Protein AF-0000000087792859 (afdb_homodimer)

Organism: NCBI:txid1960156

InterPro domains:
  IPR000683 Gfo/Idh/MocA-like oxidoreductase, N-terminal [PF01408] (98-216)
  IPR036291 NAD(P)-binding domain superfamily [SSF51735] (92-246)
  IPR052515 Gfo/Idh/MocA Oxidoreductase [PTHR43249] (97-436)
  IPR055170 GFO/IDH/MocA-like oxidoreductase domain [PF22725] (226-365)

pLDDT: mean 83.4, std 25.58, range [20.78, 98.94]

Foldseek 3Di:
DPPCPDDPPPVVPPVCVVVPVVVVVVCVVCVVVPVPPPPVNVVVVVVPPPPPPVPPVVVVVVVCVVPPPPPVVCVVVVVVVCVCCCVVVVPVPVAAAFEEEEEDCPCSLLLLQLQLPAPRHAHAAYEDLPQVSRVVSCVVSVHHYHYYPDVVVVLVVPRGQAYEYDDFQQCLLVSLLVQLQSNHAYEYEPLNHLFLVSLVVSQVSCVVSLHAYHYPLLVCQFQLLVLLLVCVVVCQQPQFQEKEWEFDAAFAFADALFLQQDCNGRSAHQCRPVVLNRVLSQCVSNPNAAWWWKAKAFAADARQVVHRHDHHGDHDVVGHGDHTQKMWIWIAGPVNHIYTYITGSHDPDDGGFGWMKIHGPAWIWTGGPWTWIQGNVRDIGTGDRPDDDSSNRSVNQSSVCRSVVHHGVVGSVSSSSSSVRSVRRVVNNVVVHMGTD/DPPPPDPPPPVVPVVCVVVPVVVVVVCVVCVVVPVPCPPVNVVVVVVPPPPPVVPPVVVVVVVVVVPPPDPVVCVVVVVVVCVCCCVVVVPVVVAAAFEEEEEDCPCSLLLLQLQLPAPRHAHAAYEDLPQVSRVVSCVVSVHHYHYYPDVVVVLVVPRGQAYEYDDFQQCLLVSLLVQLQSNHAYEYEPLNHLFLVSLVVSQVSCVVSLHAYHYPLLVCQFQLLVLLLVCVVVCQQPQFQEKEWEFEAAFAFADALFLQQDCNGRSAHQCRPVVLNRVLSQCVSNPNAAWWWKAKAFAADARQVVHRHDHHGDHDVVGHGDHTQKMWIWIAGPVNHIYTYITGSHDPDDGGFGWMKTHGPAWIWTGGPWTWIQGNVRDIGTGDRPDDDSSNRSVNQSSVCRSVVHHGVVTSVSSSSSSVRSVRRVVNNVVVHMGTD

Secondary structure (DSSP, 8-state):
---------HHHHHTT----HHHHHHHHHTHHHHHT--HHHHHHHHHHS---THHHHHHHHHHHHHTT--HHHHHHHHHHHHHHHHHHTT------PEEEEEE-SSTHHHHHHHHTT-TTEEEEEEE-S-HHHHHHHHHHTT---EEES-HHHHHHHT--SEEEE-S-HHHHHHHHHHHHHTT-EEEEESSS-SSHHHHHHHHHHHHHTT--EEEE-GGGG-HHHHHHHHHHHTTTT--EEEEEEEEE-SB-BPSTTSGGG-HHHHSSSHIIIIIHHHHHHHHHHTT-PPEEEEEEEEE-SSGGGT-SB-S-S---TT----S-SEEEEEEEETTS-EEEEEEESB---SS-EEEEEEEESS-EEEESSS-EEE-TT--EEEPPP----HHHHHHHHHHHHHHHT---SSBHHHHHHHHHHHHHHHHHHHHTS-EE-/---------HHHHHHTT---HHHHHHHHHHHHHHHT--HHHHHHHHHHS---THHHHHHHHHHHHHTT--HHHHHHHHHHHHHHHHHHTT------PEEEEEE-SSTHHHHHHHHTT-TTEEEEEEE-S-HHHHHHHHHHTT---EEES-HHHHHHHT--SEEEE-S-HHHHHHHHHHHHHTT-EEEEESSS-SSHHHHHHHHHHHHHTT--EEEE-GGGG-HHHHHHHHHHHTTTT--EEEEEEEEE-SB-BPSTTSGGG-HHHHSSSHIIIIIHHHHHHHHHHTT-PPEEEEEEEEE-SSGGGT-SB-S-S---TT----S-SEEEEEEEETTS-EEEEEEESB---SS-EEEEEEEESS-EEEESSS-EEE-TT--EEEPPP----HHHHHHHHHHHHHHHT---SSBHHHHHHHHHHHHHHHHHHHHTS-EE-

Nearest PDB structures (foldseek):
  7xr9-assembly1_B  TM=8.881E-01  e=1.914E-32  human intestinal bacterium PUE
  7xre-assembly1_E  TM=8.761E-01  e=1.801E-32  human intestinal bacterium PUE
  7xre-assembly1_B  TM=8.894E-01  e=1.260E-31  human intestinal bacterium PUE
  6a3f-assembly1_A-2  TM=8.768E-01  e=1.961E-29  Pseudarthrobacter phenanthrenivorans Sphe3
  7xre-assembly1_A  TM=8.786E-01  e=2.354E-29  human intestinal bacterium PUE

Sequence (874 aa):
MFWEIQNQPSILAWSCKAQNAECKTQIESRREIFFGFSLRKLENLVHYNGLNAKCQICGILKVLDNHRVTERIQEKISVTLWFIFCEKHSMNFPLSPVRVGVIGAGIGRQHLRGYQNVSGAIVTAICDLDTRLAAQLAAENGIEAQIFSDYRALLDANCVDAVSLCVPNFLHATVALACLENGLHVLCEKPLAINAIEAQQIADAATKNERVCMVGQVLRFRDDVLALKAEIESGAVGEIYYARAMARRTQGIPKWGGWFTQQKLAGGGPLIDTGVHILDLAWWLSGCPRPISASGTSYAKFGPRKLGLGAGGAAIEDGVFDVEDLAAGIVRFENGLSIHFEAAWAIHAAKDERFCHLHGTEGAILWDDAPKIIDQNGIITPISAQGGDAWTREMAHFIACIQNGTAPDPDAGQGVVMMQILDALAQSAREETEVKIMFWEIQNQPSILAWSCKAQNAECKTQIESRREIFFGFSLRKLENLVHYNGLNAKCQICGILKVLDNHRVTERIQEKISVTLWFIFCEKHSMNFPLSPVRVGVIGAGIGRQHLRGYQNVSGAIVTAICDLDTRLAAQLAAENGIEAQIFSDYRALLDANCVDAVSLCVPNFLHATVALACLENGLHVLCEKPLAINAIEAQQIADAATKNERVCMVGQVLRFRDDVLALKAEIESGAVGEIYYARAMARRTQGIPKWGGWFTQQKLAGGGPLIDTGVHILDLAWWLSGCPRPISASGTSYAKFGPRKLGLGAGGAAIEDGVFDVEDLAAGIVRFENGLSIHFEAAWAIHAAKDERFCHLHGTEGAILWDDAPKIIDQNGIITPISAQGGDAWTREMAHFIACIQNGTAPDPDAGQGVVMMQILDALAQSAREETEVKI

Solvent-accessible surface area (backbone atoms only — not comparable to full-atom values): 44311 Å² total; per-residue (Å²): 138,84,79,78,83,71,84,78,66,68,76,66,60,64,72,56,64,81,60,55,64,66,58,50,53,52,45,59,65,45,42,65,62,56,70,70,59,48,72,62,57,55,54,52,56,49,61,64,62,76,52,75,67,53,59,65,53,48,48,50,49,47,50,44,63,71,56,72,53,52,72,69,54,46,48,47,44,48,49,44,45,44,44,42,42,38,58,71,44,55,61,66,63,75,66,76,56,45,28,27,24,35,34,21,56,70,71,24,50,55,51,57,58,13,41,74,72,23,88,51,46,42,61,34,30,34,23,17,79,52,49,65,59,36,50,50,54,28,58,76,66,72,45,77,48,49,78,28,64,40,68,68,60,49,62,71,60,68,60,53,50,28,33,38,41,33,59,62,39,62,45,33,42,63,54,50,42,53,40,25,75,69,66,24,27,38,37,29,37,64,48,52,28,49,38,34,69,47,16,42,52,44,30,49,42,23,61,74,54,72,35,54,38,27,39,48,59,50,69,70,37,26,38,50,48,44,53,52,46,53,42,51,76,71,48,55,21,53,58,63,44,41,33,41,26,31,32,34,29,40,54,41,28,49,23,70,16,10,58,60,25,25,37,90,37,32,49,27,24,22,44,53,64,50,20,45,57,35,52,46,48,51,39,53,72,64,66,57,64,56,62,43,33,17,38,20,45,65,40,57,79,34,54,76,70,75,39,37,65,35,87,42,75,53,67,40,88,87,39,47,61,66,36,39,26,28,28,36,37,38,37,37,28,74,85,61,29,35,41,38,40,37,11,21,20,36,43,51,59,95,59,65,44,58,34,38,35,40,28,19,74,29,5,19,40,39,42,48,99,70,32,30,36,31,37,72,84,65,50,74,42,76,59,74,61,81,56,78,57,22,51,30,46,44,47,40,49,53,52,49,20,62,76,66,70,41,84,47,89,47,24,33,64,55,36,21,53,52,28,40,52,53,49,26,25,54,50,5,32,75,67,71,42,59,26,77,91,138,83,83,78,85,72,86,77,65,66,75,67,57,63,70,56,64,78,59,54,65,66,58,51,52,52,46,60,66,46,45,65,63,57,69,70,59,50,75,61,56,55,53,53,57,49,62,63,62,76,50,74,65,53,56,63,53,48,48,49,49,46,50,44,63,71,54,73,53,51,73,68,53,46,48,47,44,48,51,44,46,46,44,42,43,37,59,72,43,57,60,67,64,76,66,76,55,45,28,28,25,36,35,21,59,66,69,24,49,54,52,56,59,14,42,74,71,24,90,50,48,42,59,35,31,34,24,17,81,53,49,65,58,37,52,48,54,29,59,76,67,73,45,75,48,51,79,28,63,40,68,68,60,50,63,70,61,66,62,54,51,28,34,39,42,35,60,61,39,61,45,33,41,63,52,50,42,54,40,25,76,71,64,24,27,38,38,30,39,64,47,50,30,48,39,34,69,48,17,42,52,42,32,51,42,22,60,75,56,72,36,54,36,29,39,47,60,49,69,69,37,26,37,51,49,44,52,51,46,53,42,51,75,71,49,55,21,53,58,62,44,41,34,41,25,32,30,35,30,39,54,40,26,49,23,70,16,10,57,60,24,25,37,91,37,32,48,28,25,22,45,54,64,49,21,45,56,34,52,46,48,51,40,54,72,64,66,56,63,56,61,43,32,17,36,21,44,65,42,55,80,32,54,75,70,75,38,38,64,35,88,43,76,53,67,42,88,86,39,45,60,67,37,39,26,27,29,35,36,41,39,36,28,73,84,62,29,34,40,38,40,37,10,20,18,36,42,52,61,96,59,66,45,58,34,37,36,40,28,20,75,29,5,16,42,39,41,47,98,71,32,30,37,30,35,72,85,64,51,76,42,76,59,72,62,80,58,79,56,23,51,29,46,45,46,39,50,54,51,49,21,62,77,68,72,43,84,46,88,47,24,32,64,56,35,20,52,51,29,42,53,53,48,26,25,54,49,5,31,75,67,70,42,61,26,78,93

Structure (mmCIF, N/CA/C/O backbone):
data_AF-0000000087792859-model_v1
#
loop_
_entity.id
_entity.type
_entity.pdbx_description
1 polymer 'Putative dehydrogenase'
#
loop_
_atom_site.group_PDB
_atom_site.id
_atom_site.type_symbol
_atom_site.label_atom_id
_atom_site.label_alt_id
_atom_site.label_comp_id
_atom_site.label_asym_id
_atom_site.label_entity_id
_atom_site.label_seq_id
_atom_site.pdbx_PDB_ins_code
_atom_site.Cartn_x
_atom_site.Cartn_y
_atom_site.Cartn_z
_atom_site.occupancy
_atom_site.B_iso_or_equiv
_atom_site.auth_seq_id
_atom_site.auth_comp_id
_atom_site.auth_asym_id
_atom_site.auth_atom_id
_atom_site.pdbx_PDB_model_num
ATOM 1 N N . MET A 1 1 ? -63.844 41.094 30.797 1 20.98 1 MET A N 1
ATOM 2 C CA . MET A 1 1 ? -62.906 40.656 31.812 1 20.98 1 MET A CA 1
ATOM 3 C C . MET A 1 1 ? -61.469 40.875 31.359 1 20.98 1 MET A C 1
ATOM 5 O O . MET A 1 1 ? -61.031 40.25 30.375 1 20.98 1 MET A O 1
ATOM 9 N N . PHE A 1 2 ? -60.844 42.156 31.531 1 21.5 2 PHE A N 1
ATOM 10 C CA . PHE A 1 2 ? -59.625 42.938 31.297 1 21.5 2 PHE A CA 1
ATOM 11 C C . PHE A 1 2 ? -58.406 42.219 31.922 1 21.5 2 PHE A C 1
ATOM 13 O O . PHE A 1 2 ? -58.375 42.031 33.125 1 21.5 2 PHE A O 1
ATOM 20 N N . TRP A 1 3 ? -57.844 41.219 31.203 1 21.75 3 TRP A N 1
ATOM 21 C CA . TRP A 1 3 ? -56.781 40.312 31.594 1 21.75 3 TRP A CA 1
ATOM 22 C C . TRP A 1 3 ? -55.625 41.062 32.25 1 21.75 3 TRP A C 1
ATOM 24 O O . TRP A 1 3 ? -55.156 42.062 31.703 1 21.75 3 TRP A O 1
ATOM 34 N N . GLU A 1 4 ? -55.5 41.188 33.531 1 22.8 4 GLU A N 1
ATOM 35 C CA . GLU A 1 4 ? -54.594 41.719 34.531 1 22.8 4 GLU A CA 1
ATOM 36 C C . GLU A 1 4 ? -53.156 41.281 34.219 1 22.8 4 GLU A C 1
ATOM 38 O O . GLU A 1 4 ? -52.812 40.094 34.281 1 22.8 4 GLU A O 1
ATOM 43 N N . ILE A 1 5 ? -52.5 41.906 33.156 1 22.77 5 ILE A N 1
ATOM 44 C CA . ILE A 1 5 ? -51.094 41.781 32.781 1 22.77 5 ILE A CA 1
ATOM 45 C C . ILE A 1 5 ? -50.188 41.969 34 1 22.77 5 ILE A C 1
ATOM 47 O O . ILE A 1 5 ? -50.125 43.062 34.562 1 22.77 5 ILE A O 1
ATOM 51 N N . GLN A 1 6 ? -50.25 41.031 34.938 1 23.33 6 GLN A N 1
ATOM 52 C CA . GLN A 1 6 ? -49.531 40.969 36.219 1 23.33 6 GLN A CA 1
ATOM 53 C C . GLN A 1 6 ? -48.031 41.281 36 1 23.33 6 GLN A C 1
ATOM 55 O O . GLN A 1 6 ? -47.5 41.031 34.906 1 23.33 6 GLN A O 1
ATOM 60 N N . ASN A 1 7 ? -47.25 42 36.906 1 24.47 7 ASN A N 1
ATOM 61 C CA . ASN A 1 7 ? -46 42.656 37.25 1 24.47 7 ASN A CA 1
ATOM 62 C C . ASN A 1 7 ? -44.812 41.719 37.156 1 24.47 7 ASN A C 1
ATOM 64 O O . ASN A 1 7 ? -44.406 41.125 38.125 1 24.47 7 ASN A O 1
ATOM 68 N N . GLN A 1 8 ? -44.75 40.688 36.281 1 22.73 8 GLN A N 1
ATOM 69 C CA . GLN A 1 8 ? -43.625 39.781 36.5 1 22.73 8 GLN A CA 1
ATOM 70 C C . GLN A 1 8 ? -42.281 40.469 36.281 1 22.73 8 GLN A C 1
ATOM 72 O O . GLN A 1 8 ? -41.969 40.844 35.125 1 22.73 8 GLN A O 1
ATOM 77 N N . PRO A 1 9 ? -41.625 41.219 37.25 1 26.89 9 PRO A N 1
ATOM 78 C CA . PRO A 1 9 ? -40.375 42 37.375 1 26.89 9 PRO A CA 1
ATOM 79 C C . PRO A 1 9 ? -39.156 41.188 36.969 1 26.89 9 PRO A C 1
ATOM 81 O O . PRO A 1 9 ? -38.094 41.75 36.625 1 26.89 9 PRO A O 1
ATOM 84 N N . SER A 1 10 ? -39.156 39.875 37.188 1 27.38 10 SER A N 1
ATOM 85 C CA . SER A 1 10 ? -37.906 39.156 37.344 1 27.38 10 SER A CA 1
ATOM 86 C C . SER A 1 10 ? -37.125 39.062 36.062 1 27.38 10 SER A C 1
ATOM 88 O O . SER A 1 10 ? -35.906 38.75 36.062 1 27.38 10 SER A O 1
ATOM 90 N N . ILE A 1 11 ? -37.844 39.094 34.906 1 26 11 ILE A N 1
ATOM 91 C CA . ILE A 1 11 ? -37.062 38.781 33.719 1 26 11 ILE A CA 1
ATOM 92 C C . ILE A 1 11 ? -36.094 39.938 33.406 1 26 11 ILE A C 1
ATOM 94 O O . ILE A 1 11 ? -35.094 39.719 32.719 1 26 11 ILE A O 1
ATOM 98 N N . LEU A 1 12 ? -36.438 41.156 33.844 1 25.88 12 LEU A N 1
ATOM 99 C CA . LEU A 1 12 ? -35.625 42.281 33.406 1 25.88 12 LEU A CA 1
ATOM 100 C C . LEU A 1 12 ? -34.312 42.344 34.188 1 25.88 12 LEU A C 1
ATOM 102 O O . LEU A 1 12 ? -33.312 42.906 33.719 1 25.88 12 LEU A O 1
ATOM 106 N N . ALA A 1 13 ? -34.344 41.906 35.469 1 27.8 13 ALA A N 1
ATOM 107 C CA . ALA A 1 13 ? -33.188 42.156 36.344 1 27.8 13 ALA A CA 1
ATOM 108 C C . ALA A 1 13 ? -31.984 41.312 35.938 1 27.8 13 ALA A C 1
ATOM 110 O O . ALA A 1 13 ? -30.844 41.656 36.219 1 27.8 13 ALA A O 1
ATOM 111 N N . TRP A 1 14 ? -32.281 40.062 35.531 1 26.69 14 TRP A N 1
ATOM 112 C CA . TRP A 1 14 ? -31.141 39.188 35.438 1 26.69 14 TRP A CA 1
ATOM 113 C C . TRP A 1 14 ? -30.203 39.625 34.312 1 26.69 14 TRP A C 1
ATOM 115 O O . TRP A 1 14 ? -28.969 39.5 34.438 1 26.69 14 TRP A O 1
ATOM 125 N N . SER A 1 15 ? -30.734 40.188 33.25 1 27.59 15 SER A N 1
ATOM 126 C CA . SER A 1 15 ? -29.844 40.406 32.125 1 27.59 15 SER A CA 1
ATOM 127 C C . SER A 1 15 ? -28.875 41.562 32.406 1 27.59 15 SER A C 1
ATOM 129 O O . SER A 1 15 ? -27.922 41.781 31.656 1 27.59 15 SER A O 1
ATOM 131 N N . CYS A 1 16 ? -29.203 42.438 33.312 1 27.56 16 CYS A N 1
ATOM 132 C CA . CYS A 1 16 ? -28.359 43.625 33.469 1 27.56 16 CYS A CA 1
ATOM 133 C C . CYS A 1 16 ? -27.125 43.312 34.312 1 27.56 16 CYS A C 1
ATOM 135 O O . CYS A 1 16 ? -26.375 44.188 34.688 1 27.56 16 CYS A O 1
ATOM 137 N N . LYS A 1 17 ? -27.031 42.188 35.031 1 32.19 17 LYS A N 1
ATOM 138 C CA . LYS A 1 17 ? -25.922 42.094 35.969 1 32.19 17 LYS A CA 1
ATOM 139 C C . LYS A 1 17 ? -24.578 42.062 35.25 1 32.19 17 LYS A C 1
ATOM 141 O O . LYS A 1 17 ? -23.531 42.031 35.906 1 32.19 17 LYS A O 1
ATOM 146 N N . ALA A 1 18 ? -24.484 41.438 34.062 1 29.14 18 ALA A N 1
ATOM 147 C CA . ALA A 1 18 ? -23.125 41.562 33.531 1 29.14 18 ALA A CA 1
ATOM 148 C C . ALA A 1 18 ? -22.797 43 33.219 1 29.14 18 ALA A C 1
ATOM 150 O O . ALA A 1 18 ? -23.125 43.531 32.156 1 29.14 18 ALA A O 1
ATOM 151 N N . GLN A 1 19 ? -23.016 43.938 34.188 1 29.98 19 GLN A N 1
ATOM 152 C CA . GLN A 1 19 ? -22.656 45.344 34.25 1 29.98 19 GLN A CA 1
ATOM 153 C C . GLN A 1 19 ? -21.156 45.531 34.062 1 29.98 19 GLN A C 1
ATOM 155 O O . GLN A 1 19 ? -20.391 45.406 35 1 29.98 19 GLN A O 1
ATOM 160 N N . ASN A 1 20 ? -20.547 44.844 33.031 1 28.16 20 ASN A N 1
ATOM 161 C CA . ASN A 1 20 ? -19.156 45.25 32.906 1 28.16 20 ASN A CA 1
ATOM 162 C C . ASN A 1 20 ? -19.016 46.75 32.875 1 28.16 20 ASN A C 1
ATOM 164 O O . ASN A 1 20 ? -19.812 47.438 32.219 1 28.16 20 ASN A O 1
ATOM 168 N N . ALA A 1 21 ? -18.391 47.344 33.875 1 33.09 21 ALA A N 1
ATOM 169 C CA . ALA A 1 21 ? -17.984 48.719 34.125 1 33.09 21 ALA A CA 1
ATOM 170 C C . ALA A 1 21 ? -17.578 49.406 32.844 1 33.09 21 ALA A C 1
ATOM 172 O O . ALA A 1 21 ? -17.859 50.594 32.656 1 33.09 21 ALA A O 1
ATOM 173 N N . GLU A 1 22 ? -16.922 48.594 31.984 1 33.03 22 GLU A N 1
ATOM 174 C CA . GLU A 1 22 ? -16.391 49.219 30.781 1 33.03 22 GLU A CA 1
ATOM 175 C C . GLU A 1 22 ? -17.516 49.75 29.891 1 33.03 22 GLU A C 1
ATOM 177 O O . GLU A 1 22 ? -17.375 50.781 29.219 1 33.03 22 GLU A O 1
ATOM 182 N N . CYS A 1 23 ? -18.656 49.094 29.938 1 28.92 23 CYS A N 1
ATOM 183 C CA . CYS A 1 23 ? -19.812 49.531 29.156 1 28.92 23 CYS A CA 1
ATOM 184 C C . CYS A 1 23 ? -20.375 50.844 29.703 1 28.92 23 CYS A C 1
ATOM 186 O O . CYS A 1 23 ? -21.031 51.562 28.969 1 28.92 23 CYS A O 1
ATOM 188 N N . LYS A 1 24 ? -20.188 50.969 31.047 1 36.62 24 LYS A N 1
ATOM 189 C CA . LYS A 1 24 ? -20.703 52.219 31.609 1 36.62 24 LYS A CA 1
ATOM 190 C C . LYS A 1 24 ? -19.922 53.406 31.094 1 36.62 24 LYS A C 1
ATOM 192 O O . LYS A 1 24 ? -20.5 54.438 30.75 1 36.62 24 LYS A O 1
ATOM 197 N N . THR A 1 25 ? -18.672 53.188 31.219 1 32.78 25 THR A N 1
ATOM 198 C CA . THR A 1 25 ? -17.828 54.312 30.844 1 32.78 25 THR A CA 1
ATOM 199 C C . THR A 1 25 ? -17.984 54.656 29.359 1 32.78 25 THR A C 1
ATOM 201 O O . THR A 1 25 ? -17.953 55.812 28.969 1 32.78 25 THR A O 1
ATOM 204 N N . GLN A 1 26 ? -18.062 53.531 28.547 1 30.41 26 GLN A N 1
ATOM 205 C CA . GLN A 1 26 ? -18.25 53.844 27.141 1 30.41 26 GLN A CA 1
ATOM 206 C C . GLN A 1 26 ? -19.609 54.5 26.891 1 30.41 26 GLN A C 1
ATOM 208 O O . GLN A 1 26 ? -19.75 55.344 25.984 1 30.41 26 GLN A O 1
ATOM 213 N N . ILE A 1 27 ? -20.547 54.188 27.734 1 32.69 27 ILE A N 1
ATOM 214 C CA . ILE A 1 27 ? -21.859 54.812 27.609 1 32.69 27 ILE A CA 1
ATOM 215 C C . ILE A 1 27 ? -21.75 56.281 28.031 1 32.69 27 ILE A C 1
ATOM 217 O O . ILE A 1 27 ? -22.297 57.156 27.359 1 32.69 27 ILE A O 1
ATOM 221 N N . GLU A 1 28 ? -21.062 56.5 29.156 1 33.62 28 GLU A N 1
ATOM 222 C CA . GLU A 1 28 ? -21 57.875 29.609 1 33.62 28 GLU A CA 1
ATOM 223 C C . GLU A 1 28 ? -20.219 58.75 28.641 1 33.62 28 GLU A C 1
ATOM 225 O O . GLU A 1 28 ? -20.562 59.906 28.391 1 33.62 28 GLU A O 1
ATOM 230 N N . SER A 1 29 ? -19.031 58.219 28.172 1 33.06 29 SER A N 1
ATOM 231 C CA . SER A 1 29 ? -18.25 59.031 27.266 1 33.06 29 SER A CA 1
ATOM 232 C C . SER A 1 29 ? -18.984 59.25 25.938 1 33.06 29 SER A C 1
ATOM 234 O O . SER A 1 29 ? -18.766 60.25 25.266 1 33.06 29 SER A O 1
ATOM 236 N N . ARG A 1 30 ? -19.672 58.219 25.438 1 29.69 30 ARG A N 1
ATOM 237 C CA . ARG A 1 30 ? -20.375 58.375 24.172 1 29.69 30 ARG A CA 1
ATOM 238 C C . ARG A 1 30 ? -21.75 59 24.391 1 29.69 30 ARG A C 1
ATOM 240 O O . ARG A 1 30 ? -22.531 59.094 23.453 1 29.69 30 ARG A O 1
ATOM 247 N N . ARG A 1 31 ? -22.094 59.219 25.625 1 33.53 31 ARG A N 1
ATOM 248 C CA . ARG A 1 31 ? -23.312 60 25.891 1 33.53 31 ARG A CA 1
ATOM 249 C C . ARG A 1 31 ? -23.328 61.281 25.109 1 33.53 31 ARG A C 1
ATOM 251 O O . ARG A 1 31 ? -24.391 61.75 24.656 1 33.53 31 ARG A O 1
ATOM 258 N N . GLU A 1 32 ? 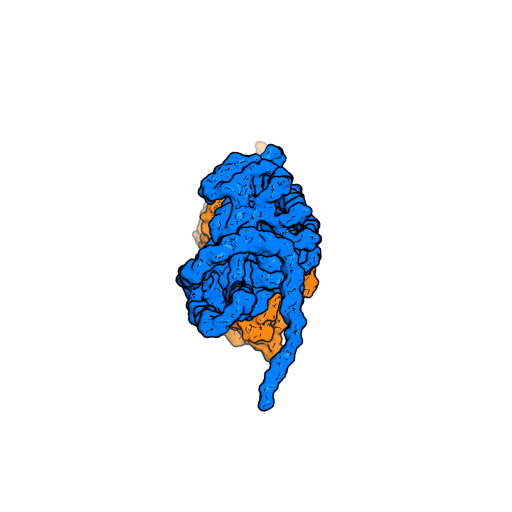-22.125 61.844 25.188 1 31.44 32 GLU A N 1
ATOM 259 C CA . GLU A 1 32 ? -22.094 63.156 24.547 1 31.44 32 GLU A CA 1
ATOM 260 C C . GLU A 1 32 ? -22.375 63.031 23.047 1 31.44 32 GLU A C 1
ATOM 262 O O . GLU A 1 32 ? -22.891 63.969 22.438 1 31.44 32 GLU A O 1
ATOM 267 N N . ILE A 1 33 ? -21.906 61.906 22.359 1 31.44 33 ILE A N 1
ATOM 268 C CA . ILE A 1 33 ? -22.141 61.875 20.922 1 31.44 33 ILE A CA 1
ATOM 269 C C . ILE A 1 33 ? -23.641 61.719 20.656 1 31.44 33 ILE A C 1
ATOM 271 O O . ILE A 1 33 ? -24.141 62.219 19.641 1 31.44 33 ILE A O 1
ATOM 275 N N . PHE A 1 34 ? -24.328 61.094 21.547 1 30.64 34 PHE A N 1
ATOM 276 C CA . PHE A 1 34 ? -25.719 60.75 21.266 1 30.64 34 PHE A CA 1
ATOM 277 C C . PHE A 1 34 ? -26.609 62 21.406 1 30.64 34 PHE A C 1
ATOM 279 O O . PHE A 1 34 ? -27.766 61.969 21 1 30.64 34 PHE A O 1
ATOM 286 N N . PHE A 1 35 ? -26.25 62.906 22.234 1 32.59 35 PHE A N 1
ATOM 287 C CA . PHE A 1 35 ? -27.234 64 22.359 1 32.59 35 PHE A CA 1
ATOM 288 C C . PHE A 1 35 ? -27.5 64.625 21.016 1 32.59 35 PHE A C 1
ATOM 290 O O . PHE A 1 35 ? -28.562 65.188 20.797 1 32.59 35 PHE A O 1
ATOM 297 N N . GLY A 1 36 ? -26.422 64.938 20.203 1 31.84 36 GLY A N 1
ATOM 298 C CA . GLY A 1 36 ? -26.625 65.688 19 1 31.84 36 GLY A CA 1
ATOM 299 C C . GLY A 1 36 ? -27.188 64.938 17.844 1 31.84 36 GLY A C 1
ATOM 300 O O . GLY A 1 36 ? -27.203 65.375 16.703 1 31.84 36 GLY A O 1
ATOM 301 N N . PHE A 1 37 ? -27.281 63.562 17.969 1 30.2 37 PHE A N 1
ATOM 302 C CA . PHE A 1 37 ? -27.641 62.875 16.75 1 30.2 37 PHE A CA 1
ATOM 303 C C . PHE A 1 37 ? -29.109 63.062 16.422 1 30.2 37 PHE A C 1
ATOM 305 O O . PHE A 1 37 ? -29.984 62.781 17.234 1 30.2 37 PHE A O 1
ATOM 312 N N . SER A 1 38 ? -29.422 64.188 15.688 1 32.12 38 SER A N 1
ATOM 313 C CA . SER A 1 38 ? -30.734 64.438 15.125 1 32.12 38 SER A CA 1
ATOM 314 C C . SER A 1 38 ? -31.312 63.188 14.453 1 32.12 38 SER A C 1
ATOM 316 O O . SER A 1 38 ? -30.578 62.312 14.047 1 32.12 38 SER A O 1
ATOM 318 N N . LEU A 1 39 ? -32.594 62.938 14.578 1 31.41 39 LEU A N 1
ATOM 319 C CA . LEU A 1 39 ? -33.438 61.906 13.922 1 31.41 39 LEU A CA 1
ATOM 320 C C . LEU A 1 39 ? -32.969 61.688 12.492 1 31.41 39 LEU A C 1
ATOM 322 O O . LEU A 1 39 ? -33.156 60.594 11.945 1 31.41 39 LEU A O 1
ATOM 326 N N . ARG A 1 40 ? -32.375 62.719 11.883 1 35.31 40 ARG A N 1
ATOM 327 C CA . ARG A 1 40 ? -31.984 62.594 10.484 1 35.31 40 ARG A CA 1
ATOM 328 C C . ARG A 1 40 ? -30.812 61.625 10.336 1 35.31 40 ARG A C 1
ATOM 330 O O . ARG A 1 40 ? -30.719 60.875 9.352 1 35.31 40 ARG A O 1
ATOM 337 N N . LYS A 1 41 ? -29.969 61.781 11.258 1 33.84 41 LYS A N 1
ATOM 338 C CA . LYS A 1 41 ? -28.797 60.938 11.102 1 33.84 41 LYS A CA 1
ATOM 339 C C . LYS A 1 41 ? -29.156 59.469 11.297 1 33.84 41 LYS A C 1
ATOM 341 O O . LYS A 1 41 ? -28.578 58.594 10.648 1 33.84 41 LYS A O 1
ATOM 346 N N . LEU A 1 42 ? -30.172 59.156 12.18 1 34.31 42 LEU A N 1
ATOM 347 C CA . LEU A 1 42 ? -30.609 57.781 12.273 1 34.31 42 LEU A CA 1
ATOM 348 C C . LEU A 1 42 ? -31.281 57.344 10.977 1 34.31 42 LEU A C 1
ATOM 350 O O . LEU A 1 42 ? -31.125 56.188 10.555 1 34.31 42 LEU A O 1
ATOM 354 N N . GLU A 1 43 ? -31.969 58.219 10.328 1 37.28 43 GLU A N 1
ATOM 355 C CA . GLU A 1 43 ? -32.594 57.875 9.047 1 37.28 43 GLU A CA 1
ATOM 356 C C . GLU A 1 43 ? -31.531 57.469 8.023 1 37.28 43 GLU A C 1
ATOM 358 O O . GLU A 1 43 ? -31.75 56.5 7.254 1 37.28 43 GLU A O 1
ATOM 363 N N . ASN A 1 44 ? -30.391 58.125 7.961 1 35.34 44 ASN A N 1
ATOM 364 C CA . ASN A 1 44 ? -29.375 57.812 6.965 1 35.34 44 ASN A CA 1
ATOM 365 C C . ASN A 1 44 ? -28.656 56.5 7.289 1 35.34 44 ASN A C 1
ATOM 367 O O . ASN A 1 44 ? -28.219 55.812 6.387 1 35.34 44 ASN A O 1
ATOM 371 N N . LEU A 1 45 ? -28.438 56.219 8.609 1 33.03 45 LEU A N 1
ATOM 372 C CA . LEU A 1 45 ? -27.781 54.938 8.945 1 33.03 45 LEU A CA 1
ATOM 373 C C . LEU A 1 45 ? -28.688 53.781 8.578 1 33.03 45 LEU A C 1
ATOM 375 O O . LEU A 1 45 ? -28.203 52.75 8.109 1 33.03 45 LEU A O 1
ATOM 379 N N . VAL A 1 46 ? -29.953 53.969 8.789 1 33.12 46 VAL A N 1
ATOM 380 C CA . VAL A 1 46 ? -30.906 52.906 8.43 1 33.12 46 VAL A CA 1
ATOM 381 C C . VAL A 1 46 ? -30.922 52.719 6.91 1 33.12 46 VAL A C 1
ATOM 383 O O . VAL A 1 46 ? -31.062 51.594 6.418 1 33.12 46 VAL A O 1
ATOM 386 N N . HIS A 1 47 ? -30.703 53.844 6.168 1 34.47 47 HIS A N 1
ATOM 387 C CA . HIS A 1 47 ? -30.734 53.688 4.719 1 34.47 47 HIS A CA 1
ATOM 388 C C . HIS A 1 47 ? -29.578 52.812 4.23 1 34.47 47 HIS A C 1
ATOM 390 O O . HIS A 1 47 ? -29.672 52.188 3.162 1 34.47 47 HIS A O 1
ATOM 396 N N . TYR A 1 48 ? -28.391 53 4.91 1 31.14 48 TYR A N 1
ATOM 397 C CA . TYR A 1 48 ? -27.281 52.312 4.273 1 31.14 48 TYR A CA 1
ATOM 398 C C . TYR A 1 48 ? -27.438 50.812 4.41 1 31.14 48 TYR A C 1
ATOM 400 O O . TYR A 1 48 ? -26.969 50.031 3.561 1 31.14 48 TYR A O 1
ATOM 408 N N . ASN A 1 49 ? -27.531 50.344 5.602 1 29.66 49 ASN A N 1
ATOM 409 C CA . ASN A 1 49 ? -27.328 48.906 5.723 1 29.66 49 ASN A CA 1
ATOM 410 C C . ASN A 1 49 ? -28.594 48.125 5.375 1 29.66 49 ASN A C 1
ATOM 412 O O . ASN A 1 49 ? -29.344 47.719 6.27 1 29.66 49 ASN A O 1
ATOM 416 N N . GLY A 1 50 ? -29.062 48.219 3.936 1 32.91 50 GLY A N 1
ATOM 417 C CA . GLY A 1 50 ? -30.062 47.438 3.225 1 32.91 50 GLY A CA 1
ATOM 418 C C . GLY A 1 50 ? -31.156 46.906 4.125 1 32.91 50 GLY A C 1
ATOM 419 O O . GLY A 1 50 ? -31.938 46.031 3.727 1 32.91 50 GLY A O 1
ATOM 420 N N . LEU A 1 51 ? -30.922 46.938 5.418 1 31.94 51 LEU A N 1
ATOM 421 C CA . LEU A 1 51 ? -31.906 46.25 6.223 1 31.94 51 LEU A CA 1
ATOM 422 C C . LEU A 1 51 ? -33.281 46.906 6.117 1 31.94 51 LEU A C 1
ATOM 424 O O . LEU A 1 51 ? -33.375 48.156 6.262 1 31.94 51 LEU A O 1
ATOM 428 N N . ASN A 1 52 ? -34.25 46.438 5.227 1 32.44 52 ASN A N 1
ATOM 429 C CA . ASN A 1 52 ? -35.656 46.75 5.145 1 32.44 52 ASN A CA 1
ATOM 430 C C . ASN A 1 52 ? -36.281 46.875 6.531 1 32.44 52 ASN A C 1
ATOM 432 O O . ASN A 1 52 ? -37.5 46.719 6.688 1 32.44 52 ASN A O 1
ATOM 436 N N . ALA A 1 53 ? -35.5 46.625 7.586 1 31.97 53 ALA A N 1
ATOM 437 C CA . ALA A 1 53 ? -36.094 46.781 8.914 1 31.97 53 ALA A CA 1
ATOM 438 C C . ALA A 1 53 ? -36.656 48.188 9.109 1 31.97 53 ALA A C 1
ATOM 440 O O . ALA A 1 53 ? -36.656 48.719 10.227 1 31.97 53 ALA A O 1
ATOM 441 N N . LYS A 1 54 ? -36.812 48.969 7.906 1 36.88 54 LYS A N 1
ATOM 442 C CA . LYS A 1 54 ? -37.406 50.281 7.879 1 36.88 54 LYS A CA 1
ATOM 443 C C . LYS A 1 54 ? -38.719 50.344 8.656 1 36.88 54 LYS A C 1
ATOM 445 O O . LYS A 1 54 ? -38.969 51.312 9.383 1 36.88 54 LYS A O 1
ATOM 450 N N . CYS A 1 55 ? -39.5 49.344 8.203 1 34.09 55 CYS A N 1
ATOM 451 C CA . CYS A 1 55 ? -40.938 49.531 8.445 1 34.09 55 CYS A CA 1
ATOM 452 C C . CYS A 1 55 ? -41.25 49.438 9.938 1 34.09 55 CYS A C 1
ATOM 454 O O . CYS A 1 55 ? -42.062 50.188 10.453 1 34.09 55 CYS A O 1
ATOM 456 N N . GLN A 1 56 ? -40.625 48.344 10.555 1 33.84 56 GLN A N 1
ATOM 457 C CA . GLN A 1 56 ? -41.188 48.094 11.875 1 33.84 56 GLN A CA 1
ATOM 458 C C . GLN A 1 56 ? -40.688 49.094 12.898 1 33.84 56 GLN A C 1
ATOM 460 O O . GLN A 1 56 ? -41.438 49.531 13.766 1 33.84 56 GLN A O 1
ATOM 465 N N . ILE A 1 57 ? -39.375 49.531 12.68 1 38.47 57 ILE A N 1
ATOM 466 C CA . ILE A 1 57 ? -38.812 50.5 13.617 1 38.47 57 ILE A CA 1
ATOM 467 C C . ILE A 1 57 ? -39.469 51.844 13.414 1 38.47 57 ILE A C 1
ATOM 469 O O . ILE A 1 57 ? -39.781 52.531 14.383 1 38.47 57 ILE A O 1
ATOM 473 N N . CYS A 1 58 ? -39.594 52.156 12.117 1 37.72 58 CYS A N 1
ATOM 474 C CA . CYS A 1 58 ? -40.281 53.406 11.82 1 37.72 58 CYS A CA 1
ATOM 475 C C . CYS A 1 58 ? -41.688 53.406 12.414 1 37.72 58 CYS A C 1
ATOM 477 O O . CYS A 1 58 ? -42.156 54.438 12.898 1 37.72 58 CYS A O 1
ATOM 479 N N . GLY A 1 59 ? -42.344 52.25 12.312 1 40.62 59 GLY A N 1
ATOM 480 C CA . GLY A 1 59 ? -43.688 52.188 12.898 1 40.62 59 GLY A CA 1
ATOM 481 C C . GLY A 1 59 ? -43.688 52.406 14.406 1 40.62 59 GLY A C 1
ATOM 482 O O . GLY A 1 59 ? -44.531 53.094 14.945 1 40.62 59 GLY A O 1
ATOM 483 N N . ILE A 1 60 ? -42.625 51.844 15.039 1 43.28 60 ILE A N 1
ATOM 484 C CA . ILE A 1 60 ? -42.594 51.969 16.484 1 43.28 60 ILE A CA 1
ATOM 485 C C . ILE A 1 60 ? -42.219 53.406 16.859 1 43.28 60 ILE A C 1
ATOM 487 O O . ILE A 1 60 ? -42.844 53.969 17.766 1 43.28 60 ILE A O 1
ATOM 491 N N . LEU A 1 61 ? -41.312 53.969 16 1 39.84 61 LEU A N 1
ATOM 492 C CA . LEU A 1 61 ? -40.938 55.344 16.266 1 39.84 61 LEU A CA 1
ATOM 493 C C . LEU A 1 61 ? -42.094 56.312 16.016 1 39.84 61 LEU A C 1
ATOM 495 O O . LEU A 1 61 ? -42.281 57.281 16.75 1 39.84 61 LEU A O 1
ATOM 499 N N . LYS A 1 62 ? -42.812 55.969 14.945 1 44.5 62 LYS A N 1
ATOM 500 C CA . LYS A 1 62 ? -44 56.781 14.664 1 44.5 62 LYS A CA 1
ATOM 501 C C . LYS A 1 62 ? -45 56.688 15.789 1 44.5 62 LYS A C 1
ATOM 503 O O . LYS A 1 62 ? -45.656 57.656 16.156 1 44.5 62 LYS A O 1
ATOM 508 N N . VAL A 1 63 ? -45.188 55.469 16.266 1 43.38 63 VAL A N 1
ATOM 509 C CA . VAL A 1 63 ? -46.156 55.281 17.344 1 43.38 63 VAL A CA 1
ATOM 510 C C . VAL A 1 63 ? -45.656 56 18.609 1 43.38 63 VAL A C 1
ATOM 512 O O . VAL A 1 63 ? -46.438 56.656 19.312 1 43.38 63 VAL A O 1
ATOM 515 N N . LEU A 1 64 ? -44.312 55.969 18.703 1 44.59 64 LEU A N 1
ATOM 516 C CA . LEU A 1 64 ? -43.75 56.625 19.875 1 44.59 64 LEU A CA 1
ATOM 517 C C . LEU A 1 64 ? -43.844 58.156 19.734 1 44.59 64 LEU A C 1
ATOM 519 O O . LEU A 1 64 ? -44.125 58.844 20.703 1 44.59 64 LEU A O 1
ATOM 523 N N . ASP A 1 65 ? -43.625 58.625 18.5 1 45.12 65 ASP A N 1
ATOM 524 C CA . ASP A 1 65 ? -43.781 60.062 18.219 1 45.12 65 ASP A CA 1
ATOM 525 C C . ASP A 1 65 ? -45.219 60.5 18.438 1 45.12 65 ASP A C 1
ATOM 527 O O . ASP A 1 65 ? -45.469 61.594 18.938 1 45.12 65 ASP A O 1
ATOM 531 N N . ASN A 1 66 ? -46.156 59.75 17.875 1 45.41 66 ASN A N 1
ATOM 532 C CA . ASN A 1 66 ? -47.562 60.156 17.953 1 45.41 66 ASN A CA 1
ATOM 533 C C . ASN A 1 66 ? -48.094 60.094 19.375 1 45.41 66 ASN A C 1
ATOM 535 O O . ASN A 1 66 ? -49.125 60.688 19.688 1 45.41 66 ASN A O 1
ATOM 539 N N . HIS A 1 67 ? -47.656 59.062 20.156 1 43.19 67 HIS A N 1
ATOM 540 C CA . HIS A 1 67 ? -48.25 58.938 21.484 1 43.19 67 HIS A CA 1
ATOM 541 C C . HIS A 1 67 ? -47.406 59.625 22.547 1 43.19 67 HIS A C 1
ATOM 543 O O . HIS A 1 67 ? -47.562 59.375 23.734 1 43.19 67 HIS A O 1
ATOM 549 N N . ARG A 1 68 ? -46.969 60.844 22.438 1 42.44 68 ARG A N 1
ATOM 550 C CA . ARG A 1 68 ? -46.375 61.719 23.422 1 42.44 68 ARG A CA 1
ATOM 551 C C . ARG A 1 68 ? -45.656 60.938 24.516 1 42.44 68 ARG A C 1
ATOM 553 O O . ARG A 1 68 ? -45.969 61.094 25.703 1 42.44 68 ARG A O 1
ATOM 560 N N . VAL A 1 69 ? -45.188 59.719 24.172 1 41.38 69 VAL A N 1
ATOM 561 C CA . VAL A 1 69 ? -44.531 58.875 25.188 1 41.38 69 VAL A CA 1
ATOM 562 C C . VAL A 1 69 ? -43.344 59.625 25.812 1 41.38 69 VAL A C 1
ATOM 564 O O . VAL A 1 69 ? -42.625 60.312 25.109 1 41.38 69 VAL A O 1
ATOM 567 N N . THR A 1 70 ? -43.469 59.969 27.125 1 46.53 70 THR A N 1
ATOM 568 C CA . THR A 1 70 ? -42.531 60.75 27.938 1 46.53 70 THR A CA 1
ATOM 569 C C . THR A 1 70 ? -41.094 60.312 27.672 1 46.53 70 THR A C 1
ATOM 571 O O . THR A 1 70 ? -40.875 59.188 27.203 1 46.53 70 THR A O 1
ATOM 574 N N . GLU A 1 71 ? -40.125 61.281 27.781 1 48.62 71 GLU A N 1
ATOM 575 C CA . GLU A 1 71 ? -38.688 61.156 27.531 1 48.62 71 GLU A CA 1
ATOM 576 C C . GLU A 1 71 ? -38.156 59.844 28.125 1 48.62 71 GLU A C 1
ATOM 578 O O . GLU A 1 71 ? -37.312 59.188 27.5 1 48.62 71 GLU A O 1
ATOM 583 N N . ARG A 1 72 ? -38.719 59.469 29.234 1 50.56 72 ARG A N 1
ATOM 584 C CA . ARG A 1 72 ? -38.219 58.281 29.953 1 50.56 72 ARG A CA 1
ATOM 585 C C . ARG A 1 72 ? -38.625 57 29.219 1 50.56 72 ARG A C 1
ATOM 587 O O . ARG A 1 72 ? -37.844 56.062 29.141 1 50.56 72 ARG A O 1
ATOM 594 N N . ILE A 1 73 ? -39.812 57 28.719 1 49.34 73 ILE A N 1
ATOM 595 C CA . ILE A 1 73 ? -40.312 55.844 28.016 1 49.34 73 ILE A CA 1
ATOM 596 C C . ILE A 1 73 ? -39.656 55.75 26.625 1 49.34 73 ILE A C 1
ATOM 598 O O . ILE A 1 73 ? -39.344 54.656 26.156 1 49.34 73 ILE A O 1
ATOM 602 N N . GLN A 1 74 ? -39.406 56.906 26.047 1 45.59 74 GLN A N 1
ATOM 603 C CA . GLN A 1 74 ? -38.688 56.938 24.781 1 45.59 74 GLN A CA 1
ATOM 604 C C . GLN A 1 74 ? -37.281 56.375 24.938 1 45.59 74 GLN A C 1
ATOM 606 O O . GLN A 1 74 ? -36.812 55.625 24.062 1 45.59 74 GLN A O 1
ATOM 611 N N . GLU A 1 75 ? -36.719 56.688 26.109 1 48.41 75 GLU A N 1
ATOM 612 C CA . GLU A 1 75 ? -35.406 56.156 26.406 1 48.41 75 GLU A CA 1
ATOM 613 C C . GLU A 1 75 ? -35.438 54.625 26.578 1 48.41 75 GLU A C 1
ATOM 615 O O . GLU A 1 75 ? -34.594 53.906 26.078 1 48.41 75 GLU A O 1
ATOM 620 N N . LYS A 1 76 ? -36.406 54.188 27.141 1 51.81 76 LYS A N 1
ATOM 621 C CA . LYS A 1 76 ? -36.531 52.75 27.375 1 51.81 76 LYS A CA 1
ATOM 622 C C . LYS A 1 76 ? -36.875 52 26.078 1 51.81 76 LYS A C 1
ATOM 624 O O . LYS A 1 76 ? -36.344 50.906 25.828 1 51.81 76 LYS A O 1
ATOM 629 N N . ILE A 1 77 ? -37.625 52.75 25.438 1 49.72 77 ILE A N 1
ATOM 630 C CA . ILE A 1 77 ? -38.031 52.125 24.172 1 49.72 77 ILE A CA 1
ATOM 631 C C . ILE A 1 77 ? -36.844 52.156 23.203 1 49.72 77 ILE A C 1
ATOM 633 O O . ILE A 1 77 ? -36.594 51.188 22.484 1 49.72 77 ILE A O 1
ATOM 637 N N . SER A 1 78 ? -36.156 53.281 23.234 1 45.59 78 SER A N 1
ATOM 638 C CA . SER A 1 78 ? -34.969 53.375 22.391 1 45.59 78 SER A CA 1
ATOM 639 C C . SER A 1 78 ? -33.938 52.344 22.797 1 45.59 78 SER A C 1
ATOM 641 O O . SER A 1 78 ? -33.312 51.688 21.953 1 45.59 78 SER A O 1
ATOM 643 N N . VAL A 1 79 ? -33.75 52.219 24.094 1 48.03 79 VAL A N 1
ATOM 644 C CA . VAL A 1 79 ? -32.812 51.219 24.609 1 48.03 79 VAL A CA 1
ATOM 645 C C . VAL A 1 79 ? -33.344 49.844 24.328 1 48.03 79 VAL A C 1
ATOM 647 O O . VAL A 1 79 ? -32.594 48.969 23.891 1 48.03 79 VAL A O 1
ATOM 650 N N . THR A 1 80 ? -34.594 49.625 24.516 1 48.38 80 THR A N 1
ATOM 651 C CA . THR A 1 80 ? -35.188 48.344 24.21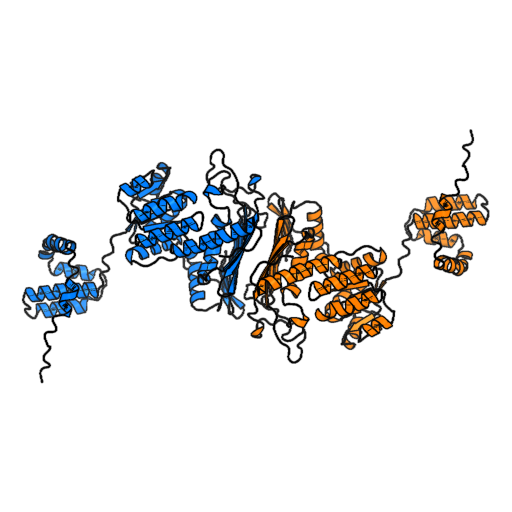9 1 48.38 80 THR A CA 1
ATOM 652 C C . THR A 1 80 ? -35.188 48.062 22.719 1 48.38 80 THR A C 1
ATOM 654 O O . THR A 1 80 ? -34.875 46.969 22.281 1 48.38 80 THR A O 1
ATOM 657 N N . LEU A 1 81 ? -35.594 49 21.953 1 47.12 81 LEU A N 1
ATOM 658 C CA . LEU A 1 81 ? -35.5 48.844 20.5 1 47.12 81 LEU A CA 1
ATOM 659 C C . LEU A 1 81 ? -34.062 48.688 20.047 1 47.12 81 LEU A C 1
ATOM 661 O O . LEU A 1 81 ? -33.781 47.875 19.141 1 47.12 81 LEU A O 1
ATOM 665 N N . TRP A 1 82 ? -33.125 49.5 20.656 1 43.19 82 TRP A N 1
ATOM 666 C CA . TRP A 1 82 ? -31.719 49.25 20.422 1 43.19 82 TRP A CA 1
ATOM 667 C C . TRP A 1 82 ? -31.312 47.844 20.844 1 43.19 82 TRP A C 1
ATOM 669 O O . TRP A 1 82 ? -30.609 47.156 20.109 1 43.19 82 TRP A O 1
ATOM 679 N N . PHE A 1 83 ? -31.797 47.375 21.922 1 45 83 PHE A N 1
ATOM 680 C CA . PHE A 1 83 ? -31.547 46.031 22.344 1 45 83 PHE A CA 1
ATOM 681 C C . PHE A 1 83 ? -32.219 45.031 21.406 1 45 83 PHE A C 1
ATOM 683 O O . PHE A 1 83 ? -31.641 44 21.031 1 45 83 PHE A O 1
ATOM 690 N N . ILE A 1 84 ? -33.438 45.219 21.141 1 46.44 84 ILE A N 1
ATOM 691 C CA . ILE A 1 84 ? -34.156 44.375 20.172 1 46.44 84 ILE A CA 1
ATOM 692 C C . ILE A 1 84 ? -33.531 44.531 18.781 1 46.44 84 ILE A C 1
ATOM 694 O O . ILE A 1 84 ? -33.344 43.562 18.062 1 46.44 84 ILE A O 1
ATOM 698 N N . PHE A 1 85 ? -33.344 45.844 18.328 1 40.59 85 PHE A N 1
ATOM 699 C CA . PHE A 1 85 ? -32.562 46.031 17.109 1 40.59 85 PHE A CA 1
ATOM 700 C C . PHE A 1 85 ? -31.203 45.375 17.234 1 40.59 85 PHE A C 1
ATOM 702 O O . PHE A 1 85 ? -30.734 44.719 16.297 1 40.59 85 PHE A O 1
ATOM 709 N N . CYS A 1 86 ? -30.484 45.75 18.344 1 39.34 86 CYS A N 1
ATOM 710 C CA . CYS A 1 86 ? -29.234 45.031 18.594 1 39.34 86 CYS A CA 1
ATOM 711 C C . CYS A 1 86 ? -29.469 43.531 18.719 1 39.34 86 CYS A C 1
ATOM 713 O O . CYS A 1 86 ? -28.688 42.719 18.219 1 39.34 86 CYS A O 1
ATOM 715 N N . GLU A 1 87 ? -30.422 43.062 19.484 1 38.84 87 GLU A N 1
ATOM 716 C CA . GLU A 1 87 ? -30.75 41.625 19.547 1 38.84 87 GLU A CA 1
ATOM 717 C C . GLU A 1 87 ? -31.266 41.125 18.203 1 38.84 87 GLU A C 1
ATOM 719 O O . GLU A 1 87 ? -30.938 40.031 17.781 1 38.84 87 GLU A O 1
ATOM 724 N N . LYS A 1 88 ? -32.312 41.688 17.797 1 40.16 88 LYS A N 1
ATOM 725 C CA . LYS A 1 88 ? -32.844 41.25 16.531 1 40.16 88 LYS A CA 1
ATOM 726 C C . LYS A 1 88 ? -31.891 41.531 15.383 1 40.16 88 LYS A C 1
ATOM 728 O O . LYS A 1 88 ? -31.922 40.844 14.352 1 40.16 88 LYS A O 1
ATOM 733 N N . HIS A 1 89 ? -31.578 42.75 15.203 1 34.44 89 HIS A N 1
ATOM 734 C CA . HIS A 1 89 ? -30.359 42.969 14.438 1 34.44 89 HIS A CA 1
ATOM 735 C C . HIS A 1 89 ? -29.125 42.625 15.258 1 34.44 89 HIS A C 1
ATOM 737 O O . HIS A 1 89 ? -28.828 43.281 16.25 1 34.44 89 HIS A O 1
ATOM 743 N N . SER A 1 90 ? -28.969 41.469 15.789 1 36.12 90 SER A N 1
ATOM 744 C CA . SER A 1 90 ? -27.703 40.969 16.281 1 36.12 90 SER A CA 1
ATOM 745 C C . SER A 1 90 ? -26.531 41.812 15.789 1 36.12 90 SER A C 1
ATOM 747 O O . SER A 1 90 ? -26.031 41.594 14.68 1 36.12 90 SER A O 1
ATOM 749 N N . MET A 1 91 ? -26.672 43.125 15.859 1 33.16 91 MET A N 1
ATOM 750 C CA . MET A 1 91 ? -25.453 43.812 15.445 1 33.16 91 MET A CA 1
ATOM 751 C C . MET A 1 91 ? -24.219 43.031 15.875 1 33.16 91 MET A C 1
ATOM 753 O O . MET A 1 91 ? -24 42.812 17.062 1 33.16 91 MET A O 1
ATOM 757 N N . ASN A 1 92 ? -23.938 42.031 15.336 1 36.47 92 ASN A N 1
ATOM 758 C CA . ASN A 1 92 ? -22.594 41.438 15.391 1 36.47 92 ASN A CA 1
ATOM 759 C C . ASN A 1 92 ? -21.516 42.5 15.562 1 36.47 92 ASN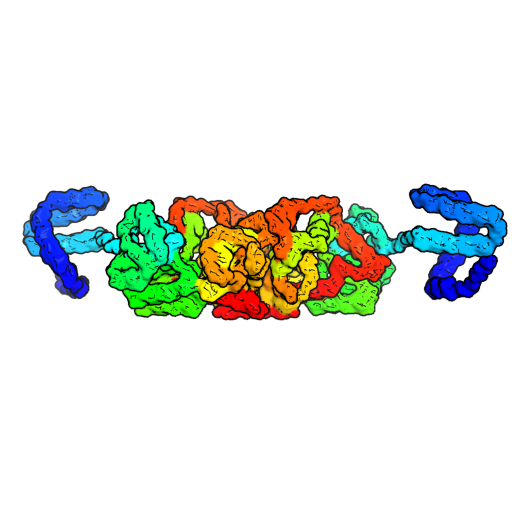 A C 1
ATOM 761 O O . ASN A 1 92 ? -21.266 43.281 14.648 1 36.47 92 ASN A O 1
ATOM 765 N N . PHE A 1 93 ? -21.625 43.531 16.562 1 37.72 93 PHE A N 1
ATOM 766 C CA . PHE A 1 93 ? -20.391 44.281 16.75 1 37.72 93 PHE A CA 1
ATOM 767 C C . PHE A 1 93 ? -19.203 43.562 16.125 1 37.72 93 PHE A C 1
ATOM 769 O O . PHE A 1 93 ? -19.031 42.375 16.312 1 37.72 93 PHE A O 1
ATOM 776 N N . PRO A 1 94 ? -18.859 44.062 15.016 1 47.47 94 PRO A N 1
ATOM 777 C CA . PRO A 1 94 ? -17.688 43.375 14.484 1 47.47 94 PRO A CA 1
ATOM 778 C C . PRO A 1 94 ? -16.672 43 15.562 1 47.47 94 PRO A C 1
ATOM 780 O O . PRO A 1 94 ? -16.312 43.844 16.391 1 47.47 94 PRO A O 1
ATOM 783 N N . LEU A 1 95 ? -16.766 41.938 16.188 1 59.88 95 LEU A N 1
ATOM 784 C CA . LEU A 1 95 ? -15.703 41.469 17.078 1 59.88 95 LEU A CA 1
ATOM 785 C C . LEU A 1 95 ? -14.367 42.125 16.734 1 59.88 95 LEU A C 1
ATOM 787 O O . LEU A 1 95 ? -14.094 42.375 15.562 1 59.88 95 LEU A O 1
ATOM 791 N N . SER A 1 96 ? -13.727 42.969 17.641 1 80.94 96 SER A N 1
ATOM 792 C CA . SER A 1 96 ? -12.383 43.5 17.438 1 80.94 96 SER A CA 1
ATOM 793 C C . SER A 1 96 ? -11.492 42.469 16.734 1 80.94 96 SER A C 1
ATOM 795 O O . SER A 1 96 ? -11.594 41.25 17 1 80.94 96 SER A O 1
ATOM 797 N N . PRO A 1 97 ? -10.867 42.969 15.711 1 93.12 97 PRO A N 1
ATOM 798 C CA . PRO A 1 97 ? -9.992 42.031 15.016 1 93.12 97 PRO A CA 1
ATOM 799 C C . PRO A 1 97 ? -8.992 41.344 15.945 1 93.12 97 PRO A C 1
ATOM 801 O O . PRO A 1 97 ? -8.516 41.969 16.891 1 93.12 97 PRO A O 1
ATOM 804 N N . VAL A 1 98 ? -8.82 40.125 15.766 1 97.88 98 VAL A N 1
ATOM 805 C CA . VAL A 1 98 ? -7.793 39.375 16.484 1 97.88 98 VAL A CA 1
ATOM 806 C C . VAL A 1 98 ? -6.41 39.812 16 1 97.88 98 VAL A C 1
ATOM 808 O O . VAL A 1 98 ? -6.121 39.75 14.805 1 97.88 98 VAL A O 1
ATOM 811 N N . ARG A 1 99 ? -5.531 40.312 16.891 1 98.31 99 ARG A N 1
ATOM 812 C CA . ARG A 1 99 ? -4.148 40.625 16.547 1 98.31 99 ARG A CA 1
ATOM 813 C C . ARG A 1 99 ? -3.295 39.344 16.484 1 98.31 99 ARG A C 1
ATOM 815 O O . ARG A 1 99 ? -3.137 38.656 17.5 1 98.31 99 ARG A O 1
ATOM 822 N N . VAL A 1 100 ? -2.715 39.156 15.281 1 98.69 100 VAL A N 1
ATOM 823 C CA . VAL A 1 100 ? -2.029 37.875 15.07 1 98.69 100 VAL A CA 1
ATOM 824 C C . VAL A 1 100 ? -0.533 38.125 14.883 1 98.69 100 VAL A C 1
ATOM 826 O O . VAL A 1 100 ? -0.133 39.062 14.18 1 98.69 100 VAL A O 1
ATOM 829 N N . GLY A 1 101 ? 0.255 37.312 15.57 1 98.75 101 GLY A N 1
ATOM 830 C CA . GLY A 1 101 ? 1.679 37.219 15.297 1 98.75 101 GLY A CA 1
ATOM 831 C C . GLY A 1 101 ? 2.055 36 14.492 1 98.75 101 GLY A C 1
ATOM 832 O O . GLY A 1 101 ? 1.508 34.906 14.719 1 98.75 101 GLY A O 1
ATOM 833 N N . VAL A 1 102 ? 2.992 36.156 13.531 1 98.75 102 VAL A N 1
ATOM 834 C CA . VAL A 1 102 ? 3.529 35.031 12.789 1 98.75 102 VAL A CA 1
ATOM 835 C C . VAL A 1 102 ? 4.98 34.781 13.188 1 98.75 102 VAL A C 1
ATOM 837 O O . VAL A 1 102 ? 5.84 35.656 12.992 1 98.75 102 VAL A O 1
ATOM 840 N N . ILE A 1 103 ? 5.156 33.594 13.789 1 98.75 103 ILE A N 1
ATOM 841 C CA . ILE A 1 103 ? 6.492 33.25 14.242 1 98.75 103 ILE A CA 1
ATOM 842 C C . ILE A 1 103 ? 7.102 32.219 13.266 1 98.75 103 ILE A C 1
ATOM 844 O O . ILE A 1 103 ? 6.668 31.078 13.195 1 98.75 103 ILE A O 1
ATOM 848 N N . GLY A 1 104 ? 8.148 32.594 12.594 1 97.88 104 GLY A N 1
ATOM 849 C CA . GLY A 1 104 ? 8.711 31.875 11.469 1 97.88 104 GLY A CA 1
ATOM 850 C C . GLY A 1 104 ? 8.242 32.406 10.125 1 97.88 104 GLY A C 1
ATOM 851 O O . GLY A 1 104 ? 7.051 32.344 9.82 1 97.88 104 GLY A O 1
ATOM 852 N N . ALA A 1 105 ? 9.211 32.844 9.305 1 94.62 105 ALA A N 1
ATOM 853 C CA . ALA A 1 105 ? 8.82 33.531 8.086 1 94.62 105 ALA A CA 1
ATOM 854 C C . ALA A 1 105 ? 8.992 32.625 6.863 1 94.62 105 ALA A C 1
ATOM 856 O O . ALA A 1 105 ? 8.734 33.062 5.734 1 94.62 105 ALA A O 1
ATOM 857 N N . GLY A 1 106 ? 9.477 31.375 7.023 1 92.94 106 GLY A N 1
ATOM 858 C CA . GLY A 1 106 ? 9.531 30.438 5.906 1 92.94 106 GLY A CA 1
ATOM 859 C C . GLY A 1 106 ? 8.164 30.109 5.344 1 92.94 106 GLY A C 1
ATOM 860 O O . GLY A 1 106 ? 7.652 30.828 4.473 1 92.94 106 GLY A O 1
ATOM 861 N N . ILE A 1 107 ? 7.605 29.094 5.926 1 94.5 107 ILE A N 1
ATOM 862 C CA . ILE A 1 107 ? 6.246 28.734 5.527 1 94.5 107 ILE A CA 1
ATOM 863 C C . ILE A 1 107 ? 5.266 29.781 6.066 1 94.5 107 ILE A C 1
ATOM 865 O O . ILE A 1 107 ? 4.133 29.875 5.594 1 94.5 107 ILE A O 1
ATOM 869 N N . GLY A 1 108 ? 5.707 30.578 6.992 1 97.19 108 GLY A N 1
ATOM 870 C CA . GLY A 1 108 ? 4.902 31.672 7.52 1 97.19 108 GLY A CA 1
ATOM 871 C C . GLY A 1 108 ? 4.449 32.656 6.453 1 97.19 108 GLY A C 1
ATOM 872 O O . GLY A 1 108 ? 3.447 33.344 6.629 1 97.19 108 GLY A O 1
ATOM 873 N N . ARG A 1 109 ? 5.137 32.688 5.367 1 96.75 109 ARG A N 1
ATOM 874 C CA . ARG A 1 109 ? 4.766 33.562 4.258 1 96.75 109 ARG A CA 1
ATOM 875 C C . ARG A 1 109 ? 3.375 33.219 3.736 1 96.75 109 ARG A C 1
ATOM 877 O O . ARG A 1 109 ? 2.627 34.094 3.324 1 96.75 109 ARG A O 1
ATOM 884 N N . GLN A 1 110 ? 3.059 31.938 3.727 1 97 110 GLN A N 1
ATOM 885 C CA . GLN A 1 110 ? 1.731 31.516 3.287 1 97 110 GLN A CA 1
ATOM 886 C C . GLN A 1 110 ? 0.658 31.969 4.277 1 97 110 GLN A C 1
ATOM 888 O O . GLN A 1 110 ? -0.447 32.344 3.875 1 97 110 GLN A O 1
ATOM 893 N N . HIS A 1 111 ? 1.049 31.938 5.562 1 98.06 111 HIS A N 1
ATOM 894 C CA . HIS A 1 111 ? 0.114 32.375 6.586 1 98.06 111 HIS A CA 1
ATOM 895 C C . HIS A 1 111 ? -0.131 33.875 6.48 1 98.06 111 HIS A C 1
ATOM 897 O O . HIS A 1 111 ? -1.273 34.344 6.57 1 98.06 111 HIS A O 1
ATOM 903 N N . LEU A 1 112 ? 0.925 34.656 6.262 1 97.44 112 LEU A N 1
ATOM 904 C CA . LEU A 1 112 ? 0.802 36.094 6.094 1 97.44 112 LEU A CA 1
ATOM 905 C C . LEU A 1 112 ? -0.151 36.438 4.953 1 97.44 112 LEU A C 1
ATOM 907 O O . LEU A 1 112 ? -1.046 37.281 5.109 1 97.44 112 LEU A O 1
ATOM 911 N N . ARG A 1 113 ? 0.002 35.75 3.879 1 95.5 113 ARG A N 1
ATOM 912 C CA . ARG A 1 113 ? -0.867 35.969 2.727 1 95.5 113 ARG A CA 1
ATOM 913 C C . ARG A 1 113 ? -2.307 35.562 3.047 1 95.5 113 ARG A C 1
ATOM 915 O O . ARG A 1 113 ? -3.244 36.25 2.646 1 95.5 113 ARG A O 1
ATOM 922 N N . GLY A 1 114 ? -2.441 34.469 3.746 1 96.25 114 GLY A N 1
ATOM 923 C CA . GLY A 1 114 ? -3.77 34 4.113 1 96.25 114 GLY A CA 1
ATOM 924 C C . GLY A 1 114 ? -4.516 35 5.004 1 96.25 114 GLY A C 1
ATOM 925 O O . GLY A 1 114 ? -5.699 35.25 4.789 1 96.25 114 GLY A O 1
ATOM 926 N N . TYR A 1 115 ? -3.848 35.562 5.961 1 96.81 115 TYR A N 1
ATOM 927 C CA . TYR A 1 115 ? -4.477 36.469 6.922 1 96.81 115 TYR A CA 1
ATOM 928 C C . TYR A 1 115 ? -4.945 37.75 6.238 1 96.81 115 TYR A C 1
ATOM 930 O O . TYR A 1 115 ? -5.891 38.406 6.699 1 96.81 115 TYR A O 1
ATOM 938 N N . GLN A 1 116 ? -4.32 38.094 5.156 1 94.5 116 GLN A N 1
ATOM 939 C CA . GLN A 1 116 ? -4.699 39.312 4.441 1 94.5 116 GLN A CA 1
ATOM 940 C C . GLN A 1 116 ? -6.121 39.219 3.896 1 94.5 116 GLN A C 1
ATOM 942 O O . GLN A 1 116 ? -6.777 40.219 3.67 1 94.5 116 GLN A O 1
ATOM 947 N N . ASN A 1 117 ? -6.551 38.031 3.785 1 94.06 117 ASN A N 1
ATOM 948 C CA . ASN A 1 117 ? -7.863 37.781 3.193 1 94.06 117 ASN A CA 1
ATOM 949 C C . ASN A 1 117 ? -8.891 37.375 4.246 1 94.06 117 ASN A C 1
ATOM 951 O O . ASN A 1 117 ? -9.977 36.906 3.91 1 94.06 117 ASN A O 1
ATOM 955 N N . VAL A 1 118 ? -8.547 37.469 5.445 1 95.62 118 VAL A N 1
ATOM 956 C CA . VAL A 1 118 ? -9.438 37.094 6.531 1 95.62 118 VAL A CA 1
ATOM 957 C C . VAL A 1 118 ? -9.93 38.344 7.273 1 95.62 118 VAL A C 1
ATOM 959 O O . VAL A 1 118 ? -9.141 39.031 7.91 1 95.62 118 VAL A O 1
ATOM 962 N N . SER A 1 119 ? -11.281 38.375 7.184 1 90.25 119 SER A N 1
ATOM 963 C CA . SER A 1 119 ? -11.883 39.469 7.941 1 90.25 119 SER A CA 1
ATOM 964 C C . SER A 1 119 ? -11.82 39.219 9.438 1 90.25 119 SER A C 1
ATOM 966 O O . SER A 1 119 ? -11.898 38.062 9.875 1 90.25 119 SER A O 1
ATOM 968 N N . GLY A 1 120 ? -11.352 40.062 10.211 1 93.06 120 GLY A N 1
ATOM 969 C CA . GLY A 1 120 ? -11.352 39.906 11.664 1 93.06 120 GLY A CA 1
ATOM 970 C C . GLY A 1 120 ? -9.969 39.656 12.234 1 93.06 120 GLY A C 1
ATOM 971 O O . GLY A 1 120 ? -9.812 39.438 13.438 1 93.06 120 GLY A O 1
ATOM 972 N N . ALA A 1 121 ? -9.07 39.562 11.328 1 96.81 121 ALA A N 1
ATOM 973 C CA . ALA A 1 121 ? -7.691 39.344 11.773 1 96.81 121 ALA A CA 1
ATOM 974 C C . ALA A 1 121 ? -6.781 40.469 11.281 1 96.81 121 ALA A C 1
ATOM 976 O O . ALA A 1 121 ? -6.973 41 10.18 1 96.81 121 ALA A O 1
ATOM 977 N N . ILE A 1 122 ? -5.867 40.844 12.047 1 97 122 ILE A N 1
ATOM 978 C CA . ILE A 1 122 ? -4.828 41.812 11.648 1 97 122 ILE A CA 1
ATOM 979 C C . ILE A 1 122 ? -3.465 41.281 12.117 1 97 122 ILE A C 1
ATOM 981 O O . ILE A 1 122 ? -3.289 40.969 13.289 1 97 122 ILE A O 1
ATOM 985 N N . VAL A 1 123 ? -2.504 41.188 11.195 1 98.25 123 VAL A N 1
ATOM 986 C CA . VAL A 1 123 ? -1.15 40.812 11.57 1 98.25 123 VAL A CA 1
ATOM 987 C C . VAL A 1 123 ? -0.423 42 12.188 1 98.25 123 VAL A C 1
ATOM 989 O O . VAL A 1 123 ? -0.278 43.031 11.555 1 98.25 123 VAL A O 1
ATOM 992 N N . THR A 1 124 ? 0.021 41.812 13.422 1 98.19 124 THR A N 1
ATOM 993 C CA . THR A 1 124 ? 0.632 42.969 14.109 1 98.19 124 THR A CA 1
ATOM 994 C C . THR A 1 124 ? 2.092 42.656 14.445 1 98.19 124 THR A C 1
ATOM 996 O O . THR A 1 124 ? 2.832 43.562 14.852 1 98.19 124 THR A O 1
ATOM 999 N N . ALA A 1 125 ? 2.482 41.438 14.25 1 98.56 125 ALA A N 1
ATOM 1000 C CA . ALA A 1 125 ? 3.867 41.094 14.555 1 98.56 125 ALA A CA 1
ATOM 1001 C C . ALA A 1 125 ? 4.367 39.969 13.641 1 98.56 125 ALA A C 1
ATOM 1003 O O . ALA A 1 125 ? 3.6 39.094 13.266 1 98.56 125 ALA A O 1
ATOM 1004 N N . ILE A 1 126 ? 5.621 40.031 13.273 1 98.62 126 ILE A N 1
ATOM 1005 C CA . ILE A 1 126 ? 6.352 38.969 12.578 1 98.62 126 ILE A CA 1
ATOM 1006 C C . ILE A 1 126 ? 7.676 38.719 13.289 1 98.62 126 ILE A C 1
ATOM 1008 O O . ILE A 1 126 ? 8.414 39.625 13.602 1 98.62 126 ILE A O 1
ATOM 1012 N N . CYS A 1 127 ? 7.879 37.438 13.586 1 98.56 127 CYS A N 1
ATOM 1013 C CA . CYS A 1 127 ? 9.094 37.031 14.289 1 98.56 127 CYS A CA 1
ATOM 1014 C C . CYS A 1 127 ? 9.898 36.031 13.461 1 98.56 127 CYS A C 1
ATOM 1016 O O . CYS A 1 127 ? 9.359 35.031 13.023 1 98.56 127 CYS A O 1
ATOM 1018 N N . ASP A 1 128 ? 11.102 36.312 13.203 1 97.69 128 ASP A N 1
ATOM 1019 C CA . ASP A 1 128 ? 12.047 35.438 12.531 1 97.69 128 ASP A CA 1
ATOM 1020 C C . ASP A 1 128 ? 13.484 35.781 12.914 1 97.69 128 ASP A C 1
ATOM 1022 O O . ASP A 1 128 ? 13.805 36.938 13.188 1 97.69 128 ASP A O 1
ATOM 1026 N N . LEU A 1 129 ? 14.289 34.688 12.898 1 94.69 129 LEU A N 1
ATOM 1027 C CA . LEU A 1 129 ? 15.703 34.969 13.133 1 94.69 129 LEU A CA 1
ATOM 1028 C C . LEU A 1 129 ? 16.266 35.906 12.078 1 94.69 129 LEU A C 1
ATOM 1030 O O . LEU A 1 129 ? 17.172 36.688 12.367 1 94.69 129 LEU A O 1
ATOM 1034 N N . ASP A 1 130 ? 15.789 35.719 10.898 1 94.88 130 ASP A N 1
ATOM 1035 C CA . ASP A 1 130 ? 16.125 36.656 9.812 1 94.88 130 ASP A CA 1
ATOM 1036 C C . ASP A 1 130 ? 15.164 37.812 9.773 1 94.88 130 ASP A C 1
ATOM 1038 O O . ASP A 1 130 ? 14.195 37.812 9.008 1 94.88 130 ASP A O 1
ATOM 1042 N N . THR A 1 131 ? 15.5 38.906 10.43 1 96.38 131 THR A N 1
ATOM 1043 C CA . THR A 1 131 ? 14.609 40.062 10.539 1 96.38 131 THR A CA 1
ATOM 1044 C C . THR A 1 131 ? 14.477 40.781 9.195 1 96.38 131 THR A C 1
ATOM 1046 O O . THR A 1 131 ? 13.461 41.438 8.938 1 96.38 131 THR A O 1
ATOM 1049 N N . ARG A 1 132 ? 15.484 40.625 8.383 1 96.38 132 ARG A N 1
ATOM 1050 C CA . ARG A 1 132 ? 15.383 41.219 7.055 1 96.38 132 ARG A CA 1
ATOM 1051 C C . ARG A 1 132 ? 14.289 40.531 6.234 1 96.38 132 ARG A C 1
ATOM 1053 O O . ARG A 1 132 ? 13.508 41.219 5.562 1 96.38 132 ARG A O 1
ATOM 1060 N N . LEU A 1 133 ? 14.32 39.25 6.344 1 94.94 133 LEU A N 1
ATOM 1061 C CA . LEU A 1 133 ? 13.281 38.5 5.652 1 94.94 133 LEU A CA 1
ATOM 1062 C C . LEU A 1 133 ? 11.898 38.875 6.184 1 94.94 133 LEU A C 1
ATOM 1064 O O . LEU A 1 133 ? 10.969 39.094 5.406 1 94.94 133 LEU A O 1
ATOM 1068 N N . ALA A 1 134 ? 11.789 38.969 7.465 1 96.75 134 ALA A N 1
ATOM 1069 C CA . ALA A 1 134 ? 10.523 39.312 8.102 1 96.75 134 ALA A CA 1
ATOM 1070 C C . ALA A 1 134 ? 10.039 40.688 7.637 1 96.75 134 ALA A C 1
ATOM 1072 O O . ALA A 1 134 ? 8.875 40.875 7.285 1 96.75 134 ALA A O 1
ATOM 1073 N N . ALA A 1 135 ? 10.914 41.625 7.609 1 96.75 135 ALA A N 1
ATOM 1074 C CA . ALA A 1 135 ? 10.586 42.969 7.188 1 96.75 135 ALA A CA 1
ATOM 1075 C C . ALA A 1 135 ? 10.188 43 5.715 1 96.75 135 ALA A C 1
ATOM 1077 O O . ALA A 1 135 ? 9.25 43.719 5.336 1 96.75 135 ALA A O 1
ATOM 1078 N N . GLN A 1 136 ? 10.883 42.312 4.961 1 97.12 136 GLN A N 1
ATOM 1079 C CA . GLN A 1 136 ? 10.594 42.25 3.535 1 97.12 136 GLN A CA 1
ATOM 1080 C C . GLN A 1 136 ? 9.195 41.688 3.287 1 97.12 136 GLN A C 1
ATOM 1082 O O . GLN A 1 136 ? 8.445 42.219 2.467 1 97.12 136 GLN A O 1
ATOM 1087 N N . LEU A 1 137 ? 8.93 40.594 3.965 1 96.5 137 LEU A N 1
ATOM 1088 C CA . LEU A 1 137 ? 7.625 39.969 3.805 1 96.5 137 LEU A CA 1
ATOM 1089 C C . LEU A 1 137 ? 6.512 40.906 4.262 1 96.5 137 LEU A C 1
ATOM 1091 O O . LEU A 1 137 ? 5.453 40.969 3.637 1 96.5 137 LEU A O 1
ATOM 1095 N N . ALA A 1 138 ? 6.699 41.625 5.316 1 96.25 138 ALA A N 1
ATOM 1096 C CA . ALA A 1 138 ? 5.727 42.625 5.781 1 96.25 138 ALA A CA 1
ATOM 1097 C C . ALA A 1 138 ? 5.473 43.688 4.715 1 96.25 138 ALA A C 1
ATOM 1099 O O . ALA A 1 138 ? 4.32 44 4.391 1 96.25 138 ALA A O 1
ATOM 1100 N N . ALA A 1 139 ? 6.52 44.156 4.168 1 95.69 139 ALA A N 1
ATOM 1101 C CA . ALA A 1 139 ? 6.438 45.219 3.158 1 95.69 139 ALA A CA 1
ATOM 1102 C C . ALA A 1 139 ? 5.734 44.719 1.901 1 95.69 139 ALA A C 1
ATOM 1104 O O . ALA A 1 139 ? 4.863 45.375 1.354 1 95.69 139 ALA A O 1
ATOM 1105 N N . GLU A 1 140 ? 6.109 43.562 1.492 1 95 140 GLU A N 1
ATOM 1106 C CA . GLU A 1 140 ? 5.551 42.969 0.284 1 95 140 GLU A CA 1
ATOM 1107 C C . GLU A 1 140 ? 4.043 42.781 0.414 1 95 140 GLU A C 1
ATOM 1109 O O . GLU A 1 140 ? 3.316 42.812 -0.58 1 95 140 GLU A O 1
ATOM 1114 N N . ASN A 1 141 ? 3.658 42.562 1.608 1 94.06 141 ASN A N 1
ATOM 1115 C CA . ASN A 1 141 ? 2.244 42.25 1.819 1 94.06 141 ASN A CA 1
ATOM 1116 C C . ASN A 1 141 ? 1.494 43.469 2.365 1 94.06 141 ASN A C 1
ATOM 1118 O O . ASN A 1 141 ? 0.319 43.375 2.723 1 94.06 141 ASN A O 1
ATOM 1122 N N . GLY A 1 142 ? 2.135 44.594 2.508 1 94 142 GLY A N 1
ATOM 1123 C CA . GLY A 1 142 ? 1.511 45.812 3.006 1 94 142 GLY A CA 1
ATOM 1124 C C . GLY A 1 142 ? 1.064 45.688 4.453 1 94 142 GLY A C 1
ATOM 1125 O O . GLY A 1 142 ? 0.017 46.219 4.824 1 94 142 GLY A O 1
ATOM 1126 N N . ILE A 1 143 ? 1.809 45 5.258 1 95.38 143 ILE A N 1
ATOM 1127 C CA . ILE A 1 143 ? 1.453 44.75 6.652 1 95.38 143 ILE A CA 1
ATOM 1128 C C . ILE A 1 143 ? 2.264 45.688 7.566 1 95.38 143 ILE A C 1
ATOM 1130 O O . ILE A 1 143 ? 3.49 45.75 7.457 1 95.38 143 ILE A O 1
ATOM 1134 N N . GLU A 1 144 ? 1.558 46.406 8.352 1 95 144 GLU A N 1
ATOM 1135 C CA . GLU A 1 144 ? 2.225 47.156 9.43 1 95 144 GLU A CA 1
ATOM 1136 C C . GLU A 1 144 ? 2.387 46.281 10.664 1 95 144 GLU A C 1
ATOM 1138 O O . GLU A 1 144 ? 1.453 46.125 11.461 1 95 144 GLU A O 1
ATOM 1143 N N . ALA A 1 145 ? 3.533 45.719 10.82 1 96.88 145 ALA A N 1
ATOM 1144 C CA . ALA A 1 145 ? 3.793 44.781 11.906 1 96.88 145 ALA A CA 1
ATOM 1145 C C . ALA A 1 145 ? 5.109 45.094 12.609 1 96.88 145 ALA A C 1
ATOM 1147 O O . ALA A 1 145 ? 6.051 45.594 11.977 1 96.88 145 ALA A O 1
ATOM 1148 N N . GLN A 1 146 ? 5.109 44.875 13.859 1 98.19 146 GLN A N 1
ATOM 1149 C CA . GLN A 1 146 ? 6.379 44.875 14.578 1 98.19 146 GLN A CA 1
ATOM 1150 C C . GLN A 1 146 ? 7.215 43.656 14.227 1 98.19 146 GLN A C 1
ATOM 1152 O O . GLN A 1 146 ? 6.684 42.562 14.109 1 98.19 146 GLN A O 1
ATOM 1157 N N . ILE A 1 147 ? 8.523 43.906 14.039 1 98.31 147 ILE A N 1
ATOM 1158 C CA . ILE A 1 147 ? 9.43 42.844 13.648 1 98.31 147 ILE A CA 1
ATOM 1159 C C . ILE A 1 147 ? 10.266 42.406 14.852 1 98.31 147 ILE A C 1
ATOM 1161 O O . ILE A 1 147 ? 10.828 43.25 15.555 1 98.31 147 ILE A O 1
ATOM 1165 N N . PHE A 1 148 ? 10.312 41.094 15.125 1 98.31 148 PHE A N 1
ATOM 1166 C CA . PHE A 1 148 ? 11.07 40.531 16.25 1 98.31 148 PHE A CA 1
ATOM 1167 C C . PHE A 1 148 ? 12.062 39.5 15.766 1 98.31 148 PHE A C 1
ATOM 1169 O O . PHE A 1 148 ? 11.797 38.781 14.789 1 98.31 148 PHE A O 1
ATOM 1176 N N . SER A 1 149 ? 13.18 39.312 16.484 1 97.75 149 SER A N 1
ATOM 1177 C CA . SER A 1 149 ? 14.148 38.25 16.203 1 97.75 149 SER A CA 1
ATOM 1178 C C . SER A 1 149 ? 14.039 37.125 17.219 1 97.75 149 SER A C 1
ATOM 1180 O O . SER A 1 149 ? 14.664 36.062 17.062 1 97.75 149 SER A O 1
ATOM 1182 N N . ASP A 1 150 ? 13.227 37.375 18.219 1 97.94 150 ASP A N 1
ATOM 1183 C CA . ASP A 1 150 ? 13.023 36.438 19.312 1 97.94 150 ASP A CA 1
ATOM 1184 C C . ASP A 1 150 ? 11.555 36.406 19.734 1 97.94 150 ASP A C 1
ATOM 1186 O O . ASP A 1 150 ? 10.961 37.438 20.016 1 97.94 150 ASP A O 1
ATOM 1190 N N . TYR A 1 151 ? 11.023 35.125 19.812 1 98.06 151 TYR A N 1
ATOM 1191 C CA . TYR A 1 151 ? 9.609 35 20.156 1 98.06 151 TYR A CA 1
ATOM 1192 C C . TYR A 1 151 ? 9.352 35.5 21.578 1 98.06 151 TYR A C 1
ATOM 1194 O O . TYR A 1 151 ? 8.242 35.938 21.906 1 98.06 151 TYR A O 1
ATOM 1202 N N . ARG A 1 152 ? 10.312 35.375 22.5 1 98.31 152 ARG A N 1
ATOM 1203 C CA . ARG A 1 152 ? 10.141 35.844 23.875 1 98.31 152 ARG A CA 1
ATOM 1204 C C . ARG A 1 152 ? 9.898 37.344 23.906 1 98.31 152 ARG A C 1
ATOM 1206 O O . ARG A 1 152 ? 9.094 37.844 24.703 1 98.31 152 ARG A O 1
ATOM 1213 N N . ALA A 1 153 ? 10.68 38.062 23.031 1 98.31 153 ALA A N 1
ATOM 1214 C CA . ALA A 1 153 ? 10.461 39.5 22.922 1 98.31 153 ALA A CA 1
ATOM 1215 C C . ALA A 1 153 ? 9.062 39.812 22.406 1 98.31 153 ALA A C 1
ATOM 1217 O O . ALA A 1 153 ? 8.43 40.781 22.844 1 98.31 153 ALA A O 1
ATOM 1218 N N . LEU A 1 154 ? 8.641 39 21.484 1 98.19 154 LEU A N 1
ATOM 1219 C CA . LEU A 1 154 ? 7.285 39.156 20.969 1 98.19 154 LEU A CA 1
ATOM 1220 C C . LEU A 1 154 ? 6.258 38.938 22.062 1 98.19 154 LEU A C 1
ATOM 1222 O O . LEU A 1 154 ? 5.289 39.688 22.172 1 98.19 154 LEU A O 1
ATOM 1226 N N . LEU A 1 155 ? 6.406 37.969 22.922 1 98 155 LEU A N 1
ATOM 1227 C CA . LEU A 1 155 ? 5.5 37.719 24.047 1 98 155 LEU A CA 1
ATOM 1228 C C . LEU A 1 155 ? 5.465 38.875 25.016 1 98 155 LEU A C 1
ATOM 1230 O O . LEU A 1 155 ? 4.395 39.25 25.5 1 98 155 LEU A O 1
ATOM 1234 N N . ASP A 1 156 ? 6.594 39.5 25.219 1 97.25 156 ASP A N 1
ATOM 1235 C CA . ASP A 1 156 ? 6.723 40.594 26.172 1 97.25 156 ASP A CA 1
ATOM 1236 C C . ASP A 1 156 ? 6.051 41.844 25.656 1 97.25 156 ASP A C 1
ATOM 1238 O O . ASP A 1 156 ? 5.629 42.719 26.438 1 97.25 156 ASP A O 1
ATOM 1242 N N . ALA A 1 157 ? 5.98 41.938 24.359 1 97.25 157 ALA A N 1
ATOM 1243 C CA . ALA A 1 157 ? 5.465 43.156 23.734 1 97.25 157 ALA A CA 1
ATOM 1244 C C . ALA A 1 157 ? 3.949 43.25 23.891 1 97.25 157 ALA A C 1
ATOM 1246 O O . ALA A 1 157 ? 3.363 44.312 23.688 1 97.25 157 ALA A O 1
ATOM 1247 N N . ASN A 1 158 ? 3.25 42.219 24.188 1 96.19 158 ASN A N 1
ATOM 1248 C CA . ASN A 1 158 ? 1.805 42.156 24.375 1 96.19 158 ASN A CA 1
ATOM 1249 C C . ASN A 1 158 ? 1.062 42.812 23.219 1 96.19 158 ASN A C 1
ATOM 1251 O O . ASN A 1 158 ? 0.121 43.594 23.422 1 96.19 158 ASN A O 1
ATOM 1255 N N . CYS A 1 159 ? 1.458 42.531 22.016 1 97 159 CYS A N 1
ATOM 1256 C CA . CYS A 1 159 ? 0.888 43.156 20.844 1 97 159 CYS A CA 1
ATOM 1257 C C . CYS A 1 159 ? 0.104 42.156 20 1 97 159 CYS A C 1
ATOM 1259 O O . CYS A 1 159 ? -0.333 42.5 18.891 1 97 159 CYS A O 1
ATOM 1261 N N . VAL A 1 160 ? -0.084 40.969 20.531 1 98.38 160 VAL A N 1
ATOM 1262 C CA . VAL A 1 160 ? -0.813 39.969 19.766 1 98.38 160 VAL A CA 1
ATOM 1263 C C . VAL A 1 160 ? -1.783 39.219 20.703 1 98.38 160 VAL A C 1
ATOM 1265 O O . VAL A 1 160 ? -1.562 39.156 21.906 1 98.38 160 VAL A O 1
ATOM 1268 N N . ASP A 1 161 ? -2.848 38.688 20.109 1 98.38 161 ASP A N 1
ATOM 1269 C CA . ASP A 1 161 ? -3.824 37.844 20.797 1 98.38 161 ASP A CA 1
ATOM 1270 C C . ASP A 1 161 ? -3.641 36.375 20.438 1 98.38 161 ASP A C 1
ATOM 1272 O O . ASP A 1 161 ? -4.109 35.5 21.156 1 98.38 161 ASP A O 1
ATOM 1276 N N . ALA A 1 162 ? -3.061 36.156 19.312 1 98.81 162 ALA A N 1
ATOM 1277 C CA . ALA A 1 162 ? -2.857 34.812 18.75 1 98.81 162 ALA A CA 1
ATOM 1278 C C . ALA A 1 162 ? -1.574 34.781 17.922 1 98.81 162 ALA A C 1
ATOM 1280 O O . ALA A 1 162 ? -1.051 35.812 17.516 1 98.81 162 ALA A O 1
ATOM 1281 N N . VAL A 1 163 ? -1.094 33.5 17.734 1 98.88 163 VAL A N 1
ATOM 1282 C CA . VAL A 1 163 ? 0.108 33.375 16.922 1 98.88 163 VAL A CA 1
ATOM 1283 C C . VAL A 1 163 ? -0.054 32.188 15.945 1 98.88 163 VAL A C 1
ATOM 1285 O O . VAL A 1 163 ? -0.721 31.219 16.266 1 98.88 163 VAL A O 1
ATOM 1288 N N . SER A 1 164 ? 0.513 32.344 14.75 1 98.81 164 SER A N 1
ATOM 1289 C CA . SER A 1 164 ? 0.882 31.219 13.891 1 98.81 164 SER A CA 1
ATOM 1290 C C . SER A 1 164 ? 2.322 30.781 14.141 1 98.81 164 SER A C 1
ATOM 1292 O O . SER A 1 164 ? 3.248 31.594 14.023 1 98.81 164 SER A O 1
ATOM 1294 N N . LEU A 1 165 ? 2.387 29.609 14.492 1 98.75 165 LEU A N 1
ATOM 1295 C CA . LEU A 1 165 ? 3.709 29.047 14.75 1 98.75 165 LEU A CA 1
ATOM 1296 C C . LEU A 1 165 ? 4.215 28.266 13.539 1 98.75 165 LEU A C 1
ATOM 1298 O O . LEU A 1 165 ? 3.738 27.172 13.266 1 98.75 165 LEU A O 1
ATOM 1302 N N . CYS A 1 166 ? 5.223 28.766 12.852 1 98.31 166 CYS A N 1
ATOM 1303 C CA . CYS A 1 166 ? 5.754 28.266 11.586 1 98.31 166 CYS A CA 1
ATOM 1304 C C . CYS A 1 166 ? 7.262 28.062 11.672 1 98.31 166 CYS A C 1
ATOM 1306 O O . CYS A 1 166 ? 7.996 28.469 10.766 1 98.31 166 CYS A O 1
ATOM 1308 N N . VAL A 1 167 ? 7.719 27.484 12.758 1 97.5 167 VAL A N 1
ATOM 1309 C CA . VAL A 1 167 ? 9.141 27.266 13.023 1 97.5 167 VAL A CA 1
ATOM 1310 C C . VAL A 1 167 ? 9.492 25.797 12.805 1 97.5 167 VAL A C 1
ATOM 1312 O O . VAL A 1 167 ? 8.609 24.969 12.57 1 97.5 167 VAL A O 1
ATOM 1315 N N . PRO A 1 168 ? 10.758 25.5 12.805 1 96.25 168 PRO A N 1
ATOM 1316 C CA . PRO A 1 168 ? 11.141 24.078 12.688 1 96.25 168 PRO A CA 1
ATOM 1317 C C . PRO A 1 168 ? 10.492 23.203 13.75 1 96.25 168 PRO A C 1
ATOM 1319 O O . PRO A 1 168 ? 10.203 23.672 14.859 1 96.25 168 PRO A O 1
ATOM 1322 N N . ASN A 1 169 ? 10.406 21.922 13.461 1 98 169 ASN A N 1
ATOM 1323 C CA . ASN A 1 169 ? 9.648 20.984 14.297 1 98 169 ASN A CA 1
ATOM 1324 C C . ASN A 1 169 ? 10.125 21.016 15.742 1 98 169 ASN A C 1
ATOM 1326 O O . ASN A 1 169 ? 9.312 21.031 16.672 1 98 169 ASN A O 1
ATOM 1330 N N . PHE A 1 170 ? 11.406 21.078 15.93 1 97.56 170 PHE A N 1
ATOM 1331 C CA . PHE A 1 170 ? 11.992 20.922 17.266 1 97.56 170 PHE A CA 1
ATOM 1332 C C . PHE A 1 170 ? 11.633 22.109 18.141 1 97.56 170 PHE A C 1
ATOM 1334 O O . PHE A 1 170 ? 11.789 22.047 19.359 1 97.56 170 PHE A O 1
ATOM 1341 N N . LEU A 1 171 ? 11.125 23.172 17.578 1 98.19 171 LEU A N 1
ATOM 1342 C CA . LEU A 1 171 ? 10.781 24.375 18.328 1 98.19 171 LEU A CA 1
ATOM 1343 C C . LEU A 1 171 ? 9.289 24.422 18.609 1 98.19 171 LEU A C 1
ATOM 1345 O O . LEU A 1 171 ? 8.828 25.266 19.375 1 98.19 171 LEU A O 1
ATOM 1349 N N . HIS A 1 172 ? 8.492 23.547 18.016 1 98.81 172 HIS A N 1
ATOM 1350 C CA . HIS A 1 172 ? 7.043 23.625 18.141 1 98.81 172 HIS A CA 1
ATOM 1351 C C . HIS A 1 172 ? 6.605 23.562 19.609 1 98.81 172 HIS A C 1
ATOM 1353 O O . HIS A 1 172 ? 5.914 24.469 20.078 1 98.81 172 HIS A O 1
ATOM 1359 N N . ALA A 1 173 ? 7.094 22.594 20.281 1 98.81 173 ALA A N 1
ATOM 1360 C CA . ALA A 1 173 ? 6.648 22.422 21.656 1 98.81 173 ALA A CA 1
ATOM 1361 C C . ALA A 1 173 ? 7.066 23.609 22.531 1 98.81 173 ALA A C 1
ATOM 1363 O O . ALA A 1 173 ? 6.238 24.203 23.219 1 98.81 173 ALA A O 1
ATOM 1364 N N . THR A 1 174 ? 8.289 23.969 22.453 1 98.75 174 THR A N 1
ATOM 1365 C CA . THR A 1 174 ? 8.836 25.047 23.281 1 98.75 174 THR A CA 1
ATOM 1366 C C . THR A 1 174 ? 8.086 26.344 23.047 1 98.75 174 THR A C 1
ATOM 1368 O O . THR A 1 174 ? 7.641 26.984 24 1 98.75 174 THR A O 1
ATOM 1371 N N . VAL A 1 175 ? 7.895 26.703 21.828 1 98.88 175 VAL A N 1
ATOM 1372 C CA . VAL A 1 175 ? 7.301 28 21.5 1 98.88 175 VAL A CA 1
ATOM 1373 C C . VAL A 1 175 ? 5.793 27.953 21.734 1 98.88 175 VAL A C 1
ATOM 1375 O O . VAL A 1 175 ? 5.215 28.906 22.266 1 98.88 175 VAL A O 1
ATOM 1378 N N . ALA A 1 176 ? 5.16 26.875 21.391 1 98.94 176 ALA A N 1
ATOM 1379 C CA . ALA A 1 176 ? 3.723 26.734 21.609 1 98.94 176 ALA A CA 1
ATOM 1380 C C . ALA A 1 176 ? 3.389 26.828 23.094 1 98.94 176 ALA A C 1
ATOM 1382 O O . ALA A 1 176 ? 2.457 27.531 23.484 1 98.94 176 ALA A O 1
ATOM 1383 N N . LEU A 1 177 ? 4.129 26.109 23.891 1 98.88 177 LEU A N 1
ATOM 1384 C CA . LEU A 1 177 ? 3.896 26.125 25.328 1 98.88 177 LEU A CA 1
ATOM 1385 C C . LEU A 1 177 ? 4.062 27.531 25.891 1 98.88 177 LEU A C 1
ATOM 1387 O O . LEU A 1 177 ? 3.223 27.984 26.672 1 98.88 177 LEU A O 1
ATOM 1391 N N . ALA A 1 178 ? 5.121 28.188 25.484 1 98.81 178 ALA A N 1
ATOM 1392 C CA . ALA A 1 178 ? 5.359 29.547 25.953 1 98.81 178 ALA A CA 1
ATOM 1393 C C . ALA A 1 178 ? 4.195 30.469 25.578 1 98.81 178 ALA A C 1
ATOM 1395 O O . ALA A 1 178 ? 3.748 31.281 26.406 1 98.81 178 ALA A O 1
ATOM 1396 N N . CYS A 1 179 ? 3.74 30.328 24.359 1 98.88 179 CYS A N 1
ATOM 1397 C CA . CYS A 1 179 ? 2.648 31.172 23.875 1 98.88 179 CYS A CA 1
ATOM 1398 C C . CYS A 1 179 ? 1.362 30.891 24.641 1 98.88 179 CYS A C 1
ATOM 1400 O O . CYS A 1 179 ? 0.692 31.812 25.109 1 98.88 179 CYS A O 1
ATOM 1402 N N . LEU A 1 180 ? 1.026 29.672 24.812 1 98.81 180 LEU A N 1
ATOM 1403 C CA . LEU A 1 180 ? -0.197 29.266 25.5 1 98.81 180 LEU A CA 1
ATOM 1404 C C . LEU A 1 180 ? -0.161 29.703 26.953 1 98.81 180 LEU A C 1
ATOM 1406 O O . LEU A 1 180 ? -1.16 30.188 27.484 1 98.81 180 LEU A O 1
ATOM 1410 N N . GLU A 1 181 ? 0.96 29.531 27.547 1 98.25 181 GLU A N 1
ATOM 1411 C CA . GLU A 1 181 ? 1.117 29.906 28.953 1 98.25 181 GLU A CA 1
ATOM 1412 C C . GLU A 1 181 ? 1.01 31.422 29.141 1 98.25 181 GLU A C 1
ATOM 1414 O O . GLU A 1 181 ? 0.691 31.891 30.234 1 98.25 181 GLU A O 1
ATOM 1419 N N . ASN A 1 182 ? 1.271 32.125 28.078 1 98.19 182 ASN A N 1
ATOM 1420 C CA . ASN A 1 182 ? 1.134 33.594 28.109 1 98.19 182 ASN A CA 1
ATOM 1421 C C . ASN A 1 182 ? -0.252 34.031 27.656 1 98.19 182 ASN A C 1
ATOM 1423 O O . ASN A 1 182 ? -0.471 35.219 27.375 1 98.19 182 ASN A O 1
ATOM 1427 N N . GLY A 1 183 ? -1.158 33.094 27.5 1 98.19 183 GLY A N 1
ATOM 1428 C CA . GLY A 1 183 ? -2.559 33.406 27.234 1 98.19 183 GLY A CA 1
ATOM 1429 C C . GLY A 1 183 ? -2.865 33.594 25.766 1 98.19 183 GLY A C 1
ATOM 1430 O O . GLY A 1 183 ? -3.92 34.125 25.422 1 98.19 183 GLY A O 1
ATOM 1431 N N . LEU A 1 184 ? -1.99 33.25 24.891 1 98.81 184 LEU A N 1
ATOM 1432 C CA . LEU A 1 184 ? -2.207 33.438 23.453 1 98.81 184 LEU A CA 1
ATOM 1433 C C . LEU A 1 184 ? -2.848 32.188 22.828 1 98.81 184 LEU A C 1
ATOM 1435 O O . LEU A 1 184 ? -2.602 31.062 23.281 1 98.81 184 LEU A O 1
ATOM 1439 N N . HIS A 1 185 ? -3.719 32.375 21.797 1 98.88 185 HIS A N 1
ATOM 1440 C CA . HIS A 1 185 ? -4.16 31.297 20.922 1 98.88 185 HIS A CA 1
ATOM 1441 C C . HIS A 1 185 ? -3.061 30.906 19.953 1 98.88 185 HIS A C 1
ATOM 1443 O O . HIS A 1 185 ? -2.234 31.734 19.562 1 98.88 185 HIS A O 1
ATOM 1449 N N . VAL A 1 186 ? -3.068 29.594 19.594 1 98.94 186 VAL A N 1
ATOM 1450 C CA . VAL A 1 186 ? -1.948 29.125 18.781 1 98.94 186 VAL A CA 1
ATOM 1451 C C . VAL A 1 186 ? -2.471 28.328 17.578 1 98.94 186 VAL A C 1
ATOM 1453 O O . VAL A 1 186 ? -3.285 27.422 17.75 1 98.94 186 VAL A O 1
ATOM 1456 N N . LEU A 1 187 ? -2.098 28.688 16.375 1 98.94 187 LEU A N 1
ATOM 1457 C CA . LEU A 1 187 ? -2.102 27.844 15.195 1 98.94 187 LEU A CA 1
ATOM 1458 C C . LEU A 1 187 ? -0.707 27.297 14.914 1 98.94 187 LEU A C 1
ATOM 1460 O O . LEU A 1 187 ? 0.171 28.031 14.453 1 98.94 187 LEU A O 1
ATOM 1464 N N . CYS A 1 188 ? -0.522 26.047 15.195 1 98.88 188 CYS A N 1
ATOM 1465 C CA . CYS A 1 188 ? 0.787 25.438 15.023 1 98.88 188 CYS A CA 1
ATOM 1466 C C . CYS A 1 188 ? 0.843 24.641 13.727 1 98.88 188 CYS A C 1
ATOM 1468 O O . CYS A 1 188 ? 0.02 23.75 13.5 1 98.88 188 CYS A O 1
ATOM 1470 N N . GLU A 1 189 ? 1.775 24.922 12.898 1 98.69 189 GLU A N 1
ATOM 1471 C CA . GLU A 1 189 ? 1.994 24.125 11.703 1 98.69 189 GLU A CA 1
ATOM 1472 C C . GLU A 1 189 ? 2.184 22.641 12.055 1 98.69 189 GLU A C 1
ATOM 1474 O O . GLU A 1 189 ? 2.617 22.328 13.164 1 98.69 189 GLU A O 1
ATOM 1479 N N . LYS A 1 190 ? 1.827 21.844 11.133 1 98.62 190 LYS A N 1
ATOM 1480 C CA . LYS A 1 190 ? 2.076 20.406 11.312 1 98.62 190 LYS A CA 1
ATOM 1481 C C . LYS A 1 190 ? 3.564 20.094 11.195 1 98.62 190 LYS A C 1
ATOM 1483 O O . LYS A 1 190 ? 4.301 20.797 10.492 1 98.62 190 LYS A O 1
ATOM 1488 N N . PRO A 1 191 ? 4.039 19.094 11.797 1 98.5 191 PRO A N 1
ATOM 1489 C CA . PRO A 1 191 ? 3.33 18.359 12.844 1 98.5 191 PRO A CA 1
ATOM 1490 C C . PRO A 1 191 ? 3.238 19.156 14.148 1 98.5 191 PRO A C 1
ATOM 1492 O O . PRO A 1 191 ? 3.965 20.125 14.336 1 98.5 191 PRO A O 1
ATOM 1495 N N . LEU A 1 192 ? 2.342 18.703 15.039 1 98.81 192 LEU A N 1
ATOM 1496 C CA . LEU A 1 192 ? 2.141 19.469 16.266 1 98.81 192 LEU A CA 1
ATOM 1497 C C . LEU A 1 192 ? 3.42 19.516 17.094 1 98.81 192 LEU A C 1
ATOM 1499 O O . LEU A 1 192 ? 3.701 20.531 17.75 1 98.81 192 LEU A O 1
ATOM 1503 N N . ALA A 1 193 ? 4.137 18.438 17.109 1 98.75 193 ALA A N 1
ATOM 1504 C CA . ALA A 1 193 ? 5.414 18.281 17.812 1 98.75 193 ALA A CA 1
ATOM 1505 C C . ALA A 1 193 ? 6.258 17.188 17.156 1 98.75 193 ALA A C 1
ATOM 1507 O O . ALA A 1 193 ? 5.871 16.625 16.141 1 98.75 193 ALA A O 1
ATOM 1508 N N . ILE A 1 194 ? 7.426 16.922 17.781 1 98.5 194 ILE A N 1
ATOM 1509 C CA . ILE A 1 194 ? 8.312 15.93 17.172 1 98.5 194 ILE A CA 1
ATOM 1510 C C . ILE A 1 194 ? 7.957 14.531 17.672 1 98.5 194 ILE A C 1
ATOM 1512 O O . ILE A 1 194 ? 8.445 13.531 17.141 1 98.5 194 ILE A O 1
ATOM 1516 N N . ASN A 1 195 ? 7.125 14.461 18.734 1 98.56 195 ASN A N 1
ATOM 1517 C CA . ASN A 1 195 ? 6.641 13.195 19.266 1 98.56 195 ASN A CA 1
ATOM 1518 C C . ASN A 1 195 ? 5.34 13.375 20.047 1 98.56 195 ASN A C 1
ATOM 1520 O O . ASN A 1 195 ? 4.914 14.5 20.297 1 98.56 195 ASN A O 1
ATOM 1524 N N . ALA A 1 196 ? 4.754 12.266 20.406 1 98.81 196 ALA A N 1
ATOM 1525 C CA . ALA A 1 196 ? 3.436 12.281 21.031 1 98.81 196 ALA A CA 1
ATOM 1526 C C . ALA A 1 196 ? 3.506 12.867 22.438 1 98.81 196 ALA A C 1
ATOM 1528 O O . ALA A 1 196 ? 2.561 13.508 22.906 1 98.81 196 ALA A O 1
ATOM 1529 N N . ILE A 1 197 ? 4.582 12.711 23.094 1 98.75 197 ILE A N 1
ATOM 1530 C CA . ILE A 1 197 ? 4.738 13.211 24.453 1 98.75 197 ILE A CA 1
ATOM 1531 C C . ILE A 1 197 ? 4.695 14.742 24.453 1 98.75 197 ILE A C 1
ATOM 1533 O O . ILE A 1 197 ? 3.939 15.352 25.219 1 98.75 197 ILE A O 1
ATOM 1537 N N . GLU A 1 198 ? 5.441 15.328 23.547 1 98.88 198 GLU A N 1
ATOM 1538 C CA . GLU A 1 198 ? 5.441 16.781 23.422 1 98.88 198 GLU A CA 1
ATOM 1539 C C . GLU A 1 198 ? 4.09 17.297 22.938 1 98.88 198 GLU A C 1
ATOM 1541 O O . GLU A 1 198 ? 3.621 18.344 23.391 1 98.88 198 GLU A O 1
ATOM 1546 N N . ALA A 1 199 ? 3.506 16.578 22.062 1 98.94 199 ALA A N 1
ATOM 1547 C CA . ALA A 1 199 ? 2.182 16.953 21.578 1 98.94 199 ALA A CA 1
ATOM 1548 C C . ALA A 1 199 ? 1.171 17 22.719 1 98.94 199 ALA A C 1
ATOM 1550 O O . ALA A 1 199 ? 0.351 17.906 22.812 1 98.94 199 ALA A O 1
ATOM 1551 N N . GLN A 1 200 ? 1.272 15.984 23.516 1 98.94 200 GLN A N 1
ATOM 1552 C CA . GLN A 1 200 ? 0.367 15.922 24.656 1 98.94 200 GLN A CA 1
ATOM 1553 C C . GLN A 1 200 ? 0.568 17.109 25.594 1 98.94 200 GLN A C 1
ATOM 1555 O O . GLN A 1 200 ? -0.399 17.672 26.125 1 98.94 200 GLN A O 1
ATOM 1560 N N . GLN A 1 201 ? 1.779 17.5 25.781 1 98.94 201 GLN A N 1
ATOM 1561 C CA . GLN A 1 201 ? 2.072 18.672 26.609 1 98.94 201 GLN A CA 1
ATOM 1562 C C . GLN A 1 201 ? 1.403 19.922 26.047 1 98.94 201 GLN A C 1
ATOM 1564 O O . GLN A 1 201 ? 0.854 20.734 26.812 1 98.94 201 GLN A O 1
ATOM 1569 N N . ILE A 1 202 ? 1.478 20.078 24.781 1 98.94 202 ILE A N 1
ATOM 1570 C CA . ILE A 1 202 ? 0.858 21.219 24.125 1 98.94 202 ILE A CA 1
ATOM 1571 C C . ILE A 1 202 ? -0.654 21.172 24.328 1 98.94 202 ILE A C 1
ATOM 1573 O O . ILE A 1 202 ? -1.27 22.188 24.688 1 98.94 202 ILE A O 1
ATOM 1577 N N . ALA A 1 203 ? -1.249 20.016 24.109 1 98.88 203 ALA A N 1
ATOM 1578 C CA . ALA A 1 203 ? -2.693 19.859 24.266 1 98.88 203 ALA A CA 1
ATOM 1579 C C . ALA A 1 203 ? -3.123 20.172 25.703 1 98.88 203 ALA A C 1
ATOM 1581 O O . ALA A 1 203 ? -4.125 20.859 25.906 1 98.88 203 ALA A O 1
ATOM 1582 N N . ASP A 1 204 ? -2.383 19.703 26.625 1 98.88 204 ASP A N 1
ATOM 1583 C CA . ASP A 1 204 ? -2.674 19.953 28.031 1 98.88 204 ASP A CA 1
ATOM 1584 C C . ASP A 1 204 ? -2.602 21.453 28.344 1 98.88 204 ASP A C 1
ATOM 1586 O O . ASP A 1 204 ? -3.441 21.984 29.078 1 98.88 204 ASP A O 1
ATOM 1590 N N . ALA A 1 205 ? -1.612 22.094 27.828 1 98.88 205 ALA A N 1
ATOM 1591 C CA . ALA A 1 205 ? -1.447 23.531 28.047 1 98.88 205 ALA A CA 1
ATOM 1592 C C . ALA A 1 205 ? -2.617 24.312 27.469 1 98.88 205 ALA A C 1
ATOM 1594 O O . ALA A 1 205 ? -3.09 25.281 28.078 1 98.88 205 ALA A O 1
ATOM 1595 N N . ALA A 1 206 ? -3.006 23.953 26.297 1 98.81 206 ALA A N 1
ATOM 1596 C CA . ALA A 1 206 ? -4.152 24.609 25.672 1 98.81 206 ALA A CA 1
ATOM 1597 C C . ALA A 1 206 ? -5.395 24.484 26.547 1 98.81 206 ALA A C 1
ATOM 1599 O O . ALA A 1 206 ? -6.125 25.453 26.75 1 98.81 206 ALA A O 1
ATOM 1600 N N . THR A 1 207 ? -5.605 23.297 27.016 1 98.44 207 THR A N 1
ATOM 1601 C CA . THR A 1 207 ? -6.75 23.031 27.891 1 98.44 207 THR A CA 1
ATOM 1602 C C . THR A 1 207 ? -6.633 23.812 29.188 1 98.44 207 THR A C 1
ATOM 1604 O O . THR A 1 207 ? -7.586 24.484 29.609 1 98.44 207 THR A O 1
ATOM 1607 N N . LYS A 1 208 ? -5.523 23.812 29.812 1 98.31 208 LYS A N 1
ATOM 1608 C CA . LYS A 1 208 ? -5.277 24.469 31.094 1 98.31 208 LYS A CA 1
ATOM 1609 C C . LYS A 1 208 ? -5.5 25.969 30.984 1 98.31 208 LYS A C 1
ATOM 1611 O O . LYS A 1 208 ? -6.051 26.578 31.906 1 98.31 208 LYS A O 1
ATOM 1616 N N . ASN A 1 209 ? -5.078 26.578 29.922 1 98.38 209 ASN A N 1
ATOM 1617 C CA . ASN A 1 209 ? -5.129 28.031 29.766 1 98.38 209 ASN A CA 1
ATOM 1618 C C . ASN A 1 209 ? -6.379 28.469 29.016 1 98.38 209 ASN A C 1
ATOM 1620 O O . ASN A 1 209 ? -6.555 29.656 28.734 1 98.38 209 ASN A O 1
ATOM 1624 N N . GLU A 1 210 ? -7.227 27.5 28.641 1 98.12 210 GLU A N 1
ATOM 1625 C CA . GLU A 1 210 ? -8.484 27.75 27.938 1 98.12 210 GLU A CA 1
ATOM 1626 C C . GLU A 1 210 ? -8.25 28.562 26.672 1 98.12 210 GLU A C 1
ATOM 1628 O O . GLU A 1 210 ? -8.914 29.578 26.453 1 98.12 210 GLU A O 1
ATOM 1633 N N . ARG A 1 211 ? -7.305 28.141 25.875 1 98.56 211 ARG A N 1
ATOM 1634 C CA . ARG A 1 211 ? -6.965 28.812 24.625 1 98.56 211 ARG A CA 1
ATOM 1635 C C . ARG A 1 211 ? -7.145 27.875 23.438 1 98.56 211 ARG A C 1
ATOM 1637 O O . ARG A 1 211 ? -6.98 26.656 23.562 1 98.56 211 ARG A O 1
ATOM 1644 N N . VAL A 1 212 ? -7.473 28.438 22.297 1 98.75 212 VAL A N 1
ATOM 1645 C CA . VAL A 1 212 ? -7.582 27.703 21.047 1 98.75 212 VAL A CA 1
ATOM 1646 C C . VAL A 1 212 ? -6.195 27.281 20.562 1 98.75 212 VAL A C 1
ATOM 1648 O O . VAL A 1 212 ? -5.277 28.109 20.5 1 98.75 212 VAL A O 1
ATOM 1651 N N . CYS A 1 213 ? -6.004 26.031 20.406 1 98.88 213 CYS A N 1
ATOM 1652 C CA . CYS A 1 213 ? -4.809 25.484 19.781 1 98.88 213 CYS A CA 1
ATOM 1653 C C . CYS A 1 213 ? -5.176 24.609 18.578 1 98.88 213 CYS A C 1
ATOM 1655 O O . CYS A 1 213 ? -5.781 23.547 18.734 1 98.88 213 CYS A O 1
ATOM 1657 N N . MET A 1 214 ? -4.824 25.094 17.406 1 98.94 214 MET A N 1
ATOM 1658 C CA . MET A 1 214 ? -5.152 24.422 16.156 1 98.94 214 MET A CA 1
ATOM 1659 C C . MET A 1 214 ? -3.893 23.922 15.453 1 98.94 214 MET A C 1
ATOM 1661 O O . MET A 1 214 ? -2.859 24.594 15.469 1 98.94 214 MET A O 1
ATOM 1665 N N . VAL A 1 215 ? -3.957 22.719 14.906 1 98.88 215 VAL A N 1
ATOM 1666 C CA . VAL A 1 215 ? -2.855 22.188 14.117 1 98.88 215 VAL A CA 1
ATOM 1667 C C . VAL A 1 215 ? -3.02 22.609 12.656 1 98.88 215 VAL A C 1
ATOM 1669 O O . VAL A 1 215 ? -4.117 22.516 12.102 1 98.88 215 VAL A O 1
ATOM 1672 N N . GLY A 1 216 ? -1.985 23.062 12.047 1 98.69 216 GLY A N 1
ATOM 1673 C CA . GLY A 1 216 ? -2.01 23.547 10.672 1 98.69 216 GLY A CA 1
ATOM 1674 C C . GLY A 1 216 ? -2.006 22.422 9.648 1 98.69 216 GLY A C 1
ATOM 1675 O O . GLY A 1 216 ? -0.993 22.172 8.992 1 98.69 216 GLY A O 1
ATOM 1676 N N . GLN A 1 217 ? -3.16 21.766 9.453 1 98.62 217 GLN A N 1
ATOM 1677 C CA . GLN A 1 217 ? -3.369 20.766 8.406 1 98.62 217 GLN A CA 1
ATOM 1678 C C . GLN A 1 217 ? -4.082 21.375 7.199 1 98.62 217 GLN A C 1
ATOM 1680 O O . GLN A 1 217 ? -5.273 21.141 6.988 1 98.62 217 GLN A O 1
ATOM 1685 N N . VAL A 1 218 ? -3.359 22.016 6.328 1 98.44 218 VAL A N 1
ATOM 1686 C CA . VAL A 1 218 ? -3.898 22.906 5.301 1 98.44 218 VAL A CA 1
ATOM 1687 C C . VAL A 1 218 ? -4.699 22.078 4.285 1 98.44 218 VAL A C 1
ATOM 1689 O O . VAL A 1 218 ? -5.664 22.578 3.705 1 98.44 218 VAL A O 1
ATOM 1692 N N . LEU A 1 219 ? -4.426 20.828 4.125 1 97.75 219 LEU A N 1
ATOM 1693 C CA . LEU A 1 219 ? -5.109 20.016 3.123 1 97.75 219 LEU A CA 1
ATOM 1694 C C . LEU A 1 219 ? -6.586 19.859 3.463 1 97.75 219 LEU A C 1
ATOM 1696 O O . LEU A 1 219 ? -7.422 19.719 2.566 1 97.75 219 LEU A O 1
ATOM 1700 N N . ARG A 1 220 ? -6.898 19.891 4.762 1 98.25 220 ARG A N 1
ATOM 1701 C CA . ARG A 1 220 ? -8.297 19.781 5.172 1 98.25 220 ARG A CA 1
ATOM 1702 C C . ARG A 1 220 ? -9.125 20.938 4.625 1 98.25 220 ARG A C 1
ATOM 1704 O O . ARG A 1 220 ? -10.352 20.859 4.559 1 98.25 220 ARG A O 1
ATOM 1711 N N . PHE A 1 221 ? -8.453 21.984 4.203 1 97.88 221 PHE A N 1
ATOM 1712 C CA . PHE A 1 221 ? -9.156 23.219 3.881 1 97.88 221 PHE A CA 1
ATOM 1713 C C . PHE A 1 221 ? -9.164 23.453 2.377 1 97.88 221 PHE A C 1
ATOM 1715 O O . PHE A 1 221 ? -9.641 24.5 1.911 1 97.88 221 PHE A O 1
ATOM 1722 N N . ARG A 1 222 ? -8.641 22.547 1.659 1 97.06 222 ARG A N 1
ATOM 1723 C CA . ARG A 1 222 ? -8.75 22.641 0.207 1 97.06 222 ARG A CA 1
ATOM 1724 C C . ARG A 1 222 ? -10.203 22.5 -0.239 1 97.06 222 ARG A C 1
ATOM 1726 O O . ARG A 1 222 ? -10.969 21.734 0.334 1 97.06 222 ARG A O 1
ATOM 1733 N N . ASP A 1 223 ? -10.484 23.234 -1.326 1 96.06 223 ASP A N 1
ATOM 1734 C CA . ASP A 1 223 ? -11.859 23.281 -1.817 1 96.06 223 ASP A CA 1
ATOM 1735 C C . ASP A 1 223 ? -12.312 21.891 -2.287 1 96.06 223 ASP A C 1
ATOM 1737 O O . ASP A 1 223 ? -13.438 21.469 -2.014 1 96.06 223 ASP A O 1
ATOM 1741 N N . ASP A 1 224 ? -11.5 21.188 -2.99 1 95.81 224 ASP A N 1
ATOM 1742 C CA . ASP A 1 224 ? -11.844 19.859 -3.49 1 95.81 224 ASP A CA 1
ATOM 1743 C C . ASP A 1 224 ? -11.992 18.859 -2.344 1 95.81 224 ASP A C 1
ATOM 1745 O O . ASP A 1 224 ? -12.875 18 -2.371 1 95.81 224 ASP A O 1
ATOM 1749 N N . VAL A 1 225 ? -11.195 18.984 -1.325 1 97.06 225 VAL A N 1
ATOM 1750 C CA . VAL A 1 225 ? -11.266 18.109 -0.165 1 97.06 225 VAL A CA 1
ATOM 1751 C C . VAL A 1 225 ? -12.555 18.359 0.606 1 97.06 225 VAL A C 1
ATOM 1753 O O . VAL A 1 225 ? -13.242 17.422 1.019 1 97.06 225 VAL A O 1
ATOM 1756 N N . LEU A 1 226 ? -12.852 19.625 0.766 1 96.5 226 LEU A N 1
ATOM 1757 C CA . LEU A 1 226 ? -14.086 19.969 1.461 1 96.5 226 LEU A CA 1
ATOM 1758 C C . LEU A 1 226 ? -15.305 19.469 0.701 1 96.5 226 LEU A C 1
ATOM 1760 O O . LEU A 1 226 ? -16.281 19.016 1.312 1 96.5 226 LEU A O 1
ATOM 1764 N N . ALA A 1 227 ? -15.242 19.547 -0.573 1 95.19 227 ALA A N 1
ATOM 1765 C CA . ALA A 1 227 ? -16.328 19 -1.391 1 95.19 227 ALA A CA 1
ATOM 1766 C C . ALA A 1 227 ? -16.453 17.484 -1.185 1 95.19 227 ALA A C 1
ATOM 1768 O O . ALA A 1 227 ? -17.562 16.969 -1.048 1 95.19 227 ALA A O 1
ATOM 1769 N N . LEU A 1 228 ? -15.367 16.797 -1.171 1 96.44 228 LEU A N 1
ATOM 1770 C CA . LEU A 1 228 ? -15.359 15.352 -0.939 1 96.44 228 LEU A CA 1
ATOM 1771 C C . LEU A 1 228 ? -15.891 15.023 0.453 1 96.44 228 LEU A C 1
ATOM 1773 O O . LEU A 1 228 ? -16.641 14.055 0.626 1 96.44 228 LEU A O 1
ATOM 1777 N N . LYS A 1 229 ? -15.484 15.773 1.408 1 96.56 229 LYS A N 1
ATOM 1778 C CA . LYS A 1 229 ? -15.961 15.586 2.775 1 96.56 229 LYS A CA 1
ATOM 1779 C C . LYS A 1 229 ? -17.484 15.688 2.846 1 96.56 229 LYS A C 1
ATOM 1781 O O . LYS A 1 229 ? -18.141 14.898 3.533 1 96.56 229 LYS A O 1
ATOM 1786 N N . ALA A 1 230 ? -18 16.688 2.182 1 95.06 230 ALA A N 1
ATOM 1787 C CA . ALA A 1 230 ? -19.453 16.875 2.152 1 95.06 230 ALA A CA 1
ATOM 1788 C C . ALA A 1 230 ? -20.156 15.641 1.592 1 95.06 230 ALA A C 1
ATOM 1790 O O . ALA A 1 230 ? -21.203 15.234 2.092 1 95.06 230 ALA A O 1
ATOM 1791 N N . GLU A 1 231 ? -19.578 15.055 0.587 1 94.88 231 GLU A N 1
ATOM 1792 C CA . GLU A 1 231 ? -20.141 13.836 0.005 1 94.88 231 GLU A CA 1
ATOM 1793 C C . GLU A 1 231 ? -20.109 12.68 1.001 1 94.88 231 GLU A C 1
ATOM 1795 O O . GLU A 1 231 ? -21.062 11.922 1.114 1 94.88 231 GLU A O 1
ATOM 1800 N N . ILE A 1 232 ? -19.047 12.539 1.725 1 97.38 232 ILE A N 1
ATOM 1801 C CA . ILE A 1 232 ? -18.906 11.492 2.727 1 97.38 232 ILE A CA 1
ATOM 1802 C C . ILE A 1 232 ? -19.953 11.664 3.818 1 97.38 232 ILE A C 1
ATOM 1804 O O . ILE A 1 232 ? -20.625 10.703 4.211 1 97.38 232 ILE A O 1
ATOM 1808 N N . GLU A 1 233 ? -20.125 12.875 4.242 1 96.56 233 GLU A N 1
ATOM 1809 C CA . GLU A 1 233 ? -21.047 13.18 5.328 1 96.56 233 GLU A CA 1
ATOM 1810 C C . GLU A 1 233 ? -22.5 12.977 4.891 1 96.56 233 GLU A C 1
ATOM 1812 O O . GLU A 1 233 ? -23.375 12.719 5.723 1 96.56 233 GLU A O 1
ATOM 1817 N N . SER A 1 234 ? -22.719 13.055 3.576 1 95.81 234 SER A N 1
ATOM 1818 C CA . SER A 1 234 ? -24.047 12.805 3.041 1 95.81 234 SER A CA 1
ATOM 1819 C C . SER A 1 234 ? -24.344 11.312 2.967 1 95.81 234 SER A C 1
ATOM 1821 O O . SER A 1 234 ? -25.484 10.914 2.67 1 95.81 234 SER A O 1
ATOM 1823 N N . GLY A 1 235 ? -23.328 10.492 3.182 1 96.81 235 GLY A N 1
ATOM 1824 C CA . GLY A 1 235 ? -23.5 9.055 3.148 1 96.81 235 GLY A CA 1
ATOM 1825 C C . GLY A 1 235 ? -23.266 8.453 1.776 1 96.81 235 GLY A C 1
ATOM 1826 O O . GLY A 1 235 ? -23.562 7.281 1.543 1 96.81 235 GLY A O 1
ATOM 1827 N N . ALA A 1 236 ? -22.656 9.172 0.91 1 95.31 236 ALA A N 1
ATOM 1828 C CA . ALA A 1 236 ? -22.547 8.805 -0.498 1 95.31 236 ALA A CA 1
ATOM 1829 C C . ALA A 1 236 ? -21.688 7.551 -0.668 1 95.31 236 ALA A C 1
ATOM 1831 O O . ALA A 1 236 ? -21.844 6.809 -1.642 1 95.31 236 ALA A O 1
ATOM 1832 N N . VAL A 1 237 ? -20.828 7.281 0.277 1 97.62 237 VAL A N 1
ATOM 1833 C CA . VAL A 1 237 ? -19.891 6.18 0.035 1 97.62 237 VAL A CA 1
ATOM 1834 C C . VAL A 1 237 ? -20.109 5.09 1.083 1 97.62 237 VAL A C 1
ATOM 1836 O O . VAL A 1 237 ? -19.344 4.117 1.131 1 97.62 237 VAL A O 1
ATOM 1839 N N . GLY A 1 238 ? -21.094 5.18 1.952 1 98.19 238 GLY A N 1
ATOM 1840 C CA . GLY A 1 238 ? -21.344 4.184 2.984 1 98.19 238 GLY A CA 1
ATOM 1841 C C . GLY A 1 238 ? -20.234 4.137 4.031 1 98.19 238 GLY A C 1
ATOM 1842 O O . GLY A 1 238 ? -19.688 5.172 4.398 1 98.19 238 GLY A O 1
ATOM 1843 N N . GLU A 1 239 ? -19.984 2.943 4.562 1 98.12 239 GLU A N 1
ATOM 1844 C CA . GLU A 1 239 ? -18.938 2.74 5.562 1 98.12 239 GLU A CA 1
ATOM 1845 C C . GLU A 1 239 ? -17.562 2.678 4.91 1 98.12 239 GLU A C 1
ATOM 1847 O O . GLU A 1 239 ? -17.312 1.821 4.062 1 98.12 239 GLU A O 1
ATOM 1852 N N . ILE A 1 240 ? -16.734 3.586 5.285 1 98.69 240 ILE A N 1
ATOM 1853 C CA . ILE A 1 240 ? -15.352 3.533 4.824 1 98.69 240 ILE A CA 1
ATOM 1854 C C . ILE A 1 240 ? -14.586 2.467 5.609 1 98.69 240 ILE A C 1
ATOM 1856 O O . ILE A 1 240 ? -14.438 2.572 6.828 1 98.69 240 ILE A O 1
ATOM 1860 N N . TYR A 1 241 ? -14.047 1.405 4.922 1 98.75 241 TYR A N 1
ATOM 1861 C CA . TYR A 1 241 ? -13.43 0.283 5.629 1 98.75 241 TYR A CA 1
ATOM 1862 C C . TYR A 1 241 ? -11.961 0.138 5.254 1 98.75 241 TYR A C 1
ATOM 1864 O O . TYR A 1 241 ? -11.203 -0.542 5.945 1 98.75 241 TYR A O 1
ATOM 1872 N N . TYR A 1 242 ? -11.57 0.733 4.191 1 98.88 242 TYR A N 1
ATOM 1873 C CA . TYR A 1 242 ? -10.219 0.599 3.65 1 98.88 242 TYR A CA 1
ATOM 1874 C C . TYR A 1 242 ? -9.766 1.895 2.988 1 98.88 242 TYR A C 1
ATOM 1876 O O . TYR A 1 242 ? -10.539 2.541 2.279 1 98.88 242 TYR A O 1
ATOM 1884 N N . ALA A 1 243 ? -8.516 2.277 3.26 1 98.88 243 ALA A N 1
ATOM 1885 C CA . ALA A 1 243 ? -7.98 3.494 2.65 1 98.88 243 ALA A CA 1
ATOM 1886 C C . ALA A 1 243 ? -6.516 3.312 2.256 1 98.88 243 ALA A C 1
ATOM 1888 O O . ALA A 1 243 ? -5.789 2.537 2.883 1 98.88 243 ALA A O 1
ATOM 1889 N N . ARG A 1 244 ? -6.133 4.004 1.224 1 98.62 244 ARG A N 1
ATOM 1890 C CA . ARG A 1 244 ? -4.75 4.133 0.781 1 98.62 244 ARG A CA 1
ATOM 1891 C C . ARG A 1 244 ? -4.332 5.598 0.708 1 98.62 244 ARG A C 1
ATOM 1893 O O . ARG A 1 244 ? -5.082 6.438 0.203 1 98.62 244 ARG A O 1
ATOM 1900 N N . ALA A 1 245 ? -3.189 5.855 1.244 1 98.69 245 ALA A N 1
ATOM 1901 C CA . ALA A 1 245 ? -2.662 7.219 1.219 1 98.69 245 ALA A CA 1
ATOM 1902 C C . ALA A 1 245 ? -1.184 7.227 0.84 1 98.69 245 ALA A C 1
ATOM 1904 O O . ALA A 1 245 ? -0.404 6.41 1.34 1 98.69 245 ALA A O 1
ATOM 1905 N N . MET A 1 246 ? -0.826 8.172 -0.059 1 98.62 246 MET A N 1
ATOM 1906 C CA . MET A 1 246 ? 0.554 8.203 -0.537 1 98.62 246 MET A CA 1
ATOM 1907 C C . MET A 1 246 ? 1.035 9.641 -0.725 1 98.62 246 MET A C 1
ATOM 1909 O O . MET A 1 246 ? 0.293 10.484 -1.223 1 98.62 246 MET A O 1
ATOM 1913 N N . ALA A 1 247 ? 2.215 9.945 -0.251 1 98.62 247 ALA A N 1
ATOM 1914 C CA . ALA A 1 247 ? 3.008 11.133 -0.558 1 98.62 247 ALA A CA 1
ATOM 1915 C C . ALA A 1 247 ? 4.414 10.75 -1.006 1 98.62 247 ALA A C 1
ATOM 1917 O O . ALA A 1 247 ? 5.34 10.68 -0.19 1 98.62 247 ALA A O 1
ATOM 1918 N N . ARG A 1 248 ? 4.582 10.57 -2.293 1 98.31 248 ARG A N 1
ATOM 1919 C CA . ARG A 1 248 ? 5.828 10.016 -2.816 1 98.31 248 ARG A CA 1
ATOM 1920 C C . ARG A 1 248 ? 6.516 11.008 -3.754 1 98.31 248 ARG A C 1
ATOM 1922 O O . ARG A 1 248 ? 5.918 11.453 -4.734 1 98.31 248 ARG A O 1
ATOM 1929 N N . ARG A 1 249 ? 7.734 11.344 -3.395 1 97.81 249 ARG A N 1
ATOM 1930 C CA . ARG A 1 249 ? 8.617 12.062 -4.301 1 97.81 249 ARG A CA 1
ATOM 1931 C C . ARG A 1 249 ? 9.734 11.156 -4.816 1 97.81 249 ARG A C 1
ATOM 1933 O O . ARG A 1 249 ? 10.18 10.25 -4.109 1 97.81 249 ARG A O 1
ATOM 1940 N N . THR A 1 250 ? 10.148 11.422 -6.031 1 97.25 250 THR A N 1
ATOM 1941 C CA . THR A 1 250 ? 11.242 10.648 -6.598 1 97.25 250 THR A CA 1
ATOM 1942 C C . THR A 1 250 ? 12.586 11.25 -6.199 1 97.25 250 THR A C 1
ATOM 1944 O O . THR A 1 250 ? 13.578 10.531 -6.051 1 97.25 250 THR A O 1
ATOM 1947 N N . GLN A 1 251 ? 12.586 12.477 -6.117 1 95.81 251 GLN A N 1
ATOM 1948 C CA . GLN A 1 251 ? 13.75 13.273 -5.738 1 95.81 251 GLN A CA 1
ATOM 1949 C C . GLN A 1 251 ? 13.336 14.555 -5.02 1 95.81 251 GLN A C 1
ATOM 1951 O O . GLN A 1 251 ? 12.93 15.523 -5.66 1 95.81 251 GLN A O 1
ATOM 1956 N N . GLY A 1 252 ? 13.445 14.469 -3.701 1 96.06 252 GLY A N 1
ATOM 1957 C CA . GLY A 1 252 ? 12.938 15.633 -2.982 1 96.06 252 GLY A CA 1
ATOM 1958 C C . GLY A 1 252 ? 13.422 15.695 -1.547 1 96.06 252 GLY A C 1
ATOM 1959 O O . GLY A 1 252 ? 12.711 16.188 -0.669 1 96.06 252 GLY A O 1
ATOM 1960 N N . ILE A 1 253 ? 14.547 15.109 -1.246 1 95.69 253 ILE A N 1
ATOM 1961 C CA . ILE A 1 253 ? 15.117 15.25 0.088 1 95.69 253 ILE A CA 1
ATOM 1962 C C . ILE A 1 253 ? 15.445 16.719 0.362 1 95.69 253 ILE A C 1
ATOM 1964 O O . ILE A 1 253 ? 16.156 17.359 -0.421 1 95.69 253 ILE A O 1
ATOM 1968 N N . PRO A 1 254 ? 14.93 17.172 1.424 1 94.19 254 PRO A N 1
ATOM 1969 C CA . PRO A 1 254 ? 15.281 18.547 1.748 1 94.19 254 PRO A CA 1
ATOM 1970 C C . PRO A 1 254 ? 16.781 18.75 1.91 1 94.19 254 PRO A C 1
ATOM 1972 O O . PRO A 1 254 ? 17.547 17.781 1.881 1 94.19 254 PRO A O 1
ATOM 1975 N N . LYS A 1 255 ? 17.188 19.984 2.049 1 90.25 255 LYS A N 1
ATOM 1976 C CA . LYS A 1 255 ? 18.609 20.328 2.098 1 90.25 255 LYS A CA 1
ATOM 1977 C C . LYS A 1 255 ? 19.344 19.422 3.078 1 90.25 255 LYS A C 1
ATOM 1979 O O . LYS A 1 255 ? 19.062 19.422 4.277 1 90.25 255 LYS A O 1
ATOM 1984 N N . TRP A 1 256 ? 20.266 18.797 2.559 1 90.19 256 TRP A N 1
ATOM 1985 C CA . TRP A 1 256 ? 21.047 17.812 3.312 1 90.19 256 TRP A CA 1
ATOM 1986 C C . TRP A 1 256 ? 21.797 18.484 4.461 1 90.19 256 TRP A C 1
ATOM 1988 O O . TRP A 1 256 ? 22.422 19.547 4.277 1 90.19 256 TRP A O 1
ATOM 1998 N N . GLY A 1 257 ? 21.672 17.922 5.566 1 89.31 257 GLY A N 1
ATOM 1999 C CA . GLY A 1 257 ? 22.391 18.438 6.73 1 89.31 257 GLY A CA 1
ATOM 2000 C C . GLY A 1 257 ? 21.625 19.531 7.453 1 89.31 257 GLY A C 1
ATOM 2001 O O . GLY A 1 257 ? 22.094 20.047 8.477 1 89.31 257 GLY A O 1
ATOM 2002 N N . GLY A 1 258 ? 20.469 19.859 6.973 1 92.06 258 GLY A N 1
ATOM 2003 C CA . GLY A 1 258 ? 19.609 20.797 7.672 1 92.06 258 GLY A CA 1
ATOM 2004 C C . GLY A 1 258 ? 18.812 20.156 8.789 1 92.06 258 GLY A C 1
ATOM 2005 O O . GLY A 1 258 ? 19.031 18.984 9.125 1 92.06 258 GLY A O 1
ATOM 2006 N N . TRP A 1 259 ? 17.906 20.922 9.391 1 93.19 259 TRP A N 1
ATOM 2007 C CA . TRP A 1 259 ? 17.172 20.375 10.523 1 93.19 259 TRP A CA 1
ATOM 2008 C C . TRP A 1 259 ? 16.234 19.25 10.078 1 93.19 259 TRP A C 1
ATOM 2010 O O . TRP A 1 259 ? 15.977 18.312 10.844 1 93.19 259 TRP A O 1
ATOM 2020 N N . PHE A 1 260 ? 15.844 19.297 8.82 1 94.25 260 PHE A N 1
ATOM 2021 C CA . PHE A 1 260 ? 14.93 18.297 8.273 1 94.25 260 PHE A CA 1
ATOM 2022 C C . PHE A 1 260 ? 15.531 16.906 8.359 1 94.25 260 PHE A C 1
ATOM 2024 O O . PHE A 1 260 ? 14.812 15.914 8.516 1 94.25 260 PHE A O 1
ATOM 2031 N N . THR A 1 261 ? 16.828 16.859 8.211 1 96.06 261 THR A N 1
ATOM 2032 C CA . THR A 1 261 ? 17.438 15.547 7.984 1 96.06 261 THR A CA 1
ATOM 2033 C C . THR A 1 261 ? 18.016 14.984 9.281 1 96.06 261 THR A C 1
ATOM 2035 O O . THR A 1 261 ? 18.75 14 9.258 1 96.06 261 THR A O 1
ATOM 2038 N N . GLN A 1 262 ? 17.641 15.586 10.391 1 95.94 262 GLN A N 1
ATOM 2039 C CA . GLN A 1 262 ? 18.141 15.148 11.695 1 95.94 262 GLN A CA 1
ATOM 2040 C C . GLN A 1 262 ? 17 14.656 12.586 1 95.94 262 GLN A C 1
ATOM 2042 O O . GLN A 1 262 ? 16.078 15.414 12.875 1 95.94 262 GLN A O 1
ATOM 2047 N N . GLN A 1 263 ? 17.203 13.469 13.078 1 96.94 263 GLN A N 1
ATOM 2048 C CA . GLN A 1 263 ? 16.172 12.82 13.883 1 96.94 263 GLN A CA 1
ATOM 2049 C C . GLN A 1 263 ? 15.844 13.648 15.133 1 96.94 263 GLN A C 1
ATOM 2051 O O . GLN A 1 263 ? 14.672 13.859 15.453 1 96.94 263 GLN A O 1
ATOM 2056 N N . LYS A 1 264 ? 16.781 14.172 15.805 1 95.88 264 LYS A N 1
ATOM 2057 C CA . LYS A 1 264 ? 16.609 14.898 17.062 1 95.88 264 LYS A CA 1
ATOM 2058 C C . LYS A 1 264 ? 15.867 16.219 16.844 1 95.88 264 LYS A C 1
ATOM 2060 O O . LYS A 1 264 ? 15.195 16.719 17.734 1 95.88 264 LYS A O 1
ATOM 2065 N N . LEU A 1 265 ? 15.945 16.734 15.617 1 96.56 265 LEU A N 1
ATOM 2066 C CA . LEU A 1 265 ? 15.375 18.047 15.328 1 96.56 265 LEU A CA 1
ATOM 2067 C C . LEU A 1 265 ? 14.031 17.906 14.617 1 96.56 265 LEU A C 1
ATOM 2069 O O . LEU A 1 265 ? 13.07 18.609 14.938 1 96.56 265 LEU A O 1
ATOM 2073 N N . ALA A 1 266 ? 13.938 16.984 13.734 1 97.06 266 ALA A N 1
ATOM 2074 C CA . ALA A 1 266 ? 12.758 16.891 12.875 1 97.06 266 ALA A CA 1
ATOM 2075 C C . ALA A 1 266 ? 11.766 15.867 13.43 1 97.06 266 ALA A C 1
ATOM 2077 O O . ALA A 1 266 ? 10.562 15.969 13.18 1 97.06 266 ALA A O 1
ATOM 2078 N N . GLY A 1 267 ? 12.258 14.898 14.133 1 98.25 267 GLY A N 1
ATOM 2079 C CA . GLY A 1 267 ? 11.422 13.812 14.609 1 98.25 267 GLY A CA 1
ATOM 2080 C C . GLY A 1 267 ? 11.266 12.688 13.602 1 98.25 267 GLY A C 1
ATOM 2081 O O . GLY A 1 267 ? 10.641 11.664 13.898 1 98.25 267 GLY A O 1
ATOM 2082 N N . GLY A 1 268 ? 11.781 12.836 12.406 1 98.44 268 GLY A N 1
ATOM 2083 C CA . GLY A 1 268 ? 11.703 11.852 11.336 1 98.44 268 GLY A CA 1
ATOM 2084 C C . GLY A 1 268 ? 11.883 12.461 9.953 1 98.44 268 GLY A C 1
ATOM 2085 O O . GLY A 1 268 ? 12.156 13.648 9.828 1 98.44 268 GLY A O 1
ATOM 2086 N N . GLY A 1 269 ? 11.805 11.609 8.953 1 98.31 269 GLY A N 1
ATOM 2087 C CA . GLY A 1 269 ? 11.914 12.039 7.566 1 98.31 269 GLY A CA 1
ATOM 2088 C C . GLY A 1 269 ? 10.57 12.297 6.914 1 98.31 269 GLY A C 1
ATOM 2089 O O . GLY A 1 269 ? 9.766 13.07 7.426 1 98.31 269 GLY A O 1
ATOM 2090 N N . PRO A 1 270 ? 10.336 11.648 5.766 1 98.62 270 PRO A N 1
ATOM 2091 C CA . PRO A 1 270 ? 9.086 11.898 5.051 1 98.62 270 PRO A CA 1
ATOM 2092 C C . PRO A 1 270 ? 7.855 11.461 5.844 1 98.62 270 PRO A C 1
ATOM 2094 O O . PRO A 1 270 ? 6.758 11.977 5.617 1 98.62 270 PRO A O 1
ATOM 2097 N N . LEU A 1 271 ? 7.945 10.555 6.746 1 98.81 271 LEU A N 1
ATOM 2098 C CA . LEU A 1 271 ? 6.816 10.125 7.562 1 98.81 271 LEU A CA 1
ATOM 2099 C C . LEU A 1 271 ? 6.195 11.305 8.297 1 98.81 271 LEU A C 1
ATOM 2101 O O . LEU A 1 271 ? 4.992 11.547 8.195 1 98.81 271 LEU A O 1
ATOM 2105 N N . ILE A 1 272 ? 6.977 12.078 8.969 1 98.69 272 ILE A N 1
ATOM 2106 C CA . ILE A 1 272 ? 6.473 13.148 9.812 1 98.69 272 ILE A CA 1
ATOM 2107 C C . ILE A 1 272 ? 6.371 14.438 9 1 98.69 272 ILE A C 1
ATOM 2109 O O . ILE A 1 272 ? 5.691 15.383 9.406 1 98.69 272 ILE A O 1
ATOM 2113 N N . ASP A 1 273 ? 7.023 14.5 7.836 1 97.75 273 ASP A N 1
ATOM 2114 C CA . ASP A 1 273 ? 7.066 15.711 7.023 1 97.75 273 ASP A CA 1
ATOM 2115 C C . ASP A 1 273 ? 5.93 15.734 6.004 1 97.75 273 ASP A C 1
ATOM 2117 O O . ASP A 1 273 ? 5.016 16.562 6.102 1 97.75 273 ASP A O 1
ATOM 2121 N N . THR A 1 274 ? 5.934 14.828 5.07 1 97.75 274 THR A N 1
ATOM 2122 C CA . THR A 1 274 ? 4.922 14.797 4.02 1 97.75 274 THR A CA 1
ATOM 2123 C C . THR A 1 274 ? 3.857 13.75 4.328 1 97.75 274 THR A C 1
ATOM 2125 O O . THR A 1 274 ? 2.691 13.914 3.965 1 97.75 274 THR A O 1
ATOM 2128 N N . GLY A 1 275 ? 4.258 12.695 4.992 1 98.56 275 GLY A N 1
ATOM 2129 C CA . GLY A 1 275 ? 3.33 11.633 5.352 1 98.56 275 GLY A CA 1
ATOM 2130 C C . GLY A 1 275 ? 2.23 12.094 6.289 1 98.56 275 GLY A C 1
ATOM 2131 O O . GLY A 1 275 ? 1.089 11.641 6.184 1 98.56 275 GLY A O 1
ATOM 2132 N N . VAL A 1 276 ? 2.566 12.938 7.172 1 98.75 276 VAL A N 1
ATOM 2133 C CA . VAL A 1 276 ? 1.607 13.43 8.156 1 98.75 276 VAL A CA 1
ATOM 2134 C C . VAL A 1 276 ? 0.422 14.078 7.441 1 98.75 276 VAL A C 1
ATOM 2136 O O . VAL A 1 276 ? -0.719 13.961 7.895 1 98.75 276 VAL A O 1
ATOM 2139 N N . HIS A 1 277 ? 0.612 14.734 6.293 1 98.06 277 HIS A N 1
ATOM 2140 C CA . HIS A 1 277 ? -0.448 15.383 5.527 1 98.06 277 HIS A CA 1
ATOM 2141 C C . HIS A 1 277 ? -1.463 14.367 5.02 1 98.06 277 HIS A C 1
ATOM 2143 O O . HIS A 1 277 ? -2.666 14.516 5.238 1 98.06 277 HIS A O 1
ATOM 2149 N N . ILE A 1 278 ? -0.961 13.367 4.434 1 98.31 278 ILE A N 1
ATOM 2150 C CA . ILE A 1 278 ? -1.861 12.461 3.727 1 98.31 278 ILE A CA 1
ATOM 2151 C C . ILE A 1 278 ? -2.494 11.484 4.715 1 98.31 278 ILE A C 1
ATOM 2153 O O . ILE A 1 278 ? -3.646 11.078 4.543 1 98.31 278 ILE A O 1
ATOM 2157 N N . LEU A 1 279 ? -1.76 11.086 5.73 1 98.75 279 LEU A N 1
ATOM 2158 C CA . LEU A 1 279 ? -2.346 10.258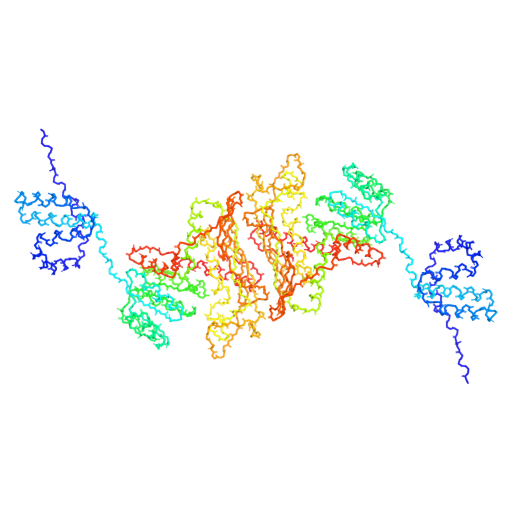 6.781 1 98.75 279 LEU A CA 1
ATOM 2159 C C . LEU A 1 279 ? -3.461 11.008 7.5 1 98.75 279 LEU A C 1
ATOM 2161 O O . LEU A 1 279 ? -4.516 10.438 7.781 1 98.75 279 LEU A O 1
ATOM 2165 N N . ASP A 1 280 ? -3.166 12.234 7.785 1 98.88 280 ASP A N 1
ATOM 2166 C CA . ASP A 1 280 ? -4.176 13.055 8.438 1 98.88 280 ASP A CA 1
ATOM 2167 C C . ASP A 1 280 ? -5.43 13.18 7.578 1 98.88 280 ASP A C 1
ATOM 2169 O O . ASP A 1 280 ? -6.551 13.086 8.086 1 98.88 280 ASP A O 1
ATOM 2173 N N . LEU A 1 281 ? -5.246 13.422 6.34 1 98.75 281 LEU A N 1
ATOM 2174 C CA . LEU A 1 281 ? -6.375 13.57 5.426 1 98.75 281 LEU A CA 1
ATOM 2175 C C . LEU A 1 281 ? -7.23 12.312 5.41 1 98.75 281 LEU A C 1
ATOM 2177 O O . LEU A 1 281 ? -8.453 12.383 5.547 1 98.75 281 LEU A O 1
ATOM 2181 N N . ALA A 1 282 ? -6.617 11.172 5.262 1 98.88 282 ALA A N 1
ATOM 2182 C CA . ALA A 1 282 ? -7.332 9.906 5.246 1 98.88 282 ALA A CA 1
ATOM 2183 C C . ALA A 1 282 ? -8.078 9.672 6.559 1 98.88 282 ALA A C 1
ATOM 2185 O O . ALA A 1 282 ? -9.234 9.258 6.559 1 98.88 282 ALA A O 1
ATOM 2186 N N . TRP A 1 283 ? -7.371 9.922 7.641 1 98.88 283 TRP A N 1
ATOM 2187 C CA . TRP A 1 283 ? -7.922 9.727 8.977 1 98.88 283 TRP A CA 1
ATOM 2188 C C . TRP A 1 283 ? -9.117 10.641 9.219 1 98.88 283 TRP A C 1
ATOM 2190 O O . TRP A 1 283 ? -10.172 10.195 9.656 1 98.88 283 TRP A O 1
ATOM 2200 N N . TRP A 1 284 ? -8.984 11.883 8.844 1 98.88 284 TRP A N 1
ATOM 2201 C CA . TRP A 1 284 ? -10.008 12.898 9.047 1 98.88 284 TRP A CA 1
ATOM 2202 C C . TRP A 1 284 ? -11.234 12.617 8.188 1 98.88 284 TRP A C 1
ATOM 2204 O O . TRP A 1 284 ? -12.367 12.633 8.68 1 98.88 284 TRP A O 1
ATOM 2214 N N . LEU A 1 285 ? -11 12.328 6.953 1 98.62 285 LEU A N 1
ATOM 2215 C CA . LEU A 1 285 ? -12.102 12.055 6.035 1 98.62 285 LEU A CA 1
ATOM 2216 C C . LEU A 1 285 ? -12.852 10.789 6.449 1 98.62 285 LEU A C 1
ATOM 2218 O O . LEU A 1 285 ? -14.023 10.617 6.113 1 98.62 285 LEU A O 1
ATOM 2222 N N . SER A 1 286 ? -12.188 9.93 7.172 1 98.44 286 SER A N 1
ATOM 2223 C CA . SER A 1 286 ? -12.805 8.68 7.605 1 98.44 286 SER A CA 1
ATOM 2224 C C . SER A 1 286 ? -13.523 8.852 8.938 1 98.44 286 SER A C 1
ATOM 2226 O O . SER A 1 286 ? -14.008 7.875 9.523 1 98.44 286 SER A O 1
ATOM 2228 N N . GLY A 1 287 ? -13.484 9.992 9.516 1 98 287 GLY A N 1
ATOM 2229 C CA . GLY A 1 287 ? -14.258 10.273 10.719 1 98 287 GLY A CA 1
ATOM 2230 C C . GLY A 1 287 ? -13.43 10.195 11.984 1 98 287 GLY A C 1
ATOM 2231 O O . GLY A 1 287 ? -13.977 10.008 13.078 1 98 287 GLY A O 1
ATOM 2232 N N . CYS A 1 288 ? -12.102 10.133 11.875 1 98.56 288 CYS A N 1
ATOM 2233 C CA . CYS A 1 288 ? -11.148 10.172 12.977 1 98.56 288 CYS A CA 1
ATOM 2234 C C . CYS A 1 288 ? -11.398 9.031 13.961 1 98.56 288 CYS A C 1
ATOM 2236 O O . CYS A 1 288 ? -11.492 9.258 15.172 1 98.56 288 CYS A O 1
ATOM 2238 N N . PRO A 1 289 ? -11.516 7.812 13.461 1 98.69 289 PRO A N 1
ATOM 2239 C CA . PRO A 1 289 ? -11.672 6.711 14.414 1 98.69 289 PRO A CA 1
ATOM 2240 C C . PRO A 1 289 ? -10.438 6.512 15.289 1 98.69 289 PRO A C 1
ATOM 2242 O O . PRO A 1 289 ? -9.336 6.922 14.906 1 98.69 289 PRO A O 1
ATOM 2245 N N . ARG A 1 290 ? -10.562 5.879 16.422 1 98.75 290 ARG A N 1
ATOM 2246 C CA . ARG A 1 290 ? -9.461 5.637 17.344 1 98.75 290 ARG A CA 1
ATOM 2247 C C . ARG A 1 290 ? -8.469 4.629 16.766 1 98.75 290 ARG A C 1
ATOM 2249 O O . ARG A 1 290 ? -8.852 3.518 16.406 1 98.75 290 ARG A O 1
ATOM 2256 N N . PRO A 1 291 ? -7.234 5.008 16.688 1 98.75 291 PRO A N 1
ATOM 2257 C CA . PRO A 1 291 ? -6.242 4.039 16.219 1 98.75 291 PRO A CA 1
ATOM 2258 C C . PRO A 1 291 ? -5.949 2.949 17.25 1 98.75 291 PRO A C 1
ATOM 2260 O O . PRO A 1 291 ? -5.941 3.219 18.453 1 98.75 291 PRO A O 1
ATOM 2263 N N . ILE A 1 292 ? -5.629 1.725 16.734 1 98.31 292 ILE A N 1
ATOM 2264 C CA . ILE A 1 292 ? -5.398 0.584 17.625 1 98.31 292 ILE A CA 1
ATOM 2265 C C . ILE A 1 292 ? -3.93 0.165 17.547 1 98.31 292 ILE A C 1
ATOM 2267 O O . ILE A 1 292 ? -3.305 -0.111 18.562 1 98.31 292 ILE A O 1
ATOM 2271 N N . SER A 1 293 ? -3.389 0.04 16.375 1 98.69 293 SER A N 1
ATOM 2272 C CA . SER A 1 293 ? -2.018 -0.42 16.188 1 98.69 293 SER A CA 1
ATOM 2273 C C . SER A 1 293 ? -1.472 0.01 14.828 1 98.69 293 SER A C 1
ATOM 2275 O O . SER A 1 293 ? -2.225 0.476 13.977 1 98.69 293 SER A O 1
ATOM 2277 N N . ALA A 1 294 ? -0.149 -0.067 14.742 1 98.81 294 ALA A N 1
ATOM 2278 C CA . ALA A 1 294 ? 0.52 0.304 13.5 1 98.81 294 ALA A CA 1
ATOM 2279 C C . ALA A 1 294 ? 1.679 -0.641 13.195 1 98.81 294 ALA A C 1
ATOM 2281 O O . ALA A 1 294 ? 2.371 -1.097 14.109 1 98.81 294 ALA A O 1
ATOM 2282 N N . SER A 1 295 ? 1.829 -0.984 11.977 1 98.69 295 SER A N 1
ATOM 2283 C CA . SER A 1 295 ? 2.979 -1.697 11.43 1 98.69 295 SER A CA 1
ATOM 2284 C C . SER A 1 295 ? 3.668 -0.884 10.336 1 98.69 295 SER A C 1
ATOM 2286 O O . SER A 1 295 ? 3.051 -0.545 9.328 1 98.69 295 SER A O 1
ATOM 2288 N N . GLY A 1 296 ? 4.938 -0.58 10.609 1 98.5 296 GLY A N 1
ATOM 2289 C CA . GLY A 1 296 ? 5.637 0.294 9.68 1 98.5 296 GLY A CA 1
ATOM 2290 C C . GLY A 1 296 ? 6.973 -0.267 9.219 1 98.5 296 GLY A C 1
ATOM 2291 O O . GLY A 1 296 ? 7.543 -1.139 9.883 1 98.5 296 GLY A O 1
ATOM 2292 N N . THR A 1 297 ? 7.379 0.157 8.023 1 98.75 297 THR A N 1
ATOM 2293 C CA . THR A 1 297 ? 8.719 -0.048 7.477 1 98.75 297 THR A CA 1
ATOM 2294 C C . THR A 1 297 ? 9.352 1.283 7.082 1 98.75 297 THR A C 1
ATOM 2296 O O . THR A 1 297 ? 8.641 2.236 6.746 1 98.75 297 THR A O 1
ATOM 2299 N N . SER A 1 298 ? 10.648 1.364 7.195 1 98.62 298 SER A N 1
ATOM 2300 C CA . SER A 1 298 ? 11.344 2.584 6.801 1 98.62 298 SER A CA 1
ATOM 2301 C C . SER A 1 298 ? 12.727 2.275 6.23 1 98.62 298 SER A C 1
ATOM 2303 O O . SER A 1 298 ? 13.312 1.236 6.543 1 98.62 298 SER A O 1
ATOM 2305 N N . TYR A 1 299 ? 13.18 3.172 5.371 1 98.75 299 TYR A N 1
ATOM 2306 C CA . TYR A 1 299 ? 14.453 2.996 4.688 1 98.75 299 TYR A CA 1
ATOM 2307 C C . TYR A 1 299 ? 15.188 4.324 4.555 1 98.75 299 TYR A C 1
ATOM 2309 O O . TYR A 1 299 ? 14.562 5.383 4.488 1 98.75 299 TYR A O 1
ATOM 2317 N N . ALA A 1 300 ? 16.516 4.297 4.535 1 98.5 300 ALA A N 1
ATOM 2318 C CA . ALA A 1 300 ? 17.406 5.402 4.199 1 98.5 300 ALA A CA 1
ATOM 2319 C C . ALA A 1 300 ? 18.469 4.965 3.188 1 98.5 300 ALA A C 1
ATOM 2321 O O . ALA A 1 300 ? 19.594 4.668 3.559 1 98.5 300 ALA A O 1
ATOM 2322 N N . LYS A 1 301 ? 18.078 4.988 1.92 1 98.38 301 LYS A N 1
ATOM 2323 C CA . LYS A 1 301 ? 18.953 4.418 0.901 1 98.38 301 LYS A CA 1
ATOM 2324 C C . LYS A 1 301 ? 19.625 5.512 0.073 1 98.38 301 LYS A C 1
ATOM 2326 O O . LYS A 1 301 ? 20.609 5.258 -0.61 1 98.38 301 LYS A O 1
ATOM 2331 N N . PHE A 1 302 ? 19.141 6.691 0.154 1 98.06 302 PHE A N 1
ATOM 2332 C CA . PHE A 1 302 ? 19.609 7.766 -0.708 1 98.06 302 PHE A CA 1
ATOM 2333 C C . PHE A 1 302 ? 20.25 8.875 0.115 1 98.06 302 PHE A C 1
ATOM 2335 O O . PHE A 1 302 ? 21.375 9.297 -0.168 1 98.06 302 PHE A O 1
ATOM 2342 N N . GLY A 1 303 ? 19.625 9.266 1.138 1 96.69 303 GLY A N 1
ATOM 2343 C CA . GLY A 1 303 ? 20.094 10.344 1.992 1 96.69 303 GLY A CA 1
ATOM 2344 C C . GLY A 1 303 ? 21.5 10.141 2.5 1 96.69 303 GLY A C 1
ATOM 2345 O O . GLY A 1 303 ? 22.375 11 2.318 1 96.69 303 GLY A O 1
ATOM 2346 N N . PRO A 1 304 ? 21.781 9.016 3.082 1 96.94 304 PRO A N 1
ATOM 2347 C CA . PRO A 1 304 ? 23.125 8.773 3.602 1 96.94 304 PRO A CA 1
ATOM 2348 C C . PRO A 1 304 ? 24.203 8.859 2.516 1 96.94 304 PRO A C 1
ATOM 2350 O O . PRO A 1 304 ? 25.359 9.125 2.816 1 96.94 304 PRO A O 1
ATOM 2353 N N . ARG A 1 305 ? 23.766 8.688 1.265 1 95.31 305 ARG A N 1
ATOM 2354 C CA . ARG A 1 305 ? 24.688 8.719 0.136 1 95.31 305 ARG A CA 1
ATOM 2355 C C . ARG A 1 305 ? 24.656 10.07 -0.563 1 95.31 305 ARG A C 1
ATOM 2357 O O . ARG A 1 305 ? 25.25 10.25 -1.63 1 95.31 305 ARG A O 1
ATOM 2364 N N . LYS A 1 306 ? 23.906 11.016 -0.03 1 94 306 LYS A N 1
ATOM 2365 C CA . LYS A 1 306 ? 23.734 12.359 -0.574 1 94 306 LYS A CA 1
ATOM 2366 C C . LYS A 1 306 ? 23.156 12.312 -1.981 1 94 306 LYS A C 1
ATOM 2368 O O . LYS A 1 306 ? 23.594 13.031 -2.875 1 94 306 LYS A O 1
ATOM 2373 N N . LEU A 1 307 ? 22.234 11.344 -2.18 1 94.06 307 LEU A N 1
ATOM 2374 C CA . LEU A 1 307 ? 21.438 11.227 -3.402 1 94.06 307 LEU A CA 1
ATOM 2375 C C . LEU A 1 307 ? 19.984 11.602 -3.148 1 94.06 307 LEU A C 1
ATOM 2377 O O . LEU A 1 307 ? 19.531 11.625 -2.002 1 94.06 307 LEU A O 1
ATOM 2381 N N . GLY A 1 308 ? 19.266 11.93 -4.207 1 93.62 308 GLY A N 1
ATOM 2382 C CA . GLY A 1 308 ? 17.844 12.219 -4.082 1 93.62 308 GLY A CA 1
ATOM 2383 C C . GLY A 1 308 ? 17.562 13.594 -3.504 1 93.62 308 GLY A C 1
ATOM 2384 O O . GLY A 1 308 ? 16.5 13.82 -2.914 1 93.62 308 GLY A O 1
ATOM 2385 N N . LEU A 1 309 ? 18.453 14.508 -3.631 1 92.25 309 LEU A N 1
ATOM 2386 C CA . LEU A 1 309 ? 18.359 15.828 -3.01 1 92.25 309 LEU A CA 1
ATOM 2387 C C . LEU A 1 309 ? 17.422 16.734 -3.801 1 92.25 309 LEU A C 1
ATOM 2389 O O . LEU A 1 309 ? 17.438 16.719 -5.035 1 92.25 309 LEU A O 1
ATOM 2393 N N . GLY A 1 310 ? 16.609 17.406 -3.047 1 90.12 310 GLY A N 1
ATOM 2394 C CA . GLY A 1 310 ? 15.742 18.438 -3.617 1 90.12 310 GLY A CA 1
ATOM 2395 C C . GLY A 1 310 ? 16.141 19.844 -3.223 1 90.12 310 GLY A C 1
ATOM 2396 O O . GLY A 1 310 ? 17.297 20.078 -2.842 1 90.12 310 GLY A O 1
ATOM 2397 N N . ALA A 1 311 ? 15.344 20.859 -3.461 1 75.88 311 ALA A N 1
ATOM 2398 C CA . ALA A 1 311 ? 15.664 22.281 -3.293 1 75.88 311 ALA A CA 1
ATOM 2399 C C . ALA A 1 311 ? 15.242 22.781 -1.913 1 75.88 311 ALA A C 1
ATOM 2401 O O . ALA A 1 311 ? 15.672 23.844 -1.472 1 75.88 311 ALA A O 1
ATOM 2402 N N . GLY A 1 312 ? 14.695 22.031 -1.114 1 72.62 312 GLY A N 1
ATOM 2403 C CA . GLY A 1 312 ? 14.07 22.562 0.084 1 72.62 312 GLY A CA 1
ATOM 2404 C C . GLY A 1 312 ? 14.977 22.516 1.301 1 72.62 312 GLY A C 1
ATOM 2405 O O . GLY A 1 312 ? 15.828 21.641 1.412 1 72.62 312 GLY A O 1
ATOM 2406 N N . GLY A 1 313 ? 15.023 23.641 2.162 1 69.12 313 GLY A N 1
ATOM 2407 C CA . GLY A 1 313 ? 15.703 23.656 3.445 1 69.12 313 GLY A CA 1
ATOM 2408 C C . GLY A 1 313 ? 17.031 24.391 3.412 1 69.12 313 GLY A C 1
ATOM 2409 O O . GLY A 1 313 ? 17.375 25 2.398 1 69.12 313 GLY A O 1
ATOM 2410 N N . ALA A 1 314 ? 17.609 24.516 4.617 1 73.25 314 ALA A N 1
ATOM 2411 C CA . ALA A 1 314 ? 18.906 25.156 4.77 1 73.25 314 ALA A CA 1
ATOM 2412 C C . ALA A 1 314 ? 19.906 24.219 5.445 1 73.25 314 ALA A C 1
ATOM 2414 O O . ALA A 1 314 ? 19.547 23.484 6.359 1 73.25 314 ALA A O 1
ATOM 2415 N N . ALA A 1 315 ? 21.109 24.25 4.855 1 74.06 315 ALA A N 1
ATOM 2416 C CA . ALA A 1 315 ? 22.141 23.406 5.434 1 74.06 315 ALA A CA 1
ATOM 2417 C C . ALA A 1 315 ? 22.656 23.984 6.746 1 74.06 315 ALA A C 1
ATOM 2419 O O . ALA A 1 315 ? 22.641 25.203 6.945 1 74.06 315 ALA A O 1
ATOM 2420 N N . ILE A 1 316 ? 22.922 23.094 7.672 1 77.75 316 ILE A N 1
ATOM 2421 C CA . ILE A 1 316 ? 23.578 23.484 8.914 1 77.75 316 ILE A CA 1
ATOM 2422 C C . ILE A 1 316 ? 25 22.938 8.938 1 77.75 316 ILE A C 1
ATOM 2424 O O . ILE A 1 316 ? 25.312 21.938 8.297 1 77.75 316 ILE A O 1
ATOM 2428 N N . GLU A 1 317 ? 25.844 23.656 9.57 1 75.75 317 GLU A N 1
ATOM 2429 C CA . GLU A 1 317 ? 27.219 23.219 9.727 1 75.75 317 GLU A CA 1
ATOM 2430 C C . GLU A 1 317 ? 27.281 21.844 10.383 1 75.75 317 GLU A C 1
ATOM 2432 O O . GLU A 1 317 ? 26.578 21.578 11.367 1 75.75 317 GLU A O 1
ATOM 2437 N N . ASP A 1 318 ? 27.922 20.906 9.883 1 82.5 318 ASP A N 1
ATOM 2438 C CA . ASP A 1 318 ? 28.109 19.578 10.445 1 82.5 318 ASP A CA 1
ATOM 2439 C C . ASP A 1 318 ? 26.812 18.766 10.398 1 82.5 318 ASP A C 1
ATOM 2441 O O . ASP A 1 318 ? 26.609 17.875 11.227 1 82.5 318 ASP A O 1
ATOM 2445 N N . GLY A 1 319 ? 26.016 19.266 9.547 1 85.38 319 GLY A N 1
ATOM 2446 C CA . GLY A 1 319 ? 24.75 18.578 9.391 1 85.38 319 GLY A CA 1
ATOM 2447 C C . GLY A 1 319 ? 24.906 17.125 9.008 1 85.38 319 GLY A C 1
ATOM 2448 O O . GLY A 1 319 ? 25.906 16.734 8.398 1 85.38 319 GLY A O 1
ATOM 2449 N N . VAL A 1 320 ? 23.906 16.312 9.586 1 92.38 320 VAL A N 1
ATOM 2450 C CA . VAL A 1 320 ? 23.922 14.875 9.289 1 92.38 320 VAL A CA 1
ATOM 2451 C C . VAL A 1 320 ? 22.594 14.461 8.664 1 92.38 320 VAL A C 1
ATOM 2453 O O . VAL A 1 320 ? 21.672 15.266 8.555 1 92.38 320 VAL A O 1
ATOM 2456 N N . PHE A 1 321 ? 22.641 13.305 8.148 1 96.06 321 PHE A N 1
ATOM 2457 C CA . PHE A 1 321 ? 21.422 12.633 7.688 1 96.06 321 PHE A CA 1
ATOM 2458 C C . PHE A 1 321 ? 21.172 11.359 8.484 1 96.06 321 PHE A C 1
ATOM 2460 O O . PHE A 1 321 ? 21.844 10.344 8.266 1 96.06 321 PHE A O 1
ATOM 2467 N N . ASP A 1 322 ? 20.219 11.414 9.461 1 97.31 322 ASP A N 1
ATOM 2468 C CA . ASP A 1 322 ? 19.984 10.227 10.273 1 97.31 322 ASP A CA 1
ATOM 2469 C C . ASP A 1 322 ? 18.5 9.93 10.383 1 97.31 322 ASP A C 1
ATOM 2471 O O . ASP A 1 322 ? 18.031 9.375 11.391 1 97.31 322 ASP A O 1
ATOM 2475 N N . VAL A 1 323 ? 17.75 10.375 9.344 1 98.25 323 VAL A N 1
ATOM 2476 C CA . VAL A 1 323 ? 16.328 10.055 9.234 1 98.25 323 VAL A CA 1
ATOM 2477 C C . VAL A 1 323 ? 16.094 9.133 8.031 1 98.25 323 VAL A C 1
ATOM 2479 O O . VAL A 1 323 ? 17.031 8.789 7.316 1 98.25 323 VAL A O 1
ATOM 2482 N N . GLU A 1 324 ? 14.883 8.656 7.914 1 98.56 324 GLU A N 1
ATOM 2483 C CA . GLU A 1 324 ? 14.547 7.82 6.766 1 98.56 324 GLU A CA 1
ATOM 2484 C C . GLU A 1 324 ? 14.273 8.664 5.523 1 98.56 324 GLU A C 1
ATOM 2486 O O . GLU A 1 324 ? 13.992 9.859 5.629 1 98.56 324 GLU A O 1
ATOM 2491 N N . ASP A 1 325 ? 14.344 8.055 4.312 1 97.5 325 ASP A N 1
ATOM 2492 C CA . ASP A 1 325 ? 13.922 8.719 3.086 1 97.5 325 ASP A CA 1
ATOM 2493 C C . ASP A 1 325 ? 12.633 8.109 2.545 1 97.5 325 ASP A C 1
ATOM 2495 O O . ASP A 1 325 ? 12.016 8.656 1.625 1 97.5 325 ASP A O 1
ATOM 2499 N N . LEU A 1 326 ? 12.258 6.965 3.135 1 98.81 326 LEU A N 1
ATOM 2500 C CA . LEU A 1 326 ? 11 6.301 2.801 1 98.81 326 LEU A CA 1
ATOM 2501 C C . LEU A 1 326 ? 10.398 5.629 4.027 1 98.81 326 LEU A C 1
ATOM 2503 O O . LEU A 1 326 ? 11.109 4.988 4.805 1 98.81 326 LEU A O 1
ATOM 2507 N N . ALA A 1 327 ? 9.125 5.84 4.23 1 98.88 327 ALA A N 1
ATOM 2508 C CA . ALA A 1 327 ? 8.344 5.137 5.242 1 98.88 327 ALA A CA 1
ATOM 2509 C C . ALA A 1 327 ? 7.016 4.652 4.672 1 98.88 327 ALA A C 1
ATOM 2511 O O . ALA A 1 327 ? 6.383 5.352 3.877 1 98.88 327 ALA A O 1
ATOM 2512 N N . ALA A 1 328 ? 6.609 3.469 5.023 1 98.81 328 ALA A N 1
ATOM 2513 C CA . ALA A 1 328 ? 5.328 2.883 4.633 1 98.81 328 ALA A CA 1
ATOM 2514 C C . ALA A 1 328 ? 4.746 2.035 5.762 1 98.81 328 ALA A C 1
ATOM 2516 O O . ALA A 1 328 ? 5.445 1.707 6.723 1 98.81 328 ALA A O 1
ATOM 2517 N N . GLY A 1 329 ? 3.42 1.795 5.664 1 98.69 329 GLY A N 1
ATOM 2518 C CA . GLY A 1 329 ? 2.875 0.979 6.734 1 98.69 329 GLY A CA 1
ATOM 2519 C C . GLY A 1 329 ? 1.362 0.873 6.695 1 98.69 329 GLY A C 1
ATOM 2520 O O . GLY A 1 329 ? 0.735 1.236 5.699 1 98.69 329 GLY A O 1
ATOM 2521 N N . ILE A 1 330 ? 0.849 0.212 7.805 1 98.75 330 ILE A N 1
ATOM 2522 C CA . ILE A 1 330 ? -0.577 0.005 8.031 1 98.75 330 ILE A CA 1
ATOM 2523 C C . ILE A 1 330 ? -0.96 0.526 9.414 1 98.75 330 ILE A C 1
ATOM 2525 O O . ILE A 1 330 ? -0.236 0.309 10.391 1 98.75 330 ILE A O 1
ATOM 2529 N N . VAL A 1 331 ? -2.029 1.245 9.414 1 98.94 331 VAL A N 1
ATOM 2530 C CA . VAL A 1 331 ? -2.641 1.607 10.688 1 98.94 331 VAL A CA 1
ATOM 2531 C C . VAL A 1 331 ? -4.02 0.965 10.797 1 98.94 331 VAL A C 1
ATOM 2533 O O . VAL A 1 331 ? -4.828 1.05 9.875 1 98.94 331 VAL A O 1
ATOM 2536 N N . ARG A 1 332 ? -4.293 0.336 11.977 1 98.81 332 ARG A N 1
ATOM 2537 C CA . ARG A 1 332 ? -5.59 -0.267 12.266 1 98.81 332 ARG A CA 1
ATOM 2538 C C . ARG A 1 332 ? -6.414 0.623 13.195 1 98.81 332 ARG A C 1
ATOM 2540 O O . ARG A 1 332 ? -5.875 1.216 14.133 1 98.81 332 ARG A O 1
ATOM 2547 N N . PHE A 1 333 ? -7.664 0.629 12.922 1 98.81 333 PHE A N 1
ATOM 2548 C CA . PHE A 1 333 ? -8.547 1.465 13.727 1 98.81 333 PHE A CA 1
ATOM 2549 C C . PHE A 1 333 ? -9.656 0.631 14.359 1 98.81 333 PHE A C 1
ATOM 2551 O O . PHE A 1 333 ? -9.969 -0.46 13.875 1 98.81 333 PHE A O 1
ATOM 2558 N N . GLU A 1 334 ? -10.297 1.125 15.383 1 97.75 334 GLU A N 1
ATOM 2559 C CA . GLU A 1 334 ? -11.25 0.403 16.219 1 97.75 334 GLU A CA 1
ATOM 2560 C C . GLU A 1 334 ? -12.516 0.057 15.438 1 97.75 334 GLU A C 1
ATOM 2562 O O . GLU A 1 334 ? -13.164 -0.957 15.711 1 97.75 334 GLU A O 1
ATOM 2567 N N . ASN A 1 335 ? -12.859 0.829 14.469 1 97.44 335 ASN A N 1
ATOM 2568 C CA . ASN A 1 335 ? -14.102 0.599 13.734 1 97.44 335 ASN A CA 1
ATOM 2569 C C . ASN A 1 335 ? -13.883 -0.345 12.555 1 97.44 335 ASN A C 1
ATOM 2571 O O . ASN A 1 335 ? -14.75 -0.464 11.68 1 97.44 335 ASN A O 1
ATOM 2575 N N . GLY A 1 336 ? -12.727 -0.89 12.438 1 97.25 336 GLY A N 1
ATOM 2576 C CA . GLY A 1 336 ? -12.445 -1.854 11.391 1 97.25 336 GLY A CA 1
ATOM 2577 C C . GLY A 1 336 ? -11.695 -1.252 10.219 1 97.25 336 GLY A C 1
ATOM 2578 O O . GLY A 1 336 ? -11.203 -1.978 9.352 1 97.25 336 GLY A O 1
ATOM 2579 N N . LEU A 1 337 ? -11.531 0.037 10.172 1 98.62 337 LEU A N 1
ATOM 2580 C CA . LEU A 1 337 ? -10.781 0.725 9.125 1 98.62 337 LEU A CA 1
ATOM 2581 C C . LEU A 1 337 ? -9.297 0.402 9.219 1 98.62 337 LEU A C 1
ATOM 2583 O O . LEU A 1 337 ? -8.742 0.323 10.32 1 98.62 337 LEU A O 1
ATOM 2587 N N . SER A 1 338 ? -8.711 0.203 8.062 1 98.81 338 SER A N 1
ATOM 2588 C CA . SER A 1 338 ? -7.258 0.254 7.984 1 98.81 338 SER A CA 1
ATOM 2589 C C . SER A 1 338 ? -6.793 1.261 6.941 1 98.81 338 SER A C 1
ATOM 2591 O O . SER A 1 338 ? -7.434 1.421 5.898 1 98.81 338 SER A O 1
ATOM 2593 N N . ILE A 1 339 ? -5.734 1.931 7.242 1 98.88 339 ILE A N 1
ATOM 2594 C CA . ILE A 1 339 ? -5.098 2.848 6.301 1 98.88 339 ILE A CA 1
ATOM 2595 C C . ILE A 1 339 ? -3.719 2.318 5.918 1 98.88 339 ILE A C 1
ATOM 2597 O O . ILE A 1 339 ? -2.869 2.098 6.781 1 98.88 339 ILE A O 1
ATOM 2601 N N . HIS A 1 340 ? -3.551 2.043 4.668 1 98.75 340 HIS A N 1
ATOM 2602 C CA . HIS A 1 340 ? -2.258 1.695 4.086 1 98.75 340 HIS A CA 1
ATOM 2603 C C . HIS A 1 340 ? -1.57 2.922 3.498 1 98.75 340 HIS A C 1
ATOM 2605 O O . HIS A 1 340 ? -2.154 3.631 2.674 1 98.75 340 HIS A O 1
ATOM 2611 N N . PHE A 1 341 ? -0.331 3.15 3.922 1 96.88 341 PHE A N 1
ATOM 2612 C CA . PHE A 1 341 ? 0.233 4.43 3.512 1 96.88 341 PHE A CA 1
ATOM 2613 C C . PHE A 1 341 ? 1.693 4.273 3.104 1 96.88 341 PHE A C 1
ATOM 2615 O O . PHE A 1 341 ? 2.322 3.256 3.406 1 96.88 341 PHE A O 1
ATOM 2622 N N . GLU A 1 342 ? 2.166 5.312 2.297 1 98.62 342 GLU A N 1
ATOM 2623 C CA . GLU A 1 342 ? 3.553 5.457 1.86 1 98.62 342 GLU A CA 1
ATOM 2624 C C . GLU A 1 342 ? 3.949 6.926 1.768 1 98.62 342 GLU A C 1
ATOM 2626 O O . GLU A 1 342 ? 3.197 7.746 1.236 1 98.62 342 GLU A O 1
ATOM 2631 N N . ALA A 1 343 ? 5.074 7.246 2.346 1 98.88 343 ALA A N 1
ATOM 2632 C CA . ALA A 1 343 ? 5.699 8.555 2.189 1 98.88 343 ALA A CA 1
ATOM 2633 C C . ALA A 1 343 ? 7.176 8.422 1.838 1 98.88 343 ALA A C 1
ATOM 2635 O O . ALA A 1 343 ? 7.91 7.676 2.49 1 98.88 343 ALA A O 1
ATOM 2636 N N . ALA A 1 344 ? 7.59 9.195 0.793 1 98.81 344 ALA A N 1
ATOM 2637 C CA . ALA A 1 344 ? 8.984 9.125 0.371 1 98.81 344 ALA A CA 1
ATOM 2638 C C . ALA A 1 344 ? 9.484 10.484 -0.106 1 98.81 344 ALA A C 1
ATOM 2640 O O . ALA A 1 344 ? 8.766 11.203 -0.802 1 98.81 344 ALA A O 1
ATOM 2641 N N . TRP A 1 345 ? 10.727 10.812 0.354 1 98.38 345 TRP A N 1
ATOM 2642 C CA . TRP A 1 345 ? 11.438 11.945 -0.224 1 98.38 345 TRP A CA 1
ATOM 2643 C C . TRP A 1 345 ? 12.203 11.531 -1.479 1 98.38 345 TRP A C 1
ATOM 2645 O O . TRP A 1 345 ? 12.461 12.359 -2.354 1 98.38 345 TRP A O 1
ATOM 2655 N N . ALA A 1 346 ? 12.57 10.273 -1.444 1 98.31 346 ALA A N 1
ATOM 2656 C CA . ALA A 1 346 ? 13.375 9.758 -2.553 1 98.31 346 ALA A CA 1
ATOM 2657 C C . ALA A 1 346 ? 13.109 8.273 -2.783 1 98.31 346 ALA A C 1
ATOM 2659 O O . ALA A 1 346 ? 13.133 7.48 -1.84 1 98.31 346 ALA A O 1
ATOM 2660 N N . ILE A 1 347 ? 12.867 7.961 -4.008 1 98.56 347 ILE A N 1
ATOM 2661 C CA . ILE A 1 347 ? 12.641 6.594 -4.469 1 98.56 347 ILE A CA 1
ATOM 2662 C C . ILE A 1 347 ? 12.75 6.535 -5.988 1 98.56 347 ILE A C 1
ATOM 2664 O O . ILE A 1 347 ? 12.328 7.461 -6.684 1 98.56 347 ILE A O 1
ATOM 2668 N N . HIS A 1 348 ? 13.391 5.52 -6.5 1 98.38 348 HIS A N 1
ATOM 2669 C CA . HIS A 1 348 ? 13.305 5.344 -7.945 1 98.38 348 HIS A CA 1
ATOM 2670 C C . HIS A 1 348 ? 11.906 4.926 -8.375 1 98.38 348 HIS A C 1
ATOM 2672 O O . HIS A 1 348 ? 11.477 3.799 -8.102 1 98.38 348 HIS A O 1
ATOM 2678 N N . ALA A 1 349 ? 11.148 5.777 -8.953 1 97.31 349 ALA A N 1
ATOM 2679 C CA . ALA A 1 349 ? 9.797 5.578 -9.469 1 97.31 349 ALA A CA 1
ATOM 2680 C C . ALA A 1 349 ? 9.547 6.434 -10.711 1 97.31 349 ALA A C 1
ATOM 2682 O O . ALA A 1 349 ? 10.383 7.27 -11.07 1 97.31 349 ALA A O 1
ATOM 2683 N N . ALA A 1 350 ? 8.438 6.18 -11.344 1 95.56 350 ALA A N 1
ATOM 2684 C CA . ALA A 1 350 ? 8.172 6.828 -12.625 1 95.56 350 ALA A CA 1
ATOM 2685 C C . ALA A 1 350 ? 7.867 8.312 -12.438 1 95.56 350 ALA A C 1
ATOM 2687 O O . ALA A 1 350 ? 8.148 9.125 -13.32 1 95.56 350 ALA A O 1
ATOM 2688 N N . LYS A 1 351 ? 7.223 8.617 -11.359 1 96 351 LYS A N 1
ATOM 2689 C CA . LYS A 1 351 ? 6.824 10 -11.094 1 96 351 LYS A CA 1
ATOM 2690 C C . LYS A 1 351 ? 6.523 10.211 -9.617 1 96 351 LYS A C 1
ATOM 2692 O O . LYS A 1 351 ? 6.391 9.242 -8.859 1 96 351 LYS A O 1
ATOM 2697 N N . ASP A 1 352 ? 6.496 11.508 -9.258 1 97.25 352 ASP A N 1
ATOM 2698 C CA . ASP A 1 352 ? 5.906 11.852 -7.965 1 97.25 352 ASP A CA 1
ATOM 2699 C C . ASP A 1 352 ? 4.426 11.484 -7.922 1 97.25 352 ASP A C 1
ATOM 2701 O O . ASP A 1 352 ? 3.734 11.555 -8.938 1 97.25 352 ASP A O 1
ATOM 2705 N N . GLU A 1 353 ? 3.988 11.047 -6.77 1 97 353 GLU A N 1
ATOM 2706 C CA . GLU A 1 353 ? 2.574 10.711 -6.617 1 97 353 GLU A CA 1
ATOM 2707 C C . GLU A 1 353 ? 2.051 11.141 -5.25 1 97 353 GLU A C 1
ATOM 2709 O O . GLU A 1 353 ? 2.73 10.969 -4.238 1 97 353 GLU A O 1
ATOM 2714 N N . ARG A 1 354 ? 0.93 11.758 -5.277 1 98.06 354 ARG A N 1
ATOM 2715 C CA . ARG A 1 354 ? 0.202 12.125 -4.066 1 98.06 354 ARG A CA 1
ATOM 2716 C C . ARG A 1 354 ? -1.281 11.789 -4.199 1 98.06 354 ARG A C 1
ATOM 2718 O O . ARG A 1 354 ? -1.948 12.273 -5.121 1 98.06 354 ARG A O 1
ATOM 2725 N N . PHE A 1 355 ? -1.815 10.953 -3.264 1 98.25 355 PHE A N 1
ATOM 2726 C CA . PHE A 1 355 ? -3.24 10.656 -3.334 1 98.25 355 PHE A CA 1
ATOM 2727 C C . PHE A 1 355 ? -3.766 10.188 -1.981 1 98.25 355 PHE A C 1
ATOM 2729 O O . PHE A 1 355 ? -2.984 9.859 -1.087 1 98.25 355 PHE A O 1
ATOM 2736 N N . CYS A 1 356 ? -4.988 10.227 -1.815 1 98.62 356 CYS A N 1
ATOM 2737 C CA . CYS A 1 356 ? -5.781 9.672 -0.722 1 98.62 356 CYS A CA 1
ATOM 2738 C C . CYS A 1 356 ? -7.059 9.023 -1.244 1 98.62 356 CYS A C 1
ATOM 2740 O O . CYS A 1 356 ? -7.977 9.719 -1.679 1 98.62 356 CYS A O 1
ATOM 2742 N N . HIS A 1 357 ? -7.098 7.719 -1.204 1 98.75 357 HIS A N 1
ATOM 2743 C CA . HIS A 1 357 ? -8.234 6.953 -1.689 1 98.75 357 HIS A CA 1
ATOM 2744 C C . HIS A 1 357 ? -8.977 6.277 -0.54 1 98.75 357 HIS A C 1
ATOM 2746 O O . HIS A 1 357 ? -8.383 5.523 0.233 1 98.75 357 HIS A O 1
ATOM 2752 N N . LEU A 1 358 ? -10.227 6.562 -0.407 1 98.81 358 LEU A N 1
ATOM 2753 C CA . LEU A 1 358 ? -11.086 5.953 0.6 1 98.81 358 LEU A CA 1
ATOM 2754 C C . LEU A 1 358 ? -12.133 5.059 -0.052 1 98.81 358 LEU A C 1
ATOM 2756 O O . LEU A 1 358 ? -12.875 5.508 -0.93 1 98.81 358 LEU A O 1
ATOM 2760 N N . HIS A 1 359 ? -12.195 3.867 0.389 1 98.88 359 HIS A N 1
ATOM 2761 C CA . HIS A 1 359 ? -13.102 2.877 -0.188 1 98.88 359 HIS A CA 1
ATOM 2762 C C . HIS A 1 359 ? -14.203 2.504 0.793 1 98.88 359 HIS A C 1
ATOM 2764 O O . HIS A 1 359 ? -13.93 2.018 1.893 1 98.88 359 HIS A O 1
ATOM 2770 N N . GLY A 1 360 ? -15.445 2.742 0.325 1 98.75 360 GLY A N 1
ATOM 2771 C CA . GLY A 1 360 ? -16.594 2.465 1.171 1 98.75 360 GLY A CA 1
ATOM 2772 C C . GLY A 1 360 ? -17.469 1.355 0.632 1 98.75 360 GLY A C 1
ATOM 2773 O O . GLY A 1 360 ? -17.25 0.858 -0.473 1 98.75 360 GLY A O 1
ATOM 2774 N N . THR A 1 361 ? -18.484 0.985 1.416 1 98.56 361 THR A N 1
ATOM 2775 C CA . THR A 1 361 ? -19.391 -0.115 1.098 1 98.56 361 THR A CA 1
ATOM 2776 C C . THR A 1 361 ? -20.344 0.274 -0.033 1 98.56 361 THR A C 1
ATOM 2778 O O . THR A 1 361 ? -20.906 -0.593 -0.706 1 98.56 361 THR A O 1
ATOM 2781 N N . GLU A 1 362 ? -20.5 1.625 -0.235 1 98.31 362 GLU A N 1
ATOM 2782 C CA . GLU A 1 362 ? -21.469 2.072 -1.232 1 98.31 362 GLU A CA 1
ATOM 2783 C C . GLU A 1 362 ? -20.797 2.971 -2.275 1 98.31 362 GLU A C 1
ATOM 2785 O O . GLU A 1 362 ? -21.484 3.545 -3.127 1 98.31 362 GLU A O 1
ATOM 2790 N N . GLY A 1 363 ? -19.531 3.127 -2.195 1 98.38 363 GLY A N 1
ATOM 2791 C CA . GLY A 1 363 ? -18.781 3.973 -3.113 1 98.38 363 GLY A CA 1
ATOM 2792 C C . GLY A 1 363 ? -17.359 4.254 -2.65 1 98.38 363 GLY A C 1
ATOM 2793 O O . GLY A 1 363 ? -16.875 3.619 -1.712 1 98.38 363 GLY A O 1
ATOM 2794 N N . ALA A 1 364 ? -16.703 5.141 -3.402 1 98.75 364 ALA A N 1
ATOM 2795 C CA . ALA A 1 364 ? -15.328 5.508 -3.053 1 98.75 364 ALA A CA 1
ATOM 2796 C C . ALA A 1 364 ? -15.055 6.977 -3.369 1 98.75 364 ALA A C 1
ATOM 2798 O O . ALA A 1 364 ? -15.703 7.562 -4.238 1 98.75 364 ALA A O 1
ATOM 2799 N N . ILE A 1 365 ? -14.125 7.473 -2.566 1 97.94 365 ILE A N 1
ATOM 2800 C CA . ILE A 1 365 ? -13.578 8.797 -2.836 1 97.94 365 ILE A CA 1
ATOM 2801 C C . ILE A 1 365 ? -12.117 8.664 -3.262 1 97.94 365 ILE A C 1
ATOM 2803 O O . ILE A 1 365 ? -11.32 8.008 -2.582 1 97.94 365 ILE A O 1
ATOM 2807 N N . LEU A 1 366 ? -11.844 9.297 -4.391 1 98.25 366 LEU A N 1
ATOM 2808 C CA . LEU A 1 366 ? -10.477 9.305 -4.895 1 98.25 366 LEU A CA 1
ATOM 2809 C C . LEU A 1 366 ? -9.938 10.727 -4.984 1 98.25 366 LEU A C 1
ATOM 2811 O O . LEU A 1 366 ? -10.289 11.477 -5.898 1 98.25 366 LEU A O 1
ATOM 2815 N N . TRP A 1 367 ? -9.07 11.047 -4.008 1 98.06 367 TRP A N 1
ATOM 2816 C CA . TRP A 1 367 ? -8.422 12.352 -4.035 1 98.06 367 TRP A CA 1
ATOM 2817 C C . TRP A 1 367 ? -7.004 12.25 -4.594 1 98.06 367 TRP A C 1
ATOM 2819 O O . TRP A 1 367 ? -6.164 11.539 -4.039 1 98.06 367 TRP A O 1
ATOM 2829 N N . ASP A 1 368 ? -6.742 12.844 -5.715 1 96.31 368 ASP A N 1
ATOM 2830 C CA . ASP A 1 368 ? -5.449 12.984 -6.375 1 96.31 368 ASP A CA 1
ATOM 2831 C C . ASP A 1 368 ? -5.426 14.219 -7.273 1 96.31 368 ASP A C 1
ATOM 2833 O O . ASP A 1 368 ? -5.98 15.266 -6.918 1 96.31 368 ASP A O 1
ATOM 2837 N N . ASP A 1 369 ? -4.73 14.219 -8.406 1 92.56 369 ASP A N 1
ATOM 2838 C CA . ASP A 1 369 ? -4.648 15.383 -9.281 1 92.56 369 ASP A CA 1
ATOM 2839 C C . ASP A 1 369 ? -5.992 15.656 -9.961 1 92.56 369 ASP A C 1
ATOM 2841 O O . ASP A 1 369 ? -6.219 16.75 -10.484 1 92.56 369 ASP A O 1
ATOM 2845 N N . ALA A 1 370 ? -6.867 14.664 -9.977 1 93.94 370 ALA A N 1
ATOM 2846 C CA . ALA A 1 370 ? -8.211 14.766 -10.531 1 93.94 370 ALA A CA 1
ATOM 2847 C C . ALA A 1 370 ? -9.234 14.117 -9.602 1 93.94 370 ALA A C 1
ATOM 2849 O O . ALA A 1 370 ? -9.75 13.031 -9.891 1 93.94 370 ALA A O 1
ATOM 2850 N N . PRO A 1 371 ? -9.609 14.797 -8.547 1 96.5 371 PRO A N 1
ATOM 2851 C CA . PRO A 1 371 ? -10.484 14.195 -7.535 1 96.5 371 PRO A CA 1
ATOM 2852 C C . PRO A 1 371 ? -11.828 13.75 -8.109 1 96.5 371 PRO A C 1
ATOM 2854 O O . PRO A 1 371 ? -12.391 14.422 -8.977 1 96.5 371 PRO A O 1
ATOM 2857 N N . LYS A 1 372 ? -12.312 12.641 -7.664 1 97.56 372 LYS A N 1
ATOM 2858 C CA . LYS A 1 372 ? -13.562 12.07 -8.164 1 97.56 372 LYS A CA 1
ATOM 2859 C C . LYS A 1 372 ? -14.227 11.188 -7.109 1 97.56 372 LYS A C 1
ATOM 2861 O O . LYS A 1 372 ? -13.594 10.812 -6.121 1 97.56 372 LYS A O 1
ATOM 2866 N N . ILE A 1 373 ? -15.461 10.945 -7.316 1 97.38 373 ILE A N 1
ATOM 2867 C CA . ILE A 1 373 ? -16.25 10.031 -6.5 1 97.38 373 ILE A CA 1
ATOM 2868 C C . ILE A 1 373 ? -16.781 8.883 -7.363 1 97.38 373 ILE A C 1
ATOM 2870 O O . ILE A 1 373 ? -17.109 9.086 -8.531 1 97.38 373 ILE A O 1
ATOM 2874 N N . ILE A 1 374 ? -16.734 7.75 -6.812 1 98.12 374 ILE A N 1
ATOM 2875 C CA . ILE A 1 374 ? -17.328 6.566 -7.422 1 98.12 374 ILE A CA 1
ATOM 2876 C C . ILE A 1 374 ? -18.562 6.145 -6.629 1 98.12 374 ILE A C 1
ATOM 2878 O O . ILE A 1 374 ? -18.484 5.945 -5.414 1 98.12 374 ILE A O 1
ATOM 2882 N N . ASP A 1 375 ? -19.672 5.957 -7.32 1 96.31 375 ASP A N 1
ATOM 2883 C CA . ASP A 1 375 ? -20.875 5.594 -6.59 1 96.31 375 ASP A CA 1
ATOM 2884 C C . ASP A 1 375 ? -21.078 4.078 -6.578 1 96.31 375 ASP A C 1
ATOM 2886 O O . ASP A 1 375 ? -20.219 3.33 -7.035 1 96.31 375 ASP A O 1
ATOM 2890 N N . GLN A 1 376 ? -22.188 3.656 -6 1 94.31 376 GLN A N 1
ATOM 2891 C CA . GLN A 1 376 ? -22.438 2.238 -5.766 1 94.31 376 GLN A CA 1
ATOM 2892 C C . GLN A 1 376 ? -22.562 1.479 -7.086 1 94.31 376 GLN A C 1
ATOM 2894 O O . GLN A 1 376 ? -22.391 0.257 -7.117 1 94.31 376 GLN A O 1
ATOM 2899 N N . ASN A 1 377 ? -22.844 2.18 -8.164 1 94.06 377 ASN A N 1
ATOM 2900 C CA . ASN A 1 377 ? -23 1.548 -9.469 1 94.06 377 ASN A CA 1
ATOM 2901 C C . ASN A 1 377 ? -21.719 1.634 -10.289 1 94.06 377 ASN A C 1
ATOM 2903 O O . ASN A 1 377 ? -21.688 1.232 -11.453 1 94.06 377 ASN A O 1
ATOM 2907 N N . GLY A 1 378 ? -20.719 2.199 -9.711 1 94.06 378 GLY A N 1
ATOM 2908 C CA . GLY A 1 378 ? -19.438 2.297 -10.398 1 94.06 378 GLY A CA 1
ATOM 2909 C C . GLY A 1 378 ? -19.312 3.533 -11.266 1 94.06 378 GLY A C 1
ATOM 2910 O O . GLY A 1 378 ? -18.359 3.67 -12.031 1 94.06 378 GLY A O 1
ATOM 2911 N N . ILE A 1 379 ? -20.25 4.383 -11.172 1 96.12 379 ILE A N 1
ATOM 2912 C CA . ILE A 1 379 ? -20.219 5.605 -11.969 1 96.12 379 ILE A CA 1
ATOM 2913 C C . ILE A 1 379 ? -19.234 6.598 -11.359 1 96.12 379 ILE A C 1
ATOM 2915 O O . ILE A 1 379 ? -19.297 6.883 -10.156 1 96.12 379 ILE A O 1
ATOM 2919 N N . ILE A 1 380 ? -18.406 7.098 -12.203 1 97.12 380 ILE A N 1
ATOM 2920 C CA . ILE A 1 380 ? -17.359 8.016 -11.773 1 97.12 380 ILE A CA 1
ATOM 2921 C C . ILE A 1 380 ? -17.781 9.461 -12.047 1 97.12 380 ILE A C 1
ATOM 2923 O O . ILE A 1 380 ? -18.125 9.805 -13.18 1 97.12 380 ILE A O 1
ATOM 2927 N N . THR A 1 381 ? -17.75 10.297 -11.008 1 96.44 381 THR A N 1
ATOM 2928 C CA . THR A 1 381 ? -18.094 11.711 -11.133 1 96.44 381 THR A CA 1
ATOM 2929 C C . THR A 1 381 ? -16.953 12.594 -10.641 1 96.44 381 THR A C 1
ATOM 2931 O O . THR A 1 381 ? -16.547 12.5 -9.477 1 96.44 381 THR A O 1
ATOM 2934 N N . PRO A 1 382 ? -16.484 13.414 -11.508 1 95.81 382 PRO A N 1
ATOM 2935 C CA . PRO A 1 382 ? -15.445 14.352 -11.062 1 95.81 382 PRO A CA 1
ATOM 2936 C C . PRO A 1 382 ? -15.969 15.375 -10.055 1 95.81 382 PRO A C 1
ATOM 2938 O O . PRO A 1 382 ? -17.141 15.766 -10.117 1 95.81 382 PRO A O 1
ATOM 2941 N N . ILE A 1 383 ? -15.016 15.68 -9.102 1 91.75 383 ILE A N 1
ATOM 2942 C CA . ILE A 1 383 ? -15.32 16.734 -8.148 1 91.75 383 ILE A CA 1
ATOM 2943 C C . ILE A 1 383 ? -14.742 18.062 -8.648 1 91.75 383 ILE A C 1
ATOM 2945 O O . ILE A 1 383 ? -13.57 18.125 -9.039 1 91.75 383 ILE A O 1
ATOM 2949 N N . SER A 1 384 ? -15.617 19.062 -8.695 1 82.25 384 SER A N 1
ATOM 2950 C CA . SER A 1 384 ? -15.164 20.375 -9.141 1 82.25 384 SER A CA 1
ATOM 2951 C C . SER A 1 384 ? -14.773 21.25 -7.965 1 82.25 384 SER A C 1
ATOM 2953 O O . SER A 1 384 ? -15.484 21.312 -6.961 1 82.25 384 SER A O 1
ATOM 2955 N N . ALA A 1 385 ? -13.586 21.734 -8.164 1 77.44 385 ALA A N 1
ATOM 2956 C CA . ALA A 1 385 ? -13.133 22.688 -7.152 1 77.44 385 ALA A CA 1
ATOM 2957 C C . ALA A 1 385 ? -13.93 23.984 -7.227 1 77.44 385 ALA A C 1
ATOM 2959 O O . ALA A 1 385 ? -14.273 24.438 -8.32 1 77.44 385 ALA A O 1
ATOM 2960 N N . GLN A 1 386 ? -14.516 24.406 -6.164 1 75.31 386 GLN A N 1
ATOM 2961 C CA . GLN A 1 386 ? -15.305 25.641 -6.125 1 75.31 386 GLN A CA 1
ATOM 2962 C C . GLN A 1 386 ? -14.398 26.859 -6.012 1 75.31 386 GLN A C 1
ATOM 2964 O O . GLN A 1 386 ? -14.875 28 -6.078 1 75.31 386 GLN A O 1
ATOM 2969 N N . GLY A 1 387 ? -13.18 26.625 -5.977 1 80.31 387 GLY A N 1
ATOM 2970 C CA . GLY A 1 387 ? -12.258 27.75 -5.887 1 80.31 387 GLY A CA 1
ATOM 2971 C C . GLY A 1 387 ? -11.922 28.141 -4.461 1 80.31 387 GLY A C 1
ATOM 2972 O O . GLY A 1 387 ? -12.43 27.531 -3.512 1 80.31 387 GLY A O 1
ATOM 2973 N N . GLY A 1 388 ? -11.023 28.984 -4.23 1 82 388 GLY A N 1
ATOM 2974 C CA . GLY A 1 388 ? -10.57 29.484 -2.943 1 82 388 GLY A CA 1
ATOM 2975 C C . GLY A 1 388 ? -9.219 28.938 -2.525 1 82 388 GLY A C 1
ATOM 2976 O O . GLY A 1 388 ? -8.805 27.891 -3.002 1 82 388 GLY A O 1
ATOM 2977 N N . ASP A 1 389 ? -8.664 29.703 -1.565 1 92.88 389 ASP A N 1
ATOM 2978 C CA . ASP A 1 389 ? -7.316 29.391 -1.092 1 92.88 389 ASP A CA 1
ATOM 2979 C C . ASP A 1 389 ? -7.359 28.641 0.238 1 92.88 389 ASP A C 1
ATOM 2981 O O . ASP A 1 389 ? -8 29.094 1.19 1 92.88 389 ASP A O 1
ATOM 2985 N N . ALA A 1 390 ? -6.762 27.5 0.299 1 96.75 390 ALA A N 1
ATOM 2986 C CA . ALA A 1 390 ? -6.797 26.641 1.478 1 96.75 390 ALA A CA 1
ATOM 2987 C C . ALA A 1 390 ? -6.184 27.344 2.688 1 96.75 390 ALA A C 1
ATOM 2989 O O . ALA A 1 390 ? -6.641 27.156 3.818 1 96.75 390 ALA A O 1
ATOM 2990 N N . TRP A 1 391 ? -5.211 28.141 2.428 1 97.88 391 TRP A N 1
ATOM 2991 C CA . TRP A 1 391 ? -4.57 28.875 3.52 1 97.88 391 TRP A CA 1
ATOM 2992 C C . TRP A 1 391 ? -5.527 29.891 4.121 1 97.88 391 TRP A C 1
ATOM 2994 O O . TRP A 1 391 ? -5.664 29.984 5.344 1 97.88 391 TRP A O 1
ATOM 3004 N N . THR A 1 392 ? -6.164 30.609 3.295 1 97.69 392 THR A N 1
ATOM 3005 C CA . THR A 1 392 ? -7.141 31.594 3.75 1 97.69 392 THR A CA 1
ATOM 3006 C C . THR A 1 392 ? -8.242 30.922 4.559 1 97.69 392 THR A C 1
ATOM 3008 O O . THR A 1 392 ? -8.625 31.406 5.629 1 97.69 392 THR A O 1
ATOM 3011 N N . ARG A 1 393 ? -8.68 29.797 4.098 1 97.62 393 ARG A N 1
ATOM 3012 C CA . ARG A 1 393 ? -9.742 29.078 4.793 1 97.62 393 ARG A CA 1
ATOM 3013 C C . ARG A 1 393 ? -9.266 28.562 6.145 1 97.62 393 ARG A C 1
ATOM 3015 O O . ARG A 1 393 ? -10 28.594 7.133 1 97.62 393 ARG A O 1
ATOM 3022 N N . GLU A 1 394 ? -8.102 28.047 6.176 1 98.56 394 GLU A N 1
ATOM 3023 C CA . GLU A 1 394 ? -7.535 27.578 7.434 1 98.56 394 GLU A CA 1
ATOM 3024 C C . GLU A 1 394 ? -7.414 28.703 8.453 1 98.56 394 GLU A C 1
ATOM 3026 O O . GLU A 1 394 ? -7.832 28.547 9.602 1 98.56 394 GLU A O 1
ATOM 3031 N N . MET A 1 395 ? -6.93 29.828 7.996 1 98.31 395 MET A N 1
ATOM 3032 C CA . MET A 1 395 ? -6.766 30.984 8.883 1 98.31 395 MET A CA 1
ATOM 3033 C C . MET A 1 395 ? -8.117 31.531 9.32 1 98.31 395 MET A C 1
ATOM 3035 O O . MET A 1 395 ? -8.297 31.922 10.477 1 98.31 395 MET A O 1
ATOM 3039 N N . ALA A 1 396 ? -9.039 31.578 8.398 1 98.12 396 ALA A N 1
ATOM 3040 C CA . ALA A 1 396 ? -10.383 32.031 8.727 1 98.12 396 ALA A CA 1
ATOM 3041 C C . ALA A 1 396 ? -11.023 31.141 9.789 1 98.12 396 ALA A C 1
ATOM 3043 O O . ALA A 1 396 ? -11.68 31.641 10.711 1 98.12 396 ALA A O 1
ATOM 3044 N N . HIS A 1 397 ? -10.828 29.875 9.641 1 98.44 397 HIS A N 1
ATOM 3045 C CA . HIS A 1 397 ? -11.359 28.922 10.617 1 98.44 397 HIS A CA 1
ATOM 3046 C C . HIS A 1 397 ? -10.742 29.156 11.992 1 98.44 397 HIS A C 1
ATOM 3048 O O . HIS A 1 397 ? -11.453 29.172 13 1 98.44 397 HIS A O 1
ATOM 3054 N N . PHE A 1 398 ? -9.5 29.328 12.016 1 98.69 398 PHE A N 1
ATOM 3055 C CA . PHE A 1 398 ? -8.789 29.609 13.258 1 98.69 398 PHE A CA 1
ATOM 3056 C C . PHE A 1 398 ? -9.344 30.844 13.945 1 98.69 398 PHE A C 1
ATOM 3058 O O . PHE A 1 398 ? -9.68 30.812 15.125 1 98.69 398 PHE A O 1
ATOM 3065 N N . ILE A 1 399 ? -9.484 31.906 13.211 1 98.5 399 ILE A N 1
ATOM 3066 C CA . ILE A 1 399 ? -9.961 33.188 13.727 1 98.5 399 ILE A CA 1
ATOM 3067 C C . ILE A 1 399 ? -11.406 33.062 14.195 1 98.5 399 ILE A C 1
ATOM 3069 O O . ILE A 1 399 ? -11.766 33.531 15.273 1 98.5 399 ILE A O 1
ATOM 3073 N N . ALA A 1 400 ? -12.18 32.344 13.438 1 98.12 400 ALA A N 1
ATOM 3074 C CA . ALA A 1 400 ? -13.57 32.156 13.805 1 98.12 400 ALA A CA 1
ATOM 3075 C C . ALA A 1 400 ? -13.68 31.375 15.117 1 98.12 400 ALA A C 1
ATOM 3077 O O . ALA A 1 400 ? -14.539 31.672 15.953 1 98.12 400 ALA A O 1
ATOM 3078 N N . CYS A 1 401 ? -12.836 30.438 15.297 1 98.44 401 CYS A N 1
ATOM 3079 C CA . CYS A 1 401 ? -12.859 29.641 16.531 1 98.44 401 CYS A CA 1
ATOM 3080 C C . CYS A 1 401 ? -12.508 30.5 17.734 1 98.44 401 CYS A C 1
ATOM 3082 O O . CYS A 1 401 ? -13.094 30.359 18.812 1 98.44 401 CYS A O 1
ATOM 3084 N N . ILE A 1 402 ? -11.562 31.391 17.547 1 98 402 ILE A N 1
ATOM 3085 C CA . ILE A 1 402 ? -11.172 32.312 18.609 1 98 402 ILE A CA 1
ATOM 3086 C C . ILE A 1 402 ? -12.336 33.219 18.953 1 98 402 ILE A C 1
ATOM 3088 O O . ILE A 1 402 ? -12.695 33.375 20.125 1 98 402 ILE A O 1
ATOM 3092 N N . GLN A 1 403 ? -12.938 33.812 18 1 96.62 403 GLN A N 1
ATOM 3093 C CA . GLN A 1 403 ? -13.984 34.781 18.188 1 96.62 403 GLN A CA 1
ATOM 3094 C C . GLN A 1 403 ? -15.242 34.156 18.766 1 96.62 403 GLN A C 1
ATOM 3096 O O . GLN A 1 403 ? -15.945 34.781 19.562 1 96.62 403 GLN A O 1
ATOM 3101 N N . ASN A 1 404 ? -15.492 32.906 18.391 1 95.81 404 ASN A N 1
ATOM 3102 C CA . ASN A 1 404 ? -16.734 32.25 18.797 1 95.81 404 ASN A CA 1
ATOM 3103 C C . ASN A 1 404 ? -16.516 31.359 20.016 1 95.81 404 ASN A C 1
ATOM 3105 O O . ASN A 1 404 ? -17.469 30.812 20.578 1 95.81 404 ASN A O 1
ATOM 3109 N N . GLY A 1 405 ? -15.312 31.234 20.391 1 95.75 405 GLY A N 1
ATOM 3110 C CA . GLY A 1 405 ? -15.023 30.375 21.516 1 95.75 405 GLY A CA 1
ATOM 3111 C C . GLY A 1 405 ? -15.336 28.922 21.266 1 95.75 405 GLY A C 1
ATOM 3112 O O . GLY A 1 405 ? -15.922 28.25 22.109 1 95.75 405 GLY A O 1
ATOM 3113 N N . THR A 1 406 ? -15.078 28.438 20.062 1 97.19 406 THR A N 1
ATOM 3114 C CA . THR A 1 406 ? -15.336 27.047 19.688 1 97.19 406 THR A CA 1
ATOM 3115 C C . THR A 1 406 ? -14.031 26.297 19.453 1 97.19 406 THR A C 1
ATOM 3117 O O . THR A 1 406 ? -12.992 26.906 19.219 1 97.19 406 THR A O 1
ATOM 3120 N N . ALA A 1 407 ? -14.07 25.016 19.641 1 97.62 407 ALA A N 1
ATOM 3121 C CA . ALA A 1 407 ? -12.898 24.172 19.375 1 97.62 407 ALA A CA 1
ATOM 3122 C C . ALA A 1 407 ? -12.586 24.125 17.891 1 97.62 407 ALA A C 1
ATOM 3124 O O . ALA A 1 407 ? -13.492 24.016 17.047 1 97.62 407 ALA A O 1
ATOM 3125 N N . PRO A 1 408 ? -11.344 24.25 17.594 1 98.62 408 PRO A N 1
ATOM 3126 C CA . PRO A 1 408 ? -10.977 24.141 16.172 1 98.62 408 PRO A CA 1
ATOM 3127 C C . PRO A 1 408 ? -10.953 22.688 15.68 1 98.62 408 PRO A C 1
ATOM 3129 O O . PRO A 1 408 ? -10.953 21.766 16.484 1 98.62 408 PRO A O 1
ATOM 3132 N N . ASP A 1 409 ? -10.93 22.594 14.359 1 98.06 409 ASP A N 1
ATOM 3133 C CA . ASP A 1 409 ? -10.719 21.328 13.664 1 98.06 409 ASP A CA 1
ATOM 3134 C C . ASP A 1 409 ? -9.641 21.469 12.594 1 98.06 409 ASP A C 1
ATOM 3136 O O . ASP A 1 409 ? -9.883 22.047 11.531 1 98.06 409 ASP A O 1
ATOM 3140 N N . PRO A 1 410 ? -8.531 20.844 12.844 1 98.38 410 PRO A N 1
ATOM 3141 C CA . PRO A 1 410 ? -8.172 19.953 13.945 1 98.38 410 PRO A CA 1
ATOM 3142 C C . PRO A 1 410 ? -7.777 20.703 15.211 1 98.38 410 PRO 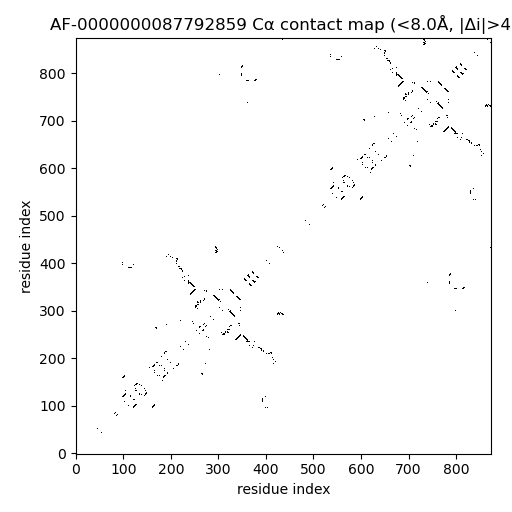A C 1
ATOM 3144 O O . PRO A 1 410 ? -7.129 21.75 15.133 1 98.38 410 PRO A O 1
ATOM 3147 N N . ASP A 1 411 ? -8.102 20.172 16.344 1 98.69 411 ASP A N 1
ATOM 3148 C CA . ASP A 1 411 ? -7.633 20.688 17.625 1 98.69 411 ASP A CA 1
ATOM 3149 C C . ASP A 1 411 ? -6.332 20 18.047 1 98.69 411 ASP A C 1
ATOM 3151 O O . ASP A 1 411 ? -5.805 19.156 17.312 1 98.69 411 ASP A O 1
ATOM 3155 N N . ALA A 1 412 ? -5.844 20.422 19.188 1 98.81 412 ALA A N 1
ATOM 3156 C CA . ALA A 1 412 ? -4.578 19.891 19.672 1 98.81 412 ALA A CA 1
ATOM 3157 C C . ALA A 1 412 ? -4.703 18.406 20.016 1 98.81 412 ALA A C 1
ATOM 3159 O O . ALA A 1 412 ? -3.746 17.641 19.875 1 98.81 412 ALA A O 1
ATOM 3160 N N . GLY A 1 413 ? -5.855 17.984 20.469 1 98.75 413 GLY A N 1
ATOM 3161 C CA . GLY A 1 413 ? -6.086 16.578 20.75 1 98.75 413 GLY A CA 1
ATOM 3162 C C . GLY A 1 413 ? -5.922 15.695 19.516 1 98.75 413 GLY A C 1
ATOM 3163 O O . GLY A 1 413 ? -5.32 14.625 19.594 1 98.75 413 GLY A O 1
ATOM 3164 N N . GLN A 1 414 ? -6.465 16.141 18.453 1 98.81 414 GLN A N 1
ATOM 3165 C CA . GLN A 1 414 ? -6.273 15.422 17.203 1 98.81 414 GLN A CA 1
ATOM 3166 C C . GLN A 1 414 ? -4.801 15.391 16.812 1 98.81 414 GLN A C 1
ATOM 3168 O O . GLN A 1 414 ? -4.328 14.414 16.219 1 98.81 414 GLN A O 1
ATOM 3173 N N . GLY A 1 415 ? -4.109 16.516 17.109 1 98.88 415 GLY A N 1
ATOM 3174 C CA . GLY A 1 415 ? -2.674 16.531 16.891 1 98.88 415 GLY A CA 1
ATOM 3175 C C . GLY A 1 415 ? -1.933 15.461 17.672 1 98.88 415 GLY A C 1
ATOM 3176 O O . GLY A 1 415 ? -0.983 14.859 17.172 1 98.88 415 GLY A O 1
ATOM 3177 N N . VAL A 1 416 ? -2.352 15.258 18.875 1 98.94 416 VAL A N 1
ATOM 3178 C CA . VAL A 1 416 ? -1.747 14.242 19.734 1 98.94 416 VAL A CA 1
ATOM 3179 C C . VAL A 1 416 ? -1.941 12.859 19.125 1 98.94 416 VAL A C 1
ATOM 3181 O O . VAL A 1 416 ? -0.992 12.078 19.016 1 98.94 416 VAL A O 1
ATOM 3184 N N . VAL A 1 417 ? -3.129 12.539 18.672 1 98.94 417 VAL A N 1
ATOM 3185 C CA . VAL A 1 417 ? -3.436 11.234 18.094 1 98.94 417 VAL A CA 1
ATOM 3186 C C . VAL A 1 417 ? -2.592 11.023 16.844 1 98.94 417 VAL A C 1
ATOM 3188 O O . VAL A 1 417 ? -2.041 9.938 16.625 1 98.94 417 VAL A O 1
ATOM 3191 N N . MET A 1 418 ? -2.486 12.031 16.047 1 98.88 418 MET A N 1
ATOM 3192 C CA . MET A 1 418 ? -1.675 11.93 14.836 1 98.88 418 MET A CA 1
ATOM 3193 C C . MET A 1 418 ? -0.22 11.625 15.18 1 98.88 418 MET A C 1
ATOM 3195 O O . MET A 1 418 ? 0.41 10.773 14.547 1 98.88 418 MET A O 1
ATOM 3199 N N . MET A 1 419 ? 0.298 12.289 16.203 1 98.88 419 MET A N 1
ATOM 3200 C CA . MET A 1 419 ? 1.678 12.023 16.609 1 98.88 419 MET A CA 1
ATOM 3201 C C . MET A 1 419 ? 1.818 10.609 17.156 1 98.88 419 MET A C 1
ATOM 3203 O O . MET A 1 419 ? 2.852 9.961 16.969 1 98.88 419 MET A O 1
ATOM 3207 N N . GLN A 1 420 ? 0.786 10.125 17.844 1 98.94 420 GLN A N 1
ATOM 3208 C CA . GLN A 1 420 ? 0.812 8.742 18.328 1 98.94 420 GLN A CA 1
ATOM 3209 C C . GLN A 1 420 ? 0.894 7.762 17.156 1 98.94 420 GLN A C 1
ATOM 3211 O O . GLN A 1 420 ? 1.628 6.773 17.219 1 98.94 420 GLN A O 1
ATOM 3216 N N . ILE A 1 421 ? 0.168 8.008 16.125 1 98.94 421 ILE A N 1
ATOM 3217 C CA . ILE A 1 421 ? 0.186 7.172 14.93 1 98.94 421 ILE A CA 1
ATOM 3218 C C . ILE A 1 421 ? 1.578 7.199 14.305 1 98.94 421 ILE A C 1
ATOM 3220 O O . ILE A 1 421 ? 2.154 6.148 14.008 1 98.94 421 ILE A O 1
ATOM 3224 N N . LEU A 1 422 ? 2.119 8.391 14.156 1 98.94 422 LEU A N 1
ATOM 3225 C CA . LEU A 1 422 ? 3.43 8.547 1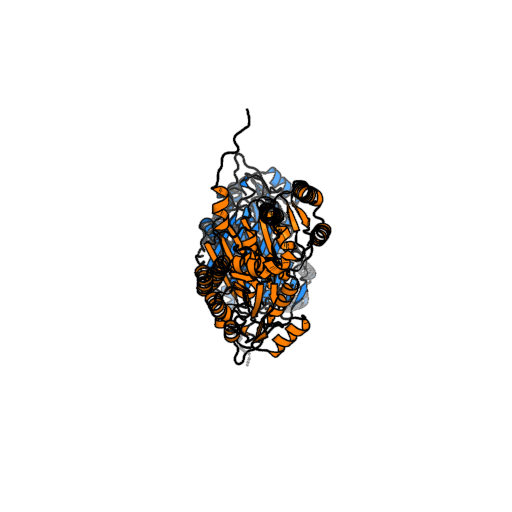3.531 1 98.94 422 LEU A CA 1
ATOM 3226 C C . LEU A 1 422 ? 4.508 7.863 14.367 1 98.94 422 LEU A C 1
ATOM 3228 O O . LEU A 1 422 ? 5.371 7.164 13.828 1 98.94 422 LEU A O 1
ATOM 3232 N N . ASP A 1 423 ? 4.426 8.086 15.68 1 98.94 423 ASP A N 1
ATOM 3233 C CA . ASP A 1 423 ? 5.379 7.457 16.594 1 98.94 423 ASP A CA 1
ATOM 3234 C C . ASP A 1 423 ? 5.305 5.934 16.5 1 98.94 423 ASP A C 1
ATOM 3236 O O . ASP A 1 423 ? 6.336 5.258 16.484 1 98.94 423 ASP A O 1
ATOM 3240 N N . ALA A 1 424 ? 4.145 5.418 16.422 1 98.88 424 ALA A N 1
ATOM 3241 C CA . ALA A 1 424 ? 3.951 3.971 16.375 1 98.88 424 ALA A CA 1
ATOM 3242 C C . ALA A 1 424 ? 4.508 3.387 15.086 1 98.88 424 ALA A C 1
ATOM 3244 O O . ALA A 1 424 ? 5.141 2.328 15.094 1 98.88 424 ALA A O 1
ATOM 3245 N N . LEU A 1 425 ? 4.277 4.035 13.992 1 98.88 425 LEU A N 1
ATOM 3246 C CA . LEU A 1 425 ? 4.809 3.586 12.711 1 98.88 425 LEU A CA 1
ATOM 3247 C C . LEU A 1 425 ? 6.332 3.57 12.727 1 98.88 425 LEU A C 1
ATOM 3249 O O . LEU A 1 425 ? 6.953 2.602 12.289 1 98.88 425 LEU A O 1
ATOM 3253 N N . ALA A 1 426 ? 6.926 4.637 13.258 1 98.81 426 ALA A N 1
ATOM 3254 C CA . ALA A 1 426 ? 8.383 4.734 13.328 1 98.81 426 ALA A CA 1
ATOM 3255 C C . ALA A 1 426 ? 8.961 3.656 14.242 1 98.81 426 ALA A C 1
ATOM 3257 O O . ALA A 1 426 ? 9.969 3.027 13.914 1 98.81 426 ALA A O 1
ATOM 3258 N N . GLN A 1 427 ? 8.336 3.494 15.375 1 98.81 427 GLN A N 1
ATOM 3259 C CA . GLN A 1 427 ? 8.781 2.475 16.328 1 98.81 427 GLN A CA 1
ATOM 3260 C C . GLN A 1 427 ? 8.68 1.078 15.711 1 98.81 427 GLN A C 1
ATOM 3262 O O . GLN A 1 427 ? 9.586 0.26 15.867 1 98.81 427 GLN A O 1
ATOM 3267 N N . SER A 1 428 ? 7.594 0.838 15.062 1 98.75 428 SER A N 1
ATOM 3268 C CA . SER A 1 428 ? 7.391 -0.448 14.406 1 98.75 428 SER A CA 1
ATOM 3269 C C . SER A 1 428 ? 8.484 -0.725 13.383 1 98.75 428 SER A C 1
ATOM 3271 O O . SER A 1 428 ? 9 -1.843 13.305 1 98.75 428 SER A O 1
ATOM 3273 N N . ALA A 1 429 ? 8.789 0.231 12.602 1 98.5 429 ALA A N 1
ATOM 3274 C CA . ALA A 1 429 ? 9.844 0.085 11.602 1 98.5 429 ALA A CA 1
ATOM 3275 C C . ALA A 1 429 ? 11.18 -0.252 12.25 1 98.5 429 ALA A C 1
ATOM 3277 O O . ALA A 1 429 ? 11.922 -1.101 11.758 1 98.5 429 ALA A O 1
ATOM 3278 N N . ARG A 1 430 ? 11.461 0.395 13.312 1 97.56 430 ARG A N 1
ATOM 3279 C CA . ARG A 1 430 ? 12.727 0.195 14.016 1 97.56 430 ARG A CA 1
ATOM 3280 C C . ARG A 1 430 ? 12.781 -1.186 14.656 1 97.56 430 ARG A C 1
ATOM 3282 O O . ARG A 1 430 ? 13.82 -1.854 14.617 1 97.56 430 ARG A O 1
ATOM 3289 N N . GLU A 1 431 ? 11.664 -1.585 15.234 1 97.06 431 GLU A N 1
ATOM 3290 C CA . GLU A 1 431 ? 11.648 -2.803 16.031 1 97.06 431 GLU A CA 1
ATOM 3291 C C . GLU A 1 431 ? 11.18 -4 15.219 1 97.06 431 GLU A C 1
ATOM 3293 O O . GLU A 1 431 ? 11.242 -5.141 15.688 1 97.06 431 GLU A O 1
ATOM 3298 N N . GLU A 1 432 ? 10.68 -3.73 14.023 1 95.25 432 GLU A N 1
ATOM 3299 C CA . GLU A 1 432 ? 10.195 -4.766 13.117 1 95.25 432 GLU A CA 1
ATOM 3300 C C . GLU A 1 432 ? 9.109 -5.609 13.773 1 95.25 432 GLU A C 1
ATOM 3302 O O . GLU A 1 432 ? 9.156 -6.84 13.727 1 95.25 432 GLU A O 1
ATOM 3307 N N . THR A 1 433 ? 8.227 -4.93 14.398 1 95.38 433 THR A N 1
ATOM 3308 C CA . THR A 1 433 ? 7.051 -5.531 15.031 1 95.38 433 THR A CA 1
ATOM 3309 C C . THR A 1 433 ? 5.898 -4.531 15.086 1 95.38 433 THR A C 1
ATOM 3311 O O . THR A 1 433 ? 6.121 -3.318 15.086 1 95.38 433 THR A O 1
ATOM 3314 N N . GLU A 1 434 ? 4.703 -5.074 15.062 1 97.75 434 GLU A N 1
ATOM 3315 C CA . GLU A 1 434 ? 3.537 -4.211 15.195 1 97.75 434 GLU A CA 1
ATOM 3316 C C . GLU A 1 434 ? 3.502 -3.539 16.562 1 97.75 434 GLU A C 1
ATOM 3318 O O . GLU A 1 434 ? 3.824 -4.164 17.578 1 97.75 434 GLU A O 1
ATOM 3323 N N . VAL A 1 435 ? 3.059 -2.238 16.625 1 98.56 435 VAL A N 1
ATOM 3324 C CA . VAL A 1 435 ? 3.053 -1.444 17.844 1 98.56 435 VAL A CA 1
ATOM 3325 C C . VAL A 1 435 ? 1.622 -1.032 18.188 1 98.56 435 VAL A C 1
ATOM 3327 O O . VAL A 1 435 ? 0.898 -0.516 17.328 1 98.56 435 VAL A O 1
ATOM 3330 N N . LYS A 1 436 ? 1.213 -1.229 19.438 1 98.12 436 LYS A N 1
ATOM 3331 C CA . LYS A 1 436 ? -0.091 -0.784 19.906 1 98.12 436 LYS A CA 1
ATOM 3332 C C . LYS A 1 436 ? -0.087 0.713 20.203 1 98.12 436 LYS A C 1
ATOM 3334 O O . LYS A 1 436 ? 0.906 1.251 20.703 1 98.12 436 LYS A O 1
ATOM 3339 N N . ILE A 1 437 ? -1.206 1.332 19.891 1 98.38 437 ILE A N 1
ATOM 3340 C CA . ILE A 1 437 ? -1.342 2.77 20.109 1 98.38 437 ILE A CA 1
ATOM 3341 C C . ILE A 1 437 ? -2.289 3.029 21.266 1 98.38 437 ILE A C 1
ATOM 3343 O O . ILE A 1 437 ? -3.395 2.486 21.312 1 98.38 437 ILE A O 1
ATOM 3347 N N . MET B 1 1 ? 64.438 -42.438 -30.438 1 20.78 1 MET B N 1
ATOM 3348 C CA . MET B 1 1 ? 63.906 -42.594 -29.078 1 20.78 1 MET B CA 1
ATOM 3349 C C . MET B 1 1 ? 62.406 -42.688 -29.094 1 20.78 1 MET B C 1
ATOM 3351 O O . MET B 1 1 ? 61.719 -41.688 -29.297 1 20.78 1 MET B O 1
ATOM 3355 N N . PHE B 1 2 ? 61.719 -43.844 -29.594 1 21.38 2 PHE B N 1
ATOM 3356 C CA . PHE B 1 2 ? 60.375 -44.344 -29.922 1 21.38 2 PHE B CA 1
ATOM 3357 C C . PHE B 1 2 ? 59.531 -44.438 -28.672 1 21.38 2 PHE B C 1
ATOM 3359 O O . PHE B 1 2 ? 59.844 -45.188 -27.734 1 21.38 2 PHE B O 1
ATOM 3366 N N . TRP B 1 3 ? 58.875 -43.25 -28.281 1 21.69 3 TRP B N 1
ATOM 3367 C CA . TRP B 1 3 ? 58.062 -43.062 -27.078 1 21.69 3 TRP B CA 1
ATOM 3368 C C . TRP B 1 3 ? 57.062 -44.219 -26.891 1 21.69 3 TRP B C 1
ATOM 3370 O O . TRP B 1 3 ? 56.344 -44.562 -27.828 1 21.69 3 TRP B O 1
ATOM 3380 N N . GLU B 1 4 ? 57.219 -45.25 -26.078 1 22.97 4 GLU B N 1
ATOM 3381 C CA . GLU B 1 4 ? 56.594 -46.438 -25.531 1 22.97 4 GLU B CA 1
ATOM 3382 C C . GLU B 1 4 ? 55.188 -46.125 -25.031 1 22.97 4 GLU B C 1
ATOM 3384 O O . GLU B 1 4 ? 55 -45.344 -24.109 1 22.97 4 GLU B O 1
ATOM 3389 N N . ILE B 1 5 ? 54.094 -46.031 -25.938 1 23.19 5 ILE B N 1
ATOM 3390 C CA . ILE B 1 5 ? 52.656 -45.938 -25.719 1 23.19 5 ILE B CA 1
ATOM 3391 C C . ILE B 1 5 ? 52.219 -47 -24.688 1 23.19 5 ILE B C 1
ATOM 3393 O O . ILE B 1 5 ? 52.219 -48.188 -24.969 1 23.19 5 ILE B O 1
ATOM 3397 N N . GLN B 1 6 ? 52.719 -46.938 -23.453 1 23.67 6 GLN B N 1
ATOM 3398 C CA . GLN B 1 6 ? 52.438 -47.844 -22.344 1 23.67 6 GLN B CA 1
ATOM 3399 C C . GLN B 1 6 ? 50.938 -48.062 -22.188 1 23.67 6 GLN B C 1
ATOM 3401 O O . GLN B 1 6 ? 50.125 -47.156 -22.5 1 23.67 6 GLN B O 1
ATOM 3406 N N . ASN B 1 7 ? 50.344 -49.312 -21.875 1 25.14 7 ASN B N 1
ATOM 3407 C CA . ASN B 1 7 ? 49.156 -50.125 -21.719 1 25.14 7 ASN B CA 1
ATOM 3408 C C . ASN B 1 7 ? 48.156 -49.469 -20.734 1 25.14 7 ASN B C 1
ATOM 3410 O O . ASN B 1 7 ? 48.156 -49.844 -19.547 1 25.14 7 ASN B O 1
ATOM 3414 N N . GLN B 1 8 ? 48.031 -48.125 -20.516 1 23.19 8 GLN B N 1
ATOM 3415 C CA . GLN B 1 8 ? 47.188 -47.75 -19.391 1 23.19 8 GLN B CA 1
ATOM 3416 C C . GLN B 1 8 ? 45.75 -48.156 -19.609 1 23.19 8 GLN B C 1
ATOM 3418 O O . GLN B 1 8 ? 45.062 -47.594 -20.469 1 23.19 8 GLN B O 1
ATOM 3423 N N . PRO B 1 9 ? 45.219 -49.438 -19.266 1 27.56 9 PRO B N 1
ATOM 3424 C CA . PRO B 1 9 ? 43.938 -50.156 -19.344 1 27.56 9 PRO B CA 1
ATOM 3425 C C . PRO B 1 9 ? 42.812 -49.375 -18.656 1 27.56 9 PRO B C 1
ATOM 3427 O O . PRO B 1 9 ? 41.656 -49.656 -18.906 1 27.56 9 PRO B O 1
ATOM 3430 N N . SER B 1 10 ? 43.125 -48.594 -17.656 1 27.94 10 SER B N 1
ATOM 3431 C CA . SER B 1 10 ? 42.125 -48.281 -16.641 1 27.94 10 SER B CA 1
ATOM 3432 C C . SER B 1 10 ? 41 -47.406 -17.203 1 27.94 10 SER B C 1
ATOM 3434 O O . SER B 1 10 ? 39.906 -47.375 -16.656 1 27.94 10 SER B O 1
ATOM 3436 N N . ILE B 1 11 ? 41.344 -46.531 -18.156 1 26.55 11 ILE B N 1
ATOM 3437 C CA . ILE B 1 11 ? 40.312 -45.562 -18.5 1 26.55 11 ILE B CA 1
ATOM 3438 C C . ILE B 1 11 ? 39.188 -46.25 -19.234 1 26.55 11 ILE B C 1
ATOM 3440 O O . ILE B 1 11 ? 38.031 -45.781 -19.219 1 26.55 11 ILE B O 1
ATOM 3444 N N . LEU B 1 12 ? 39.469 -47.375 -19.922 1 26.39 12 LEU B N 1
ATOM 3445 C CA . LEU B 1 12 ? 38.406 -47.938 -20.75 1 26.39 12 LEU B CA 1
ATOM 3446 C C . LEU B 1 12 ? 37.406 -48.688 -19.875 1 26.39 12 LEU B C 1
ATOM 3448 O O . LEU B 1 12 ? 36.25 -48.844 -20.281 1 26.39 12 LEU B O 1
ATOM 3452 N N . ALA B 1 13 ? 37.844 -49.281 -18.766 1 27.69 13 ALA B N 1
ATOM 3453 C CA . ALA B 1 13 ? 37 -50.188 -18.016 1 27.69 13 ALA B CA 1
ATOM 3454 C C . ALA B 1 13 ? 35.875 -49.438 -17.297 1 27.69 13 ALA B C 1
ATOM 3456 O O . ALA B 1 13 ? 34.812 -49.969 -17.016 1 27.69 13 ALA B O 1
ATOM 3457 N N . TRP B 1 14 ? 36.25 -48.219 -16.812 1 26.67 14 TRP B N 1
ATOM 3458 C CA . TRP B 1 14 ? 35.281 -47.625 -15.914 1 26.67 14 TRP B CA 1
ATOM 3459 C C . TRP B 1 14 ? 34 -47.25 -16.656 1 26.67 14 TRP B C 1
ATOM 3461 O O . TRP B 1 14 ? 32.906 -47.375 -16.109 1 26.67 14 TRP B O 1
ATOM 3471 N N . SER B 1 15 ? 34.156 -46.844 -17.922 1 27.8 15 SER B N 1
ATOM 3472 C CA . SER B 1 15 ? 32.906 -46.312 -18.516 1 27.8 15 SER B CA 1
ATOM 3473 C C . SER B 1 15 ? 31.938 -47.438 -18.828 1 27.8 15 SER B C 1
ATOM 3475 O O . SER B 1 15 ? 30.75 -47.188 -19.094 1 27.8 15 SER B O 1
ATOM 3477 N N . CYS B 1 16 ? 32.406 -48.625 -19.016 1 27.5 16 CYS B N 1
ATOM 3478 C CA . CYS B 1 16 ? 31.453 -49.656 -19.453 1 27.5 16 CYS B CA 1
ATOM 3479 C C . CYS B 1 16 ? 30.625 -50.188 -18.281 1 27.5 16 CYS B C 1
ATOM 3481 O O . CYS B 1 16 ? 29.859 -51.125 -18.438 1 27.5 16 CYS B O 1
ATOM 3483 N N . LYS B 1 17 ? 30.984 -49.969 -17.016 1 32.38 17 LYS B N 1
ATOM 3484 C CA . LYS B 1 17 ? 30.25 -50.688 -15.992 1 32.38 17 LYS B CA 1
ATOM 3485 C C . LYS B 1 17 ? 28.797 -50.25 -15.93 1 32.38 17 LYS B C 1
ATOM 3487 O O . LYS B 1 17 ? 27.984 -50.844 -15.211 1 32.38 17 LYS B O 1
ATOM 3492 N N . ALA B 1 18 ? 28.484 -48.938 -16.203 1 28.88 18 ALA B N 1
ATOM 3493 C CA . ALA B 1 18 ? 27.047 -48.75 -16.172 1 28.88 18 ALA B CA 1
ATOM 3494 C C . ALA B 1 18 ? 26.359 -49.531 -17.297 1 28.88 18 ALA B C 1
ATOM 3496 O O . ALA B 1 18 ? 26.281 -49.031 -18.422 1 28.88 18 ALA B O 1
ATOM 3497 N N . GLN B 1 19 ? 26.719 -50.812 -17.469 1 30 19 GLN B N 1
ATOM 3498 C CA . GLN B 1 19 ? 26.156 -51.844 -18.344 1 30 19 GLN B CA 1
ATOM 3499 C C . GLN B 1 19 ? 24.656 -52 -18.125 1 30 19 GLN B C 1
ATOM 3501 O O . GLN B 1 19 ? 24.234 -52.688 -17.188 1 30 19 GLN B O 1
ATOM 3506 N N . ASN B 1 20 ? 23.906 -50.812 -18.047 1 28.67 20 ASN B N 1
ATOM 3507 C CA . ASN B 1 20 ? 22.484 -51.156 -17.969 1 28.67 20 ASN B CA 1
ATOM 3508 C C . ASN B 1 20 ? 22.109 -52.219 -19 1 28.67 20 ASN B C 1
ATOM 3510 O O . ASN B 1 20 ? 22.578 -52.156 -20.141 1 28.67 20 ASN B O 1
ATOM 3514 N N . ALA B 1 21 ? 21.75 -53.406 -18.547 1 33.25 21 ALA B N 1
ATOM 3515 C CA . ALA B 1 21 ? 21.234 -54.594 -19.234 1 33.25 21 ALA B CA 1
ATOM 3516 C C . ALA B 1 21 ? 20.375 -54.188 -20.438 1 33.25 21 ALA B C 1
ATOM 3518 O O . ALA B 1 21 ? 20.422 -54.844 -21.484 1 33.25 21 ALA B O 1
ATOM 3519 N N . GLU B 1 22 ? 19.656 -53.062 -20.234 1 33.38 22 GLU B N 1
ATOM 3520 C CA . GLU B 1 22 ? 18.734 -52.688 -21.297 1 33.38 22 GLU B CA 1
ATOM 3521 C C . GLU B 1 22 ? 19.484 -52.281 -22.578 1 33.38 22 GLU B C 1
ATOM 3523 O O . GLU B 1 22 ? 19.031 -52.594 -23.688 1 33.38 22 GLU B O 1
ATOM 3528 N N . CYS B 1 23 ? 20.688 -51.719 -22.406 1 29.41 23 CYS B N 1
ATOM 3529 C CA . CYS B 1 23 ? 21.469 -51.312 -23.578 1 29.41 23 CYS B CA 1
ATOM 3530 C C . CYS B 1 23 ? 22.016 -52.531 -24.312 1 29.41 23 CYS B C 1
ATOM 3532 O O . CYS B 1 23 ? 22.297 -52.469 -25.5 1 29.41 23 CYS B O 1
ATOM 3534 N N . LYS B 1 24 ? 22.219 -53.594 -23.5 1 37.16 24 LYS B N 1
ATOM 3535 C CA . LYS B 1 24 ? 22.734 -54.812 -24.172 1 37.16 24 LYS B CA 1
ATOM 3536 C C . LYS B 1 24 ? 21.672 -55.375 -25.109 1 37.16 24 LYS B C 1
ATOM 3538 O O . LYS B 1 24 ? 22 -55.812 -26.234 1 37.16 24 LYS B O 1
ATOM 3543 N N . THR B 1 25 ? 20.547 -55.469 -24.5 1 33.16 25 THR B N 1
ATOM 3544 C CA . THR B 1 25 ? 19.484 -56.094 -25.297 1 33.16 25 THR B CA 1
ATOM 3545 C C . THR B 1 25 ? 19.172 -55.25 -26.531 1 33.16 25 THR B C 1
ATOM 3547 O O . THR B 1 25 ? 18.875 -55.781 -27.594 1 33.16 25 THR B O 1
ATOM 3550 N N . GLN B 1 26 ? 19.203 -53.875 -26.312 1 30.53 26 GLN B N 1
ATOM 3551 C CA . GLN B 1 26 ? 18.922 -53.062 -27.484 1 30.53 26 GLN B CA 1
ATOM 3552 C C . GLN B 1 26 ? 20.047 -53.188 -28.516 1 30.53 26 GLN B C 1
ATOM 3554 O O . GLN B 1 26 ? 19.781 -53.125 -29.719 1 30.53 26 GLN B O 1
ATOM 3559 N N . ILE B 1 27 ? 21.25 -53.438 -28.031 1 33.34 27 ILE B N 1
ATOM 3560 C CA . ILE B 1 27 ? 22.359 -53.594 -28.953 1 33.34 27 ILE B CA 1
ATOM 3561 C C . ILE B 1 27 ? 22.188 -54.938 -29.688 1 33.34 27 ILE B C 1
ATOM 3563 O O . ILE B 1 27 ? 22.391 -55 -30.906 1 33.34 27 ILE B O 1
ATOM 3567 N N . GLU B 1 28 ? 21.875 -55.969 -28.922 1 33.91 28 GLU B N 1
ATOM 3568 C CA . GLU B 1 28 ? 21.766 -57.25 -29.609 1 33.91 28 GLU B CA 1
ATOM 3569 C C . GLU B 1 28 ? 20.625 -57.25 -30.625 1 33.91 28 GLU B C 1
ATOM 3571 O O . GLU B 1 28 ? 20.719 -57.844 -31.688 1 33.91 28 GLU B O 1
ATOM 3576 N N . SER B 1 29 ? 19.453 -56.656 -30.203 1 33.12 29 SER B N 1
ATOM 3577 C CA . SER B 1 29 ? 18.328 -56.656 -31.141 1 33.12 29 SER B CA 1
ATOM 3578 C C . SER B 1 29 ? 18.625 -55.781 -32.344 1 33.12 29 SER B C 1
ATOM 3580 O O . SER B 1 29 ? 18.109 -56.031 -33.438 1 33.12 29 SER B O 1
ATOM 3582 N N . ARG B 1 30 ? 19.297 -54.625 -32.125 1 29.92 30 ARG B N 1
ATOM 3583 C CA . ARG B 1 30 ? 19.547 -53.75 -33.281 1 29.92 30 ARG B CA 1
ATOM 3584 C C . ARG B 1 30 ? 20.844 -54.125 -34 1 29.92 30 ARG B C 1
ATOM 3586 O O . ARG B 1 30 ? 21.297 -53.406 -34.875 1 29.92 30 ARG B O 1
ATOM 3593 N N . ARG B 1 31 ? 21.531 -55.094 -33.5 1 34.25 31 ARG B N 1
ATOM 3594 C CA . ARG B 1 31 ? 22.656 -55.656 -34.25 1 34.25 31 ARG B CA 1
ATOM 3595 C C . ARG B 1 31 ? 22.266 -55.969 -35.688 1 34.25 31 ARG B C 1
ATOM 3597 O O . ARG B 1 31 ? 23.078 -55.812 -36.594 1 34.25 31 ARG B O 1
ATOM 3604 N N . GLU B 1 32 ? 21.078 -56.562 -35.688 1 31.56 32 GLU B N 1
ATOM 3605 C CA . GLU B 1 32 ? 20.672 -56.969 -37.031 1 31.56 32 GLU B CA 1
ATOM 3606 C C . GLU B 1 32 ? 20.547 -55.781 -37.969 1 31.56 32 GLU B C 1
ATOM 3608 O O . GLU B 1 32 ? 20.75 -55.906 -39.188 1 31.56 32 GLU B O 1
ATOM 3613 N N . ILE B 1 33 ? 20.109 -54.562 -37.469 1 31.58 33 ILE B N 1
ATOM 3614 C CA . ILE B 1 33 ? 19.922 -53.438 -38.375 1 31.58 33 ILE B CA 1
ATOM 3615 C C . ILE B 1 33 ? 21.281 -52.969 -38.906 1 31.58 33 ILE B C 1
ATOM 3617 O O . ILE B 1 33 ? 21.406 -52.531 -40.031 1 31.58 33 ILE B O 1
ATOM 3621 N N . PHE B 1 34 ? 22.266 -53.094 -38.062 1 31.19 34 PHE B N 1
ATOM 3622 C CA . PHE B 1 34 ? 23.547 -52.469 -38.438 1 31.19 34 PHE B CA 1
ATOM 3623 C C . PHE B 1 34 ? 24.266 -53.312 -39.469 1 31.19 34 PHE B C 1
ATOM 3625 O O . PHE B 1 34 ? 25.266 -52.875 -40.031 1 31.19 34 PHE B O 1
ATOM 3632 N N . PHE B 1 35 ? 24.016 -54.562 -39.531 1 33.03 35 PHE B N 1
ATOM 3633 C CA . PHE B 1 35 ? 24.828 -55.312 -40.5 1 33.03 35 PHE B CA 1
ATOM 3634 C C . PHE B 1 35 ? 24.656 -54.75 -41.906 1 33.03 35 PHE B C 1
ATOM 3636 O O . PHE B 1 35 ? 25.547 -54.875 -42.719 1 33.03 35 PHE B O 1
ATOM 3643 N N . GLY B 1 36 ? 23.375 -54.469 -42.312 1 32.06 36 GLY B N 1
ATOM 3644 C CA . GLY B 1 36 ? 23.125 -54.125 -43.719 1 32.06 36 GLY B CA 1
ATOM 3645 C C . GLY B 1 36 ? 23.484 -52.688 -44.031 1 32.06 36 GLY B C 1
ATOM 3646 O O . GLY B 1 36 ? 23.141 -52.188 -45.125 1 32.06 36 GLY B O 1
ATOM 3647 N N . PHE B 1 37 ? 23.719 -51.844 -43.031 1 30.95 37 PHE B N 1
ATOM 3648 C CA . PHE B 1 37 ? 23.812 -50.438 -43.406 1 30.95 37 PHE B CA 1
ATOM 3649 C C . PHE B 1 37 ? 25.125 -50.188 -44.156 1 30.95 37 PHE B C 1
ATOM 3651 O O . PHE B 1 37 ? 26.203 -50.469 -43.656 1 30.95 37 PHE B O 1
ATOM 3658 N N . SER B 1 38 ? 25.109 -50.375 -45.469 1 32.53 38 SER B N 1
ATOM 3659 C CA . SER B 1 38 ? 26.188 -50.031 -46.406 1 32.53 38 SER B CA 1
ATOM 3660 C C . SER B 1 38 ? 26.75 -48.656 -46.094 1 32.53 38 SER B C 1
ATOM 3662 O O . SER B 1 38 ? 26.062 -47.812 -45.531 1 32.53 38 SER B O 1
ATOM 3664 N N . LEU B 1 39 ? 28.031 -48.438 -46.188 1 32.09 39 LEU B N 1
ATOM 3665 C CA . LEU B 1 39 ? 28.797 -47.188 -46.094 1 32.09 39 LEU B CA 1
ATOM 3666 C C . LEU B 1 39 ? 28.031 -46.031 -46.688 1 32.09 39 LEU B C 1
ATOM 3668 O O . LEU B 1 39 ? 28.234 -44.875 -46.312 1 32.09 39 LEU B O 1
ATOM 3672 N N . ARG B 1 40 ? 27.188 -46.312 -47.656 1 35.72 40 ARG B N 1
ATOM 3673 C CA . ARG B 1 40 ? 26.453 -45.25 -48.375 1 35.72 40 ARG B CA 1
ATOM 3674 C C . ARG B 1 40 ? 25.422 -44.625 -47.438 1 35.72 40 ARG B C 1
ATOM 3676 O O . ARG B 1 40 ? 25.188 -43.406 -47.531 1 35.72 40 ARG B O 1
ATOM 3683 N N . LYS B 1 41 ? 24.828 -45.469 -46.781 1 34.12 41 LYS B N 1
ATOM 3684 C CA . LYS B 1 41 ? 23.766 -44.906 -45.938 1 34.12 41 LYS B CA 1
ATOM 3685 C C . LYS B 1 41 ? 24.344 -44 -44.844 1 34.12 41 LYS B C 1
ATOM 3687 O O . LYS B 1 41 ? 23.734 -43 -44.469 1 34.12 41 LYS B O 1
ATOM 3692 N N . LEU B 1 42 ? 25.562 -44.375 -44.312 1 35 42 LEU B N 1
ATOM 3693 C CA . LEU B 1 42 ? 26.188 -43.469 -43.375 1 35 42 LEU B CA 1
ATOM 3694 C C . LEU B 1 42 ? 26.578 -42.156 -44.031 1 35 42 LEU B C 1
ATOM 3696 O O . LEU B 1 42 ? 26.469 -41.094 -43.438 1 35 42 LEU B O 1
ATOM 3700 N N . GLU B 1 43 ? 26.953 -42.188 -45.281 1 37.69 43 GLU B N 1
ATOM 3701 C CA . GLU B 1 43 ? 27.281 -40.969 -46 1 37.69 43 GLU B CA 1
ATOM 3702 C C . GLU B 1 43 ? 26.078 -40.031 -46.094 1 37.69 43 GLU B C 1
ATOM 3704 O O . GLU B 1 43 ? 26.219 -38.812 -45.969 1 37.69 43 GLU B O 1
ATOM 3709 N N . ASN B 1 44 ? 24.875 -40.562 -46.312 1 35.34 44 ASN B N 1
ATOM 3710 C CA . ASN B 1 44 ? 23.688 -39.719 -46.438 1 35.34 44 ASN B CA 1
ATOM 3711 C C . ASN B 1 44 ? 23.266 -39.125 -45.094 1 35.34 44 ASN B C 1
ATOM 3713 O O . ASN B 1 44 ? 22.688 -38.031 -45.062 1 35.34 44 ASN B O 1
ATOM 3717 N N . LEU B 1 45 ? 23.391 -39.906 -44 1 33.34 45 LEU B N 1
ATOM 3718 C CA . LEU B 1 45 ? 23 -39.375 -42.719 1 33.34 45 LEU B CA 1
ATOM 3719 C C . LEU B 1 45 ? 23.922 -38.219 -42.312 1 33.34 45 LEU B C 1
ATOM 3721 O O . LEU B 1 45 ? 23.469 -37.25 -41.719 1 33.34 45 LEU B O 1
ATOM 3725 N N . VAL B 1 46 ? 25.188 -38.375 -42.656 1 33.75 46 VAL B N 1
ATOM 3726 C CA . VAL B 1 46 ? 26.125 -37.281 -42.375 1 33.75 46 VAL B CA 1
ATOM 3727 C C . VAL B 1 46 ? 25.797 -36.062 -43.188 1 33.75 46 VAL B C 1
ATOM 3729 O O . VAL B 1 46 ? 25.984 -34.938 -42.75 1 33.75 46 VAL B O 1
ATOM 3732 N N . HIS B 1 47 ? 25.234 -36.312 -44.406 1 34.5 47 HIS B N 1
ATOM 3733 C CA . HIS B 1 47 ? 24.922 -35.156 -45.219 1 34.5 47 HIS B CA 1
ATOM 3734 C C . HIS B 1 47 ? 23.812 -34.312 -44.594 1 34.5 47 HIS B C 1
ATOM 3736 O O . HIS B 1 47 ? 23.703 -33.125 -44.875 1 34.5 47 HIS B O 1
ATOM 3742 N N . TYR B 1 48 ? 22.828 -35.062 -43.969 1 31.36 48 TYR B N 1
ATOM 3743 C CA . TYR B 1 48 ? 21.703 -34.25 -43.594 1 31.36 48 TYR B CA 1
ATOM 3744 C C . TYR B 1 48 ? 22.078 -33.281 -42.469 1 31.36 48 TYR B C 1
ATOM 3746 O O . TYR B 1 48 ? 21.516 -32.188 -42.344 1 31.36 48 TYR B O 1
ATOM 3754 N N . ASN B 1 49 ? 22.5 -33.844 -41.375 1 29.59 49 ASN B N 1
ATOM 3755 C CA . ASN B 1 49 ? 22.531 -32.969 -40.219 1 29.59 49 ASN B CA 1
ATOM 3756 C C . ASN B 1 49 ? 23.781 -32.094 -40.25 1 29.59 49 ASN B C 1
ATOM 3758 O O . ASN B 1 49 ? 24.812 -32.469 -39.688 1 29.59 49 ASN B O 1
ATOM 3762 N N . GLY B 1 50 ? 23.781 -30.984 -41.281 1 33.09 50 GLY B N 1
ATOM 3763 C CA . GLY B 1 50 ? 24.656 -29.844 -41.438 1 33.09 50 GLY B CA 1
ATOM 3764 C C . GLY B 1 50 ? 26.031 -30.031 -40.812 1 33.09 50 GLY B C 1
ATOM 3765 O O . GLY B 1 50 ? 26.781 -29.062 -40.656 1 33.09 50 GLY B O 1
ATOM 3766 N N . LEU B 1 51 ? 26.125 -31.047 -39.969 1 32.34 51 LEU B N 1
ATOM 3767 C CA . LEU B 1 51 ? 27.391 -31.062 -39.25 1 32.34 51 LEU B CA 1
ATOM 3768 C C . LEU B 1 51 ? 28.547 -31.312 -40.219 1 32.34 51 LEU B C 1
ATOM 3770 O O . LEU B 1 51 ? 28.484 -32.219 -41.062 1 32.34 51 LEU B O 1
ATOM 3774 N N . ASN B 1 52 ? 29.297 -30.234 -40.688 1 32.81 52 ASN B N 1
ATOM 3775 C CA . ASN B 1 52 ? 30.594 -30.234 -41.375 1 32.81 52 ASN B CA 1
ATOM 3776 C C . ASN B 1 52 ? 31.531 -31.297 -40.812 1 32.81 52 ASN B C 1
ATOM 3778 O O . ASN B 1 52 ? 32.75 -31.203 -40.938 1 32.81 52 ASN B O 1
ATOM 3782 N N . ALA B 1 53 ? 31.094 -32 -39.719 1 32.09 53 ALA B N 1
ATOM 3783 C CA . ALA B 1 53 ? 31.969 -33.031 -39.219 1 32.09 53 ALA B CA 1
ATOM 3784 C C . ALA B 1 53 ? 32.281 -34.062 -40.281 1 32.09 53 ALA B C 1
ATOM 3786 O O . ALA B 1 53 ? 32.5 -35.25 -40 1 32.09 53 ALA B O 1
ATOM 3787 N N . LYS B 1 54 ? 31.969 -33.656 -41.625 1 38.75 54 LYS B N 1
ATOM 3788 C CA . LYS B 1 54 ? 32.281 -34.469 -42.781 1 38.75 54 LYS B CA 1
ATOM 3789 C C . LYS B 1 54 ? 33.719 -34.969 -42.75 1 38.75 54 LYS B C 1
ATOM 3791 O O . LYS B 1 54 ? 33.969 -36.125 -43.094 1 38.75 54 LYS B O 1
ATOM 3796 N N . CYS B 1 55 ? 34.531 -33.938 -42.5 1 35.03 55 CYS B N 1
ATOM 3797 C CA . CYS B 1 55 ? 35.906 -34.125 -42.875 1 35.03 55 CYS B CA 1
ATOM 3798 C C . CYS B 1 55 ? 36.594 -35.156 -42 1 35.03 55 CYS B C 1
ATOM 3800 O O . CYS B 1 55 ? 37.375 -35.969 -42.469 1 35.03 55 CYS B O 1
ATOM 3802 N N . GLN B 1 56 ? 36.375 -34.938 -40.625 1 34.56 56 GLN B N 1
ATOM 3803 C CA . GLN B 1 56 ? 37.281 -35.719 -39.781 1 34.56 56 GLN B CA 1
ATOM 3804 C C . GLN B 1 56 ? 36.875 -37.188 -39.75 1 34.56 56 GLN B C 1
ATOM 3806 O O . GLN B 1 56 ? 37.719 -38.062 -39.75 1 34.56 56 GLN B O 1
ATOM 3811 N N . ILE B 1 57 ? 35.5 -37.406 -39.781 1 38.88 57 ILE B N 1
ATOM 3812 C CA . ILE B 1 57 ? 35.062 -38.812 -39.719 1 38.88 57 ILE B CA 1
ATOM 3813 C C . ILE B 1 57 ? 35.375 -39.5 -41.031 1 38.88 57 ILE B C 1
ATOM 3815 O O . ILE B 1 57 ? 35.812 -40.656 -41.031 1 38.88 57 ILE B O 1
ATOM 3819 N N . CYS B 1 58 ? 35.094 -38.719 -42.094 1 38.62 58 CYS B N 1
ATOM 3820 C CA . CYS B 1 58 ? 35.469 -39.281 -43.406 1 38.62 58 CYS B CA 1
ATOM 3821 C C . CYS B 1 58 ? 36.938 -39.594 -43.438 1 38.62 58 CYS B C 1
ATOM 3823 O O . CYS B 1 58 ? 37.344 -40.594 -44.062 1 38.62 58 CYS B O 1
ATOM 3825 N N . GLY B 1 59 ? 37.781 -38.719 -42.844 1 40.91 59 GLY B N 1
ATOM 3826 C CA . GLY B 1 59 ? 39.188 -39 -42.844 1 40.91 59 GLY B CA 1
ATOM 3827 C C . GLY B 1 59 ? 39.531 -40.25 -42.062 1 40.91 59 GLY B C 1
ATOM 3828 O O . GLY B 1 59 ? 40.375 -41.031 -42.469 1 40.91 59 GLY B O 1
ATOM 3829 N N . ILE B 1 60 ? 38.812 -40.438 -40.938 1 43.5 60 ILE B N 1
ATOM 3830 C CA . ILE B 1 60 ? 39.094 -41.594 -40.125 1 43.5 60 ILE B CA 1
ATOM 3831 C C . ILE B 1 60 ? 38.594 -42.875 -40.812 1 43.5 60 ILE B C 1
ATOM 3833 O O . ILE B 1 60 ? 39.312 -43.875 -40.875 1 43.5 60 ILE B O 1
ATOM 3837 N N . LEU B 1 61 ? 37.406 -42.688 -41.5 1 40.75 61 LEU B N 1
ATOM 3838 C CA . LEU B 1 61 ? 36.906 -43.844 -42.219 1 40.75 61 LEU B CA 1
ATOM 3839 C C . LEU B 1 61 ? 37.781 -44.188 -43.406 1 40.75 61 LEU B C 1
ATOM 3841 O O . LEU B 1 61 ? 38 -45.375 -43.719 1 40.75 61 LEU B O 1
ATOM 3845 N N . LYS B 1 62 ? 38.25 -43.125 -44.031 1 44.94 62 LYS B N 1
ATOM 3846 C CA . LYS B 1 62 ? 39.188 -43.344 -45.125 1 44.94 62 LYS B CA 1
ATOM 3847 C C . LYS B 1 62 ? 40.469 -44.031 -44.656 1 44.94 62 LYS B C 1
ATOM 3849 O O . LYS B 1 62 ? 41 -44.906 -45.312 1 44.94 62 LYS B O 1
ATOM 3854 N N . VAL B 1 63 ? 40.938 -43.531 -43.562 1 44 63 VAL B N 1
ATOM 3855 C CA . VAL B 1 63 ? 42.156 -44.156 -43 1 44 63 VAL B CA 1
ATOM 3856 C C . VAL B 1 63 ? 41.906 -45.594 -42.625 1 44 63 VAL B C 1
ATOM 3858 O O . VAL B 1 63 ? 42.719 -46.469 -42.844 1 44 63 VAL B O 1
ATOM 3861 N N . LEU B 1 64 ? 40.656 -45.75 -42.125 1 44.94 64 LEU B N 1
ATOM 3862 C CA . LEU B 1 64 ? 40.312 -47.125 -41.719 1 44.94 64 LEU B CA 1
ATOM 3863 C C . LEU B 1 64 ? 40.125 -48 -42.938 1 44.94 64 LEU B C 1
ATOM 3865 O O . LEU B 1 64 ? 40.5 -49.188 -42.938 1 44.94 64 LEU B O 1
ATOM 3869 N N . ASP B 1 65 ? 39.5 -47.438 -43.969 1 46.12 65 ASP B N 1
ATOM 3870 C CA . ASP B 1 65 ? 39.344 -48.188 -45.219 1 46.12 65 ASP B CA 1
ATOM 3871 C C . ASP B 1 65 ? 40.719 -48.5 -45.844 1 46.12 65 ASP B C 1
ATOM 3873 O O . ASP B 1 65 ? 40.906 -49.562 -46.406 1 46.12 65 ASP B O 1
ATOM 3877 N N . ASN B 1 66 ? 41.562 -47.469 -45.906 1 46.03 66 ASN B N 1
ATOM 3878 C CA . ASN B 1 66 ? 42.844 -47.688 -46.562 1 46.03 66 ASN B CA 1
ATOM 3879 C C . ASN B 1 66 ? 43.75 -48.656 -45.781 1 46.03 66 ASN B C 1
ATOM 3881 O O . ASN B 1 66 ? 44.719 -49.188 -46.312 1 46.03 66 ASN B O 1
ATOM 3885 N N . HIS B 1 67 ? 43.688 -48.594 -44.438 1 43.41 67 HIS B N 1
ATOM 3886 C CA . HIS B 1 67 ? 44.625 -49.438 -43.688 1 43.41 67 HIS B CA 1
ATOM 3887 C C . HIS B 1 67 ? 43.969 -50.75 -43.25 1 43.41 67 HIS B C 1
ATOM 3889 O O . HIS B 1 67 ? 44.469 -51.438 -42.375 1 43.41 67 HIS B O 1
ATOM 3895 N N . ARG B 1 68 ? 43.344 -51.562 -44.094 1 42.97 68 ARG B N 1
ATOM 3896 C CA . ARG B 1 68 ? 42.906 -52.938 -43.938 1 42.97 68 ARG B CA 1
ATOM 3897 C C . ARG B 1 68 ? 42.625 -53.25 -42.438 1 42.97 68 ARG B C 1
ATOM 3899 O O . ARG B 1 68 ? 43.25 -54.188 -41.906 1 42.97 68 ARG B O 1
ATOM 3906 N N . VAL B 1 69 ? 42.25 -52.219 -41.656 1 41.91 69 VAL B N 1
ATOM 3907 C CA . VAL B 1 69 ? 42.031 -52.438 -40.219 1 41.91 69 VAL B CA 1
ATOM 3908 C C . VAL B 1 69 ? 40.969 -53.531 -40.031 1 41.91 69 VAL B C 1
ATOM 3910 O O . VAL B 1 69 ? 39.969 -53.562 -40.75 1 41.91 69 VAL B O 1
ATOM 3913 N N . THR B 1 70 ? 41.375 -54.719 -39.469 1 47.09 70 THR B N 1
ATOM 3914 C CA . THR B 1 70 ? 40.594 -55.906 -39.25 1 47.09 70 THR B CA 1
ATOM 3915 C C . THR B 1 70 ? 39.219 -55.562 -38.688 1 47.09 70 THR B C 1
ATOM 3917 O O . THR B 1 70 ? 39.031 -54.5 -38.094 1 47.09 70 THR B O 1
ATOM 3920 N N . GLU B 1 71 ? 38.188 -56.375 -39.031 1 49.28 71 GLU B N 1
ATOM 3921 C CA . GLU B 1 71 ? 36.781 -56.25 -38.688 1 49.28 71 GLU B CA 1
ATOM 3922 C C . GLU B 1 71 ? 36.594 -55.875 -37.219 1 49.28 71 GLU B C 1
ATOM 3924 O O . GLU B 1 71 ? 35.719 -55.062 -36.906 1 49.28 71 GLU B O 1
ATOM 3929 N N . ARG B 1 72 ? 37.469 -56.375 -36.406 1 51.03 72 ARG B N 1
ATOM 3930 C CA . ARG B 1 72 ? 37.375 -56.156 -34.969 1 51.03 72 ARG B CA 1
ATOM 3931 C C . ARG B 1 72 ? 37.75 -54.719 -34.594 1 51.03 72 ARG B C 1
ATOM 3933 O O . ARG B 1 72 ? 37.125 -54.094 -33.719 1 51.03 72 ARG B O 1
ATOM 3940 N N . ILE B 1 73 ? 38.75 -54.219 -35.25 1 49.53 73 ILE B N 1
ATOM 3941 C CA . I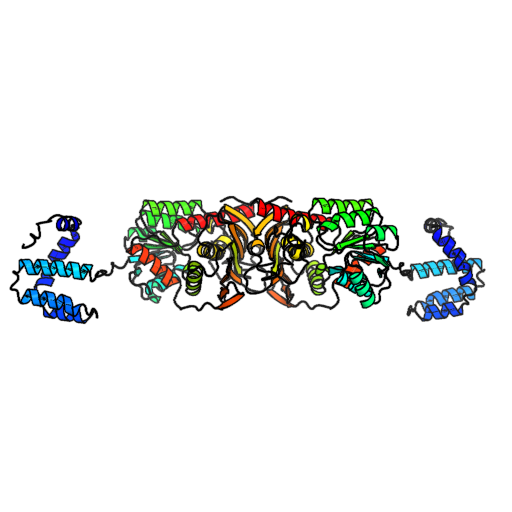LE B 1 73 ? 39.219 -52.875 -35 1 49.53 73 ILE B CA 1
ATOM 3942 C C . ILE B 1 73 ? 38.25 -51.875 -35.594 1 49.53 73 ILE B C 1
ATOM 3944 O O . ILE B 1 73 ? 37.969 -50.812 -35 1 49.53 73 ILE B O 1
ATOM 3948 N N . GLN B 1 74 ? 37.688 -52.25 -36.719 1 46 74 GLN B N 1
ATOM 3949 C CA . GLN B 1 74 ? 36.656 -51.406 -37.344 1 46 74 GLN B CA 1
ATOM 3950 C C . GLN B 1 74 ? 35.438 -51.281 -36.438 1 46 74 GLN B C 1
ATOM 3952 O O . GLN B 1 74 ? 34.875 -50.188 -36.312 1 46 74 GLN B O 1
ATOM 3957 N N . GLU B 1 75 ? 35.156 -52.438 -35.781 1 48.56 75 GLU B N 1
ATOM 3958 C CA . GLU B 1 75 ? 34.062 -52.406 -34.844 1 48.56 75 GLU B CA 1
ATOM 3959 C C . GLU B 1 75 ? 34.375 -51.531 -33.656 1 48.56 75 GLU B C 1
ATOM 3961 O O . GLU B 1 75 ? 33.5 -50.75 -33.188 1 48.56 75 GLU B O 1
ATOM 3966 N N . LYS B 1 76 ? 35.5 -51.531 -33.25 1 51.31 76 LYS B N 1
ATOM 3967 C CA . LYS B 1 76 ? 35.875 -50.719 -32.062 1 51.31 76 LYS B CA 1
ATOM 3968 C C . LYS B 1 76 ? 35.938 -49.25 -32.438 1 51.31 76 LYS B C 1
ATOM 3970 O O . LYS B 1 76 ? 35.531 -48.375 -31.656 1 51.31 76 LYS B O 1
ATOM 3975 N N . ILE B 1 77 ? 36.438 -49.188 -33.562 1 49.97 77 ILE B N 1
ATOM 3976 C CA . ILE B 1 77 ? 36.562 -47.812 -34.031 1 49.97 77 ILE B CA 1
ATOM 3977 C C . ILE B 1 77 ? 35.156 -47.25 -34.312 1 49.97 77 ILE B C 1
ATOM 3979 O O . ILE B 1 77 ? 34.875 -46.094 -33.969 1 49.97 77 ILE B O 1
ATOM 3983 N N . SER B 1 78 ? 34.375 -48.094 -34.938 1 46.12 78 SER B N 1
ATOM 3984 C CA . SER B 1 78 ? 33 -47.656 -35.188 1 46.12 78 SER B CA 1
ATOM 3985 C C . SER B 1 78 ? 32.25 -47.375 -33.906 1 46.12 78 SER B C 1
ATOM 3987 O O . SER B 1 78 ? 31.547 -46.375 -33.781 1 46.12 78 SER B O 1
ATOM 3989 N N . VAL B 1 79 ? 32.438 -48.281 -32.938 1 48.38 79 VAL B N 1
ATOM 3990 C CA . VAL B 1 79 ? 31.828 -48.094 -31.625 1 48.38 79 VAL B CA 1
ATOM 3991 C C . VAL B 1 79 ? 32.438 -46.875 -30.938 1 48.38 79 VAL B C 1
ATOM 3993 O O . VAL B 1 79 ? 31.703 -46.062 -30.359 1 48.38 79 VAL B O 1
ATOM 3996 N N . THR B 1 80 ? 33.688 -46.75 -31.047 1 48.69 80 THR B N 1
ATOM 3997 C CA . THR B 1 80 ? 34.375 -45.594 -30.438 1 48.69 80 THR B CA 1
ATOM 3998 C C . THR B 1 80 ? 34 -44.312 -31.172 1 48.69 80 THR B C 1
ATOM 4000 O O . THR B 1 80 ? 33.75 -43.281 -30.547 1 48.69 80 THR B O 1
ATOM 4003 N N . LEU B 1 81 ? 34.062 -44.344 -32.438 1 47.69 81 LEU B N 1
ATOM 4004 C CA . LEU B 1 81 ? 33.625 -43.156 -33.219 1 47.69 81 LEU B CA 1
ATOM 4005 C C . LEU B 1 81 ? 32.156 -42.844 -32.969 1 47.69 81 LEU B C 1
ATOM 4007 O O . LEU B 1 81 ? 31.781 -41.688 -32.875 1 47.69 81 LEU B O 1
ATOM 4011 N N . TRP B 1 82 ? 31.312 -43.938 -32.938 1 43.81 82 TRP B N 1
ATOM 4012 C CA . TRP B 1 82 ? 29.922 -43.781 -32.5 1 43.81 82 TRP B CA 1
ATOM 4013 C C . TRP B 1 82 ? 29.859 -43.188 -31.109 1 43.81 82 TRP B C 1
ATOM 4015 O O . TRP B 1 82 ? 29.078 -42.25 -30.859 1 43.81 82 TRP B O 1
ATOM 4025 N N . PHE B 1 83 ? 30.672 -43.625 -30.234 1 45.31 83 PHE B N 1
ATOM 4026 C CA . PHE B 1 83 ? 30.734 -43.031 -28.906 1 45.31 83 PHE B CA 1
ATOM 4027 C C . PHE B 1 83 ? 31.266 -41.625 -28.953 1 45.31 83 PHE B C 1
ATOM 4029 O O . PHE B 1 83 ? 30.734 -40.719 -28.281 1 45.31 83 PHE B O 1
ATOM 4036 N N . ILE B 1 84 ? 32.312 -41.406 -29.594 1 46.56 84 ILE B N 1
ATOM 4037 C CA . ILE B 1 84 ? 32.875 -40.062 -29.781 1 46.56 84 ILE B CA 1
ATOM 4038 C C . ILE B 1 84 ? 31.875 -39.219 -30.562 1 46.56 84 ILE B C 1
ATOM 4040 O O . ILE B 1 84 ? 31.656 -38.062 -30.234 1 46.56 84 ILE B O 1
ATOM 4044 N N . PHE B 1 85 ? 31.391 -39.75 -31.75 1 40.81 85 PHE B N 1
ATOM 4045 C CA . PHE B 1 85 ? 30.312 -39.062 -32.438 1 40.81 85 PHE B CA 1
ATOM 4046 C C . PHE B 1 85 ? 29.125 -38.844 -31.516 1 40.81 85 PHE B C 1
ATOM 4048 O O . PHE B 1 85 ? 28.547 -37.781 -31.484 1 40.81 85 PHE B O 1
ATOM 4055 N N . CYS B 1 86 ? 28.703 -40 -30.906 1 39.28 86 CYS B N 1
ATOM 4056 C CA . CYS B 1 86 ? 27.672 -39.844 -29.891 1 39.28 86 CYS B CA 1
ATOM 4057 C C . CYS B 1 86 ? 28.125 -38.906 -2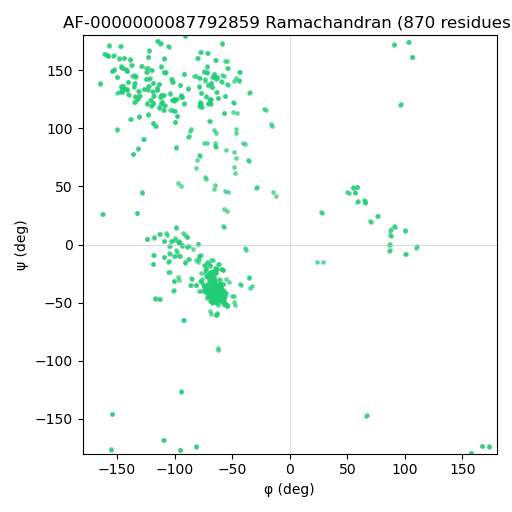8.781 1 39.28 86 CYS B C 1
ATOM 4059 O O . CYS B 1 86 ? 27.344 -38.094 -28.281 1 39.28 86 CYS B O 1
ATOM 4061 N N . GLU B 1 87 ? 29.312 -39.062 -28.234 1 39.16 87 GLU B N 1
ATOM 4062 C CA . GLU B 1 87 ? 29.828 -38.125 -27.234 1 39.16 87 GLU B CA 1
ATOM 4063 C C . GLU B 1 87 ? 30.031 -36.719 -27.828 1 39.16 87 GLU B C 1
ATOM 4065 O O . GLU B 1 87 ? 29.75 -35.719 -27.188 1 39.16 87 GLU B O 1
ATOM 4070 N N . LYS B 1 88 ? 30.859 -36.719 -28.781 1 41.31 88 LYS B N 1
ATOM 4071 C CA . LYS B 1 88 ? 31.125 -35.406 -29.391 1 41.31 88 LYS B CA 1
ATOM 4072 C C . LYS B 1 88 ? 29.859 -34.844 -30.031 1 41.31 88 LYS B C 1
ATOM 4074 O O . LYS B 1 88 ? 29.719 -33.625 -30.156 1 41.31 88 LYS B O 1
ATOM 4079 N N . HIS B 1 89 ? 29.328 -35.562 -30.938 1 34.56 89 HIS B N 1
ATOM 4080 C CA . HIS B 1 89 ? 27.938 -35.25 -31.234 1 34.56 89 HIS B CA 1
ATOM 4081 C C . HIS B 1 89 ? 27.016 -35.75 -30.125 1 34.56 89 HIS B C 1
ATOM 4083 O O . HIS B 1 89 ? 26.891 -36.969 -29.906 1 34.56 89 HIS B O 1
ATOM 4089 N N . SER B 1 90 ? 27.141 -35.375 -28.922 1 36.44 90 SER B N 1
ATOM 4090 C CA . SER B 1 90 ? 26.125 -35.531 -27.891 1 36.44 90 SER B CA 1
ATOM 4091 C C . SER B 1 90 ? 24.781 -35.938 -28.5 1 36.44 90 SER B C 1
ATOM 4093 O O . SER B 1 90 ? 24 -35.062 -28.891 1 36.44 90 SER B O 1
ATOM 4095 N N . MET B 1 91 ? 24.812 -36.844 -29.453 1 33.38 91 MET B N 1
ATOM 4096 C CA . MET B 1 91 ? 23.453 -37.188 -29.891 1 33.38 91 MET B CA 1
ATOM 4097 C C . MET B 1 91 ? 22.484 -37.188 -28.719 1 33.38 91 MET B C 1
ATOM 4099 O O . MET B 1 91 ? 22.641 -37.969 -27.781 1 33.38 91 MET B O 1
ATOM 4103 N N . ASN B 1 92 ? 22.141 -36.188 -28.219 1 36.62 92 ASN B N 1
ATOM 4104 C CA . ASN B 1 92 ? 20.953 -36.031 -27.391 1 36.62 92 ASN B CA 1
ATOM 4105 C C . ASN B 1 92 ? 19.859 -37.031 -27.781 1 36.62 92 ASN B C 1
ATOM 4107 O O . ASN B 1 92 ? 19.281 -36.938 -28.859 1 36.62 92 ASN B O 1
ATOM 4111 N N . PHE B 1 93 ? 20.141 -38.438 -27.938 1 37.97 93 PHE B N 1
ATOM 4112 C CA . PHE B 1 93 ? 18.938 -39.25 -28.062 1 37.97 93 PHE B CA 1
ATOM 4113 C C . PHE B 1 93 ? 17.703 -38.5 -27.609 1 37.97 93 PHE B C 1
ATOM 4115 O O . PHE B 1 93 ? 17.719 -37.875 -26.547 1 37.97 93 PHE B O 1
ATOM 4122 N N . PRO B 1 94 ? 17 -38.094 -28.562 1 47.66 94 PRO B N 1
ATOM 4123 C CA . PRO B 1 94 ? 15.797 -37.375 -28.078 1 47.66 94 PRO B CA 1
ATOM 4124 C C . PRO B 1 94 ? 15.172 -38.062 -26.859 1 47.66 94 PRO B C 1
ATOM 4126 O O . PRO B 1 94 ? 14.953 -39.281 -26.891 1 47.66 94 PRO B O 1
ATOM 4129 N N . LEU B 1 95 ? 15.539 -37.812 -25.703 1 60.5 95 LEU B N 1
ATOM 4130 C CA . LEU B 1 95 ? 14.836 -38.312 -24.531 1 60.5 95 LEU B CA 1
ATOM 4131 C C . LEU B 1 95 ? 13.391 -38.656 -24.859 1 60.5 95 LEU B C 1
ATOM 4133 O O . LEU B 1 95 ? 12.766 -38 -25.703 1 60.5 95 LEU B O 1
ATOM 4137 N N . SER B 1 96 ? 12.922 -39.969 -24.75 1 81.38 96 SER B N 1
ATOM 4138 C CA . SER B 1 96 ? 11.516 -40.344 -24.891 1 81.38 96 SER B CA 1
ATOM 4139 C C . SER B 1 96 ? 10.602 -39.25 -24.328 1 81.38 96 SER B C 1
ATOM 4141 O O . SER B 1 96 ? 10.914 -38.656 -23.297 1 81.38 96 SER B O 1
ATOM 4143 N N . PRO B 1 97 ? 9.648 -38.938 -25.172 1 93.12 97 PRO B N 1
ATOM 4144 C CA . PRO B 1 97 ? 8.742 -37.906 -24.672 1 93.12 97 PRO B CA 1
ATOM 4145 C C . PRO B 1 97 ? 8.125 -38.25 -23.312 1 93.12 97 PRO B C 1
ATOM 4147 O O . PRO B 1 97 ? 7.852 -39.438 -23.062 1 93.12 97 PRO B O 1
ATOM 4150 N N . VAL B 1 98 ? 8.055 -37.344 -22.484 1 97.88 98 VAL B N 1
ATOM 4151 C CA . VAL B 1 98 ? 7.363 -37.5 -21.203 1 97.88 98 VAL B CA 1
ATOM 4152 C C . VAL B 1 98 ? 5.859 -37.625 -21.438 1 97.88 98 VAL B C 1
ATOM 4154 O O . VAL B 1 98 ? 5.258 -36.75 -22.078 1 97.88 98 VAL B O 1
ATOM 4157 N N . ARG B 1 99 ? 5.207 -38.719 -21.031 1 98.25 99 ARG B N 1
ATOM 4158 C CA . ARG B 1 99 ? 3.754 -38.844 -21.094 1 98.25 99 ARG B CA 1
ATOM 4159 C C . ARG B 1 99 ? 3.082 -38.062 -19.969 1 98.25 99 ARG B C 1
ATOM 4161 O O . ARG B 1 99 ? 3.293 -38.375 -18.781 1 98.25 99 ARG B O 1
ATOM 4168 N N . VAL B 1 100 ? 2.223 -37.125 -20.406 1 98.69 100 VAL B N 1
ATOM 4169 C CA . VAL B 1 100 ? 1.667 -36.219 -19.406 1 98.69 100 VAL B CA 1
ATOM 4170 C C . VAL B 1 100 ? 0.16 -36.438 -19.297 1 98.69 100 VAL B C 1
ATOM 4172 O O . VAL B 1 100 ? -0.533 -36.562 -20.297 1 98.69 100 VAL B O 1
ATOM 4175 N N . GLY B 1 101 ? -0.302 -36.5 -18.047 1 98.75 101 GLY B N 1
ATOM 4176 C CA . GLY B 1 101 ? -1.725 -36.406 -17.766 1 98.75 101 GLY B CA 1
ATOM 4177 C C . GLY B 1 101 ? -2.15 -35.062 -17.25 1 98.75 101 GLY B C 1
ATOM 4178 O O . GLY B 1 101 ? -1.434 -34.438 -16.453 1 98.75 101 GLY B O 1
ATOM 4179 N N . VAL B 1 102 ? -3.334 -34.562 -17.703 1 98.75 102 VAL B N 1
ATOM 4180 C CA . VAL B 1 102 ? -3.91 -33.344 -17.172 1 98.75 102 VAL B CA 1
ATOM 4181 C C . VAL B 1 102 ? -5.156 -33.656 -16.344 1 98.75 102 VAL B C 1
ATOM 4183 O O . VAL B 1 102 ? -6.133 -34.188 -16.875 1 98.75 102 VAL B O 1
ATOM 4186 N N . ILE B 1 103 ? -5.008 -33.344 -15.07 1 98.75 103 ILE B N 1
ATOM 4187 C CA . ILE B 1 103 ? -6.109 -33.594 -14.156 1 98.75 103 ILE B CA 1
ATOM 4188 C C . ILE B 1 103 ? -6.836 -32.281 -13.852 1 98.75 103 ILE B C 1
ATOM 4190 O O . ILE B 1 103 ? -6.301 -31.422 -13.156 1 98.75 103 ILE B O 1
ATOM 4194 N N . GLY B 1 104 ? -8.07 -32.188 -14.25 1 97.88 104 GLY B N 1
ATOM 4195 C CA . GLY B 1 104 ? -8.828 -30.938 -14.25 1 97.88 104 GLY B CA 1
ATOM 4196 C C . GLY B 1 104 ? -8.812 -30.234 -15.594 1 97.88 104 GLY B C 1
ATOM 4197 O O . GLY B 1 104 ? -7.758 -29.828 -16.078 1 97.88 104 GLY B O 1
ATOM 4198 N N . ALA B 1 105 ? -10.016 -30.047 -16.156 1 94.62 105 ALA B N 1
ATOM 4199 C CA . ALA B 1 105 ? -10.07 -29.547 -17.531 1 94.62 105 ALA B CA 1
ATOM 4200 C C . ALA B 1 105 ? -10.461 -28.078 -17.578 1 94.62 105 ALA B C 1
ATOM 4202 O O . ALA B 1 105 ? -10.578 -27.484 -18.656 1 94.62 105 ALA B O 1
ATOM 4203 N N . GLY B 1 106 ? -10.719 -27.438 -16.406 1 92.94 106 GLY B N 1
ATOM 4204 C CA . GLY B 1 106 ? -10.953 -26 -16.391 1 92.94 106 GLY B CA 1
ATOM 4205 C C . GLY B 1 106 ? -9.758 -25.188 -16.875 1 92.94 106 GLY B C 1
ATOM 4206 O O . GLY B 1 106 ? -9.602 -24.969 -18.078 1 92.94 106 GLY B O 1
ATOM 4207 N N . ILE B 1 107 ? -8.953 -24.859 -15.906 1 94.38 107 ILE B N 1
ATOM 4208 C CA . ILE B 1 107 ? -7.719 -24.156 -16.266 1 94.38 107 ILE B CA 1
ATOM 4209 C C . ILE B 1 107 ? -6.77 -25.125 -16.969 1 94.38 107 ILE B C 1
ATOM 4211 O O . ILE B 1 107 ? -5.828 -24.703 -17.656 1 94.38 107 ILE B O 1
ATOM 4215 N N . GLY B 1 108 ? -7.031 -26.391 -16.859 1 97.12 108 GLY B N 1
ATOM 4216 C CA . GLY B 1 108 ? -6.25 -27.391 -17.562 1 97.12 108 GLY B CA 1
ATOM 4217 C C . GLY B 1 108 ? -6.234 -27.203 -19.062 1 97.12 108 GLY B C 1
ATOM 4218 O O . GLY B 1 108 ? -5.312 -27.672 -19.75 1 97.12 108 GLY B O 1
ATOM 4219 N N . ARG B 1 109 ? -7.199 -26.516 -19.578 1 96.69 109 ARG B N 1
ATOM 4220 C CA . ARG B 1 109 ? -7.258 -26.234 -21 1 96.69 109 ARG B CA 1
ATOM 4221 C C . ARG B 1 109 ? -6.031 -25.453 -21.453 1 96.69 109 ARG B C 1
ATOM 4223 O O . ARG B 1 109 ? -5.539 -25.641 -22.578 1 96.69 109 ARG B O 1
ATOM 4230 N N . GLN B 1 110 ? -5.578 -24.562 -20.609 1 96.94 110 GLN B N 1
ATOM 4231 C CA . GLN B 1 110 ? -4.383 -23.781 -20.938 1 96.94 110 GLN B CA 1
ATOM 4232 C C . GLN B 1 110 ? -3.141 -24.672 -20.953 1 96.94 110 GLN B C 1
ATOM 4234 O O . GLN B 1 110 ? -2.244 -24.484 -21.766 1 96.94 110 GLN B O 1
ATOM 4239 N N . HIS B 1 111 ? -3.154 -25.656 -20.031 1 98 111 HIS B N 1
ATOM 4240 C CA . HIS B 1 111 ? -2.037 -26.594 -19.984 1 98 111 HIS B CA 1
ATOM 4241 C C . HIS B 1 111 ? -2.018 -27.469 -21.234 1 98 111 HIS B C 1
ATOM 4243 O O . HIS B 1 111 ? -0.961 -27.688 -21.828 1 98 111 HIS B O 1
ATOM 4249 N N . LEU B 1 112 ? -3.174 -27.953 -21.641 1 97.44 112 LEU B N 1
ATOM 4250 C CA . LEU B 1 112 ? -3.285 -28.781 -22.844 1 97.44 112 LEU B CA 1
ATOM 4251 C C . LEU B 1 112 ? -2.734 -28.031 -24.062 1 97.44 112 LEU B C 1
ATOM 4253 O O . LEU B 1 112 ? -1.94 -28.594 -24.812 1 97.44 112 LEU B O 1
ATOM 4257 N N . ARG B 1 113 ? -3.094 -26.797 -24.156 1 95.5 113 ARG B N 1
ATOM 4258 C CA . ARG B 1 113 ? -2.609 -25.984 -25.266 1 95.5 113 ARG B CA 1
ATOM 4259 C C . ARG B 1 113 ? -1.101 -25.781 -25.172 1 95.5 113 ARG B C 1
ATOM 4261 O O . ARG B 1 113 ? -0.404 -25.812 -26.188 1 95.5 113 ARG B O 1
ATOM 4268 N N . GLY B 1 114 ? -0.636 -25.562 -23.984 1 96.25 114 GLY B N 1
ATOM 4269 C CA . GLY B 1 114 ? 0.79 -25.359 -23.781 1 96.25 114 GLY B CA 1
ATOM 4270 C C . GLY B 1 114 ? 1.623 -26.562 -24.156 1 96.25 114 GLY B C 1
ATOM 4271 O O . GLY B 1 114 ? 2.66 -26.438 -24.812 1 96.25 114 GLY B O 1
ATOM 4272 N N . TYR B 1 115 ? 1.177 -27.75 -23.812 1 96.75 115 TYR B N 1
ATOM 4273 C CA . TYR B 1 115 ? 1.929 -28.969 -24.062 1 96.75 115 TYR B CA 1
ATOM 4274 C C . TYR B 1 115 ? 2.029 -29.25 -25.562 1 96.75 115 TYR B C 1
ATOM 4276 O O . TYR B 1 115 ? 2.977 -29.906 -26 1 96.75 115 TYR B O 1
ATOM 4284 N N . GLN B 1 116 ? 1.096 -28.766 -26.297 1 94.44 116 GLN B N 1
ATOM 4285 C CA . GLN B 1 116 ? 1.106 -28.984 -27.734 1 94.44 116 GLN B CA 1
ATOM 4286 C C . GLN B 1 116 ? 2.322 -28.344 -28.391 1 94.44 116 GLN B C 1
ATOM 4288 O O . GLN B 1 116 ? 2.758 -28.766 -29.469 1 94.44 116 GLN B O 1
ATOM 4293 N N . ASN B 1 117 ? 2.848 -27.422 -27.703 1 94.06 117 ASN B N 1
ATOM 4294 C CA . ASN B 1 117 ? 3.965 -26.656 -28.266 1 94.06 117 ASN B CA 1
ATOM 4295 C C . ASN B 1 117 ? 5.285 -27.031 -27.594 1 94.06 117 ASN B C 1
ATOM 4297 O O . ASN B 1 117 ? 6.285 -26.328 -27.75 1 94.06 117 ASN B O 1
ATOM 4301 N N . VAL B 1 118 ? 5.281 -28.031 -26.828 1 95.62 118 VAL B N 1
ATOM 4302 C CA . VAL B 1 118 ? 6.48 -28.453 -26.109 1 95.62 118 VAL B CA 1
ATOM 4303 C C . VAL B 1 118 ? 7 -29.766 -26.703 1 95.62 118 VAL B C 1
ATOM 4305 O O . VAL B 1 118 ? 6.34 -30.797 -26.609 1 95.62 118 VAL B O 1
ATOM 4308 N N . SER B 1 119 ? 8.266 -29.547 -27.172 1 90.06 119 SER B N 1
ATOM 4309 C CA . SER B 1 119 ? 8.906 -30.766 -27.672 1 90.06 119 SER B CA 1
ATOM 4310 C C . SER B 1 119 ? 9.297 -31.703 -26.531 1 90.06 119 SER B C 1
ATOM 4312 O O . SER B 1 119 ? 9.633 -31.25 -25.438 1 90.06 119 SER B O 1
ATOM 4314 N N . GLY B 1 120 ? 8.945 -32.875 -26.531 1 93.12 120 GLY B N 1
ATOM 4315 C CA . GLY B 1 120 ? 9.359 -33.844 -25.547 1 93.12 120 GLY B CA 1
ATOM 4316 C C . GLY B 1 120 ? 8.227 -34.281 -24.625 1 93.12 120 GLY B C 1
ATOM 4317 O O . GLY B 1 120 ? 8.445 -35.062 -23.688 1 93.12 120 GLY B O 1
ATOM 4318 N N . ALA B 1 121 ? 7.137 -33.688 -24.875 1 96.81 121 ALA B N 1
ATOM 4319 C CA . ALA B 1 121 ? 5.973 -34.031 -24.062 1 96.81 121 ALA B CA 1
ATOM 4320 C C . ALA B 1 121 ? 4.832 -34.531 -24.953 1 96.81 121 ALA B C 1
ATOM 4322 O O . ALA B 1 121 ? 4.648 -34.062 -26.078 1 96.81 121 ALA B O 1
ATOM 4323 N N . ILE B 1 122 ? 4.129 -35.469 -24.516 1 97 122 ILE B N 1
ATOM 4324 C CA . ILE B 1 122 ? 2.908 -35.906 -25.172 1 97 122 ILE B CA 1
ATOM 4325 C C . ILE B 1 122 ? 1.803 -36.094 -24.141 1 97 122 ILE B C 1
ATOM 4327 O O . ILE B 1 122 ? 2 -36.781 -23.125 1 97 122 ILE B O 1
ATOM 4331 N N . VAL B 1 123 ? 0.643 -35.469 -24.375 1 98.19 123 VAL B N 1
ATOM 4332 C CA . VAL B 1 123 ? -0.495 -35.688 -23.469 1 98.19 123 VAL B CA 1
ATOM 4333 C C . VAL B 1 123 ? -1.164 -37.031 -23.781 1 98.19 123 VAL B C 1
ATOM 4335 O O . VAL B 1 123 ? -1.604 -37.25 -24.906 1 98.19 123 VAL B O 1
ATOM 4338 N N . THR B 1 124 ? -1.22 -37.875 -22.766 1 98.19 124 THR B N 1
ATOM 4339 C CA . THR B 1 124 ? -1.754 -39.219 -23.016 1 98.19 124 THR B CA 1
ATOM 4340 C C . THR B 1 124 ? -3.016 -39.438 -22.188 1 98.19 124 THR B C 1
ATOM 4342 O O . THR B 1 124 ? -3.723 -40.438 -22.406 1 98.19 124 THR B O 1
ATOM 4345 N N . ALA B 1 125 ? -3.299 -38.531 -21.297 1 98.56 125 ALA B N 1
ATOM 4346 C CA . ALA B 1 125 ? -4.492 -38.719 -20.469 1 98.56 125 ALA B CA 1
ATOM 4347 C C . ALA B 1 125 ? -5.078 -37.344 -20.062 1 98.56 125 ALA B C 1
ATOM 4349 O O . ALA B 1 125 ? -4.344 -36.406 -19.844 1 98.56 125 ALA B O 1
ATOM 4350 N N . ILE B 1 126 ? -6.379 -37.281 -20 1 98.62 126 ILE B N 1
ATOM 4351 C CA . ILE B 1 126 ? -7.133 -36.156 -19.453 1 98.62 126 ILE B CA 1
ATOM 4352 C C . ILE B 1 126 ? -8.172 -36.688 -18.453 1 98.62 126 ILE B C 1
ATOM 4354 O O . ILE B 1 126 ? -8.906 -37.625 -18.734 1 98.62 126 ILE B O 1
ATOM 4358 N N . CYS B 1 127 ? -8.133 -36.094 -17.281 1 98.56 127 CYS B N 1
ATOM 4359 C CA . CYS B 1 127 ? -9.047 -36.5 -16.219 1 98.56 127 CYS B CA 1
ATOM 4360 C C . CYS B 1 127 ? -9.914 -35.312 -15.766 1 98.56 127 CYS B C 1
ATOM 4362 O O . CYS B 1 127 ? -9.398 -34.25 -15.438 1 98.56 127 CYS B O 1
ATOM 4364 N N . ASP B 1 128 ? -11.172 -35.469 -15.805 1 97.69 128 ASP B N 1
ATOM 4365 C CA . ASP B 1 128 ? -12.141 -34.5 -15.305 1 97.69 128 ASP B CA 1
ATOM 4366 C C . ASP B 1 128 ? -13.453 -35.188 -14.914 1 97.69 128 ASP B C 1
ATOM 4368 O O . ASP B 1 128 ? -13.828 -36.188 -15.516 1 97.69 128 ASP B O 1
ATOM 4372 N N . LEU B 1 129 ? -14.086 -34.562 -13.914 1 94.62 129 LEU B N 1
ATOM 4373 C CA . LEU B 1 129 ? -15.398 -35.094 -13.562 1 94.62 129 LEU B CA 1
ATOM 4374 C C . LEU B 1 129 ? -16.344 -35 -14.758 1 94.62 129 LEU B C 1
ATOM 4376 O O . LEU B 1 129 ? -17.234 -35.844 -14.906 1 94.62 129 LEU B O 1
ATOM 4380 N N . ASP B 1 130 ? -16.203 -33.969 -15.492 1 94.88 130 ASP B N 1
ATOM 4381 C CA . ASP B 1 130 ? -16.938 -33.812 -16.734 1 94.88 130 ASP B CA 1
ATOM 4382 C C . ASP B 1 130 ? -16.172 -34.438 -17.906 1 94.88 130 ASP B C 1
ATOM 4384 O O . ASP B 1 130 ? -15.445 -33.75 -18.625 1 94.88 130 ASP B O 1
ATOM 4388 N N . THR B 1 131 ? -16.453 -35.688 -18.203 1 96.38 131 THR B N 1
ATOM 4389 C CA . THR B 1 131 ? -15.719 -36.438 -19.234 1 96.38 131 THR B CA 1
ATOM 4390 C C . THR B 1 131 ? -16.047 -35.906 -20.625 1 96.38 131 THR B C 1
ATOM 4392 O O . THR B 1 131 ? -15.242 -36.031 -21.547 1 96.38 131 THR B O 1
ATOM 4395 N N . ARG B 1 132 ? -17.203 -35.312 -20.734 1 96.38 132 ARG B N 1
ATOM 4396 C CA . ARG B 1 132 ? -17.562 -34.719 -22.016 1 96.38 132 ARG B CA 1
ATOM 4397 C C . ARG B 1 132 ? -16.656 -33.531 -22.328 1 96.38 132 ARG B C 1
ATOM 4399 O O . ARG B 1 132 ? -16.172 -33.375 -23.453 1 96.38 132 ARG B O 1
ATOM 4406 N N . LEU B 1 133 ? -16.5 -32.75 -21.312 1 94.94 133 LEU B N 1
ATOM 4407 C CA . LEU B 1 133 ? -15.594 -31.625 -21.469 1 94.94 133 LEU B CA 1
ATOM 4408 C C . LEU B 1 133 ? -14.18 -32.094 -21.797 1 94.94 133 LEU B C 1
ATOM 4410 O O . LEU B 1 133 ? -13.531 -31.547 -22.688 1 94.94 133 LEU B O 1
ATOM 4414 N N . ALA B 1 134 ? -13.742 -33.094 -21.094 1 96.62 134 ALA B N 1
ATOM 4415 C CA . ALA B 1 134 ? -12.398 -33.625 -21.312 1 96.62 134 ALA B CA 1
ATOM 4416 C C . ALA B 1 134 ? -12.242 -34.125 -22.75 1 96.62 134 ALA B C 1
ATOM 4418 O O . ALA B 1 134 ? -11.242 -33.812 -23.406 1 96.62 134 ALA B O 1
ATOM 4419 N N . ALA B 1 135 ? -13.188 -34.844 -23.203 1 96.69 135 ALA B N 1
ATOM 4420 C CA . ALA B 1 135 ? -13.156 -35.375 -24.562 1 96.69 135 ALA B CA 1
ATOM 4421 C C . ALA B 1 135 ? -13.188 -34.281 -25.609 1 96.69 135 ALA B C 1
ATOM 4423 O O . ALA B 1 135 ? -12.492 -34.344 -26.625 1 96.69 135 ALA B O 1
ATOM 4424 N N . GLN B 1 136 ? -13.977 -33.344 -25.359 1 97.06 136 GLN B N 1
ATOM 4425 C CA . GLN B 1 136 ? -14.086 -32.188 -26.266 1 97.06 136 GLN B CA 1
ATOM 4426 C C . GLN B 1 136 ? -12.758 -31.469 -26.391 1 97.06 136 GLN B C 1
ATOM 4428 O O . GLN B 1 136 ? -12.336 -31.125 -27.5 1 97.06 136 GLN B O 1
ATOM 4433 N N . LEU B 1 137 ? -12.188 -31.219 -25.25 1 96.44 137 LEU B N 1
ATOM 4434 C CA . LEU B 1 137 ? -10.906 -30.516 -25.25 1 96.44 137 LEU B CA 1
ATOM 4435 C C . LEU B 1 137 ? -9.836 -31.344 -25.969 1 96.44 137 LEU B C 1
ATOM 4437 O O . LEU B 1 137 ? -9.008 -30.781 -26.688 1 96.44 137 LEU B O 1
ATOM 4441 N N . ALA B 1 138 ? -9.812 -32.594 -25.797 1 96.19 138 ALA B N 1
ATOM 4442 C CA . ALA B 1 138 ? -8.883 -33.469 -26.516 1 96.19 138 ALA B CA 1
ATOM 4443 C C . ALA B 1 138 ? -9.062 -33.375 -28.016 1 96.19 138 ALA B C 1
ATOM 4445 O O . ALA B 1 138 ? -8.094 -33.188 -28.75 1 96.19 138 ALA B O 1
ATOM 4446 N N . ALA B 1 139 ? -10.266 -33.406 -28.406 1 95.62 139 ALA B N 1
ATOM 4447 C CA . ALA B 1 139 ? -10.602 -33.344 -29.828 1 95.62 139 ALA B CA 1
ATOM 4448 C C . ALA B 1 139 ? -10.219 -32 -30.422 1 95.62 139 ALA B C 1
ATOM 4450 O O . ALA B 1 139 ? -9.625 -31.938 -31.5 1 95.62 139 ALA B O 1
ATOM 4451 N N . GLU B 1 140 ? -10.547 -31 -29.734 1 94.88 140 GLU B N 1
ATOM 4452 C CA . GLU B 1 140 ? -10.273 -29.641 -30.203 1 94.88 140 GLU B CA 1
ATOM 4453 C C . GLU B 1 140 ? -8.773 -29.406 -30.375 1 94.88 140 GLU B C 1
ATOM 4455 O O . GLU B 1 140 ? -8.367 -28.625 -31.234 1 94.88 140 GLU B O 1
ATOM 4460 N N . ASN B 1 141 ? -8.047 -30.094 -29.594 1 93.94 141 ASN B N 1
ATOM 4461 C CA . ASN B 1 141 ? -6.602 -29.875 -29.625 1 93.94 141 ASN B CA 1
ATOM 4462 C C . ASN B 1 141 ? -5.887 -30.984 -30.391 1 93.94 141 ASN B C 1
ATOM 4464 O O . ASN B 1 141 ? -4.656 -31.031 -30.422 1 93.94 141 ASN B O 1
ATOM 4468 N N . GLY B 1 142 ? -6.598 -31.922 -30.953 1 93.94 142 GLY B N 1
ATOM 4469 C CA . GLY B 1 142 ? -6.016 -33.031 -31.719 1 93.94 142 GLY B CA 1
ATOM 4470 C C . GLY B 1 142 ? -5.176 -33.969 -30.859 1 93.94 142 GLY B C 1
ATOM 4471 O O . GLY B 1 142 ? -4.145 -34.469 -31.312 1 93.94 142 GLY B O 1
ATOM 4472 N N . ILE B 1 143 ? -5.578 -34.188 -29.656 1 95.31 143 ILE B N 1
ATOM 4473 C CA . ILE B 1 143 ? -4.824 -35 -28.719 1 95.31 143 ILE B CA 1
ATOM 4474 C C . ILE B 1 143 ? -5.461 -36.406 -28.609 1 95.31 143 ILE B C 1
ATOM 4476 O O . ILE B 1 143 ? -6.668 -36.531 -28.391 1 95.31 143 ILE B O 1
ATOM 4480 N N . GLU B 1 144 ? -4.66 -37.375 -28.859 1 94.94 144 GLU B N 1
ATOM 4481 C CA . GLU B 1 144 ? -5.09 -38.719 -28.562 1 94.94 144 GLU B CA 1
ATOM 4482 C C . GLU B 1 144 ? -4.793 -39.094 -27.094 1 94.94 144 GLU B C 1
ATOM 4484 O O . GLU B 1 144 ? -3.668 -39.469 -26.766 1 94.94 144 GLU B O 1
ATOM 4489 N N . ALA B 1 145 ? -5.777 -39 -26.281 1 96.88 145 ALA B N 1
ATOM 4490 C CA . ALA B 1 145 ? -5.605 -39.188 -24.844 1 96.88 145 ALA B CA 1
ATOM 4491 C C . ALA B 1 145 ? -6.707 -40.094 -24.297 1 96.88 145 ALA B C 1
ATOM 4493 O O . ALA B 1 145 ? -7.84 -40.062 -24.781 1 96.88 145 ALA B O 1
ATOM 4494 N N . GLN B 1 146 ? -6.332 -40.875 -23.359 1 98.12 146 GLN B N 1
ATOM 4495 C CA . GLN B 1 146 ? -7.344 -41.562 -22.578 1 98.12 146 GLN B CA 1
ATOM 4496 C C . GLN B 1 146 ? -8.086 -40.594 -21.656 1 98.12 146 GLN B C 1
ATOM 4498 O O . GLN B 1 146 ? -7.477 -39.719 -21.047 1 98.12 146 GLN B O 1
ATOM 4503 N N . ILE B 1 147 ? -9.414 -40.781 -21.609 1 98.31 147 ILE B N 1
ATOM 4504 C CA . ILE B 1 147 ? -10.25 -39.906 -20.797 1 98.31 147 ILE B CA 1
ATOM 4505 C C . ILE B 1 147 ? -10.664 -40.625 -19.516 1 98.31 147 ILE B C 1
ATOM 4507 O O . ILE B 1 147 ? -11.109 -41.781 -19.547 1 98.31 147 ILE B O 1
ATOM 4511 N N . PHE B 1 148 ? -10.477 -39.938 -18.344 1 98.31 148 PHE B N 1
ATOM 4512 C CA . PHE B 1 148 ? -10.82 -40.5 -17.047 1 98.31 148 PHE B CA 1
ATOM 4513 C C . PHE B 1 148 ? -11.766 -39.594 -16.297 1 98.31 148 PHE B C 1
ATOM 4515 O O . PHE B 1 148 ? -11.703 -38.375 -16.453 1 98.31 148 PHE B O 1
ATOM 4522 N N . SER B 1 149 ? -12.617 -40.125 -15.414 1 97.75 149 SER B N 1
ATOM 4523 C CA . SER B 1 149 ? -13.484 -39.344 -14.539 1 97.75 149 SER B CA 1
ATOM 4524 C C . SER B 1 149 ? -12.961 -39.312 -13.109 1 97.75 149 SER B C 1
ATOM 4526 O O . SER B 1 149 ? -13.469 -38.594 -12.266 1 97.75 149 SER B O 1
ATOM 4528 N N . ASP B 1 150 ? -11.945 -40.125 -12.898 1 97.88 150 ASP B N 1
ATOM 4529 C CA . ASP B 1 150 ? -11.328 -40.312 -11.586 1 97.88 150 ASP B CA 1
ATOM 4530 C C . ASP B 1 150 ? -9.805 -40.406 -11.703 1 97.88 150 ASP B C 1
ATOM 4532 O O . ASP B 1 150 ? -9.289 -41.219 -12.469 1 97.88 150 ASP B O 1
ATOM 4536 N N . TYR B 1 151 ? -9.117 -39.562 -10.867 1 98.06 151 TYR B N 1
ATOM 4537 C CA . TYR B 1 151 ? -7.664 -39.531 -10.953 1 98.06 151 TYR B CA 1
ATOM 4538 C C . TYR B 1 151 ? -7.082 -40.875 -10.5 1 98.06 151 TYR B C 1
ATOM 4540 O O . TYR B 1 151 ? -5.992 -41.25 -10.922 1 98.06 151 TYR B O 1
ATOM 4548 N N . ARG B 1 152 ? -7.734 -41.594 -9.586 1 98.31 152 ARG B N 1
ATOM 4549 C CA . ARG B 1 152 ? -7.254 -42.906 -9.133 1 98.31 152 ARG B CA 1
ATOM 4550 C C . ARG B 1 152 ? -7.195 -43.906 -10.297 1 98.31 152 ARG B C 1
ATOM 4552 O O . ARG B 1 152 ? -6.266 -44.719 -10.391 1 98.31 152 ARG B O 1
ATOM 4559 N N . ALA B 1 153 ? -8.273 -43.812 -11.141 1 98.31 153 ALA B N 1
ATOM 4560 C CA . ALA B 1 153 ? -8.273 -44.688 -12.328 1 98.31 153 ALA B CA 1
ATOM 4561 C C . ALA B 1 153 ? -7.117 -44.312 -13.258 1 98.31 153 ALA B C 1
ATOM 4563 O O . ALA B 1 153 ? -6.523 -45.188 -13.883 1 98.31 153 ALA B O 1
ATOM 4564 N N . LEU B 1 154 ? -6.875 -43.062 -13.359 1 98.19 154 LEU B N 1
ATOM 4565 C CA . LEU B 1 154 ? -5.742 -42.594 -14.148 1 98.19 154 LEU B CA 1
ATOM 4566 C C . LEU B 1 154 ? -4.43 -43.125 -13.594 1 98.19 154 LEU B C 1
ATOM 4568 O O . LEU B 1 154 ? -3.576 -43.594 -14.359 1 98.19 154 LEU B O 1
ATOM 4572 N N . LEU B 1 155 ? -4.219 -43.156 -12.32 1 98.06 155 LEU B N 1
ATOM 4573 C CA . LEU B 1 155 ? -3.02 -43.688 -11.688 1 98.06 155 LEU B CA 1
ATOM 4574 C C . LEU B 1 155 ? -2.861 -45.188 -11.961 1 98.06 155 LEU B C 1
ATOM 4576 O O . LEU B 1 155 ? -1.759 -45.656 -12.25 1 98.06 155 LEU B O 1
ATOM 4580 N N . ASP B 1 156 ? -3.953 -45.875 -11.977 1 97.25 156 ASP B N 1
ATOM 4581 C CA . ASP B 1 156 ? -3.951 -47.312 -12.164 1 97.25 156 ASP B CA 1
ATOM 4582 C C . ASP B 1 156 ? -3.605 -47.688 -13.602 1 97.25 156 ASP B C 1
ATOM 4584 O O . ASP B 1 156 ? -3.092 -48.781 -13.867 1 97.25 156 ASP B O 1
ATOM 4588 N N . ALA B 1 157 ? -3.908 -46.781 -14.492 1 97.31 157 ALA B N 1
ATOM 4589 C CA . ALA B 1 157 ? -3.734 -47.062 -15.914 1 97.31 157 ALA B CA 1
ATOM 4590 C C . ALA B 1 157 ? -2.26 -47.031 -16.297 1 97.31 157 ALA B C 1
ATOM 4592 O O . ALA B 1 157 ? -1.885 -47.531 -17.375 1 97.31 157 ALA B O 1
ATOM 4593 N N . ASN B 1 158 ? -1.393 -46.469 -15.539 1 96.19 158 ASN B N 1
ATOM 4594 C CA . ASN B 1 158 ? 0.045 -46.406 -15.773 1 96.19 158 ASN B CA 1
ATOM 4595 C C . ASN B 1 158 ? 0.357 -45.875 -17.172 1 96.19 158 ASN B C 1
ATOM 4597 O O . ASN B 1 158 ? 1.225 -46.406 -17.859 1 96.19 158 ASN B O 1
ATOM 4601 N N . CYS B 1 159 ? -0.314 -44.844 -17.594 1 97.06 159 CYS B N 1
ATOM 4602 C CA . CYS B 1 159 ? -0.169 -44.344 -18.953 1 97.06 159 CYS B CA 1
ATOM 4603 C C . CYS B 1 159 ? 0.467 -42.969 -18.953 1 97.06 159 CYS B C 1
ATOM 4605 O O . CYS B 1 159 ? 0.531 -42.312 -19.984 1 97.06 159 CYS B O 1
ATOM 4607 N N . VAL B 1 160 ? 0.944 -42.531 -17.781 1 98.38 160 VAL B N 1
ATOM 4608 C CA . VAL B 1 160 ? 1.556 -41.219 -17.703 1 98.38 160 VAL B CA 1
ATOM 4609 C C . VAL B 1 160 ? 2.826 -41.281 -16.859 1 98.38 160 VAL B C 1
ATOM 4611 O O . VAL B 1 160 ? 2.959 -42.156 -16 1 98.38 160 VAL B O 1
ATOM 4614 N N . ASP B 1 161 ? 3.748 -40.344 -17.109 1 98.31 161 ASP B N 1
ATOM 4615 C CA . ASP B 1 161 ? 4.973 -40.188 -16.344 1 98.31 161 ASP B CA 1
ATOM 4616 C C . ASP B 1 161 ? 4.879 -38.969 -15.43 1 98.31 161 ASP B C 1
ATOM 4618 O O . ASP B 1 161 ? 5.633 -38.844 -14.461 1 98.31 161 ASP B O 1
ATOM 4622 N N . ALA B 1 162 ? 4.035 -38.062 -15.789 1 98.81 162 ALA B N 1
ATOM 4623 C CA . ALA B 1 162 ? 3.85 -36.781 -15.102 1 98.81 162 ALA B CA 1
ATOM 4624 C C . ALA B 1 162 ? 2.406 -36.312 -15.219 1 98.81 162 ALA B C 1
ATOM 4626 O O . ALA B 1 162 ? 1.665 -36.75 -16.094 1 98.81 162 ALA B O 1
ATOM 4627 N N . VAL B 1 163 ? 2.051 -35.406 -14.273 1 98.88 163 VAL B N 1
ATOM 4628 C CA . VAL B 1 163 ? 0.697 -34.844 -14.344 1 98.88 163 VAL B CA 1
ATOM 4629 C C . VAL B 1 163 ? 0.729 -33.344 -14.125 1 98.88 163 VAL B C 1
ATOM 4631 O O . VAL B 1 163 ? 1.576 -32.844 -13.391 1 98.88 163 VAL B O 1
ATOM 4634 N N . SER B 1 164 ? -0.164 -32.625 -14.812 1 98.81 164 SER B N 1
ATOM 4635 C CA . SER B 1 164 ? -0.612 -31.297 -14.406 1 98.81 164 SER B CA 1
ATOM 4636 C C . SER B 1 164 ? -1.863 -31.375 -13.539 1 98.81 164 SER B C 1
ATOM 4638 O O . SER B 1 164 ? -2.877 -31.938 -13.953 1 98.81 164 SER B O 1
ATOM 4640 N N . LEU B 1 165 ? -1.681 -30.859 -12.438 1 98.75 165 LEU B N 1
ATOM 4641 C CA . LEU B 1 165 ? -2.801 -30.844 -11.508 1 98.75 165 LEU B CA 1
ATOM 4642 C C . LEU B 1 165 ? -3.523 -29.5 -11.539 1 98.75 165 LEU B C 1
ATOM 4644 O O . LEU B 1 165 ? -3.006 -28.516 -11.031 1 98.75 165 LEU B O 1
ATOM 4648 N N . CYS B 1 166 ? -4.734 -29.453 -12.055 1 98.31 166 CYS B N 1
ATOM 4649 C CA . CYS B 1 166 ? -5.527 -28.266 -12.32 1 98.31 166 CYS B CA 1
ATOM 4650 C C . CYS B 1 166 ? -6.918 -28.391 -11.703 1 98.31 166 CYS B C 1
ATOM 4652 O O . CYS B 1 166 ? -7.918 -28.078 -12.359 1 98.31 166 CYS B O 1
ATOM 4654 N N . VAL B 1 167 ? -6.977 -28.844 -10.484 1 97.5 167 VAL B N 1
ATOM 4655 C CA . VAL B 1 167 ? -8.227 -29.078 -9.773 1 97.5 167 VAL B CA 1
ATOM 4656 C C . VAL B 1 167 ? -8.438 -27.984 -8.727 1 97.5 167 VAL B C 1
ATOM 4658 O O . VAL B 1 167 ? -7.559 -27.156 -8.5 1 97.5 167 VAL B O 1
ATOM 4661 N N . PRO B 1 168 ? -9.617 -27.953 -8.141 1 96.25 168 PRO B N 1
ATOM 4662 C CA . PRO B 1 168 ? -9.836 -26.969 -7.07 1 96.25 168 PRO B CA 1
ATOM 4663 C C . PRO B 1 168 ? -8.812 -27.094 -5.945 1 96.25 168 PRO B C 1
ATOM 4665 O O . PRO B 1 168 ? -8.297 -28.188 -5.691 1 96.25 168 PRO B O 1
ATOM 4668 N N . ASN B 1 169 ? -8.641 -26.016 -5.188 1 98 169 ASN B N 1
ATOM 4669 C CA . ASN B 1 169 ? -7.57 -25.922 -4.199 1 98 169 ASN B CA 1
ATOM 4670 C C . ASN B 1 169 ? -7.629 -27.078 -3.199 1 98 169 ASN B C 1
ATOM 4672 O O . ASN B 1 169 ? -6.602 -27.656 -2.857 1 98 169 ASN B O 1
ATOM 4676 N N . PHE B 1 170 ? -8.805 -27.406 -2.77 1 97.5 170 PHE B N 1
ATOM 4677 C CA . PHE B 1 170 ? -8.977 -28.375 -1.684 1 97.5 170 PHE B CA 1
ATOM 4678 C C . PHE B 1 170 ? -8.539 -29.766 -2.115 1 97.5 170 PHE B C 1
ATOM 4680 O O . PHE B 1 170 ? -8.336 -30.641 -1.275 1 97.5 170 PHE B O 1
ATOM 4687 N N . LEU B 1 171 ? -8.344 -29.984 -3.391 1 98.19 171 LEU B N 1
ATOM 4688 C CA . LEU B 1 171 ? -7.961 -31.281 -3.904 1 98.19 171 LEU B CA 1
ATOM 4689 C C . LEU B 1 171 ? -6.465 -31.344 -4.184 1 98.19 171 LEU B C 1
ATOM 4691 O O . LEU B 1 171 ? -5.918 -32.406 -4.457 1 98.19 171 LEU B O 1
ATOM 4695 N N . HIS B 1 172 ? -5.77 -30.219 -4.129 1 98.81 172 HIS B N 1
ATOM 4696 C CA . HIS B 1 172 ? -4.359 -30.172 -4.504 1 98.81 172 HIS B CA 1
ATOM 4697 C C . HIS B 1 172 ? -3.539 -31.172 -3.684 1 98.81 172 HIS B C 1
ATOM 4699 O O . HIS B 1 172 ? -2.855 -32.031 -4.242 1 98.81 172 HIS B O 1
ATOM 4705 N N . ALA B 1 173 ? -3.691 -31.094 -2.404 1 98.81 173 ALA B N 1
ATOM 4706 C CA . ALA B 1 173 ? -2.869 -31.938 -1.546 1 98.81 173 ALA B CA 1
ATOM 4707 C C . ALA B 1 173 ? -3.18 -33.406 -1.773 1 98.81 173 ALA B C 1
ATOM 4709 O O . ALA B 1 173 ? -2.273 -34.219 -2.01 1 98.81 173 ALA B O 1
ATOM 4710 N N . THR B 1 174 ? -4.414 -33.75 -1.762 1 98.75 174 THR B N 1
ATOM 4711 C CA . THR B 1 174 ? -4.84 -35.125 -1.881 1 98.75 174 THR B CA 1
ATOM 4712 C C . THR B 1 174 ? -4.352 -35.75 -3.195 1 98.75 174 THR B C 1
ATOM 4714 O O . THR B 1 174 ? -3.742 -36.812 -3.205 1 98.75 174 THR B O 1
ATOM 4717 N N . VAL B 1 175 ? -4.543 -35.031 -4.27 1 98.88 175 VAL B N 1
ATOM 4718 C CA . VAL B 1 175 ? -4.227 -35.594 -5.59 1 98.88 175 VAL B CA 1
ATOM 4719 C C . VAL B 1 175 ? -2.717 -35.531 -5.816 1 98.88 175 VAL B C 1
ATOM 4721 O O . VAL B 1 175 ? -2.137 -36.5 -6.352 1 98.88 175 VAL B O 1
ATOM 4724 N N . ALA B 1 176 ? -2.084 -34.469 -5.418 1 98.94 176 ALA B N 1
ATOM 4725 C CA . ALA B 1 176 ? -0.635 -34.375 -5.582 1 98.94 176 ALA B CA 1
ATOM 4726 C C . ALA B 1 176 ? 0.083 -35.5 -4.824 1 98.94 176 ALA B C 1
ATOM 4728 O O . ALA B 1 176 ? 0.992 -36.125 -5.359 1 98.94 176 ALA B O 1
ATOM 4729 N N . LEU B 1 177 ? -0.316 -35.688 -3.596 1 98.88 177 LEU B N 1
ATOM 4730 C CA . LEU B 1 177 ? 0.303 -36.75 -2.779 1 98.88 177 LEU B CA 1
ATOM 4731 C C . LEU B 1 177 ? 0.128 -38.125 -3.42 1 98.88 177 LEU B C 1
ATOM 4733 O O . LEU B 1 177 ? 1.083 -38.875 -3.512 1 98.88 177 LEU B O 1
ATOM 4737 N N . ALA B 1 178 ? -1.074 -38.375 -3.867 1 98.81 178 ALA B N 1
ATOM 4738 C CA . ALA B 1 178 ? -1.343 -39.656 -4.52 1 98.81 178 ALA B CA 1
ATOM 4739 C C . ALA B 1 178 ? -0.45 -39.844 -5.746 1 98.81 178 ALA B C 1
ATOM 4741 O O . ALA B 1 178 ? 0.1 -40.938 -5.957 1 98.81 178 ALA B O 1
ATOM 4742 N N . CYS B 1 179 ? -0.332 -38.781 -6.52 1 98.88 179 CYS B N 1
ATOM 4743 C CA . CYS B 1 179 ? 0.471 -38.844 -7.738 1 98.88 179 CYS B CA 1
ATOM 4744 C C . CYS B 1 179 ? 1.943 -39.062 -7.406 1 98.88 179 CYS B C 1
ATOM 4746 O O . CYS B 1 179 ? 2.596 -39.938 -7.984 1 98.88 179 CYS B O 1
ATOM 4748 N N . LEU B 1 180 ? 2.465 -38.344 -6.504 1 98.81 180 LEU B N 1
ATOM 4749 C CA . LEU B 1 180 ? 3.869 -38.438 -6.121 1 98.81 180 LEU B CA 1
ATOM 4750 C C . LEU B 1 180 ? 4.184 -39.812 -5.527 1 98.81 180 LEU B C 1
ATOM 4752 O O . LEU B 1 180 ? 5.223 -40.375 -5.832 1 98.81 180 LEU B O 1
ATOM 4756 N N . GLU B 1 181 ? 3.299 -40.281 -4.727 1 98.25 181 GLU B N 1
ATOM 4757 C CA . GLU B 1 181 ? 3.49 -41.562 -4.094 1 98.25 181 GLU B CA 1
ATOM 4758 C C . GLU B 1 181 ? 3.457 -42.688 -5.125 1 98.25 181 GLU B C 1
ATOM 4760 O O . GLU B 1 181 ? 4.008 -43.781 -4.891 1 98.25 181 GLU B O 1
ATOM 4765 N N . ASN B 1 182 ? 2.822 -42.438 -6.234 1 98.19 182 ASN B N 1
ATOM 4766 C CA . ASN B 1 182 ? 2.783 -43.406 -7.328 1 98.19 182 ASN B CA 1
ATOM 4767 C C . ASN B 1 182 ? 3.926 -43.188 -8.312 1 98.19 182 ASN B C 1
ATOM 4769 O O . ASN B 1 182 ? 3.918 -43.75 -9.414 1 98.19 182 ASN B O 1
ATOM 4773 N N . GLY B 1 183 ? 4.852 -42.312 -7.969 1 98.19 183 GLY B N 1
ATOM 4774 C CA . GLY B 1 183 ? 6.082 -42.156 -8.727 1 98.19 183 GLY B CA 1
ATOM 4775 C C . GLY B 1 183 ? 5.945 -41.156 -9.875 1 98.19 183 GLY B C 1
ATOM 4776 O O . GLY B 1 183 ? 6.789 -41.125 -10.773 1 98.19 183 GLY B O 1
ATOM 4777 N N . LEU B 1 184 ? 4.914 -40.375 -9.914 1 98.81 184 LEU B N 1
ATOM 4778 C CA . LEU B 1 184 ? 4.707 -39.406 -10.992 1 98.81 184 LEU B CA 1
ATOM 4779 C C . LEU B 1 184 ? 5.297 -38.062 -10.641 1 98.81 184 LEU B C 1
ATOM 4781 O O . LEU B 1 184 ? 5.324 -37.688 -9.469 1 98.81 184 LEU B O 1
ATOM 4785 N N . HIS B 1 185 ? 5.816 -37.312 -11.648 1 98.88 185 HIS B N 1
ATOM 4786 C CA . HIS B 1 185 ? 6.129 -35.906 -11.508 1 98.88 185 HIS B CA 1
ATOM 4787 C C . HIS B 1 185 ? 4.859 -35.062 -11.516 1 98.88 185 HIS B C 1
ATOM 4789 O O . HIS B 1 185 ? 3.863 -35.438 -12.141 1 98.88 185 HIS B O 1
ATOM 4795 N N . VAL B 1 186 ? 4.93 -33.906 -10.781 1 98.94 186 VAL B N 1
ATOM 4796 C CA . VAL B 1 186 ? 3.697 -33.156 -10.625 1 98.94 186 VAL B CA 1
ATOM 4797 C C . VAL B 1 186 ? 3.965 -31.688 -10.914 1 98.94 186 VAL B C 1
ATOM 4799 O O . VAL B 1 186 ? 4.902 -31.094 -10.367 1 98.94 186 VAL B O 1
ATOM 4802 N N . LEU B 1 187 ? 3.23 -31.078 -11.82 1 98.94 187 LEU B N 1
ATOM 4803 C CA . LEU B 1 187 ? 3.014 -29.641 -11.93 1 98.94 187 LEU B CA 1
ATOM 4804 C C . LEU B 1 187 ? 1.672 -29.25 -11.32 1 98.94 187 LEU B C 1
ATOM 4806 O O . LEU B 1 187 ? 0.618 -29.516 -11.906 1 98.94 187 LEU B O 1
ATOM 4810 N N . CYS B 1 188 ? 1.725 -28.656 -10.172 1 98.88 188 CYS B N 1
ATOM 4811 C CA . CYS B 1 188 ? 0.504 -28.281 -9.469 1 98.88 188 CYS B CA 1
ATOM 4812 C C . CYS B 1 188 ? 0.193 -26.797 -9.664 1 98.88 188 CYS B C 1
ATOM 4814 O O . CYS B 1 188 ? 1.025 -25.938 -9.367 1 98.88 188 CYS B O 1
ATOM 4816 N N . GLU B 1 189 ? -0.96 -26.5 -10.148 1 98.69 189 GLU B N 1
ATOM 4817 C CA . GLU B 1 189 ? -1.397 -25.109 -10.227 1 98.69 189 GLU B CA 1
ATOM 4818 C C . GLU B 1 189 ? -1.299 -24.422 -8.867 1 98.69 189 GLU B C 1
ATOM 4820 O O . GLU B 1 189 ? -1.37 -25.078 -7.828 1 98.69 189 GLU B O 1
ATOM 4825 N N . LYS B 1 190 ? -1.114 -23.172 -8.922 1 98.62 190 LYS B N 1
ATOM 4826 C CA . LYS B 1 190 ? -1.124 -22.391 -7.688 1 98.62 190 LYS B CA 1
ATOM 4827 C C . LYS B 1 190 ? -2.535 -22.281 -7.117 1 98.62 190 LYS B C 1
ATOM 4829 O O . LYS B 1 190 ? -3.516 -22.312 -7.863 1 98.62 190 LYS B O 1
ATOM 4834 N N . PRO B 1 191 ? -2.691 -22.109 -5.883 1 98.5 191 PRO B N 1
ATOM 4835 C CA . PRO B 1 191 ? -1.633 -22.312 -4.895 1 98.5 191 PRO B CA 1
ATOM 4836 C C . PRO B 1 191 ? -1.284 -23.781 -4.695 1 98.5 191 PRO B C 1
ATOM 4838 O O . PRO B 1 191 ? -2.047 -24.672 -5.109 1 98.5 191 PRO B O 1
ATOM 4841 N N . LEU B 1 192 ? -0.125 -24.031 -4.059 1 98.81 192 LEU B N 1
ATOM 4842 C CA . LEU B 1 192 ? 0.309 -25.422 -3.922 1 98.81 192 LEU B CA 1
ATOM 4843 C C . LEU B 1 192 ? -0.692 -26.219 -3.098 1 98.81 192 LEU B C 1
ATOM 4845 O O . LEU B 1 192 ? -0.911 -27.406 -3.361 1 98.81 192 LEU B O 1
ATOM 4849 N N . ALA B 1 193 ? -1.229 -25.609 -2.09 1 98.75 193 ALA B N 1
ATOM 4850 C CA . ALA B 1 193 ? -2.24 -26.188 -1.203 1 98.75 193 ALA B CA 1
ATOM 4851 C C . ALA B 1 193 ? -3.084 -25.094 -0.556 1 98.75 193 ALA B C 1
ATOM 4853 O O . ALA B 1 193 ? -2.914 -23.906 -0.856 1 98.75 193 ALA B O 1
ATOM 4854 N N . ILE B 1 194 ? -3.996 -25.516 0.345 1 98.5 194 ILE B N 1
ATOM 4855 C CA . ILE B 1 194 ? -4.887 -24.531 0.94 1 98.5 194 ILE B CA 1
ATOM 4856 C C . ILE B 1 194 ? -4.234 -23.922 2.182 1 98.5 194 ILE B C 1
ATOM 4858 O O . ILE B 1 194 ? -4.727 -22.938 2.732 1 98.5 194 ILE B O 1
ATOM 4862 N N . ASN B 1 195 ? -3.141 -24.547 2.654 1 98.56 195 ASN B N 1
ATOM 4863 C CA . ASN B 1 195 ? -2.371 -24.047 3.789 1 98.56 195 ASN B CA 1
ATOM 4864 C C . ASN B 1 195 ? -0.939 -24.578 3.773 1 98.56 195 ASN B C 1
ATOM 4866 O O . ASN B 1 195 ? -0.605 -25.438 2.971 1 98.56 195 ASN B O 1
ATOM 4870 N N . ALA B 1 196 ? -0.15 -24.031 4.645 1 98.81 196 ALA B N 1
ATOM 4871 C CA . ALA B 1 196 ? 1.277 -24.328 4.656 1 98.81 196 ALA B CA 1
ATOM 4872 C C . ALA B 1 196 ? 1.525 -25.766 5.113 1 98.81 196 ALA B C 1
ATOM 4874 O O . ALA B 1 196 ? 2.475 -26.422 4.664 1 98.81 196 ALA B O 1
ATOM 4875 N N . ILE B 1 197 ? 0.708 -26.281 5.93 1 98.81 197 ILE B N 1
ATOM 4876 C CA . ILE B 1 197 ? 0.872 -27.641 6.441 1 98.81 197 ILE B CA 1
ATOM 4877 C C . ILE B 1 197 ? 0.72 -28.641 5.305 1 98.81 197 ILE B C 1
ATOM 4879 O O . ILE B 1 197 ? 1.574 -29.516 5.117 1 98.81 197 ILE B O 1
ATOM 4883 N N . GLU B 1 198 ? -0.318 -28.453 4.523 1 98.88 198 GLU B N 1
ATOM 4884 C CA . GLU B 1 198 ? -0.535 -29.328 3.375 1 98.88 198 GLU B CA 1
ATOM 4885 C C . GLU B 1 198 ? 0.557 -29.156 2.326 1 98.88 198 GLU B C 1
ATOM 4887 O O . GLU B 1 198 ? 0.996 -30.125 1.704 1 98.88 198 GLU B O 1
ATOM 4892 N N . ALA B 1 199 ? 0.959 -27.953 2.145 1 98.94 199 ALA B N 1
ATOM 4893 C CA . ALA B 1 199 ? 2.041 -27.688 1.2 1 98.94 199 ALA B CA 1
ATOM 4894 C C . ALA B 1 199 ? 3.316 -28.422 1.602 1 98.94 199 ALA B C 1
ATOM 4896 O O . ALA B 1 199 ? 4.008 -28.984 0.752 1 98.94 199 ALA B O 1
ATOM 4897 N N . GLN B 1 200 ? 3.566 -28.359 2.871 1 98.94 200 GLN B N 1
ATOM 4898 C CA . GLN B 1 200 ? 4.754 -29.031 3.373 1 98.94 200 GLN B CA 1
ATOM 4899 C C . GLN B 1 200 ? 4.668 -30.547 3.123 1 98.94 200 GLN B C 1
ATOM 4901 O O . GLN B 1 200 ? 5.668 -31.172 2.775 1 98.94 200 GLN B O 1
ATOM 4906 N N . GLN B 1 201 ? 3.516 -31.094 3.287 1 98.94 201 GLN B N 1
ATOM 4907 C CA . GLN B 1 201 ? 3.32 -32.5 3.016 1 98.94 201 GLN B CA 1
ATOM 4908 C C . GLN B 1 201 ? 3.646 -32.844 1.563 1 98.94 201 GLN B C 1
ATOM 4910 O O . GLN B 1 201 ? 4.277 -33.875 1.282 1 98.94 201 GLN B O 1
ATOM 4915 N N . ILE B 1 202 ? 3.211 -32.031 0.686 1 98.94 202 ILE B N 1
ATOM 4916 C CA . ILE B 1 202 ? 3.479 -32.219 -0.734 1 98.94 202 ILE B CA 1
ATOM 4917 C C . ILE B 1 202 ? 4.984 -32.156 -0.991 1 98.94 202 ILE B C 1
ATOM 4919 O O . ILE B 1 202 ? 5.543 -33 -1.684 1 98.94 202 ILE B O 1
ATOM 4923 N N . ALA B 1 203 ? 5.637 -31.141 -0.437 1 98.88 203 ALA B N 1
ATOM 4924 C CA . ALA B 1 203 ? 7.074 -30.969 -0.619 1 98.88 203 ALA B CA 1
ATOM 4925 C C . ALA B 1 203 ? 7.84 -32.188 -0.091 1 98.88 203 ALA B C 1
ATOM 4927 O O . ALA B 1 203 ? 8.766 -32.688 -0.74 1 98.88 203 ALA B O 1
ATOM 4928 N N . ASP B 1 204 ? 7.449 -32.656 1.046 1 98.88 204 ASP B N 1
ATOM 4929 C CA . ASP B 1 204 ? 8.078 -33.812 1.641 1 98.88 204 ASP B CA 1
ATOM 4930 C C . ASP B 1 204 ? 7.91 -35.062 0.748 1 98.88 204 ASP B C 1
ATOM 4932 O O . ASP B 1 204 ? 8.852 -35.844 0.574 1 98.88 204 ASP B O 1
ATOM 4936 N N . ALA B 1 205 ? 6.742 -35.219 0.219 1 98.88 205 ALA B N 1
ATOM 4937 C CA . ALA B 1 205 ? 6.469 -36.344 -0.655 1 98.88 205 ALA B CA 1
ATOM 4938 C C . ALA B 1 205 ? 7.324 -36.312 -1.917 1 98.88 205 ALA B C 1
ATOM 4940 O O . ALA B 1 205 ? 7.824 -37.312 -2.385 1 98.88 205 ALA B O 1
ATOM 4941 N N . ALA B 1 206 ? 7.426 -35.156 -2.479 1 98.81 206 ALA B N 1
ATOM 4942 C CA . ALA B 1 206 ? 8.266 -34.969 -3.662 1 98.81 206 ALA B CA 1
ATOM 4943 C C . ALA B 1 206 ? 9.711 -35.375 -3.373 1 98.81 206 ALA B C 1
ATOM 4945 O O . ALA B 1 206 ? 10.336 -36.094 -4.172 1 98.81 206 ALA B O 1
ATOM 4946 N N . THR B 1 207 ? 10.18 -34.906 -2.258 1 98.44 207 THR B N 1
ATOM 4947 C CA . THR B 1 207 ? 11.547 -35.219 -1.847 1 98.44 207 THR B CA 1
ATOM 4948 C C . THR B 1 207 ? 11.695 -36.719 -1.596 1 98.44 207 THR B C 1
ATOM 4950 O O . THR B 1 207 ? 12.633 -37.344 -2.096 1 98.44 207 THR B O 1
ATOM 4953 N N . LYS B 1 208 ? 10.812 -37.312 -0.901 1 98.31 208 LYS B N 1
ATOM 4954 C CA . LYS B 1 208 ? 10.852 -38.75 -0.529 1 98.31 208 LYS B CA 1
ATOM 4955 C C . LYS B 1 208 ? 10.852 -39.625 -1.766 1 98.31 208 LYS B C 1
ATOM 4957 O O . LYS B 1 208 ? 11.547 -40.656 -1.807 1 98.31 208 LYS B O 1
ATOM 4962 N N . ASN B 1 209 ? 10.07 -39.281 -2.756 1 98.38 209 ASN B N 1
ATOM 4963 C CA . ASN B 1 209 ? 9.898 -40.156 -3.934 1 98.38 209 ASN B CA 1
ATOM 4964 C C . ASN B 1 209 ? 10.828 -39.719 -5.066 1 98.38 209 ASN B C 1
ATOM 4966 O O . ASN B 1 209 ? 10.773 -40.281 -6.164 1 98.38 209 ASN B O 1
ATOM 4970 N N . GLU B 1 210 ? 11.664 -38.688 -4.805 1 98.06 210 GLU B N 1
ATOM 4971 C CA . GLU B 1 210 ? 12.633 -38.188 -5.766 1 98.06 210 GLU B CA 1
ATOM 4972 C C . GLU B 1 210 ? 11.961 -37.812 -7.086 1 98.06 210 GLU B C 1
ATOM 4974 O O . GLU B 1 210 ? 12.414 -38.25 -8.156 1 98.06 210 GLU B O 1
ATOM 4979 N N . ARG B 1 211 ? 10.883 -37.062 -7.008 1 98.56 211 ARG B N 1
ATOM 4980 C CA . ARG B 1 211 ? 10.133 -36.625 -8.18 1 98.56 211 ARG B CA 1
ATOM 4981 C C . ARG B 1 211 ? 10.094 -35.094 -8.273 1 98.56 211 ARG B C 1
ATOM 4983 O O . ARG B 1 211 ? 10.117 -34.406 -7.25 1 98.56 211 ARG B O 1
ATOM 4990 N N . VAL B 1 212 ? 10.023 -34.594 -9.477 1 98.75 212 VAL B N 1
ATOM 4991 C CA . VAL B 1 212 ? 9.875 -33.156 -9.734 1 98.75 212 VAL B CA 1
ATOM 4992 C C . VAL B 1 212 ? 8.469 -32.719 -9.336 1 98.75 212 VAL B C 1
ATOM 4994 O O . VAL B 1 212 ? 7.477 -33.344 -9.734 1 98.75 212 VAL B O 1
ATOM 4997 N N . CYS B 1 213 ? 8.406 -31.781 -8.445 1 98.88 213 CYS B N 1
ATOM 4998 C CA . CYS B 1 213 ? 7.16 -31.109 -8.102 1 98.88 213 CYS B CA 1
ATOM 4999 C C . CYS B 1 213 ? 7.285 -29.609 -8.305 1 98.88 213 CYS B C 1
ATOM 5001 O O . CYS B 1 213 ? 8.039 -28.938 -7.586 1 98.88 213 CYS B O 1
ATOM 5003 N N . MET B 1 214 ? 6.562 -29.109 -9.289 1 98.94 214 MET B N 1
ATOM 5004 C CA . MET B 1 214 ? 6.613 -27.688 -9.664 1 98.94 214 MET B CA 1
ATOM 5005 C C . MET B 1 214 ? 5.281 -27.016 -9.375 1 98.94 214 MET B C 1
ATOM 5007 O O . MET B 1 214 ? 4.219 -27.594 -9.578 1 98.94 214 MET B O 1
ATOM 5011 N N . VAL B 1 215 ? 5.336 -25.812 -8.844 1 98.88 215 VAL B N 1
ATOM 5012 C CA . VAL B 1 215 ? 4.133 -25.016 -8.641 1 98.88 215 VAL B CA 1
ATOM 5013 C C . VAL B 1 215 ? 3.836 -24.188 -9.891 1 98.88 215 VAL B C 1
ATOM 5015 O O . VAL B 1 215 ? 4.738 -23.594 -10.477 1 98.88 215 VAL B O 1
ATOM 5018 N N . GLY B 1 216 ? 2.631 -24.172 -10.32 1 98.69 216 GLY B N 1
ATOM 5019 C CA . GLY B 1 216 ? 2.215 -23.469 -11.523 1 98.69 216 GLY B CA 1
ATOM 5020 C C . GLY B 1 216 ? 2.068 -21.969 -11.328 1 98.69 216 GLY B C 1
ATOM 5021 O O . GLY B 1 216 ? 0.95 -21.453 -11.273 1 98.69 216 GLY B O 1
ATOM 5022 N N . GLN B 1 217 ? 3.188 -21.25 -11.281 1 98.56 217 GLN B N 1
ATOM 5023 C CA . GLN B 1 217 ? 3.221 -19.797 -11.242 1 98.56 217 GLN B CA 1
ATOM 5024 C C . GLN B 1 217 ? 3.494 -19.219 -12.633 1 98.56 217 GLN B C 1
ATOM 5026 O O . GLN B 1 217 ? 4.598 -18.734 -12.906 1 98.56 217 GLN B O 1
ATOM 5031 N N . VAL B 1 218 ? 2.484 -19.078 -13.438 1 98.38 218 VAL B N 1
ATOM 5032 C CA . VAL B 1 218 ? 2.607 -18.844 -14.867 1 98.38 218 VAL B CA 1
ATOM 5033 C C . VAL B 1 218 ? 3.191 -17.453 -15.117 1 98.38 218 VAL B C 1
ATOM 5035 O O . VAL B 1 218 ? 3.895 -17.234 -16.109 1 98.38 218 VAL B O 1
ATOM 5038 N N . LEU B 1 219 ? 3.039 -16.531 -14.211 1 97.75 219 LEU B N 1
ATOM 5039 C CA . LEU B 1 219 ? 3.514 -15.172 -14.422 1 97.75 219 LEU B CA 1
ATOM 5040 C C . LEU B 1 219 ? 5.035 -15.133 -14.508 1 97.75 219 LEU B C 1
ATOM 5042 O O . LEU B 1 219 ? 5.602 -14.266 -15.172 1 97.75 219 LEU B O 1
ATOM 5046 N N . ARG B 1 220 ? 5.688 -16.078 -13.82 1 98.25 220 ARG B N 1
ATOM 5047 C CA . ARG B 1 220 ? 7.145 -16.125 -13.867 1 98.25 220 ARG B CA 1
ATOM 5048 C C . ARG B 1 220 ? 7.637 -16.375 -15.281 1 98.25 220 ARG B C 1
ATOM 5050 O O . ARG B 1 220 ? 8.797 -16.109 -15.602 1 98.25 220 ARG B O 1
ATOM 5057 N N . PHE B 1 221 ? 6.754 -16.844 -16.125 1 97.88 221 PHE B N 1
ATOM 5058 C CA . PHE B 1 221 ? 7.184 -17.344 -17.438 1 97.88 221 PHE B CA 1
ATOM 5059 C C . PHE B 1 221 ? 6.746 -16.391 -18.547 1 97.88 221 PHE B C 1
ATOM 5061 O O . PHE B 1 221 ? 6.941 -16.672 -19.719 1 97.88 221 PHE B O 1
ATOM 5068 N N . ARG B 1 222 ? 6.16 -15.32 -18.156 1 97 222 ARG B N 1
ATOM 5069 C CA . ARG B 1 222 ? 5.855 -14.297 -19.156 1 97 222 ARG B CA 1
ATOM 5070 C C . ARG B 1 222 ? 7.133 -13.695 -19.734 1 97 222 ARG B C 1
ATOM 5072 O O . ARG B 1 222 ? 8.117 -13.508 -19.031 1 97 222 ARG B O 1
ATOM 5079 N N . ASP B 1 223 ? 7.008 -13.352 -21.016 1 96.06 223 ASP B N 1
ATOM 5080 C CA . ASP B 1 223 ? 8.18 -12.836 -21.734 1 96.06 223 ASP B CA 1
ATOM 5081 C C . ASP B 1 223 ? 8.648 -11.516 -21.125 1 96.06 223 ASP B C 1
ATOM 5083 O O . ASP B 1 223 ? 9.852 -11.297 -20.953 1 96.06 223 ASP B O 1
ATOM 5087 N N . ASP B 1 224 ? 7.766 -10.633 -20.812 1 95.75 224 ASP B N 1
ATOM 5088 C CA . ASP B 1 224 ? 8.117 -9.344 -20.234 1 95.75 224 ASP B CA 1
ATOM 5089 C C . ASP B 1 224 ? 8.703 -9.508 -18.828 1 95.75 224 ASP B C 1
ATOM 5091 O O . ASP B 1 224 ? 9.648 -8.805 -18.453 1 95.75 224 ASP B O 1
ATOM 5095 N N . VAL B 1 225 ? 8.211 -10.43 -18.078 1 97.06 225 VAL B N 1
ATOM 5096 C CA . VAL B 1 225 ? 8.711 -10.695 -16.734 1 97.06 225 VAL B CA 1
ATOM 5097 C C . VAL B 1 225 ? 10.117 -11.273 -16.797 1 97.06 225 VAL B C 1
ATOM 5099 O O . VAL B 1 225 ? 11 -10.867 -16.047 1 97.06 225 VAL B O 1
ATOM 5102 N N . LEU B 1 226 ? 10.297 -12.188 -17.719 1 96.44 226 LEU B N 1
ATOM 5103 C CA . LEU B 1 226 ? 11.617 -12.781 -17.875 1 96.44 226 LEU B CA 1
ATOM 5104 C C . LEU B 1 226 ? 12.633 -11.727 -18.312 1 96.44 226 LEU B C 1
ATOM 5106 O O . LEU B 1 226 ? 13.789 -11.766 -17.875 1 96.44 226 LEU B O 1
ATOM 5110 N N . ALA B 1 227 ? 12.211 -10.852 -19.141 1 95.19 227 ALA B N 1
ATOM 5111 C CA . ALA B 1 227 ? 13.078 -9.75 -19.531 1 95.19 227 ALA B CA 1
ATOM 5112 C C . ALA B 1 227 ? 13.453 -8.891 -18.344 1 95.19 227 ALA B C 1
ATOM 5114 O O . ALA B 1 227 ? 14.617 -8.508 -18.172 1 95.19 227 ALA B O 1
ATOM 5115 N N . LEU B 1 228 ? 12.508 -8.57 -17.516 1 96.38 228 LEU B N 1
ATOM 5116 C CA . LEU B 1 228 ? 12.75 -7.789 -16.312 1 96.38 228 LEU B CA 1
ATOM 5117 C C . LEU B 1 228 ? 13.672 -8.531 -15.352 1 96.38 228 LEU B C 1
ATOM 5119 O O . LEU B 1 228 ? 14.555 -7.926 -14.734 1 96.38 228 LEU B O 1
ATOM 5123 N N . LYS B 1 229 ? 13.461 -9.789 -15.203 1 96.5 229 LYS B N 1
ATOM 5124 C CA . LYS B 1 229 ? 14.32 -10.609 -14.352 1 96.5 229 LYS B CA 1
ATOM 5125 C C . LYS B 1 229 ? 15.773 -10.539 -14.797 1 96.5 229 LYS B C 1
ATOM 5127 O O . LYS B 1 229 ? 16.688 -10.438 -13.969 1 96.5 229 LYS B O 1
ATOM 5132 N N . ALA B 1 230 ? 15.969 -10.648 -16.094 1 95 230 ALA B N 1
ATOM 5133 C CA . ALA B 1 230 ? 17.312 -10.57 -16.641 1 95 230 ALA B CA 1
ATOM 5134 C C . ALA B 1 230 ? 17.984 -9.242 -16.266 1 95 230 ALA B C 1
ATOM 5136 O O . ALA B 1 230 ? 19.172 -9.211 -15.945 1 95 230 ALA B O 1
ATOM 5137 N N . GLU B 1 231 ? 17.219 -8.18 -16.297 1 94.75 231 GLU B N 1
ATOM 5138 C CA . GLU B 1 231 ? 17.75 -6.875 -15.922 1 94.75 231 GLU B CA 1
ATOM 5139 C C . GLU B 1 231 ? 18.125 -6.848 -14.445 1 94.75 231 GLU B C 1
ATOM 5141 O O . GLU B 1 231 ? 19.172 -6.305 -14.078 1 94.75 231 GLU B O 1
ATOM 5146 N N . ILE B 1 232 ? 17.344 -7.426 -13.602 1 97.25 232 ILE B N 1
ATOM 5147 C CA . ILE B 1 232 ? 17.609 -7.488 -12.172 1 97.25 232 ILE B CA 1
ATOM 5148 C C . ILE B 1 232 ? 18.891 -8.281 -11.914 1 97.25 232 ILE B C 1
ATOM 5150 O O . ILE B 1 232 ? 19.75 -7.848 -11.148 1 97.25 232 ILE B O 1
ATOM 5154 N N . GLU B 1 233 ? 19.016 -9.367 -12.594 1 96.5 233 GLU B N 1
ATOM 5155 C CA . GLU B 1 233 ? 20.172 -10.258 -12.406 1 96.5 233 GLU B CA 1
ATOM 5156 C C . GLU B 1 233 ? 21.453 -9.617 -12.922 1 96.5 233 GLU B C 1
ATOM 5158 O O . GLU B 1 233 ? 22.547 -9.953 -12.461 1 96.5 233 GLU B O 1
ATOM 5163 N N . SER B 1 234 ? 21.281 -8.672 -13.852 1 95.81 234 SER B N 1
ATOM 5164 C CA . SER B 1 234 ? 22.438 -7.949 -14.367 1 95.81 234 SER B CA 1
ATOM 5165 C C . SER B 1 234 ? 22.891 -6.863 -13.391 1 95.81 234 SER B C 1
ATOM 5167 O O . SER B 1 234 ? 23.938 -6.238 -13.594 1 95.81 234 SER B O 1
ATOM 5169 N N . GLY B 1 235 ? 22.078 -6.613 -12.375 1 96.75 235 GLY B N 1
ATOM 5170 C CA . GLY B 1 235 ? 22.422 -5.609 -11.375 1 96.75 235 GLY B CA 1
ATOM 5171 C C . GLY B 1 235 ? 21.891 -4.23 -11.711 1 96.75 235 GLY B C 1
ATOM 5172 O O . GLY B 1 235 ? 22.25 -3.242 -11.078 1 96.75 235 GLY B O 1
ATOM 5173 N N . ALA B 1 236 ? 20.984 -4.141 -12.617 1 95.19 236 ALA B N 1
ATOM 5174 C CA . ALA B 1 236 ? 20.531 -2.871 -13.172 1 95.19 236 ALA B CA 1
ATOM 5175 C C . ALA B 1 236 ? 19.828 -2.025 -12.117 1 95.19 236 ALA B C 1
ATOM 5177 O O . ALA B 1 236 ? 19.797 -0.795 -12.211 1 95.19 236 ALA B O 1
ATOM 5178 N N . VAL B 1 237 ? 19.297 -2.658 -11.102 1 97.62 237 VAL B N 1
ATOM 5179 C CA . VAL B 1 237 ? 18.484 -1.869 -10.18 1 97.62 237 VAL B CA 1
ATOM 5180 C C . VAL B 1 237 ? 19.109 -1.896 -8.789 1 97.62 237 VAL B C 1
ATOM 5182 O O . VAL B 1 237 ? 18.531 -1.376 -7.828 1 97.62 237 VAL B O 1
ATOM 5185 N N . GLY B 1 238 ? 20.297 -2.471 -8.602 1 98.12 238 GLY B N 1
ATOM 5186 C CA . GLY B 1 238 ? 20.922 -2.543 -7.297 1 98.12 238 GLY B CA 1
ATOM 5187 C C . GLY B 1 238 ? 20.172 -3.422 -6.316 1 98.12 238 GLY B C 1
ATOM 5188 O O . GLY B 1 238 ? 19.625 -4.453 -6.695 1 98.12 238 GLY B O 1
ATOM 5189 N N . GLU B 1 239 ? 20.234 -3.059 -5.039 1 98.12 239 GLU B N 1
ATOM 5190 C CA . GLU B 1 239 ? 19.531 -3.793 -3.986 1 98.12 239 GLU B CA 1
ATOM 5191 C C . GLU B 1 239 ? 18.047 -3.443 -3.961 1 98.12 239 GLU B C 1
ATOM 5193 O O . GLU B 1 239 ? 17.688 -2.279 -3.785 1 98.12 239 GLU B O 1
ATOM 5198 N N . ILE B 1 240 ? 17.25 -4.426 -4.172 1 98.69 240 ILE B N 1
ATOM 5199 C CA . ILE B 1 240 ? 15.805 -4.227 -4.035 1 98.69 240 ILE B CA 1
ATOM 5200 C C . ILE B 1 240 ? 15.43 -4.188 -2.557 1 98.69 240 ILE B C 1
ATOM 5202 O O . ILE B 1 240 ? 15.609 -5.176 -1.839 1 98.69 240 ILE B O 1
ATOM 5206 N N . TYR B 1 241 ? 14.867 -3.041 -2.045 1 98.75 241 TYR B N 1
ATOM 5207 C CA . TYR B 1 241 ? 14.617 -2.893 -0.616 1 98.75 241 TYR B CA 1
ATOM 5208 C C . TYR B 1 241 ? 13.133 -2.705 -0.336 1 98.75 241 TYR B C 1
ATOM 5210 O O . TYR B 1 241 ? 12.688 -2.855 0.803 1 98.75 241 TYR B O 1
ATOM 5218 N N . TYR B 1 242 ? 12.391 -2.371 -1.317 1 98.88 242 TYR B N 1
ATOM 5219 C CA . TYR B 1 242 ? 10.969 -2.053 -1.178 1 98.88 242 TYR B CA 1
ATOM 5220 C C . TYR B 1 242 ? 10.188 -2.48 -2.416 1 98.88 242 TYR B C 1
ATOM 5222 O O . TYR B 1 242 ? 10.648 -2.287 -3.543 1 98.88 242 TYR B O 1
ATOM 5230 N N . ALA B 1 243 ? 9.031 -3.096 -2.188 1 98.88 243 ALA B N 1
ATOM 5231 C CA . ALA B 1 243 ? 8.203 -3.52 -3.312 1 98.88 243 ALA B CA 1
ATOM 5232 C C . ALA B 1 243 ? 6.719 -3.293 -3.02 1 98.88 243 ALA B C 1
ATOM 5234 O O . ALA B 1 243 ? 6.297 -3.338 -1.861 1 98.88 243 ALA B O 1
ATOM 5235 N N . ARG B 1 244 ? 5.977 -3.033 -4.059 1 98.62 244 ARG B N 1
ATOM 5236 C CA . ARG B 1 244 ? 4.52 -2.965 -4.047 1 98.62 244 ARG B CA 1
ATOM 5237 C C . ARG B 1 244 ? 3.916 -3.934 -5.059 1 98.62 244 ARG B C 1
ATOM 5239 O O . ARG B 1 244 ? 4.387 -4.023 -6.195 1 98.62 244 ARG B O 1
ATOM 5246 N N . ALA B 1 245 ? 2.941 -4.645 -4.605 1 98.69 245 ALA B N 1
ATOM 5247 C CA . ALA B 1 245 ? 2.258 -5.594 -5.477 1 98.69 245 ALA B CA 1
ATOM 5248 C C . ALA B 1 245 ? 0.744 -5.504 -5.309 1 98.69 245 ALA B C 1
ATOM 5250 O O . ALA B 1 245 ? 0.242 -5.426 -4.184 1 98.69 245 ALA B O 1
ATOM 5251 N N . MET B 1 246 ? 0.035 -5.52 -6.465 1 98.62 246 MET B N 1
ATOM 5252 C CA . MET B 1 246 ? -1.414 -5.359 -6.398 1 98.62 246 MET B CA 1
ATOM 5253 C C . MET B 1 246 ? -2.107 -6.23 -7.441 1 98.62 246 MET B C 1
ATOM 5255 O O . MET B 1 246 ? -1.648 -6.324 -8.578 1 98.62 246 MET B O 1
ATOM 5259 N N . ALA B 1 247 ? -3.137 -6.938 -7.043 1 98.62 247 ALA B N 1
ATOM 5260 C CA . ALA B 1 247 ? -4.129 -7.594 -7.891 1 98.62 247 ALA B CA 1
ATOM 5261 C C . ALA B 1 247 ? -5.547 -7.188 -7.492 1 98.62 247 ALA B C 1
ATOM 5263 O O . ALA B 1 247 ? -6.191 -7.859 -6.688 1 98.62 247 ALA B O 1
ATOM 5264 N N . ARG B 1 248 ? -6.035 -6.141 -8.109 1 98.31 248 ARG B N 1
ATOM 5265 C CA . ARG B 1 248 ? -7.293 -5.547 -7.68 1 98.31 248 ARG B CA 1
ATOM 5266 C C . ARG B 1 248 ? -8.328 -5.594 -8.797 1 98.31 248 ARG B C 1
ATOM 5268 O O . ARG B 1 248 ? -8.094 -5.086 -9.898 1 98.31 248 ARG B O 1
ATOM 5275 N N . ARG B 1 249 ? -9.438 -6.238 -8.5 1 97.81 249 ARG B N 1
ATOM 5276 C CA . ARG B 1 249 ? -10.625 -6.156 -9.344 1 97.81 249 ARG B CA 1
ATOM 5277 C C . ARG B 1 249 ? -11.711 -5.316 -8.68 1 97.81 249 ARG B C 1
ATOM 5279 O O . ARG B 1 249 ? -11.828 -5.293 -7.453 1 97.81 249 ARG B O 1
ATOM 5286 N N . THR B 1 250 ? -12.477 -4.652 -9.516 1 97.25 250 THR B N 1
ATOM 5287 C CA . THR B 1 250 ? -13.586 -3.859 -8.992 1 97.25 250 THR B CA 1
ATOM 5288 C C . THR B 1 250 ? -14.836 -4.719 -8.82 1 97.25 250 THR B C 1
ATOM 5290 O O . THR B 1 250 ? -15.641 -4.477 -7.922 1 97.25 250 THR B O 1
ATOM 5293 N N . GLN B 1 251 ? -14.961 -5.594 -9.68 1 95.88 251 GLN B N 1
ATOM 5294 C CA . GLN B 1 251 ? -16.062 -6.547 -9.711 1 95.88 251 GLN B CA 1
ATOM 5295 C C . GLN B 1 251 ? -15.633 -7.875 -10.328 1 95.88 251 GLN B C 1
ATOM 5297 O O . GLN B 1 251 ? -15.57 -8 -11.547 1 95.88 251 GLN B O 1
ATOM 5302 N N . GLY B 1 252 ? -15.344 -8.789 -9.422 1 96.06 252 GLY B N 1
ATOM 5303 C CA . GLY B 1 252 ? -14.82 -10.031 -9.969 1 96.06 252 GLY B CA 1
ATOM 5304 C C . GLY B 1 252 ? -14.891 -11.195 -9 1 96.06 252 GLY B C 1
ATOM 5305 O O . GLY B 1 252 ? -14.031 -12.078 -9.016 1 96.06 252 GLY B O 1
ATOM 5306 N N . ILE B 1 253 ? -15.805 -11.164 -8.086 1 95.75 253 ILE B N 1
ATOM 5307 C CA . ILE B 1 253 ? -16 -12.312 -7.207 1 95.75 253 ILE B CA 1
ATOM 5308 C C . ILE B 1 253 ? -16.422 -13.531 -8.031 1 95.75 253 ILE B C 1
ATOM 5310 O O . ILE B 1 253 ? -17.391 -13.461 -8.789 1 95.75 253 ILE B O 1
ATOM 5314 N N . PRO B 1 254 ? -15.703 -14.547 -7.852 1 94.19 254 PRO B N 1
ATOM 5315 C CA . PRO B 1 254 ? -16.125 -15.75 -8.578 1 94.19 254 PRO B CA 1
ATOM 5316 C C . PRO B 1 254 ? -17.547 -16.188 -8.211 1 94.19 254 PRO B C 1
ATOM 5318 O O . PRO B 1 254 ? -18.156 -15.617 -7.309 1 94.19 254 PRO B O 1
ATOM 5321 N N . LYS B 1 255 ? -18.031 -17.188 -8.93 1 90.19 255 LYS B N 1
ATOM 5322 C CA . LYS B 1 255 ? -19.406 -17.625 -8.75 1 90.19 255 LYS B CA 1
ATOM 5323 C C . LYS B 1 255 ? -19.719 -17.828 -7.273 1 90.19 255 LYS B C 1
ATOM 5325 O O . LYS B 1 255 ? -19.125 -18.688 -6.621 1 90.19 255 LYS B O 1
ATOM 5330 N N . TRP B 1 256 ? -20.672 -17.156 -6.875 1 90 256 TRP B N 1
ATOM 5331 C CA . TRP B 1 256 ? -21.078 -17.172 -5.477 1 90 256 TRP B CA 1
ATOM 5332 C C . TRP B 1 256 ? -21.562 -18.562 -5.059 1 90 256 TRP B C 1
ATOM 5334 O O . TRP B 1 256 ? -22.328 -19.203 -5.781 1 90 256 TRP B O 1
ATOM 5344 N N . GLY B 1 257 ? -21.062 -18.984 -3.986 1 89.06 257 GLY B N 1
ATOM 5345 C CA . GLY B 1 257 ? -21.484 -20.281 -3.451 1 89.06 257 GLY B CA 1
ATOM 5346 C C . GLY B 1 257 ? -20.688 -21.438 -4.023 1 89.06 257 GLY B C 1
ATOM 5347 O O . GLY B 1 257 ? -20.906 -22.594 -3.641 1 89.06 257 GLY B O 1
ATOM 5348 N N . GLY B 1 258 ? -19.781 -21.156 -4.887 1 91.94 258 GLY B N 1
ATOM 5349 C CA . GLY B 1 258 ? -18.875 -22.188 -5.383 1 91.94 258 GLY B CA 1
ATOM 5350 C C . GLY B 1 258 ? -17.719 -22.469 -4.438 1 91.94 258 GLY B C 1
ATOM 5351 O O . GLY B 1 258 ? -17.688 -21.969 -3.312 1 91.94 258 GLY B O 1
ATOM 5352 N N . TRP B 1 259 ? -16.781 -23.312 -4.883 1 93.19 259 TRP B N 1
ATOM 5353 C CA . TRP B 1 259 ? -15.695 -23.688 -3.99 1 93.19 259 TRP B CA 1
ATOM 5354 C C . TRP B 1 259 ? -14.797 -22.5 -3.691 1 93.19 259 TRP B C 1
ATOM 5356 O O . TRP B 1 259 ? -14.211 -22.406 -2.609 1 93.19 259 TRP B O 1
ATOM 5366 N N . PHE B 1 260 ? -14.781 -21.547 -4.613 1 94.25 260 PHE B N 1
ATOM 5367 C CA . PHE B 1 260 ? -13.938 -20.359 -4.469 1 94.25 260 PHE B CA 1
ATOM 5368 C C . PHE B 1 260 ? -14.312 -19.578 -3.219 1 94.25 260 PHE B C 1
ATOM 5370 O O . PHE B 1 260 ? -13.461 -18.953 -2.594 1 94.25 260 PHE B O 1
ATOM 5377 N N . THR B 1 261 ? -15.586 -19.609 -2.922 1 96 261 THR B N 1
ATOM 5378 C CA . THR B 1 261 ? -16.062 -18.656 -1.931 1 96 261 THR B CA 1
ATOM 5379 C C . THR B 1 261 ? -16.188 -19.312 -0.56 1 96 261 THR B C 1
ATOM 5381 O O . THR B 1 261 ? -16.781 -18.734 0.358 1 96 261 THR B O 1
ATOM 5384 N N . GLN B 1 262 ? -15.594 -20.469 -0.41 1 95.94 262 GLN B N 1
ATOM 5385 C CA . GLN B 1 262 ? -15.664 -21.203 0.85 1 95.94 262 GLN B CA 1
ATOM 5386 C C . GLN B 1 262 ? -14.273 -21.391 1.447 1 95.94 262 GLN B C 1
ATOM 5388 O O . GLN B 1 262 ? -13.398 -22 0.817 1 95.94 262 GLN B O 1
ATOM 5393 N N . GLN B 1 263 ? -14.164 -21 2.682 1 96.94 263 GLN B N 1
ATOM 5394 C CA . GLN B 1 263 ? -12.883 -21.031 3.371 1 96.94 263 GLN B CA 1
ATOM 5395 C C . GLN B 1 263 ? -12.328 -22.453 3.438 1 96.94 263 GLN B C 1
ATOM 5397 O O . GLN B 1 263 ? -11.148 -22.688 3.16 1 96.94 263 GLN B O 1
ATOM 5402 N N . LYS B 1 264 ? -13.094 -23.422 3.727 1 95.88 264 LYS B N 1
ATOM 5403 C CA . LYS B 1 264 ? -12.672 -24.812 3.914 1 95.88 264 LYS B CA 1
ATOM 5404 C C . LYS B 1 264 ? -12.188 -25.422 2.602 1 95.88 264 LYS B C 1
ATOM 5406 O O . LYS B 1 264 ? -11.367 -26.328 2.602 1 95.88 264 LYS B O 1
ATOM 5411 N N . LEU B 1 265 ? -12.68 -24.891 1.485 1 96.56 265 LEU B N 1
ATOM 5412 C CA . LEU B 1 265 ? -12.375 -25.469 0.18 1 96.56 265 LEU B CA 1
ATOM 5413 C C . LEU B 1 265 ? -11.281 -24.672 -0.523 1 96.56 265 LEU B C 1
ATOM 5415 O O . LEU B 1 265 ? -10.359 -25.266 -1.104 1 96.56 265 LEU B O 1
ATOM 5419 N N . ALA B 1 266 ? -11.312 -23.406 -0.408 1 97.12 266 ALA B N 1
ATOM 5420 C CA . ALA B 1 266 ? -10.414 -22.547 -1.184 1 97.12 266 ALA B CA 1
ATOM 5421 C C . ALA B 1 266 ? -9.18 -22.172 -0.366 1 97.12 266 ALA B C 1
ATOM 5423 O O . ALA B 1 266 ? -8.117 -21.891 -0.926 1 97.12 266 ALA B O 1
ATOM 5424 N N . GLY B 1 267 ? -9.336 -22.094 0.915 1 98.25 267 GLY B N 1
ATOM 5425 C CA . GLY B 1 267 ? -8.273 -21.625 1.785 1 98.25 267 GLY B CA 1
ATOM 5426 C C . GLY B 1 267 ? -8.258 -20.125 1.95 1 98.25 267 GLY B C 1
ATOM 5427 O O . GLY B 1 267 ? -7.457 -19.578 2.715 1 98.25 267 GLY B O 1
ATOM 5428 N N . GLY B 1 268 ? -9.109 -19.391 1.245 1 98.44 268 GLY B N 1
ATOM 5429 C CA . GLY B 1 268 ? -9.211 -17.938 1.29 1 98.44 268 GLY B CA 1
ATOM 5430 C C . GLY B 1 268 ? -9.844 -17.344 0.044 1 98.44 268 GLY B C 1
ATOM 5431 O O . GLY B 1 268 ? -10.297 -18.078 -0.835 1 98.44 268 GLY B O 1
ATOM 5432 N N . GLY B 1 269 ? -9.938 -16.047 0.035 1 98.31 269 GLY B N 1
ATOM 5433 C CA . GLY B 1 269 ? -10.477 -15.32 -1.104 1 98.31 269 GLY B CA 1
ATOM 5434 C C . GLY B 1 269 ? -9.406 -14.836 -2.07 1 98.31 269 GLY B C 1
ATOM 5435 O O . GLY B 1 269 ? -8.594 -15.633 -2.547 1 98.31 269 GLY B O 1
ATOM 5436 N N . PRO B 1 270 ? -9.438 -13.531 -2.365 1 98.62 270 PRO B N 1
ATOM 5437 C CA . PRO B 1 270 ? -8.469 -13.016 -3.34 1 98.62 270 PRO B CA 1
ATOM 5438 C C . PRO B 1 270 ? -7.023 -13.148 -2.869 1 98.62 270 PRO B C 1
ATOM 5440 O O . PRO B 1 270 ? -6.105 -13.188 -3.691 1 98.62 270 PRO B O 1
ATOM 5443 N N . LEU B 1 271 ? -6.75 -13.227 -1.61 1 98.81 271 LEU B N 1
ATOM 5444 C CA . LEU B 1 271 ? -5.395 -13.398 -1.104 1 98.81 271 LEU B CA 1
ATOM 5445 C C . LEU B 1 271 ? -4.746 -14.648 -1.695 1 98.81 271 LEU B C 1
ATOM 5447 O O . LEU B 1 271 ? -3.662 -14.578 -2.275 1 98.81 271 LEU B O 1
ATOM 5451 N N . ILE B 1 272 ? -5.398 -15.75 -1.638 1 98.69 272 ILE B N 1
ATOM 5452 C CA . ILE B 1 272 ? -4.82 -17.016 -2.051 1 98.69 272 ILE B CA 1
ATOM 5453 C C . ILE B 1 272 ? -5.109 -17.266 -3.531 1 98.69 272 ILE B C 1
ATOM 5455 O O . ILE B 1 272 ? -4.469 -18.109 -4.168 1 98.69 272 ILE B O 1
ATOM 5459 N N . ASP B 1 273 ? -6.059 -16.516 -4.113 1 97.75 273 ASP B N 1
ATOM 5460 C CA . ASP B 1 273 ? -6.477 -16.734 -5.496 1 97.75 273 ASP B CA 1
ATOM 5461 C C . ASP B 1 273 ? -5.676 -15.852 -6.453 1 97.75 273 ASP B C 1
ATOM 5463 O O . ASP B 1 273 ? -4.883 -16.359 -7.25 1 97.75 273 ASP B O 1
ATOM 5467 N N . THR B 1 274 ? -5.82 -14.57 -6.352 1 97.75 274 THR B N 1
ATOM 5468 C CA . THR B 1 274 ? -5.145 -13.641 -7.254 1 97.75 274 THR B CA 1
ATOM 5469 C C . THR B 1 274 ? -3.912 -13.039 -6.586 1 97.75 274 THR B C 1
ATOM 5471 O O . THR B 1 274 ? -2.922 -12.742 -7.254 1 97.75 274 THR B O 1
ATOM 5474 N N . GLY B 1 275 ? -3.975 -12.883 -5.293 1 98.56 275 GLY B N 1
ATOM 5475 C CA . GLY B 1 275 ? -2.859 -12.32 -4.547 1 98.56 275 GLY B CA 1
ATOM 5476 C C . GLY B 1 275 ? -1.61 -13.18 -4.609 1 98.56 275 GLY B C 1
ATOM 5477 O O . GLY B 1 275 ? -0.494 -12.656 -4.652 1 98.56 275 GLY B O 1
ATOM 5478 N N . VAL B 1 276 ? -1.795 -14.43 -4.586 1 98.75 276 VAL B N 1
ATOM 5479 C CA . VAL B 1 276 ? -0.672 -15.359 -4.605 1 98.75 276 VAL B CA 1
ATOM 5480 C C . VAL B 1 276 ? 0.182 -15.117 -5.848 1 98.75 276 VAL B C 1
ATOM 5482 O O . VAL B 1 276 ? 1.408 -15.242 -5.797 1 98.75 276 VAL B O 1
ATOM 5485 N N . HIS B 1 277 ? -0.402 -14.734 -6.996 1 98.06 277 HIS B N 1
ATOM 5486 C CA . HIS B 1 277 ? 0.318 -14.469 -8.234 1 98.06 277 HIS B CA 1
ATOM 5487 C C . HIS B 1 277 ? 1.271 -13.289 -8.078 1 98.06 277 HIS B C 1
ATOM 5489 O O . HIS B 1 277 ? 2.459 -13.398 -8.391 1 98.06 277 HIS B O 1
ATOM 5495 N N . ILE B 1 278 ? 0.755 -12.258 -7.566 1 98.25 278 ILE B N 1
ATOM 5496 C CA . ILE B 1 278 ? 1.529 -11.023 -7.586 1 98.25 278 ILE B CA 1
ATOM 5497 C C . ILE B 1 278 ? 2.529 -11.023 -6.43 1 98.25 278 ILE B C 1
ATOM 5499 O O . ILE B 1 278 ? 3.631 -10.484 -6.555 1 98.25 278 ILE B O 1
ATOM 5503 N N . LEU B 1 279 ? 2.156 -11.594 -5.305 1 98.75 279 LEU B N 1
ATOM 5504 C CA . LEU B 1 279 ? 3.107 -11.75 -4.207 1 98.75 279 LEU B CA 1
ATOM 5505 C C . LEU B 1 279 ? 4.277 -12.641 -4.625 1 98.75 279 LEU B C 1
ATOM 5507 O O . LEU B 1 279 ? 5.43 -12.328 -4.32 1 98.75 279 LEU B O 1
ATOM 5511 N N . ASP B 1 280 ? 3.92 -13.695 -5.273 1 98.88 280 ASP B N 1
ATOM 5512 C CA . ASP B 1 280 ? 4.957 -14.602 -5.754 1 98.88 280 ASP B CA 1
ATOM 5513 C C . ASP B 1 280 ? 5.898 -13.891 -6.723 1 98.88 280 ASP B C 1
ATOM 5515 O O . ASP B 1 280 ? 7.117 -14.062 -6.648 1 98.88 280 ASP B O 1
ATOM 5519 N N . LEU B 1 281 ? 5.355 -13.164 -7.613 1 98.75 281 LEU B N 1
ATOM 5520 C CA . LEU B 1 281 ? 6.156 -12.445 -8.594 1 98.75 281 LEU B CA 1
ATOM 5521 C C . LEU B 1 281 ? 7.129 -11.492 -7.914 1 98.75 281 LEU B C 1
ATOM 5523 O O . LEU B 1 281 ? 8.32 -11.484 -8.219 1 98.75 281 LEU B O 1
ATOM 5527 N N . ALA B 1 282 ? 6.641 -10.711 -7 1 98.88 282 ALA B N 1
ATOM 5528 C CA . ALA B 1 282 ? 7.477 -9.758 -6.27 1 98.88 282 ALA B CA 1
ATOM 5529 C C . ALA B 1 282 ? 8.578 -10.477 -5.492 1 98.88 282 ALA B C 1
ATOM 5531 O O . ALA B 1 282 ? 9.734 -10.055 -5.508 1 98.88 282 ALA B O 1
ATOM 5532 N N . TRP B 1 283 ? 8.18 -11.531 -4.82 1 98.88 283 TRP B N 1
ATOM 5533 C CA . TRP B 1 283 ? 9.094 -12.312 -4 1 98.88 283 TRP B CA 1
ATOM 5534 C C . TRP B 1 283 ? 10.18 -12.953 -4.859 1 98.88 283 TRP B C 1
ATOM 5536 O O . TRP B 1 283 ? 11.375 -12.844 -4.547 1 98.88 283 TRP B O 1
ATOM 5546 N N . TRP B 1 284 ? 9.797 -13.508 -5.961 1 98.88 284 TRP B N 1
ATOM 5547 C CA . TRP B 1 284 ? 10.711 -14.211 -6.867 1 98.88 284 TRP B CA 1
ATOM 5548 C C . TRP B 1 284 ? 11.68 -13.227 -7.527 1 98.88 284 TRP B C 1
ATOM 5550 O O . TRP B 1 284 ? 12.891 -13.461 -7.547 1 98.88 284 TRP B O 1
ATOM 5560 N N . LEU B 1 285 ? 11.148 -12.156 -8.008 1 98.62 285 LEU B N 1
ATOM 5561 C CA . LEU B 1 285 ? 11.977 -11.156 -8.672 1 98.62 285 LEU B CA 1
ATOM 5562 C C . LEU B 1 285 ? 12.961 -10.531 -7.691 1 98.62 285 LEU B C 1
ATOM 5564 O O . LEU B 1 285 ? 14.008 -10.023 -8.094 1 98.62 285 LEU B O 1
ATOM 5568 N N . SER B 1 286 ? 12.641 -10.578 -6.43 1 98.44 286 SER B N 1
ATOM 5569 C CA . SER B 1 286 ? 13.5 -9.992 -5.41 1 98.44 286 SER B CA 1
ATOM 5570 C C . SER B 1 286 ? 14.531 -10.992 -4.91 1 98.44 286 SER B C 1
ATOM 5572 O O . SER B 1 286 ? 15.273 -10.711 -3.965 1 98.44 286 SER B O 1
ATOM 5574 N N . GLY B 1 287 ? 14.508 -12.18 -5.383 1 98 287 GLY B N 1
ATOM 5575 C CA . GLY B 1 287 ? 15.539 -13.156 -5.062 1 98 287 GLY B CA 1
ATOM 5576 C C . GLY B 1 287 ? 15.117 -14.141 -3.994 1 98 287 GLY B C 1
ATOM 5577 O O . GLY B 1 287 ? 15.961 -14.75 -3.334 1 98 287 GLY B O 1
ATOM 5578 N N . CYS B 1 288 ? 13.828 -14.188 -3.656 1 98.56 288 CYS B N 1
ATOM 5579 C CA . CYS B 1 288 ? 13.219 -15.148 -2.744 1 98.56 288 CYS B CA 1
ATOM 5580 C C . CYS B 1 288 ? 13.867 -15.086 -1.367 1 98.56 288 CYS B C 1
ATOM 5582 O O . CYS B 1 288 ? 14.25 -16.109 -0.81 1 98.56 288 CYS B O 1
ATOM 5584 N N . PRO B 1 289 ? 14.008 -13.891 -0.808 1 98.69 289 PRO B N 1
ATOM 5585 C CA . PRO B 1 289 ? 14.547 -13.844 0.552 1 98.69 289 PRO B CA 1
ATOM 5586 C C . PRO B 1 289 ? 13.633 -14.516 1.575 1 98.69 289 PRO B C 1
ATOM 5588 O O . PRO B 1 289 ? 12.43 -14.648 1.34 1 98.69 289 PRO B O 1
ATOM 5591 N N . ARG B 1 290 ? 14.148 -14.922 2.701 1 98.75 290 ARG B N 1
ATOM 5592 C CA . ARG B 1 290 ? 13.383 -15.586 3.75 1 98.75 290 ARG B CA 1
ATOM 5593 C C . ARG B 1 290 ? 12.406 -14.617 4.41 1 98.75 290 ARG B C 1
ATOM 5595 O O . ARG B 1 290 ? 12.812 -13.562 4.906 1 98.75 290 ARG B O 1
ATOM 5602 N N . PRO B 1 291 ? 11.156 -14.969 4.422 1 98.75 291 PRO B N 1
ATOM 5603 C CA . PRO B 1 291 ? 10.203 -14.109 5.125 1 98.75 291 PRO B CA 1
ATOM 5604 C C . PRO B 1 291 ? 10.344 -14.18 6.641 1 98.75 291 PRO B C 1
ATOM 5606 O O . PRO B 1 291 ? 10.633 -15.25 7.188 1 98.75 291 PRO B O 1
ATOM 5609 N N . ILE B 1 292 ? 10.062 -13.023 7.316 1 98.38 292 ILE B N 1
ATOM 5610 C CA . ILE B 1 292 ? 10.227 -12.945 8.766 1 98.38 292 ILE B CA 1
ATOM 5611 C C . ILE B 1 292 ? 8.859 -12.797 9.43 1 98.38 292 ILE B C 1
ATOM 5613 O O . ILE B 1 292 ? 8.578 -13.453 10.438 1 98.38 292 ILE B O 1
ATOM 5617 N N . SER B 1 293 ? 8.039 -11.938 8.961 1 98.69 293 SER B N 1
ATOM 5618 C CA . SER B 1 293 ? 6.738 -11.664 9.562 1 98.69 293 SER B CA 1
ATOM 5619 C C . SER B 1 293 ? 5.793 -11.016 8.555 1 98.69 293 SER B C 1
ATOM 5621 O O . SER B 1 293 ? 6.215 -10.594 7.477 1 98.69 293 SER B O 1
ATOM 5623 N N . ALA B 1 294 ? 4.508 -11.07 8.922 1 98.81 294 ALA B N 1
ATOM 5624 C CA . ALA B 1 294 ? 3.482 -10.477 8.062 1 98.81 294 ALA B CA 1
ATOM 5625 C C . ALA B 1 294 ? 2.414 -9.773 8.891 1 98.81 294 ALA B C 1
ATOM 5627 O O . ALA B 1 294 ? 2.061 -10.234 9.984 1 98.81 294 ALA B O 1
ATOM 5628 N N . SER B 1 295 ? 1.977 -8.656 8.438 1 98.75 295 SER B N 1
ATOM 5629 C CA . SER B 1 295 ? 0.82 -7.926 8.945 1 98.75 295 SER B CA 1
ATOM 5630 C C . SER B 1 295 ? -0.239 -7.75 7.863 1 98.75 295 SER B C 1
ATOM 5632 O O . SER B 1 295 ? 0.029 -7.152 6.816 1 98.75 295 SER B O 1
ATOM 5634 N N . GLY B 1 296 ? -1.421 -8.305 8.156 1 98.56 296 GLY B N 1
ATOM 5635 C CA . GLY B 1 296 ? -2.455 -8.289 7.133 1 98.56 296 GLY B CA 1
ATOM 5636 C C . GLY B 1 296 ? -3.781 -7.75 7.633 1 98.56 296 GLY B C 1
ATOM 5637 O O . GLY B 1 296 ? -4.035 -7.734 8.836 1 98.56 296 GLY B O 1
ATOM 5638 N N . THR B 1 297 ? -4.547 -7.207 6.699 1 98.75 297 THR B N 1
ATOM 5639 C CA . THR B 1 297 ? -5.945 -6.836 6.883 1 98.75 297 THR B CA 1
ATOM 5640 C C . THR B 1 297 ? -6.824 -7.504 5.832 1 98.75 297 THR B C 1
ATOM 5642 O O . THR B 1 297 ? -6.363 -7.797 4.727 1 98.75 297 THR B O 1
ATOM 5645 N N . SER B 1 298 ? -8.039 -7.805 6.199 1 98.69 298 SER B N 1
ATOM 5646 C CA . SER B 1 298 ? -8.969 -8.406 5.246 1 98.69 298 SER B CA 1
ATOM 5647 C C . SER B 1 298 ? -10.398 -7.957 5.504 1 98.69 298 SER B C 1
ATOM 5649 O O . SER B 1 298 ? -10.742 -7.566 6.621 1 98.69 298 SER B O 1
ATOM 5651 N N . TYR B 1 299 ? -11.18 -7.984 4.441 1 98.75 299 TYR B N 1
ATOM 5652 C CA . TYR B 1 299 ? -12.562 -7.523 4.5 1 98.75 299 TYR B CA 1
ATOM 5653 C C . TYR B 1 299 ? -13.469 -8.398 3.637 1 98.75 299 TYR B C 1
ATOM 5655 O O . TYR B 1 299 ? -13.016 -8.984 2.648 1 98.75 299 TYR B O 1
ATOM 5663 N N . ALA B 1 300 ? -14.734 -8.523 4.004 1 98.5 300 ALA B N 1
ATOM 5664 C CA . ALA B 1 300 ? -15.812 -9.125 3.225 1 98.5 300 ALA B CA 1
ATOM 5665 C C . ALA B 1 300 ? -17.047 -8.219 3.213 1 98.5 300 ALA B C 1
ATOM 5667 O O . ALA B 1 300 ? -18 -8.453 3.961 1 98.5 300 ALA B O 1
ATOM 5668 N N . LYS B 1 301 ? -17.016 -7.238 2.328 1 98.38 301 LYS B N 1
ATOM 5669 C CA . LYS B 1 301 ? -18.062 -6.219 2.363 1 98.38 301 LYS B CA 1
ATOM 5670 C C . LYS B 1 301 ? -19.062 -6.418 1.23 1 98.38 301 LYS B C 1
ATOM 5672 O O . LYS B 1 301 ? -20.172 -5.871 1.268 1 98.38 301 LYS B O 1
ATOM 5677 N N . PHE B 1 302 ? -18.734 -7.207 0.272 1 98 302 PHE B N 1
ATOM 5678 C CA . PHE B 1 302 ? -19.562 -7.344 -0.92 1 98 302 PHE B CA 1
ATOM 5679 C C . PHE B 1 302 ? -20.094 -8.773 -1.056 1 98 302 PHE B C 1
ATOM 5681 O O . PHE B 1 302 ? -21.281 -8.984 -1.23 1 98 302 PHE B O 1
ATOM 5688 N N . GLY B 1 303 ? -19.25 -9.695 -0.88 1 96.69 303 GLY B N 1
ATOM 5689 C CA . GLY B 1 303 ? -19.594 -11.102 -1.026 1 96.69 303 GLY B CA 1
ATOM 5690 C C . GLY B 1 303 ? -20.766 -11.531 -0.175 1 96.69 303 GLY B C 1
ATOM 5691 O O . GLY B 1 303 ? -21.75 -12.078 -0.688 1 96.69 303 GLY B O 1
ATOM 5692 N N . PRO B 1 304 ? -20.734 -11.25 1.095 1 96.94 304 PRO B N 1
ATOM 5693 C CA . PRO B 1 304 ? -21.844 -11.656 1.959 1 96.94 304 PRO B CA 1
ATOM 5694 C C . PRO B 1 304 ? -23.172 -11.047 1.526 1 96.94 304 PRO B C 1
ATOM 5696 O O . PRO B 1 304 ? -24.234 -11.594 1.834 1 96.94 304 PRO B O 1
ATOM 5699 N N . ARG B 1 305 ? -23.094 -9.945 0.762 1 95.25 305 ARG B N 1
ATOM 5700 C CA . ARG B 1 305 ? -24.281 -9.258 0.297 1 95.25 305 ARG B CA 1
ATOM 5701 C C . ARG B 1 305 ? -24.609 -9.633 -1.146 1 95.25 305 ARG B C 1
ATOM 5703 O O . ARG B 1 305 ? -25.5 -9.039 -1.765 1 95.25 305 ARG B O 1
ATOM 5710 N N . LYS B 1 306 ? -23.875 -10.57 -1.718 1 93.94 306 LYS B N 1
ATOM 5711 C CA . LYS B 1 306 ? -24.031 -11.031 -3.094 1 93.94 306 LYS B CA 1
ATOM 5712 C C . LYS B 1 306 ? -23.859 -9.891 -4.086 1 93.94 306 LYS B C 1
ATOM 5714 O O . LYS B 1 306 ? -24.625 -9.766 -5.043 1 93.94 306 LYS B O 1
ATOM 5719 N N . LEU B 1 307 ? -22.906 -8.977 -3.746 1 93.88 307 LEU B N 1
ATOM 5720 C CA . LEU B 1 307 ? -22.484 -7.895 -4.629 1 93.88 307 LEU B CA 1
ATOM 5721 C C . LEU B 1 307 ? -21.078 -8.148 -5.156 1 93.88 307 LEU B C 1
ATOM 5723 O O . LEU B 1 307 ? -20.328 -8.945 -4.59 1 93.88 307 LEU B O 1
ATOM 5727 N N . GLY B 1 308 ? -20.719 -7.484 -6.25 1 93.5 308 GLY B N 1
ATOM 5728 C CA . GLY B 1 308 ? -19.375 -7.586 -6.785 1 93.5 308 GLY B CA 1
ATOM 5729 C C . GLY B 1 308 ? -19.109 -8.891 -7.516 1 93.5 308 GLY B C 1
ATOM 5730 O O . GLY B 1 308 ? -17.969 -9.336 -7.621 1 93.5 308 GLY B O 1
ATOM 5731 N N . LEU B 1 309 ? -20.125 -9.516 -8.016 1 92.25 309 LEU B N 1
ATOM 5732 C CA . LEU B 1 309 ? -20.016 -10.836 -8.633 1 92.25 309 LEU B CA 1
ATOM 5733 C C . LEU B 1 309 ? -19.469 -10.727 -10.047 1 92.25 309 LEU B C 1
ATOM 5735 O O . LEU B 1 309 ? -19.828 -9.812 -10.789 1 92.25 309 LEU B O 1
ATOM 5739 N N . GLY B 1 310 ? -18.562 -11.625 -10.32 1 90.19 310 GLY B N 1
ATOM 5740 C CA . GLY B 1 310 ? -18.031 -11.773 -11.664 1 90.19 310 GLY B CA 1
ATOM 5741 C C . GLY B 1 310 ? -18.469 -13.047 -12.352 1 90.19 310 GLY B C 1
ATOM 5742 O O . GLY B 1 310 ? -19.5 -13.633 -11.984 1 90.19 310 GLY B O 1
ATOM 5743 N N . ALA B 1 311 ? -17.906 -13.453 -13.469 1 75.25 311 ALA B N 1
ATOM 5744 C CA . ALA B 1 311 ? -18.344 -14.555 -14.32 1 75.25 311 ALA B CA 1
ATOM 5745 C C . ALA B 1 311 ? -17.609 -15.852 -13.953 1 75.25 311 ALA B C 1
ATOM 5747 O O . ALA B 1 311 ? -18.047 -16.938 -14.336 1 75.25 311 ALA B O 1
ATOM 5748 N N . GLY B 1 312 ? -16.781 -15.867 -13.055 1 72.5 312 GLY B N 1
ATOM 5749 C CA . GLY B 1 312 ? -15.906 -17.031 -12.875 1 72.5 312 GLY B CA 1
ATOM 5750 C C . GLY B 1 312 ? -16.438 -18.016 -11.852 1 72.5 312 GLY B C 1
ATOM 5751 O O . GLY B 1 312 ? -17.125 -17.625 -10.906 1 72.5 312 GLY B O 1
ATOM 5752 N N . GLY B 1 313 ? -16.375 -19.406 -12.133 1 69.19 313 GLY B N 1
ATOM 5753 C CA . GLY B 1 313 ? -16.672 -20.453 -11.164 1 69.19 313 GLY B CA 1
ATOM 5754 C C . GLY B 1 313 ? -18.031 -21.078 -11.367 1 69.19 313 GLY B C 1
ATOM 5755 O O . GLY B 1 313 ? -18.719 -20.797 -12.352 1 69.19 313 GLY B O 1
ATOM 5756 N N . ALA B 1 314 ? -18.266 -22.125 -10.57 1 72.88 314 ALA B N 1
ATOM 5757 C CA . ALA B 1 314 ? -19.547 -22.828 -10.594 1 72.88 314 ALA B CA 1
ATOM 5758 C C . ALA B 1 314 ? -20.203 -22.828 -9.211 1 72.88 314 ALA B C 1
ATOM 5760 O O . ALA B 1 314 ? -19.516 -22.969 -8.203 1 72.88 314 ALA B O 1
ATOM 5761 N N . ALA B 1 315 ? -21.516 -22.562 -9.25 1 73.56 315 ALA B N 1
ATOM 5762 C CA . ALA B 1 315 ? -22.25 -22.562 -7.984 1 73.56 315 ALA B CA 1
ATOM 5763 C C . ALA B 1 315 ? -22.453 -23.984 -7.469 1 73.56 315 ALA B C 1
ATOM 5765 O O . ALA B 1 315 ? -22.531 -24.938 -8.25 1 73.56 315 ALA B O 1
ATOM 5766 N N . ILE B 1 316 ? -22.328 -24.125 -6.168 1 77.5 316 ILE B N 1
ATOM 5767 C CA . ILE B 1 316 ? -22.656 -25.375 -5.516 1 77.5 316 ILE B CA 1
ATOM 5768 C C . ILE B 1 316 ? -23.938 -25.219 -4.703 1 77.5 316 ILE B C 1
ATOM 5770 O O . ILE B 1 316 ? -24.281 -24.109 -4.277 1 77.5 316 ILE B O 1
ATOM 5774 N N . GLU B 1 317 ? -24.656 -26.266 -4.605 1 75.19 317 GLU B N 1
ATOM 5775 C CA . GLU B 1 317 ? -25.859 -26.266 -3.799 1 75.19 317 GLU B CA 1
ATOM 5776 C C . GLU B 1 317 ? -25.562 -25.844 -2.361 1 75.19 317 GLU B C 1
ATOM 5778 O O . GLU B 1 317 ? -24.594 -26.297 -1.764 1 75.19 317 GLU B O 1
ATOM 5783 N N . ASP B 1 318 ? -26.203 -24.938 -1.809 1 82.31 318 ASP B N 1
ATOM 5784 C CA . ASP B 1 318 ? -26.062 -24.484 -0.426 1 82.31 318 ASP B CA 1
ATOM 5785 C C . ASP B 1 318 ? -24.734 -23.75 -0.211 1 82.31 318 ASP B C 1
ATOM 5787 O O . ASP B 1 318 ? -24.203 -23.734 0.9 1 82.31 318 ASP B O 1
ATOM 5791 N N . GLY B 1 319 ? -24.281 -23.344 -1.324 1 85.12 319 GLY B N 1
ATOM 5792 C CA . GLY B 1 319 ? -23.016 -22.625 -1.259 1 85.12 319 GLY B CA 1
ATOM 5793 C C . GLY B 1 319 ? -23.094 -21.391 -0.383 1 85.12 319 GLY B C 1
ATOM 5794 O O . GLY B 1 319 ? -24.156 -20.812 -0.2 1 85.12 319 GLY B O 1
ATOM 5795 N N . VAL B 1 320 ? -21.875 -21.156 0.293 1 92.25 320 VAL B N 1
ATOM 5796 C CA . VAL B 1 320 ? -21.797 -19.984 1.172 1 92.25 320 VAL B CA 1
ATOM 5797 C C . VAL B 1 320 ? -20.656 -19.078 0.727 1 92.25 320 VAL B C 1
ATOM 5799 O O . VAL B 1 320 ? -19.906 -19.422 -0.192 1 92.25 320 VAL B O 1
ATOM 5802 N N . PHE B 1 321 ? -20.688 -17.938 1.263 1 96.06 321 PHE B N 1
ATOM 5803 C CA . PHE B 1 321 ? -19.578 -17 1.139 1 96.06 321 PHE B CA 1
ATOM 5804 C C . PHE B 1 321 ? -18.953 -16.719 2.502 1 96.06 321 PHE B C 1
ATOM 5806 O O . PHE B 1 321 ? -19.516 -15.961 3.299 1 96.06 321 PHE B O 1
ATOM 5813 N N . ASP B 1 322 ? -17.797 -17.344 2.805 1 97.25 322 ASP B N 1
ATOM 5814 C CA . ASP B 1 322 ? -17.188 -17.125 4.117 1 97.25 322 ASP B CA 1
ATOM 5815 C C . ASP B 1 322 ? -15.703 -16.828 3.99 1 97.25 322 ASP B C 1
ATOM 5817 O O . ASP B 1 322 ? -14.922 -17.141 4.887 1 97.25 322 ASP B O 1
ATOM 5821 N N . VAL B 1 323 ? -15.328 -16.266 2.814 1 98.25 323 VAL B N 1
ATOM 5822 C CA . VAL B 1 323 ? -13.969 -15.789 2.594 1 98.25 323 VAL B CA 1
ATOM 5823 C C . VAL B 1 323 ? -13.961 -14.266 2.475 1 98.25 323 VAL B C 1
ATOM 5825 O O . VAL B 1 323 ? -15.016 -13.625 2.549 1 98.25 323 VAL B O 1
ATOM 5828 N N . GLU B 1 324 ? -12.789 -13.711 2.412 1 98.62 324 GLU B N 1
ATOM 5829 C CA . GLU B 1 324 ? -12.68 -12.266 2.236 1 98.62 324 GLU B CA 1
ATOM 5830 C C . GLU B 1 324 ? -12.867 -11.867 0.773 1 98.62 324 GLU B C 1
ATOM 5832 O O . GLU B 1 324 ? -12.719 -12.703 -0.122 1 98.62 324 GLU B O 1
ATOM 5837 N N . ASP B 1 325 ? -13.195 -10.586 0.504 1 97.62 325 ASP B N 1
ATOM 5838 C CA . ASP B 1 325 ? -13.219 -10.07 -0.861 1 97.62 325 ASP B CA 1
ATOM 5839 C C . ASP B 1 325 ? -12.07 -9.094 -1.099 1 97.62 325 ASP B C 1
ATOM 5841 O O . ASP B 1 325 ? -11.805 -8.703 -2.238 1 97.62 325 ASP B O 1
ATOM 5845 N N . LEU B 1 326 ? -11.398 -8.719 0.002 1 98.81 326 LEU B N 1
ATOM 5846 C CA . LEU B 1 326 ? -10.211 -7.875 -0.058 1 98.81 326 LEU B CA 1
ATOM 5847 C C . LEU B 1 326 ? -9.219 -8.266 1.028 1 98.81 326 LEU B C 1
ATOM 5849 O O . LEU B 1 326 ? -9.602 -8.508 2.174 1 98.81 326 LEU B O 1
ATOM 5853 N N . ALA B 1 327 ? -7.973 -8.383 0.647 1 98.88 327 ALA B N 1
ATOM 5854 C CA . ALA B 1 327 ? -6.863 -8.57 1.575 1 98.88 327 ALA B CA 1
ATOM 5855 C C . ALA B 1 327 ? -5.688 -7.664 1.212 1 98.88 327 ALA B C 1
ATOM 5857 O O . ALA B 1 327 ? -5.391 -7.465 0.031 1 98.88 327 ALA B O 1
ATOM 5858 N N . ALA B 1 328 ? -5.059 -7.086 2.189 1 98.81 328 ALA B N 1
ATOM 5859 C CA . ALA B 1 328 ? -3.873 -6.25 2.029 1 98.81 328 ALA B CA 1
ATOM 5860 C C . ALA B 1 328 ? -2.9 -6.449 3.188 1 98.81 328 ALA B C 1
ATOM 5862 O O . ALA B 1 328 ? -3.262 -7.023 4.219 1 98.81 328 ALA B O 1
ATOM 5863 N N . GLY B 1 329 ? -1.625 -6.051 2.932 1 98.69 329 GLY B N 1
ATOM 5864 C CA . GLY B 1 329 ? -0.708 -6.234 4.047 1 98.69 329 GLY B CA 1
ATOM 5865 C C . GLY B 1 329 ? 0.737 -5.945 3.684 1 98.69 329 GLY B C 1
ATOM 5866 O O . GLY B 1 329 ? 1.015 -5.379 2.623 1 98.69 329 GLY B O 1
ATOM 5867 N N . ILE B 1 330 ? 1.61 -6.254 4.711 1 98.75 330 ILE B N 1
ATOM 5868 C CA . ILE B 1 330 ? 3.059 -6.102 4.609 1 98.75 330 ILE B CA 1
ATOM 5869 C C . ILE B 1 330 ? 3.74 -7.422 4.977 1 98.75 330 ILE B C 1
ATOM 5871 O O . ILE B 1 330 ? 3.346 -8.086 5.938 1 98.75 330 ILE B O 1
ATOM 5875 N N . VAL B 1 331 ? 4.672 -7.762 4.156 1 98.94 331 VAL B N 1
ATOM 5876 C CA . VAL B 1 331 ? 5.559 -8.867 4.504 1 98.94 331 VAL B CA 1
ATOM 5877 C C . VAL B 1 331 ? 6.988 -8.352 4.668 1 98.94 331 VAL B C 1
ATOM 5879 O O . VAL B 1 331 ? 7.492 -7.617 3.814 1 98.94 331 VAL B O 1
ATOM 5882 N N . ARG B 1 332 ? 7.652 -8.766 5.773 1 98.81 332 ARG B N 1
ATOM 5883 C CA . ARG B 1 332 ? 9.039 -8.414 6.043 1 98.81 332 ARG B CA 1
ATOM 5884 C C . ARG B 1 332 ? 9.969 -9.586 5.734 1 98.81 332 ARG B C 1
ATOM 5886 O O . ARG B 1 332 ? 9.641 -10.734 6.023 1 98.81 332 ARG B O 1
ATOM 5893 N N . PHE B 1 333 ? 11.086 -9.234 5.215 1 98.81 333 PHE B N 1
ATOM 5894 C CA . PHE B 1 333 ? 12.047 -10.273 4.855 1 98.81 333 PHE B CA 1
ATOM 5895 C C . PHE B 1 333 ? 13.383 -10.047 5.551 1 98.81 333 PHE B C 1
ATOM 5897 O O . PHE B 1 333 ? 13.68 -8.93 5.977 1 98.81 333 PHE B O 1
ATOM 5904 N N . GLU B 1 334 ? 14.211 -11.047 5.641 1 97.75 334 GLU B N 1
ATOM 5905 C CA . GLU B 1 334 ? 15.445 -11.062 6.426 1 97.75 334 GLU B CA 1
ATOM 5906 C C . GLU B 1 334 ? 16.484 -10.094 5.848 1 97.75 334 GLU B C 1
ATOM 5908 O O . GLU B 1 334 ? 17.297 -9.547 6.582 1 97.75 334 GLU B O 1
ATOM 5913 N N . ASN B 1 335 ? 16.438 -9.852 4.586 1 97.44 335 ASN B N 1
ATOM 5914 C CA . ASN B 1 335 ? 17.438 -9 3.959 1 97.44 335 ASN B CA 1
ATOM 5915 C C . ASN B 1 335 ? 17.031 -7.531 3.986 1 97.44 335 ASN B C 1
ATOM 5917 O O . ASN B 1 335 ? 17.625 -6.703 3.297 1 97.44 335 ASN B O 1
ATOM 5921 N N . GLY B 1 336 ? 15.961 -7.23 4.645 1 97.25 336 GLY B N 1
ATOM 5922 C CA . GLY B 1 336 ? 15.516 -5.852 4.785 1 97.25 336 GLY B CA 1
ATOM 5923 C C . GLY B 1 336 ? 14.406 -5.484 3.822 1 97.25 336 GLY B C 1
ATOM 5924 O O . GLY B 1 336 ? 13.781 -4.426 3.961 1 97.25 336 GLY B O 1
ATOM 5925 N N . LEU B 1 337 ? 14.078 -6.328 2.893 1 98.62 337 LEU B N 1
ATOM 5926 C CA . LEU B 1 337 ? 12.992 -6.109 1.944 1 98.62 337 LEU B CA 1
ATOM 5927 C C . LEU B 1 337 ? 11.641 -6.148 2.648 1 98.62 337 LEU B C 1
ATOM 5929 O O . LEU B 1 337 ? 11.422 -6.98 3.535 1 98.62 337 LEU B O 1
ATOM 5933 N N . SER B 1 338 ? 10.789 -5.234 2.248 1 98.81 338 SER B N 1
ATOM 5934 C CA . SER B 1 338 ? 9.375 -5.398 2.562 1 98.81 338 SER B CA 1
ATOM 5935 C C . SER B 1 338 ? 8.516 -5.352 1.302 1 98.81 338 SER B C 1
ATOM 5937 O O . SER B 1 338 ? 8.82 -4.605 0.367 1 98.81 338 SER B O 1
ATOM 5939 N N . ILE B 1 339 ? 7.508 -6.152 1.282 1 98.88 339 ILE B N 1
ATOM 5940 C CA . ILE B 1 339 ? 6.527 -6.148 0.202 1 98.88 339 ILE B CA 1
ATOM 5941 C C . ILE B 1 339 ? 5.172 -5.684 0.736 1 98.88 339 ILE B C 1
ATOM 5943 O O . ILE B 1 339 ? 4.629 -6.285 1.666 1 98.88 339 ILE B O 1
ATOM 5947 N N . HIS B 1 340 ? 4.711 -4.594 0.219 1 98.75 340 HIS B N 1
ATOM 5948 C CA . HIS B 1 340 ? 3.363 -4.098 0.474 1 98.75 340 HIS B CA 1
ATOM 5949 C C . HIS B 1 340 ? 2.389 -4.566 -0.603 1 98.75 340 HIS B C 1
ATOM 5951 O O . HIS B 1 340 ? 2.625 -4.355 -1.794 1 98.75 340 HIS B O 1
ATOM 5957 N N . PHE B 1 341 ? 1.296 -5.188 -0.156 1 96.81 341 PHE B N 1
ATOM 5958 C CA . PHE B 1 341 ? 0.487 -5.82 -1.19 1 96.81 341 PHE B CA 1
ATOM 5959 C C . PHE B 1 341 ? -0.998 -5.598 -0.931 1 96.81 341 PHE B C 1
ATOM 5961 O O . PHE B 1 341 ? -1.39 -5.219 0.176 1 96.81 341 PHE B O 1
ATOM 5968 N N . GLU B 1 342 ? -1.798 -5.746 -2.07 1 98.62 342 GLU B N 1
ATOM 5969 C CA . GLU B 1 342 ? -3.256 -5.691 -2.066 1 98.62 342 GLU B CA 1
ATOM 5970 C C . GLU B 1 342 ? -3.846 -6.648 -3.098 1 98.62 342 GLU B C 1
ATOM 5972 O O . GLU B 1 342 ? -3.381 -6.707 -4.238 1 98.62 342 GLU B O 1
ATOM 5977 N N . ALA B 1 343 ? -4.805 -7.422 -2.664 1 98.88 343 ALA B N 1
ATOM 5978 C CA . ALA B 1 343 ? -5.609 -8.25 -3.559 1 98.88 343 ALA B CA 1
ATOM 5979 C C . ALA B 1 343 ? -7.098 -8.094 -3.268 1 98.88 343 ALA B C 1
ATOM 5981 O O . ALA B 1 343 ? -7.523 -8.172 -2.113 1 98.88 343 ALA B O 1
ATOM 5982 N N . ALA B 1 344 ? -7.875 -7.879 -4.359 1 98.81 344 ALA B N 1
ATOM 5983 C CA . ALA B 1 344 ? -9.312 -7.699 -4.188 1 98.81 344 ALA B CA 1
ATOM 5984 C C . ALA B 1 344 ? -10.094 -8.312 -5.348 1 98.81 344 ALA B C 1
ATOM 5986 O O . ALA B 1 344 ? -9.688 -8.18 -6.508 1 98.81 344 ALA B O 1
ATOM 5987 N N . TRP B 1 345 ? -11.188 -9.023 -4.969 1 98.38 345 TRP B N 1
ATOM 5988 C CA . TRP B 1 345 ? -12.164 -9.438 -5.969 1 98.38 345 TRP B CA 1
ATOM 5989 C C . TRP B 1 345 ? -13.18 -8.328 -6.227 1 98.38 345 TRP B C 1
ATOM 5991 O O . TRP B 1 345 ? -13.773 -8.258 -7.309 1 98.38 345 TRP B O 1
ATOM 6001 N N . ALA B 1 346 ? -13.383 -7.574 -5.168 1 98.31 346 ALA B N 1
ATOM 6002 C CA . ALA B 1 346 ? -14.391 -6.516 -5.254 1 98.31 346 ALA B CA 1
ATOM 6003 C C . ALA B 1 346 ? -14.008 -5.328 -4.371 1 98.31 346 ALA B C 1
ATOM 6005 O O . ALA B 1 346 ? -13.672 -5.504 -3.197 1 98.31 346 ALA B O 1
ATOM 6006 N N . ILE B 1 347 ? -14.078 -4.191 -4.953 1 98.56 347 ILE B N 1
ATOM 6007 C CA . ILE B 1 347 ? -13.82 -2.916 -4.289 1 98.56 347 ILE B CA 1
ATOM 6008 C C . ILE B 1 347 ? -14.344 -1.77 -5.152 1 98.56 347 ILE B C 1
ATOM 6010 O O . ILE B 1 347 ? -14.25 -1.817 -6.383 1 98.56 347 ILE B O 1
ATOM 6014 N N . HIS B 1 348 ? -14.953 -0.801 -4.543 1 98.38 348 HIS B N 1
ATOM 6015 C CA . HIS B 1 348 ? -15.258 0.394 -5.324 1 98.38 348 HIS B CA 1
ATOM 6016 C C . HIS B 1 348 ? -13.984 1.164 -5.664 1 98.38 348 HIS B C 1
ATOM 6018 O O . HIS B 1 348 ? -13.359 1.758 -4.785 1 98.38 348 HIS B O 1
ATOM 6024 N N . ALA B 1 349 ? -13.539 1.125 -6.867 1 97.38 349 ALA B N 1
ATOM 6025 C CA . ALA B 1 349 ? -12.367 1.81 -7.406 1 97.38 349 ALA B CA 1
ATOM 6026 C C . ALA B 1 349 ? -12.578 2.186 -8.867 1 97.38 349 ALA B C 1
ATOM 6028 O O . ALA B 1 349 ? -13.578 1.796 -9.477 1 97.38 349 ALA B O 1
ATOM 6029 N N . ALA B 1 350 ? -11.656 2.965 -9.375 1 95.56 350 ALA B N 1
ATOM 6030 C CA . ALA B 1 350 ? -11.844 3.516 -10.719 1 95.56 350 ALA B CA 1
ATOM 6031 C C . ALA B 1 350 ? -11.688 2.434 -11.781 1 95.56 350 ALA B C 1
ATOM 6033 O O . ALA B 1 350 ? -12.305 2.506 -12.852 1 95.56 350 ALA B O 1
ATOM 6034 N N . LYS B 1 351 ? -10.812 1.509 -11.516 1 96 351 LYS B N 1
ATOM 6035 C CA . LYS B 1 351 ? -10.539 0.45 -12.484 1 96 351 LYS B CA 1
ATOM 6036 C C . LYS B 1 351 ? -9.867 -0.746 -11.812 1 96 351 LYS B C 1
ATOM 6038 O O . LYS B 1 351 ? -9.398 -0.646 -10.672 1 96 351 LYS B O 1
ATOM 6043 N N . ASP B 1 352 ? -9.898 -1.874 -12.562 1 97.19 352 ASP B N 1
ATOM 6044 C CA . ASP B 1 352 ? -9.023 -2.982 -12.18 1 97.19 352 ASP B CA 1
ATOM 6045 C C . ASP B 1 352 ? -7.555 -2.588 -12.297 1 97.19 352 ASP B C 1
ATOM 6047 O O . ASP B 1 352 ? -7.184 -1.803 -13.18 1 97.19 352 ASP B O 1
ATOM 6051 N N . GLU B 1 353 ? -6.762 -3.082 -11.391 1 97 353 GLU B N 1
ATOM 6052 C CA . GLU B 1 353 ? -5.332 -2.795 -11.438 1 97 353 GLU B CA 1
ATOM 6053 C C . GLU B 1 353 ? -4.508 -4.023 -11.055 1 97 353 GLU B C 1
ATOM 6055 O O . GLU B 1 353 ? -4.859 -4.746 -10.125 1 97 353 GLU B O 1
ATOM 6060 N N . ARG B 1 354 ? -3.527 -4.273 -11.836 1 98.06 354 ARG B N 1
ATOM 6061 C CA . ARG B 1 354 ? -2.545 -5.316 -11.555 1 98.06 354 ARG B CA 1
ATOM 6062 C C . ARG B 1 354 ? -1.127 -4.812 -11.805 1 98.06 354 ARG B C 1
ATOM 6064 O O . ARG B 1 354 ? -0.805 -4.367 -12.906 1 98.06 354 ARG B O 1
ATOM 6071 N N . PHE B 1 355 ? -0.253 -4.879 -10.758 1 98.25 355 PHE B N 1
ATOM 6072 C CA . PHE B 1 355 ? 1.123 -4.445 -10.977 1 98.25 355 PHE B CA 1
ATOM 6073 C C . PHE B 1 355 ? 2.055 -5.066 -9.938 1 98.25 355 PHE B C 1
ATOM 6075 O O . PHE B 1 355 ? 1.599 -5.602 -8.93 1 98.25 355 PHE B O 1
ATOM 6082 N N . CYS B 1 356 ? 3.264 -5.062 -10.211 1 98.62 356 CYS B N 1
ATOM 6083 C CA . CYS B 1 356 ? 4.387 -5.402 -9.344 1 98.62 356 CYS B CA 1
ATOM 6084 C C . CYS B 1 356 ? 5.543 -4.426 -9.539 1 98.62 356 CYS B C 1
ATOM 6086 O O . CYS B 1 356 ? 6.211 -4.445 -10.57 1 98.62 356 CYS B O 1
ATOM 6088 N N . HIS B 1 357 ? 5.758 -3.584 -8.562 1 98.75 357 HIS B N 1
ATOM 6089 C CA . HIS B 1 357 ? 6.809 -2.574 -8.609 1 98.75 357 HIS B CA 1
ATOM 6090 C C . HIS B 1 357 ? 7.918 -2.885 -7.613 1 98.75 357 HIS B C 1
ATOM 6092 O O . HIS B 1 357 ? 7.656 -3.035 -6.418 1 98.75 357 HIS B O 1
ATOM 6098 N N . LEU B 1 358 ? 9.102 -3.014 -8.078 1 98.81 358 LEU B N 1
ATOM 6099 C CA . LEU B 1 358 ? 10.281 -3.242 -7.246 1 98.81 358 LEU B CA 1
ATOM 6100 C C . LEU B 1 358 ? 11.211 -2.035 -7.277 1 98.81 358 LEU B C 1
ATOM 6102 O O . LEU B 1 358 ? 11.617 -1.587 -8.352 1 98.81 358 LEU B O 1
ATOM 6106 N N . HIS B 1 359 ? 11.539 -1.558 -6.141 1 98.88 359 HIS B N 1
ATOM 6107 C CA . HIS B 1 359 ? 12.367 -0.363 -6.02 1 98.88 359 HIS B CA 1
ATOM 6108 C C . HIS B 1 359 ? 13.742 -0.7 -5.438 1 98.88 359 HIS B C 1
ATOM 6110 O O . HIS B 1 359 ? 13.836 -1.222 -4.324 1 98.88 359 HIS B O 1
ATOM 6116 N N . GLY B 1 360 ? 14.766 -0.361 -6.242 1 98.75 360 GLY B N 1
ATOM 6117 C CA . GLY B 1 360 ? 16.125 -0.658 -5.828 1 98.75 360 GLY B CA 1
ATOM 6118 C C . GLY B 1 360 ? 16.969 0.585 -5.586 1 98.75 360 GLY B C 1
ATOM 6119 O O . GLY B 1 360 ? 16.5 1.703 -5.84 1 98.75 360 GLY B O 1
ATOM 6120 N N . THR B 1 361 ? 18.188 0.38 -5.117 1 98.56 361 THR B N 1
ATOM 6121 C CA . THR B 1 361 ? 19.109 1.458 -4.754 1 98.56 361 THR B CA 1
ATOM 6122 C C . THR B 1 361 ? 19.641 2.154 -5.996 1 98.56 361 THR B C 1
ATOM 6124 O O . THR B 1 361 ? 20.109 3.295 -5.926 1 98.56 361 THR B O 1
ATOM 6127 N N . GLU B 1 362 ? 19.562 1.434 -7.156 1 98.38 362 GLU B N 1
ATOM 6128 C CA . GLU B 1 362 ? 20.156 1.996 -8.367 1 98.38 362 GLU B CA 1
ATOM 6129 C C . GLU B 1 362 ? 19.125 2.088 -9.492 1 98.38 362 GLU B C 1
ATOM 6131 O O . GLU B 1 362 ? 19.469 2.418 -10.625 1 98.38 362 GLU B O 1
ATOM 6136 N N . GLY B 1 363 ? 17.906 1.756 -9.203 1 98.38 363 GLY B N 1
ATOM 6137 C CA . GLY B 1 363 ? 16.828 1.781 -10.188 1 98.38 363 GLY B CA 1
ATOM 6138 C C . GLY B 1 363 ? 15.578 1.075 -9.719 1 98.38 363 GLY B C 1
ATOM 6139 O O . GLY B 1 363 ? 15.445 0.742 -8.539 1 98.38 363 GLY B O 1
ATOM 6140 N N . ALA B 1 364 ? 14.617 0.956 -10.664 1 98.69 364 ALA B N 1
ATOM 6141 C CA . ALA B 1 364 ? 13.367 0.283 -10.336 1 98.69 364 ALA B CA 1
ATOM 6142 C C . ALA B 1 364 ? 12.828 -0.489 -11.539 1 98.69 364 ALA B C 1
ATOM 6144 O O . ALA B 1 364 ? 13.141 -0.154 -12.688 1 98.69 364 ALA B O 1
ATOM 6145 N N . ILE B 1 365 ? 12.117 -1.521 -11.156 1 97.94 365 ILE B N 1
ATOM 6146 C CA . ILE B 1 365 ? 11.352 -2.264 -12.148 1 97.94 365 ILE B CA 1
ATOM 6147 C C . ILE B 1 365 ? 9.859 -2.053 -11.914 1 97.94 365 ILE B C 1
ATOM 6149 O O . ILE B 1 365 ? 9.367 -2.223 -10.797 1 97.94 365 ILE B O 1
ATOM 6153 N N . LEU B 1 366 ? 9.203 -1.675 -13 1 98.25 366 LEU B N 1
ATOM 6154 C CA . LEU B 1 366 ? 7.762 -1.484 -12.938 1 98.25 366 LEU B CA 1
ATOM 6155 C C . LEU B 1 366 ? 7.047 -2.432 -13.891 1 98.25 366 LEU B C 1
ATOM 6157 O O . LEU B 1 366 ? 7.043 -2.207 -15.109 1 98.25 366 LEU B O 1
ATOM 6161 N N . TRP B 1 367 ? 6.449 -3.463 -13.281 1 98 367 TRP B N 1
ATOM 6162 C CA . TRP B 1 367 ? 5.66 -4.391 -14.086 1 98 367 TRP B CA 1
ATOM 6163 C C . TRP B 1 367 ? 4.172 -4.09 -13.961 1 98 367 TRP B C 1
ATOM 6165 O O . TRP B 1 367 ? 3.611 -4.137 -12.867 1 98 367 TRP B O 1
ATOM 6175 N N . ASP B 1 368 ? 3.527 -3.688 -15.016 1 96.25 368 ASP B N 1
ATOM 6176 C CA . ASP B 1 368 ? 2.094 -3.455 -15.172 1 96.25 368 ASP B CA 1
ATOM 6177 C C . ASP B 1 368 ? 1.667 -3.613 -16.625 1 96.25 368 ASP B C 1
ATOM 6179 O O . ASP B 1 368 ? 2.162 -4.496 -17.328 1 96.25 368 ASP B O 1
ATOM 6183 N N . ASP B 1 369 ? 0.695 -2.857 -17.125 1 92.44 369 ASP B N 1
ATOM 6184 C CA . ASP B 1 369 ? 0.228 -2.984 -18.516 1 92.44 369 ASP B CA 1
ATOM 6185 C C . ASP B 1 369 ? 1.287 -2.498 -19.5 1 92.44 369 ASP B C 1
ATOM 6187 O O . ASP B 1 369 ? 1.222 -2.807 -20.688 1 92.44 369 ASP B O 1
ATOM 6191 N N . ALA B 1 370 ? 2.246 -1.729 -19.016 1 93.88 370 ALA B N 1
ATOM 6192 C CA . ALA B 1 370 ? 3.365 -1.217 -19.797 1 93.88 370 ALA B CA 1
ATOM 6193 C C . ALA B 1 370 ? 4.68 -1.346 -19.031 1 93.88 370 ALA B C 1
ATOM 6195 O O . ALA B 1 370 ? 5.219 -0.351 -18.547 1 93.88 370 ALA B O 1
ATOM 6196 N N . PRO B 1 371 ? 5.234 -2.537 -18.984 1 96.44 371 PRO B N 1
ATOM 6197 C CA . PRO B 1 371 ? 6.422 -2.777 -18.172 1 96.44 371 PRO B CA 1
ATOM 6198 C C . PRO B 1 371 ? 7.602 -1.891 -18.562 1 96.44 371 PRO B C 1
ATOM 6200 O O . PRO B 1 371 ? 7.812 -1.627 -19.75 1 96.44 371 PRO B O 1
ATOM 6203 N N . LYS B 1 372 ? 8.32 -1.413 -17.594 1 97.56 372 LYS B N 1
ATOM 6204 C CA . LYS B 1 372 ? 9.453 -0.516 -17.828 1 97.56 372 LYS B CA 1
ATOM 6205 C C . LYS B 1 372 ? 10.484 -0.629 -16.719 1 97.56 372 LYS B C 1
ATOM 6207 O O . LYS B 1 372 ? 10.203 -1.189 -15.648 1 97.56 372 LYS B O 1
ATOM 6212 N N . ILE B 1 373 ? 11.633 -0.158 -17 1 97.38 373 ILE B N 1
ATOM 6213 C CA . ILE B 1 373 ? 12.727 -0.058 -16.047 1 97.38 373 ILE B CA 1
ATOM 6214 C C . ILE B 1 373 ? 13.133 1.404 -15.875 1 97.38 373 ILE B C 1
ATOM 6216 O O . ILE B 1 373 ? 13.102 2.178 -16.844 1 97.38 373 ILE B O 1
ATOM 6220 N N . ILE B 1 374 ? 13.391 1.747 -14.688 1 98.12 374 ILE B N 1
ATOM 6221 C CA . ILE B 1 374 ? 13.938 3.057 -14.359 1 98.12 374 ILE B CA 1
ATOM 6222 C C . ILE B 1 374 ? 15.391 2.906 -13.898 1 98.12 374 ILE B C 1
ATOM 6224 O O . ILE B 1 374 ? 15.68 2.133 -12.977 1 98.12 374 ILE B O 1
ATOM 6228 N N . ASP B 1 375 ? 16.281 3.678 -14.484 1 96.38 375 ASP B N 1
ATOM 6229 C CA . ASP B 1 375 ? 17.672 3.533 -14.102 1 96.38 375 ASP B CA 1
ATOM 6230 C C . ASP B 1 375 ? 18.062 4.555 -13.031 1 96.38 375 ASP B C 1
ATOM 6232 O O . ASP B 1 375 ? 17.203 5.277 -12.523 1 96.38 375 ASP B O 1
ATOM 6236 N N . GLN B 1 376 ? 19.328 4.535 -12.68 1 94.38 376 GLN B N 1
ATOM 6237 C CA . GLN B 1 376 ? 19.812 5.336 -11.562 1 94.38 376 GLN B CA 1
ATOM 6238 C C . GLN B 1 376 ? 19.656 6.824 -11.844 1 94.38 376 GLN B C 1
ATOM 6240 O O . GLN B 1 376 ? 19.656 7.641 -10.914 1 94.38 376 GLN B O 1
ATOM 6245 N N . ASN B 1 377 ? 19.547 7.191 -13.094 1 94.25 377 ASN B N 1
ATOM 6246 C CA . ASN B 1 377 ? 19.406 8.594 -13.477 1 94.25 377 ASN B CA 1
ATOM 6247 C C . ASN B 1 377 ? 17.953 8.984 -13.688 1 94.25 377 ASN B C 1
ATOM 6249 O O . ASN B 1 377 ? 17.656 10.102 -14.102 1 94.25 377 ASN B O 1
ATOM 6253 N N . GLY B 1 378 ? 17.078 8.062 -13.477 1 94.19 378 GLY B N 1
ATOM 6254 C CA . GLY B 1 378 ? 15.656 8.336 -13.617 1 94.19 378 GLY B CA 1
ATOM 6255 C C . GLY B 1 378 ? 15.148 8.148 -15.039 1 94.19 378 GLY B C 1
ATOM 6256 O O . GLY B 1 378 ? 14.008 8.508 -15.344 1 94.19 378 GLY B O 1
ATOM 6257 N N . ILE B 1 379 ? 15.961 7.637 -15.859 1 96.12 379 ILE B N 1
ATOM 6258 C CA . ILE B 1 379 ? 15.562 7.414 -17.25 1 96.12 379 ILE B CA 1
ATOM 6259 C C . ILE B 1 379 ? 14.664 6.184 -17.328 1 96.12 379 ILE B C 1
ATOM 6261 O O . ILE B 1 379 ? 15.008 5.117 -16.812 1 96.12 379 ILE B O 1
ATOM 6265 N N . ILE B 1 380 ? 13.562 6.371 -17.984 1 97.12 380 ILE B N 1
ATOM 6266 C CA . ILE B 1 380 ? 12.57 5.312 -18.125 1 97.12 380 ILE B CA 1
ATOM 6267 C C . ILE B 1 380 ? 12.727 4.613 -19.469 1 97.12 380 ILE B C 1
ATOM 6269 O O . ILE B 1 380 ? 12.68 5.262 -20.516 1 97.12 380 ILE B O 1
ATOM 6273 N N . THR B 1 381 ? 12.875 3.287 -19.422 1 96.44 381 THR B N 1
ATOM 6274 C CA . THR B 1 381 ? 13 2.486 -20.641 1 96.44 381 THR B CA 1
ATOM 6275 C C . THR B 1 381 ? 11.93 1.393 -20.672 1 96.44 381 THR B C 1
ATOM 6277 O O . THR B 1 381 ? 11.875 0.547 -19.781 1 96.44 381 THR B O 1
ATOM 6280 N N . PRO B 1 382 ? 11.133 1.428 -21.703 1 95.75 382 PRO B N 1
ATOM 6281 C CA . PRO B 1 382 ? 10.156 0.347 -21.828 1 95.75 382 PRO B CA 1
ATOM 6282 C C . PRO B 1 382 ? 10.805 -1.007 -22.109 1 95.75 382 PRO B C 1
ATOM 6284 O O . PRO B 1 382 ? 11.852 -1.072 -22.75 1 95.75 382 PRO B O 1
ATOM 6287 N N . ILE B 1 383 ? 10.125 -2.031 -21.484 1 91.75 383 ILE B N 1
ATOM 6288 C CA . ILE B 1 383 ? 10.547 -3.4 -21.766 1 91.75 383 ILE B CA 1
ATOM 6289 C C . ILE B 1 383 ? 9.695 -3.979 -22.891 1 91.75 383 ILE B C 1
ATOM 6291 O O . ILE B 1 383 ? 8.469 -3.883 -22.875 1 91.75 383 ILE B O 1
ATOM 6295 N N . SER B 1 384 ? 10.398 -4.492 -23.891 1 82.25 384 SER B N 1
ATOM 6296 C CA . SER B 1 384 ? 9.695 -5.094 -25.016 1 82.25 384 SER B CA 1
ATOM 6297 C C . SER B 1 384 ? 9.531 -6.598 -24.828 1 82.25 384 SER B C 1
ATOM 6299 O O . SER B 1 384 ? 10.477 -7.289 -24.469 1 82.25 384 SER B O 1
ATOM 6301 N N . ALA B 1 385 ? 8.281 -6.91 -24.969 1 77.5 385 ALA B N 1
ATOM 6302 C CA . ALA B 1 385 ? 8.008 -8.344 -24.922 1 77.5 385 ALA B CA 1
ATOM 6303 C C . ALA B 1 385 ? 8.57 -9.047 -26.141 1 77.5 385 ALA B C 1
ATOM 6305 O O . ALA B 1 385 ? 8.531 -8.508 -27.25 1 77.5 385 ALA B O 1
ATOM 6306 N N . GLN B 1 386 ? 9.375 -10.047 -25.969 1 75.19 386 GLN B N 1
ATOM 6307 C CA . GLN B 1 386 ? 9.969 -10.789 -27.078 1 75.19 386 GLN B CA 1
ATOM 6308 C C . GLN B 1 386 ? 8.984 -11.797 -27.656 1 75.19 386 GLN B C 1
ATOM 6310 O O . GLN B 1 386 ? 9.273 -12.445 -28.656 1 75.19 386 GLN B O 1
ATOM 6315 N N . GLY B 1 387 ? 7.867 -11.828 -27.125 1 80.31 387 GLY B N 1
ATOM 6316 C CA . GLY B 1 387 ? 6.871 -12.75 -27.641 1 80.31 387 GLY B CA 1
ATOM 6317 C C . GLY B 1 387 ? 6.898 -14.102 -26.953 1 80.31 387 GLY B C 1
ATOM 6318 O O . GLY B 1 387 ? 7.727 -14.336 -26.062 1 80.31 387 GLY B O 1
ATOM 6319 N N . GLY B 1 388 ? 6.008 -14.953 -27.188 1 81.88 388 GLY B N 1
ATOM 6320 C CA . GLY B 1 388 ? 5.871 -16.297 -26.641 1 81.88 388 GLY B CA 1
ATOM 6321 C C . GLY B 1 388 ? 4.766 -16.406 -25.609 1 81.88 388 GLY B C 1
ATOM 6322 O O . GLY B 1 388 ? 4.363 -15.406 -25.016 1 81.88 388 GLY B O 1
ATOM 6323 N N . ASP B 1 389 ? 4.41 -17.688 -25.438 1 92.88 389 ASP B N 1
ATOM 6324 C CA . ASP B 1 389 ? 3.295 -18 -24.547 1 92.88 389 ASP B CA 1
ATOM 6325 C C . ASP B 1 389 ? 3.793 -18.484 -23.188 1 92.88 389 ASP B C 1
ATOM 6327 O O . ASP B 1 389 ? 4.602 -19.406 -23.109 1 92.88 389 ASP B O 1
ATOM 6331 N N . ALA B 1 390 ? 3.387 -17.844 -22.141 1 96.75 390 ALA B N 1
ATOM 6332 C CA . ALA B 1 390 ? 3.85 -18.141 -20.797 1 96.75 390 ALA B CA 1
ATOM 6333 C C . ALA B 1 390 ? 3.514 -19.578 -20.391 1 96.75 390 ALA B C 1
ATOM 6335 O O . ALA B 1 390 ? 4.285 -20.219 -19.688 1 96.75 390 ALA B O 1
ATOM 6336 N N . TRP B 1 391 ? 2.414 -20.031 -20.875 1 97.88 391 TRP B N 1
ATOM 6337 C CA . TRP B 1 391 ? 2.02 -21.406 -20.562 1 97.88 391 TRP B CA 1
ATOM 6338 C C . TRP B 1 391 ? 2.969 -22.406 -21.219 1 97.88 391 TRP B C 1
ATOM 6340 O O . TRP B 1 391 ? 3.426 -23.344 -20.562 1 97.88 391 TRP B O 1
ATOM 6350 N N . THR B 1 392 ? 3.252 -22.203 -22.422 1 97.69 392 THR B N 1
ATOM 6351 C CA . THR B 1 392 ? 4.188 -23.062 -23.141 1 97.69 392 THR B CA 1
ATOM 6352 C C . THR B 1 392 ? 5.547 -23.078 -22.438 1 97.69 392 THR B C 1
ATOM 6354 O O . THR B 1 392 ? 6.137 -24.141 -22.25 1 97.69 392 THR B O 1
ATOM 6357 N N . ARG B 1 393 ? 5.977 -21.922 -22.016 1 97.62 393 ARG B N 1
ATOM 6358 C CA . ARG B 1 393 ? 7.273 -21.828 -21.359 1 97.62 393 ARG B CA 1
ATOM 6359 C C . ARG B 1 393 ? 7.25 -22.547 -20 1 97.62 393 ARG B C 1
ATOM 6361 O O . ARG B 1 393 ? 8.219 -23.203 -19.641 1 97.62 393 ARG B O 1
ATOM 6368 N N . GLU B 1 394 ? 6.215 -22.375 -19.281 1 98.56 394 GLU B N 1
ATOM 6369 C CA . GLU B 1 394 ? 6.078 -23.062 -18 1 98.56 394 GLU B CA 1
ATOM 6370 C C . GLU B 1 394 ? 6.109 -24.578 -18.172 1 98.56 394 GLU B C 1
ATOM 6372 O O . GLU B 1 394 ? 6.844 -25.266 -17.469 1 98.56 394 GLU B O 1
ATOM 6377 N N . MET B 1 395 ? 5.383 -25.047 -19.172 1 98.31 395 MET B N 1
ATOM 6378 C CA . MET B 1 395 ? 5.328 -26.484 -19.422 1 98.31 395 MET B CA 1
ATOM 6379 C C . MET B 1 395 ? 6.672 -27 -19.922 1 98.31 395 MET B C 1
ATOM 6381 O O . MET B 1 395 ? 7.113 -28.078 -19.547 1 98.31 395 MET B O 1
ATOM 6385 N N . ALA B 1 396 ? 7.285 -26.234 -20.781 1 98.12 396 ALA B N 1
ATOM 6386 C CA . ALA B 1 396 ? 8.602 -26.609 -21.281 1 98.12 396 ALA B CA 1
ATOM 6387 C C . ALA B 1 396 ? 9.617 -26.719 -20.156 1 98.12 396 ALA B C 1
ATOM 6389 O O . ALA B 1 396 ? 10.438 -27.641 -20.125 1 98.12 396 ALA B O 1
ATOM 6390 N N . HIS B 1 397 ? 9.547 -25.797 -19.25 1 98.44 397 HIS B N 1
ATOM 6391 C CA . HIS B 1 397 ? 10.445 -25.828 -18.094 1 98.44 397 HIS B CA 1
ATOM 6392 C C . HIS B 1 397 ? 10.203 -27.062 -17.25 1 98.44 397 HIS B C 1
ATOM 6394 O O . HIS B 1 397 ? 11.156 -27.734 -16.828 1 98.44 397 HIS B O 1
ATOM 6400 N N . PHE B 1 398 ? 9 -27.359 -17.031 1 98.69 398 PHE B N 1
ATOM 6401 C CA . PHE B 1 398 ? 8.633 -28.547 -16.266 1 98.69 398 PHE B CA 1
ATOM 6402 C C . PHE B 1 398 ? 9.195 -29.797 -16.906 1 98.69 398 PHE B C 1
ATOM 6404 O O . PHE B 1 398 ? 9.859 -30.609 -16.25 1 98.69 398 PHE B O 1
ATOM 6411 N N . ILE B 1 399 ? 9 -29.953 -18.188 1 98.5 399 ILE B N 1
ATOM 6412 C CA . ILE B 1 399 ? 9.438 -31.109 -18.938 1 98.5 399 ILE B CA 1
ATOM 6413 C C . ILE B 1 399 ? 10.961 -31.188 -18.953 1 98.5 399 ILE B C 1
ATOM 6415 O O . ILE B 1 399 ? 11.547 -32.25 -18.734 1 98.5 399 ILE B O 1
ATOM 6419 N N . ALA B 1 400 ? 11.578 -30.062 -19.125 1 98.12 400 ALA B N 1
ATOM 6420 C CA . ALA B 1 400 ? 13.039 -30.016 -19.125 1 98.12 400 ALA B CA 1
ATOM 6421 C C . ALA B 1 400 ? 13.594 -30.469 -17.781 1 98.12 400 ALA B C 1
ATOM 6423 O O . ALA B 1 400 ? 14.609 -31.172 -17.719 1 98.12 400 ALA B O 1
ATOM 6424 N N . CYS B 1 401 ? 12.961 -30.078 -16.734 1 98.44 401 CYS B N 1
ATOM 6425 C CA . CYS B 1 401 ? 13.414 -30.469 -15.398 1 98.44 401 CYS B CA 1
ATOM 6426 C C . CYS B 1 401 ? 13.297 -31.969 -15.188 1 98.44 401 CYS B C 1
ATOM 6428 O O . CYS B 1 401 ? 14.172 -32.594 -14.578 1 98.44 401 CYS B O 1
ATOM 6430 N N . ILE B 1 402 ? 12.234 -32.531 -15.703 1 98 402 ILE B N 1
ATOM 6431 C CA . ILE B 1 402 ? 12.047 -33.969 -15.609 1 98 402 ILE B CA 1
ATOM 6432 C C . ILE B 1 402 ? 13.133 -34.688 -16.406 1 98 402 ILE B C 1
ATOM 6434 O O . ILE B 1 402 ? 13.781 -35.625 -15.891 1 98 402 ILE B O 1
ATOM 6438 N N . GLN B 1 403 ? 13.375 -34.281 -17.578 1 96.62 403 GLN B N 1
ATOM 6439 C CA . GLN B 1 403 ? 14.297 -34.969 -18.484 1 96.62 403 GLN B CA 1
ATOM 6440 C C . GLN B 1 403 ? 15.742 -34.812 -18 1 96.62 403 GLN B C 1
ATOM 6442 O O . GLN B 1 403 ? 16.547 -35.719 -18.172 1 96.62 403 GLN B O 1
ATOM 6447 N N . ASN B 1 404 ? 16.031 -33.656 -17.375 1 95.81 404 ASN B N 1
ATOM 6448 C CA . ASN B 1 404 ? 17.406 -33.375 -16.984 1 95.81 404 ASN B CA 1
ATOM 6449 C C . ASN B 1 404 ? 17.641 -33.688 -15.508 1 95.81 404 ASN B C 1
ATOM 6451 O O . ASN B 1 404 ? 18.781 -33.625 -15.031 1 95.81 404 ASN B O 1
ATOM 6455 N N . GLY B 1 405 ? 16.609 -34.031 -14.859 1 95.75 405 GLY B N 1
ATOM 6456 C CA . GLY B 1 405 ? 16.75 -34.344 -13.445 1 95.75 405 GLY B CA 1
ATOM 6457 C C . GLY B 1 405 ? 17.156 -33.156 -12.617 1 95.75 405 GLY B C 1
ATOM 6458 O O . GLY B 1 405 ? 18.031 -33.25 -11.75 1 95.75 405 GLY B O 1
ATOM 6459 N N . THR B 1 406 ? 16.656 -31.984 -12.93 1 97.12 406 THR B N 1
ATOM 6460 C CA . THR B 1 406 ? 16.969 -30.75 -12.211 1 97.12 406 THR B CA 1
ATOM 6461 C C . THR B 1 406 ? 15.758 -30.234 -11.445 1 97.12 406 THR B C 1
ATOM 6463 O O . THR B 1 406 ? 14.625 -30.609 -11.758 1 97.12 406 THR B O 1
ATOM 6466 N N . ALA B 1 407 ? 15.992 -29.531 -10.398 1 97.69 407 ALA B N 1
ATOM 6467 C CA . ALA B 1 407 ? 14.906 -28.922 -9.617 1 97.69 407 ALA B CA 1
ATOM 6468 C C . ALA B 1 407 ? 14.203 -27.828 -10.414 1 97.69 407 ALA B C 1
ATOM 6470 O O . ALA B 1 407 ? 14.852 -27.031 -11.086 1 97.69 407 ALA B O 1
ATOM 6471 N N . PRO B 1 408 ? 12.93 -27.844 -10.352 1 98.56 408 PRO B N 1
ATOM 6472 C CA . PRO B 1 408 ? 12.211 -26.781 -11.039 1 98.56 408 PRO B CA 1
ATOM 6473 C C . PRO B 1 408 ? 12.227 -25.469 -10.266 1 98.56 408 PRO B C 1
ATOM 6475 O O . PRO B 1 408 ? 12.57 -25.438 -9.086 1 98.56 408 PRO B O 1
ATOM 6478 N N . ASP B 1 409 ? 11.852 -24.422 -11 1 98.06 409 ASP B N 1
ATOM 6479 C CA . ASP B 1 409 ? 11.617 -23.094 -10.43 1 98.06 409 ASP B CA 1
ATOM 6480 C C . ASP B 1 409 ? 10.273 -22.531 -10.898 1 98.06 409 ASP B C 1
ATOM 6482 O O . ASP B 1 409 ? 10.133 -22.109 -12.047 1 98.06 409 ASP B O 1
ATOM 6486 N N . PRO B 1 410 ? 9.367 -22.469 -9.984 1 98.38 410 PRO B N 1
ATOM 6487 C CA . PRO B 1 410 ? 9.438 -22.734 -8.539 1 98.38 410 PRO B CA 1
ATOM 6488 C C . PRO B 1 410 ? 9.312 -24.219 -8.211 1 98.38 410 PRO B C 1
ATOM 6490 O O . PRO B 1 410 ? 8.531 -24.938 -8.859 1 98.38 410 PRO B O 1
ATOM 6493 N N . ASP B 1 411 ? 10.008 -24.641 -7.215 1 98.69 411 ASP B N 1
ATOM 6494 C CA . ASP B 1 411 ? 9.844 -26 -6.676 1 98.69 411 ASP B CA 1
ATOM 6495 C C . ASP B 1 411 ? 8.805 -26.016 -5.555 1 98.69 411 ASP B C 1
ATOM 6497 O O . ASP B 1 411 ? 8.211 -24.984 -5.234 1 98.69 411 ASP B O 1
ATOM 6501 N N . ALA B 1 412 ? 8.594 -27.203 -5.027 1 98.81 412 ALA B N 1
ATOM 6502 C CA . ALA B 1 412 ? 7.594 -27.375 -3.98 1 98.81 412 ALA B CA 1
ATOM 6503 C C . ALA B 1 412 ? 7.992 -26.625 -2.711 1 98.81 412 ALA B C 1
ATOM 6505 O O . ALA B 1 412 ? 7.137 -26.141 -1.975 1 98.81 412 ALA B O 1
ATOM 6506 N N . GLY B 1 413 ? 9.273 -26.531 -2.436 1 98.75 413 GLY B N 1
ATOM 6507 C CA . GLY B 1 413 ? 9.742 -25.766 -1.289 1 98.75 413 GLY B CA 1
ATOM 6508 C C . GLY B 1 413 ? 9.352 -24.297 -1.351 1 98.75 413 GLY B C 1
ATOM 6509 O O . GLY B 1 413 ? 8.93 -23.719 -0.348 1 98.75 413 GLY B O 1
ATOM 6510 N N . GLN B 1 414 ? 9.516 -23.75 -2.488 1 98.81 414 GLN B N 1
ATOM 6511 C CA . GLN B 1 414 ? 9.078 -22.359 -2.678 1 98.81 414 GLN B CA 1
ATOM 6512 C C . GLN B 1 414 ? 7.57 -22.234 -2.498 1 98.81 414 GLN B C 1
ATOM 6514 O O . GLN B 1 414 ? 7.082 -21.219 -2.008 1 98.81 414 GLN B O 1
ATOM 6519 N N . GLY B 1 415 ? 6.859 -23.297 -2.938 1 98.88 415 GLY B N 1
ATOM 6520 C CA . GLY B 1 415 ? 5.426 -23.328 -2.693 1 98.88 415 GLY B CA 1
ATOM 6521 C C . GLY B 1 415 ? 5.07 -23.297 -1.22 1 98.88 415 GLY B C 1
ATOM 6522 O O . GLY B 1 415 ? 4.102 -22.641 -0.822 1 98.88 415 GLY B O 1
ATOM 6523 N N . VAL B 1 416 ? 5.832 -24 -0.441 1 98.94 416 VAL B N 1
ATOM 6524 C CA . VAL B 1 416 ? 5.617 -24.031 1.002 1 98.94 416 VAL B CA 1
ATOM 6525 C C . VAL B 1 416 ? 5.805 -22.625 1.588 1 98.94 416 VAL B C 1
ATOM 6527 O O . VAL B 1 416 ? 4.973 -22.156 2.363 1 98.94 416 VAL B O 1
ATOM 6530 N N . VAL B 1 417 ? 6.855 -21.938 1.225 1 98.94 417 VAL B N 1
ATOM 6531 C CA . VAL B 1 417 ? 7.148 -20.594 1.74 1 98.94 417 VAL B CA 1
ATOM 6532 C C . VAL B 1 417 ? 6.023 -19.641 1.355 1 98.94 417 VAL B C 1
ATOM 6534 O O . VAL B 1 417 ? 5.578 -18.844 2.178 1 98.94 417 VAL B O 1
ATOM 6537 N N . MET B 1 418 ? 5.578 -19.75 0.152 1 98.88 418 MET B N 1
ATOM 6538 C CA . MET B 1 418 ? 4.48 -18.891 -0.293 1 98.88 418 MET B CA 1
ATOM 6539 C C . MET B 1 418 ? 3.23 -19.125 0.544 1 98.88 418 MET B C 1
ATOM 6541 O O . MET B 1 418 ? 2.562 -18.172 0.953 1 98.88 418 MET B O 1
ATOM 6545 N N . MET B 1 419 ? 2.939 -20.391 0.828 1 98.88 419 MET B N 1
ATOM 6546 C CA . MET B 1 419 ? 1.768 -20.672 1.65 1 98.88 419 MET B CA 1
ATOM 6547 C C . MET B 1 419 ? 1.965 -20.156 3.074 1 98.88 419 MET B C 1
ATOM 6549 O O . MET B 1 419 ? 1.011 -19.719 3.721 1 98.88 419 MET B O 1
ATOM 6553 N N . GLN B 1 420 ? 3.199 -20.219 3.57 1 98.94 420 GLN B N 1
ATOM 6554 C CA . GLN B 1 420 ? 3.479 -19.656 4.887 1 98.94 420 GLN B CA 1
ATOM 6555 C C . GLN B 1 420 ? 3.203 -18.156 4.918 1 98.94 420 GLN B C 1
ATOM 6557 O O . GLN B 1 420 ? 2.65 -17.641 5.891 1 98.94 420 GLN B O 1
ATOM 6562 N N . ILE B 1 421 ? 3.574 -17.469 3.896 1 98.94 421 ILE B N 1
ATOM 6563 C CA . ILE B 1 421 ? 3.33 -16.031 3.777 1 98.94 421 ILE B CA 1
ATOM 6564 C C . ILE B 1 421 ? 1.827 -15.766 3.758 1 98.94 421 ILE B C 1
ATOM 6566 O O . ILE B 1 421 ? 1.33 -14.922 4.512 1 98.94 421 ILE B O 1
ATOM 6570 N N . LEU B 1 422 ? 1.124 -16.516 2.941 1 98.94 422 LEU B N 1
ATOM 6571 C CA . LEU B 1 422 ? -0.316 -16.328 2.809 1 98.94 422 LEU B CA 1
ATOM 6572 C C . LEU B 1 422 ? -1.027 -16.625 4.125 1 98.94 422 LEU B C 1
ATOM 6574 O O . LEU B 1 422 ? -1.909 -15.875 4.543 1 98.94 422 LEU B O 1
ATOM 6578 N N . ASP B 1 423 ? -0.614 -17.734 4.754 1 98.94 423 ASP B N 1
ATOM 6579 C CA . ASP B 1 423 ? -1.193 -18.109 6.039 1 98.94 423 ASP B CA 1
ATOM 6580 C C . ASP B 1 423 ? -0.957 -17.016 7.082 1 98.94 423 ASP B C 1
ATOM 6582 O O . ASP B 1 423 ? -1.857 -16.688 7.859 1 98.94 423 ASP B O 1
ATOM 6586 N N . ALA B 1 424 ? 0.192 -16.484 7.098 1 98.88 424 ALA B N 1
ATOM 6587 C CA . ALA B 1 424 ? 0.545 -15.461 8.086 1 98.88 424 ALA B CA 1
ATOM 6588 C C . ALA B 1 424 ? -0.269 -14.188 7.871 1 98.88 424 ALA B C 1
ATOM 6590 O O . ALA B 1 424 ? -0.735 -13.57 8.836 1 98.88 424 ALA B O 1
ATOM 6591 N N . LEU B 1 425 ? -0.432 -13.781 6.656 1 98.88 425 LEU B N 1
ATOM 6592 C CA . LEU B 1 425 ? -1.235 -12.609 6.344 1 98.88 425 LEU B CA 1
ATOM 6593 C C . LEU B 1 425 ? -2.682 -12.805 6.789 1 98.88 425 LEU B C 1
ATOM 6595 O O . LEU B 1 425 ? -3.271 -11.914 7.402 1 98.88 425 LEU B O 1
ATOM 6599 N N . ALA B 1 426 ? -3.23 -13.969 6.488 1 98.81 426 ALA B N 1
ATOM 6600 C CA . ALA B 1 426 ? -4.609 -14.273 6.863 1 98.81 426 ALA B CA 1
ATOM 6601 C C . ALA B 1 426 ? -4.773 -14.305 8.383 1 98.81 426 ALA B C 1
ATOM 6603 O O . ALA B 1 426 ? -5.746 -13.766 8.914 1 98.81 426 ALA B O 1
ATOM 6604 N N . GLN B 1 427 ? -3.842 -14.953 9.031 1 98.81 427 GLN B N 1
ATOM 6605 C CA . GLN B 1 427 ? -3.881 -15.031 10.484 1 98.81 427 GLN B CA 1
ATOM 6606 C C . GLN B 1 427 ? -3.773 -13.648 11.117 1 98.81 427 GLN B C 1
ATOM 6608 O O . GLN B 1 427 ? -4.492 -13.336 12.062 1 98.81 427 GLN B O 1
ATOM 6613 N N . SER B 1 428 ? -2.889 -12.883 10.586 1 98.75 428 SER B N 1
ATOM 6614 C CA . SER B 1 428 ? -2.715 -11.516 11.078 1 98.75 428 SER B CA 1
ATOM 6615 C C . SER B 1 428 ? -4.008 -10.719 10.953 1 98.75 428 SER B C 1
ATOM 6617 O O . SER B 1 428 ? -4.379 -9.977 11.867 1 98.75 428 SER B O 1
ATOM 6619 N N . ALA B 1 429 ? -4.637 -10.812 9.852 1 98.5 429 ALA B N 1
ATOM 6620 C CA . ALA B 1 429 ? -5.898 -10.109 9.633 1 98.5 429 ALA B CA 1
ATOM 6621 C C . ALA B 1 429 ? -6.949 -10.539 10.656 1 98.5 429 ALA B C 1
ATOM 6623 O O . ALA B 1 429 ? -7.691 -9.703 11.18 1 98.5 429 ALA B O 1
ATOM 6624 N N . ARG B 1 430 ? -7 -11.773 10.914 1 97.62 430 ARG B N 1
ATOM 6625 C CA . ARG B 1 430 ? -7.984 -12.32 11.844 1 97.62 430 ARG B CA 1
ATOM 6626 C C . ARG B 1 430 ? -7.688 -11.883 13.273 1 97.62 430 ARG B C 1
ATOM 6628 O O . ARG B 1 430 ? -8.602 -11.547 14.031 1 97.62 430 ARG B O 1
ATOM 6635 N N . GLU B 1 431 ? -6.41 -11.891 13.609 1 97.12 431 GLU B N 1
ATOM 6636 C CA . GLU B 1 431 ? -6.023 -11.68 15 1 97.12 431 GLU B CA 1
ATOM 6637 C C . GLU B 1 431 ? -5.656 -10.219 15.25 1 97.12 431 GLU B C 1
ATOM 6639 O O . GLU B 1 431 ? -5.445 -9.812 16.391 1 97.12 431 GLU B O 1
ATOM 6644 N N . GLU B 1 432 ? -5.555 -9.453 14.172 1 95.44 432 GLU B N 1
ATOM 6645 C CA . GLU B 1 432 ? -5.219 -8.031 14.242 1 95.44 432 GLU B CA 1
ATOM 6646 C C . GLU B 1 432 ? -3.891 -7.812 14.961 1 95.44 432 GLU B C 1
ATOM 6648 O O . GLU B 1 432 ? -3.797 -6.973 15.859 1 95.44 432 GLU B O 1
ATOM 6653 N N . THR B 1 433 ? -2.947 -8.617 14.609 1 95.44 433 THR B N 1
ATOM 6654 C CA . THR B 1 433 ? -1.582 -8.539 15.117 1 95.44 433 THR B CA 1
ATOM 6655 C C . THR B 1 433 ? -0.595 -9.102 14.102 1 95.44 433 THR B C 1
ATOM 6657 O O . THR B 1 433 ? -0.958 -9.945 13.273 1 95.44 433 THR B O 1
ATOM 6660 N N . GLU B 1 434 ? 0.595 -8.57 14.141 1 97.75 434 GLU B N 1
ATOM 6661 C CA . GLU B 1 434 ? 1.638 -9.102 13.266 1 97.75 434 GLU B CA 1
ATOM 6662 C C . GLU B 1 434 ? 1.959 -10.555 13.609 1 97.75 434 GLU B C 1
ATOM 6664 O O . GLU B 1 434 ? 2.006 -10.922 14.781 1 97.75 434 GLU B O 1
ATOM 6669 N N . VAL B 1 435 ? 2.242 -11.398 12.57 1 98.56 435 VAL B N 1
ATOM 6670 C CA . VAL B 1 435 ? 2.486 -12.828 12.742 1 98.56 435 VAL B CA 1
ATOM 6671 C C . VAL B 1 435 ? 3.891 -13.172 12.25 1 98.56 435 VAL B C 1
ATOM 6673 O O . VAL B 1 435 ? 4.281 -12.797 11.141 1 98.56 435 VAL B O 1
ATOM 6676 N N . LYS B 1 436 ? 4.645 -13.906 13.047 1 98.12 436 LYS B N 1
ATOM 6677 C CA . LYS B 1 436 ? 5.965 -14.398 12.656 1 98.12 436 LYS B CA 1
ATOM 6678 C C . LYS B 1 436 ? 5.852 -15.602 11.727 1 98.12 436 LYS B C 1
ATOM 6680 O O . LYS B 1 436 ? 4.977 -16.453 11.906 1 98.12 436 LYS B O 1
ATOM 6685 N N . ILE B 1 437 ? 6.762 -15.648 10.773 1 98.38 437 ILE B N 1
ATOM 6686 C CA . ILE B 1 437 ? 6.773 -16.734 9.805 1 98.38 437 ILE B CA 1
ATOM 6687 C C . ILE B 1 437 ? 7.969 -17.656 10.07 1 98.38 437 ILE B C 1
ATOM 6689 O O . ILE B 1 437 ? 9.102 -17.172 10.195 1 98.38 437 ILE B O 1
#

Radius of gyration: 40.34 Å; Cα contacts (8 Å, |Δi|>4): 1795; chains: 2; bounding box: 127×123×86 Å